Protein AF-0000000072276210 (afdb_homodimer)

Foldseek 3Di:
DFPWAEEEEAQALLRLLLLLLLLVLPTGYEYEEQDPFGHPCCLAQRVQLLVLLLVVLVVLLCLVPPQVVVVHDDDDRDDDPVVSLVVSVVRSVVVRVVSVVSCVVSVYHYHHAHWADQEQQWIWGQDPVGIDIGGHQAYEYEHAWADDDDAQEDAPLAFERESRSLSPHPDQWQEEEEEAQAQSRLSSQQSSVSVHHQYEYEYLAQWHHVQAAPVLRVLVVVVVVVSRYHYHHQKDWNHWDDDVQWIWTWIAGSVDDDIDIDITNHYYYDHDIAADDPPHCCVVHPFDADPRQATDADQLQHTPDRRYGYFAPSNPDPRDSVRSSQSSSQNSQVSSPHHGHDDSQLDKDWRVHVQIKIKGADYPVRCVVVVFDWFKFKFWQCLAPVCVVVVKGRWIKMWIAGPPPQFTRMIITGTHPVVVLCVVVSVCNVVRHGLVNLLPDDDDPRDSNVRSNQSSCRSVPRRDRD/DFQWAEEEEAQALLGLLLLLLLLVLPTGYEYEEQDPFGHPCCLAQRVQLLVLLLVVLVVLLCLVPPQVVVVDDDDDRDDDPVVSLVVSVVRSVVVRVVSVVSCVVSVYHYHHAHWADQEQQWIWGQDPVGIDIGGHQAYEYEHAWADDDDAQEDAPLAFERESRSLSPHPDQWQEEEEEAQAQSRLSSQQSSVSVHHQYEYEYLAQWHHVQAAPVLRVLVVVVVVVSRYHYDHQKDWNHWDDDVQWIWTWIAGSVDDDIDIDITNHYYYDHDIAADDPPHCCVVHPFDADPRQATDADQLQHTPDRRYGYFAPSNPDPRDSVRSSQSSSQNSQVSSPHHGHDDSQLDKDWRVHVQIKIKGADHPVRCVVVVFDWFKFKFWQCLAPVCVVVVKGRWIKMWIAGPPPQFTRMIITGTHPVVVLCVVVSVCNVVRHGLVNLLPDDDDPRDPNVRSNQSSCRSVPRRDRD

Structure (mmCIF, N/CA/C/O backbone):
data_AF-0000000072276210-model_v1
#
loop_
_entity.id
_entity.type
_entity.pdbx_description
1 polymer 'Dihydrolipoyl dehydrogenase'
#
loop_
_atom_site.group_PDB
_atom_site.id
_atom_site.type_symbol
_atom_site.label_atom_id
_atom_site.label_alt_id
_atom_site.label_comp_id
_atom_site.label_asym_id
_atom_site.label_entity_id
_atom_site.label_seq_id
_atom_site.pdbx_PDB_ins_code
_atom_site.Cartn_x
_atom_site.Cartn_y
_atom_site.Cartn_z
_atom_site.occupancy
_atom_site.B_iso_or_equiv
_atom_site.auth_seq_id
_atom_site.auth_comp_id
_atom_site.auth_asym_id
_atom_site.auth_atom_id
_atom_site.pdbx_PDB_model_num
ATOM 1 N N . MET A 1 1 ? -23.672 44.406 -4.535 1 73.31 1 MET A N 1
ATOM 2 C CA . MET A 1 1 ? -23.266 43.031 -4.867 1 73.31 1 MET A CA 1
ATOM 3 C C . MET A 1 1 ? -21.906 42.688 -4.266 1 73.31 1 MET A C 1
ATOM 5 O O . MET A 1 1 ? -21.031 43.562 -4.195 1 73.31 1 MET A O 1
ATOM 9 N N . SER A 1 2 ? -21.703 41.5 -3.578 1 87.44 2 SER A N 1
ATOM 10 C CA . SER A 1 2 ? -20.453 41.188 -2.916 1 87.44 2 SER A CA 1
ATOM 11 C C . SER A 1 2 ? -19.359 40.875 -3.934 1 87.44 2 SER A C 1
ATOM 13 O O . SER A 1 2 ? -19.641 40.438 -5.051 1 87.44 2 SER A O 1
ATOM 15 N N . ASP A 1 3 ? -18.188 41.188 -3.678 1 93.75 3 ASP A N 1
ATOM 16 C CA . ASP A 1 3 ? -17.031 40.906 -4.523 1 93.75 3 ASP A CA 1
ATOM 17 C C . ASP A 1 3 ? -16.875 39.406 -4.77 1 93.75 3 ASP A C 1
ATOM 19 O O . ASP A 1 3 ? -16.562 39 -5.883 1 93.75 3 ASP A O 1
ATOM 23 N N . PHE A 1 4 ? -17.141 38.656 -3.748 1 98.31 4 PHE A N 1
ATOM 24 C CA . PHE A 1 4 ? -16.969 37.219 -3.789 1 98.31 4 PHE A CA 1
ATOM 25 C C . PHE A 1 4 ? -18.172 36.5 -3.197 1 98.31 4 PHE A C 1
ATOM 27 O O . PHE A 1 4 ? -18.922 37.094 -2.414 1 98.31 4 PHE A O 1
ATOM 34 N N . ASP A 1 5 ? -18.453 35.312 -3.715 1 98.5 5 ASP A N 1
ATOM 35 C CA . ASP A 1 5 ? -19.422 34.438 -3.061 1 98.5 5 ASP A CA 1
ATOM 36 C C . ASP A 1 5 ? -18.859 33.844 -1.782 1 98.5 5 ASP A C 1
ATOM 38 O O . ASP A 1 5 ? -19.578 33.656 -0.8 1 98.5 5 ASP A O 1
ATOM 42 N N . VAL A 1 6 ? -17.562 33.531 -1.809 1 98.69 6 VAL A N 1
ATOM 43 C CA . VAL A 1 6 ? -16.891 32.906 -0.685 1 98.69 6 VAL A CA 1
ATOM 44 C C . VAL A 1 6 ? -15.5 33.5 -0.509 1 98.69 6 VAL A C 1
ATOM 46 O O . VAL A 1 6 ? -14.758 33.656 -1.481 1 98.69 6 VAL A O 1
ATOM 49 N N . VAL A 1 7 ? -15.109 33.875 0.682 1 98.88 7 VAL A N 1
ATOM 50 C CA . VAL A 1 7 ? -13.742 34.219 1.049 1 98.88 7 VAL A CA 1
ATOM 51 C C . VAL A 1 7 ? -13.211 33.219 2.068 1 98.88 7 VAL A C 1
ATOM 53 O O . VAL A 1 7 ? -13.773 33.062 3.154 1 98.88 7 VAL A O 1
ATOM 56 N N . VAL A 1 8 ? -12.18 32.5 1.699 1 98.94 8 VAL A N 1
ATOM 57 C CA . VAL A 1 8 ? -11.516 31.531 2.574 1 98.94 8 VAL A CA 1
ATOM 58 C C . VAL A 1 8 ? -10.305 32.188 3.238 1 98.94 8 VAL A C 1
ATOM 60 O O . VAL A 1 8 ? -9.453 32.75 2.559 1 98.94 8 VAL A O 1
ATOM 63 N N . ILE A 1 9 ? -10.258 32.156 4.551 1 98.81 9 ILE A N 1
ATOM 64 C CA . ILE A 1 9 ? -9.109 32.688 5.289 1 98.81 9 ILE A CA 1
ATOM 65 C C . ILE A 1 9 ? -8.188 31.531 5.688 1 98.81 9 ILE A C 1
ATOM 67 O O . ILE A 1 9 ? -8.508 30.75 6.59 1 98.81 9 ILE A O 1
ATOM 71 N N . GLY A 1 10 ? -7.016 31.484 5.074 1 98.69 10 GLY A N 1
ATOM 72 C CA . GLY A 1 10 ? -6.078 30.375 5.242 1 98.69 10 GLY A CA 1
ATOM 73 C C . GLY A 1 10 ? -5.957 29.516 4.004 1 98.69 10 GLY A C 1
ATOM 74 O O . GLY A 1 10 ? -6.949 28.969 3.514 1 98.69 10 GLY A O 1
ATOM 75 N N . GLY A 1 11 ? -4.777 29.359 3.547 1 98.62 11 GLY A N 1
ATOM 76 C CA . GLY A 1 11 ? -4.523 28.594 2.34 1 98.62 11 GLY A CA 1
ATOM 77 C C . GLY A 1 11 ? -3.906 27.234 2.615 1 98.62 11 GLY A C 1
ATOM 78 O O . GLY A 1 11 ? -3.105 26.734 1.821 1 98.62 11 GLY A O 1
ATOM 79 N N . GLY A 1 12 ? -4.172 26.656 3.846 1 98.44 12 GLY A N 1
ATOM 80 C CA . GLY A 1 12 ? -3.75 25.312 4.168 1 98.44 12 GLY A CA 1
ATOM 81 C C . GLY A 1 12 ? -4.609 24.234 3.512 1 98.44 12 GLY A C 1
ATOM 82 O O . GLY A 1 12 ? -5.461 24.547 2.68 1 98.44 12 GLY A O 1
ATOM 83 N N . PRO A 1 13 ? -4.461 23 3.885 1 98.31 13 PRO A N 1
ATOM 84 C CA . PRO A 1 13 ? -5.133 21.891 3.203 1 98.31 13 PRO A CA 1
ATOM 85 C C . PRO A 1 13 ? -6.648 22.062 3.154 1 98.31 13 PRO A C 1
ATOM 87 O O . PRO A 1 13 ? -7.262 21.859 2.104 1 98.31 13 PRO A O 1
ATOM 90 N N . GLY A 1 14 ? -7.23 22.375 4.25 1 98.69 14 GLY A N 1
ATOM 91 C CA . GLY A 1 14 ? -8.672 22.594 4.238 1 98.69 14 GLY A CA 1
ATOM 92 C C . GLY A 1 14 ? -9.078 23.781 3.393 1 98.69 14 GLY A C 1
ATOM 93 O O . GLY A 1 14 ? -10.039 23.703 2.617 1 98.69 14 GLY A O 1
ATOM 94 N N . GLY A 1 15 ? -8.305 24.859 3.494 1 98.81 15 GLY A N 1
ATOM 95 C CA . GLY A 1 15 ? -8.648 26.125 2.844 1 98.81 15 GLY A CA 1
ATOM 96 C C . GLY A 1 15 ? -8.531 26.062 1.333 1 98.81 15 GLY A C 1
ATOM 97 O O . GLY A 1 15 ? -9.477 26.391 0.615 1 98.81 15 GLY A O 1
ATOM 98 N N . TYR A 1 16 ? -7.367 25.656 0.831 1 98.75 16 TYR A N 1
ATOM 99 C CA . TYR A 1 16 ? -7.215 25.719 -0.619 1 98.75 16 TYR A CA 1
ATOM 100 C C . TYR A 1 16 ? -8.109 24.703 -1.307 1 98.75 16 TYR A C 1
ATOM 102 O O . TYR A 1 16 ? -8.602 24.938 -2.412 1 98.75 16 TYR A O 1
ATOM 110 N N . VAL A 1 17 ? -8.391 23.531 -0.672 1 98.81 17 VAL A N 1
ATOM 111 C CA . VAL A 1 17 ? -9.297 22.547 -1.242 1 98.81 17 VAL A CA 1
ATOM 112 C C . VAL A 1 17 ? -10.711 23.109 -1.289 1 98.81 17 VAL A C 1
ATOM 114 O O . VAL A 1 17 ? -11.414 22.969 -2.291 1 98.81 17 VAL A O 1
ATOM 117 N N . CYS A 1 18 ? -11.102 23.781 -0.185 1 98.94 18 CYS A N 1
ATOM 118 C CA . CYS A 1 18 ? -12.406 24.438 -0.154 1 98.94 18 CYS A CA 1
ATOM 119 C C . CYS A 1 18 ? -12.523 25.469 -1.275 1 98.94 18 CYS A C 1
ATOM 121 O O . CYS A 1 18 ? -13.516 25.484 -1.999 1 98.94 18 CYS A O 1
ATOM 123 N N . ALA A 1 19 ? -11.5 26.266 -1.417 1 98.94 19 ALA A N 1
ATOM 124 C CA . ALA A 1 19 ? -11.492 27.328 -2.428 1 98.94 19 ALA A CA 1
ATOM 125 C C . ALA A 1 19 ? -11.617 26.734 -3.832 1 98.94 19 ALA A C 1
ATOM 127 O O . ALA A 1 19 ? -12.445 27.188 -4.625 1 98.94 19 ALA A O 1
ATOM 128 N N . ILE A 1 20 ? -10.836 25.719 -4.109 1 98.88 20 ILE A N 1
ATOM 129 C CA . ILE A 1 20 ? -10.812 25.125 -5.438 1 98.88 20 ILE A CA 1
ATOM 130 C C . ILE A 1 20 ? -12.156 24.469 -5.73 1 98.88 20 ILE A C 1
ATOM 132 O O . ILE A 1 20 ? -12.734 24.672 -6.801 1 98.88 20 ILE A O 1
ATOM 136 N N . ARG A 1 21 ? -12.664 23.672 -4.805 1 98.81 21 ARG A N 1
ATOM 137 C CA . ARG A 1 21 ? -13.93 22.984 -5.023 1 98.81 21 ARG A CA 1
ATOM 138 C C . ARG A 1 21 ? -15.062 23.984 -5.223 1 98.81 21 ARG A C 1
ATOM 140 O O . ARG A 1 21 ? -15.906 23.812 -6.105 1 98.81 21 ARG A O 1
ATOM 147 N N . ALA A 1 22 ? -15.109 25.047 -4.395 1 98.81 22 ALA A N 1
ATOM 148 C CA . ALA A 1 22 ? -16.125 26.078 -4.539 1 98.81 22 ALA A CA 1
ATOM 149 C C . ALA A 1 22 ? -16.047 26.719 -5.922 1 98.81 22 ALA A C 1
ATOM 151 O O . ALA A 1 22 ? -17.078 26.922 -6.57 1 98.81 22 ALA A O 1
ATOM 152 N N . ALA A 1 23 ? -14.859 27 -6.336 1 98.81 23 ALA A N 1
ATOM 153 C CA . ALA A 1 23 ? -14.672 27.594 -7.66 1 98.81 23 ALA A CA 1
ATOM 154 C C . ALA A 1 23 ? -15.156 26.641 -8.75 1 98.81 23 ALA A C 1
ATOM 156 O O . ALA A 1 23 ? -15.805 27.062 -9.711 1 98.81 23 ALA A O 1
ATOM 157 N N . GLN A 1 24 ? -14.836 25.375 -8.609 1 98.56 24 GLN A N 1
ATOM 158 C CA . GLN A 1 24 ? -15.281 24.375 -9.562 1 98.56 24 GLN A CA 1
ATOM 159 C C . GLN A 1 24 ? -16.812 24.344 -9.672 1 98.56 24 GLN A C 1
ATOM 161 O O . GLN A 1 24 ? -17.359 23.984 -10.711 1 98.56 24 GLN A O 1
ATOM 166 N N . LEU A 1 25 ? -17.453 24.766 -8.602 1 98.38 25 LEU A N 1
ATOM 167 C CA . LEU A 1 25 ? -18.922 24.719 -8.547 1 98.38 25 LEU A CA 1
ATOM 168 C C . LEU A 1 25 ? -19.516 26.047 -9 1 98.38 25 LEU A C 1
ATOM 170 O O . LEU A 1 25 ? -20.719 26.266 -8.883 1 98.38 25 LEU A O 1
ATOM 174 N N . GLY A 1 26 ? -18.688 26.953 -9.453 1 98.25 26 GLY A N 1
ATOM 175 C CA . GLY A 1 26 ? -19.156 28.172 -10.117 1 98.25 26 GLY A CA 1
ATOM 176 C C . GLY A 1 26 ? -19.188 29.375 -9.203 1 98.25 26 GLY A C 1
ATOM 177 O O . GLY A 1 26 ? -19.672 30.438 -9.602 1 98.25 26 GLY A O 1
ATOM 178 N N . LEU A 1 27 ? -18.641 29.281 -8.039 1 98.69 27 LEU A N 1
ATOM 179 C CA . LEU A 1 27 ? -18.656 30.406 -7.105 1 98.69 27 LEU A CA 1
ATOM 180 C C . LEU A 1 27 ? -17.438 31.312 -7.336 1 98.69 27 LEU A C 1
ATOM 182 O O . LEU A 1 27 ? -16.375 30.844 -7.75 1 98.69 27 LEU A O 1
ATOM 186 N N . ARG A 1 28 ? -17.688 32.656 -7.16 1 98.5 28 ARG A N 1
ATOM 187 C CA . ARG A 1 28 ? -16.578 33.594 -7.137 1 98.5 28 ARG A CA 1
ATOM 188 C C . ARG A 1 28 ? -15.844 33.531 -5.805 1 98.5 28 ARG A C 1
ATOM 190 O O . ARG A 1 28 ? -16.406 33.875 -4.758 1 98.5 28 ARG A O 1
ATOM 197 N N . VAL A 1 29 ? -14.484 33.031 -5.773 1 98.88 29 VAL A N 1
ATOM 198 C CA . VAL A 1 29 ? -13.812 32.656 -4.535 1 98.88 29 VAL A CA 1
ATOM 199 C C . VAL A 1 29 ? -12.516 33.469 -4.383 1 98.88 29 VAL A C 1
ATOM 201 O O . VAL A 1 29 ? -11.773 33.625 -5.348 1 98.88 29 VAL A O 1
ATOM 204 N N . ALA A 1 30 ? -12.242 33.969 -3.189 1 98.81 30 ALA A N 1
ATOM 205 C CA . ALA A 1 30 ? -10.922 34.438 -2.787 1 98.81 30 ALA A CA 1
ATOM 206 C C . ALA A 1 30 ? -10.359 33.625 -1.632 1 98.81 30 ALA A C 1
ATOM 208 O O . ALA A 1 30 ? -11.102 33.188 -0.756 1 98.81 30 ALA A O 1
ATOM 209 N N . CYS A 1 31 ? -9.109 33.375 -1.659 1 98.88 31 CYS A N 1
ATOM 210 C CA . CYS A 1 31 ? -8.383 32.75 -0.559 1 98.88 31 CYS A CA 1
ATOM 211 C C . CYS A 1 31 ? -7.297 33.688 -0.019 1 98.88 31 CYS A C 1
ATOM 213 O O . CYS A 1 31 ? -6.414 34.094 -0.762 1 98.88 31 CYS A O 1
ATOM 215 N N . VAL A 1 32 ? -7.387 34 1.219 1 98.62 32 VAL A N 1
ATOM 216 C CA . VAL A 1 32 ? -6.434 34.906 1.873 1 98.62 32 VAL A CA 1
ATOM 217 C C . VAL A 1 32 ? -5.398 34.062 2.633 1 98.62 32 VAL A C 1
ATOM 219 O O . VAL A 1 32 ? -5.75 33.188 3.41 1 98.62 32 VAL A O 1
ATOM 222 N N . GLU A 1 33 ? -4.168 34.281 2.424 1 98.44 33 GLU A N 1
ATOM 223 C CA . GLU A 1 33 ? -3.066 33.625 3.109 1 98.44 33 GLU A CA 1
ATOM 224 C C . GLU A 1 33 ? -1.967 34.594 3.477 1 98.44 33 GLU A C 1
ATOM 226 O O . GLU A 1 33 ? -1.484 35.344 2.623 1 98.44 33 GLU A O 1
ATOM 231 N N . LYS A 1 34 ? -1.59 34.594 4.684 1 96.88 34 LYS A N 1
ATOM 232 C CA . LYS A 1 34 ? -0.592 35.562 5.129 1 96.88 34 LYS A CA 1
ATOM 233 C C . LYS A 1 34 ? 0.817 35.125 4.754 1 96.88 34 LYS A C 1
ATOM 235 O O . LYS A 1 34 ? 1.715 35.938 4.59 1 96.88 34 LYS A O 1
ATOM 240 N N . ARG A 1 35 ? 1.062 33.812 4.633 1 95.25 35 ARG A N 1
ATOM 241 C CA . ARG A 1 35 ? 2.357 33.312 4.18 1 95.25 35 ARG A CA 1
ATOM 242 C C . ARG A 1 35 ? 2.58 33.625 2.705 1 95.25 35 ARG A C 1
ATOM 244 O O . ARG A 1 35 ? 1.624 33.719 1.934 1 95.25 35 ARG A O 1
ATOM 251 N N . PRO A 1 36 ? 3.826 33.688 2.346 1 93.44 36 PRO A N 1
ATOM 252 C CA . PRO A 1 36 ? 4.102 33.906 0.923 1 93.44 36 PRO A CA 1
ATOM 253 C C . PRO A 1 36 ? 3.746 32.688 0.069 1 93.44 36 PRO A C 1
ATOM 255 O O . PRO A 1 36 ? 3.49 32.812 -1.13 1 93.44 36 PRO A O 1
ATOM 258 N N . THR A 1 37 ? 3.775 31.547 0.673 1 96.75 37 THR A N 1
ATOM 259 C CA . THR A 1 37 ? 3.455 30.312 -0.043 1 96.75 37 THR A CA 1
ATOM 260 C C . THR A 1 37 ? 2.174 29.688 0.5 1 96.75 37 THR A C 1
ATOM 262 O O . THR A 1 37 ? 1.843 29.859 1.676 1 96.75 37 THR A O 1
ATOM 265 N N . LEU A 1 38 ? 1.441 29.016 -0.379 1 98.06 38 LEU A N 1
ATOM 266 C CA . LEU A 1 38 ? 0.218 28.312 -0.011 1 98.06 38 LEU A CA 1
ATOM 267 C C . LEU A 1 38 ? 0.535 26.922 0.551 1 98.06 38 LEU A C 1
ATOM 269 O O . LEU A 1 38 ? 1.698 26.516 0.587 1 98.06 38 LEU A O 1
ATOM 273 N N . GLY A 1 39 ? -0.531 26.297 1.105 1 97.94 39 GLY A N 1
ATOM 274 C CA . GLY A 1 39 ? -0.395 24.906 1.549 1 97.94 39 GLY A CA 1
ATOM 275 C C . GLY A 1 39 ? -0.316 24.781 3.059 1 97.94 39 GLY A C 1
ATOM 276 O O . GLY A 1 39 ? -0.289 23.656 3.586 1 97.94 39 GLY A O 1
ATOM 277 N N . GLY A 1 40 ? -0.256 25.906 3.74 1 97.44 40 GLY A N 1
ATOM 278 C CA . GLY A 1 40 ? -0.285 25.891 5.195 1 97.44 40 GLY A CA 1
ATOM 279 C C . GLY A 1 40 ? 0.902 25.156 5.805 1 97.44 40 GLY A C 1
ATOM 280 O O . GLY A 1 40 ? 1.972 25.094 5.199 1 97.44 40 GLY A O 1
ATOM 281 N N . THR A 1 41 ? 0.773 24.75 7.07 1 95.62 41 THR A N 1
ATOM 282 C CA . THR A 1 41 ? 1.827 24.031 7.785 1 95.62 41 THR A CA 1
ATOM 283 C C . THR A 1 41 ? 2.201 22.75 7.062 1 95.62 41 THR A C 1
ATOM 285 O O . THR A 1 41 ? 3.385 22.453 6.867 1 95.62 41 THR A O 1
ATOM 288 N N . CYS A 1 42 ? 1.276 22.047 6.59 1 96.44 42 CYS A N 1
ATOM 289 C CA . CYS A 1 42 ? 1.468 20.734 6 1 96.44 42 CYS A CA 1
ATOM 290 C C . CYS A 1 42 ? 2.496 20.781 4.875 1 96.44 42 CYS A C 1
ATOM 292 O O . CYS A 1 42 ? 3.457 20.016 4.871 1 96.44 42 CYS A O 1
ATOM 294 N N . LEU A 1 43 ? 2.314 21.672 3.973 1 97.31 43 LEU A N 1
ATOM 295 C CA . LEU A 1 43 ? 3.178 21.719 2.797 1 97.31 43 LEU A CA 1
ATOM 296 C C . LEU A 1 43 ? 4.5 22.406 3.121 1 97.31 43 LEU A C 1
ATOM 298 O O . LEU A 1 43 ? 5.555 22 2.635 1 97.31 43 LEU A O 1
ATOM 302 N N . ASN A 1 44 ? 4.453 23.406 3.936 1 97.19 44 ASN A N 1
ATOM 303 C CA . ASN A 1 44 ? 5.598 24.297 4.086 1 97.19 44 ASN A CA 1
ATOM 304 C C . ASN A 1 44 ? 6.559 23.797 5.164 1 97.19 44 ASN A C 1
ATOM 306 O O . ASN A 1 44 ? 7.773 23.828 4.973 1 97.19 44 ASN A O 1
ATOM 310 N N . VAL A 1 45 ? 6.012 23.344 6.316 1 96.25 45 VAL A N 1
ATOM 311 C CA . VAL A 1 45 ? 6.887 23.031 7.441 1 96.25 45 VAL A CA 1
ATOM 312 C C . VAL A 1 45 ? 6.297 21.875 8.25 1 96.25 45 VAL A C 1
ATOM 314 O O . VAL A 1 45 ? 6.422 21.844 9.477 1 96.25 45 VAL A O 1
ATOM 317 N N . GLY A 1 46 ? 5.629 20.969 7.582 1 96.62 46 GLY A N 1
ATOM 318 C CA . GLY A 1 46 ? 4.965 19.891 8.297 1 96.62 46 GLY A CA 1
ATOM 319 C C . GLY A 1 46 ? 5.059 18.562 7.574 1 96.62 46 GLY A C 1
ATOM 320 O O . GLY A 1 46 ? 6.141 17.984 7.465 1 96.62 46 GLY A O 1
ATOM 321 N N . CYS A 1 47 ? 3.943 18.156 7.027 1 95.62 47 CYS A N 1
ATOM 322 C CA . CYS A 1 47 ? 3.75 16.812 6.516 1 95.62 47 CYS A CA 1
ATOM 323 C C . CYS A 1 47 ? 4.707 16.516 5.359 1 95.62 47 CYS A C 1
ATOM 325 O O . CYS A 1 47 ? 5.414 15.508 5.371 1 95.62 47 CYS A O 1
ATOM 327 N N . ILE A 1 48 ? 4.809 17.344 4.418 1 98 48 ILE A N 1
ATOM 328 C CA . ILE A 1 48 ? 5.488 17.031 3.162 1 98 48 ILE A CA 1
ATOM 329 C C . ILE A 1 48 ? 7 17.047 3.377 1 98 48 ILE A C 1
ATOM 331 O O . ILE A 1 48 ? 7.684 16.078 3.039 1 98 48 ILE A O 1
ATOM 335 N N . PRO A 1 49 ? 7.543 18.094 3.977 1 98.5 49 PRO A N 1
ATOM 336 C CA . PRO A 1 49 ? 8.984 18.031 4.207 1 98.5 49 PRO A CA 1
ATOM 337 C C . PRO A 1 49 ? 9.391 16.906 5.148 1 98.5 49 PRO A C 1
ATOM 339 O O . PRO A 1 49 ? 10.445 16.297 4.969 1 98.5 49 PRO A O 1
ATOM 342 N N . SER A 1 50 ? 8.617 16.656 6.188 1 98.44 50 SER A N 1
ATOM 343 C CA . SER A 1 50 ? 8.953 15.547 7.086 1 98.44 50 SER A CA 1
ATOM 344 C C . SER A 1 50 ? 8.977 14.219 6.344 1 98.44 50 SER A C 1
ATOM 346 O O . SER A 1 50 ? 9.844 13.383 6.598 1 98.44 50 SER A O 1
ATOM 348 N N . LYS A 1 51 ? 8.062 14.016 5.418 1 98.56 51 LYS A N 1
ATOM 349 C CA . LYS A 1 51 ? 8.016 12.766 4.668 1 98.56 51 LYS A CA 1
ATOM 350 C C . LYS A 1 51 ? 9.211 12.648 3.727 1 98.56 51 LYS A C 1
ATOM 352 O O . LYS A 1 51 ? 9.672 11.539 3.436 1 98.56 51 LYS A O 1
ATOM 357 N N . ALA A 1 52 ? 9.586 13.758 3.131 1 98.62 52 ALA A N 1
ATOM 358 C CA . ALA A 1 52 ? 10.789 13.75 2.305 1 98.62 52 ALA A CA 1
ATOM 359 C C . ALA A 1 52 ? 12.008 13.312 3.113 1 98.62 52 ALA A C 1
ATOM 361 O O . ALA A 1 52 ? 12.781 12.461 2.664 1 98.62 52 ALA A O 1
ATOM 362 N N . LEU A 1 53 ? 12.133 13.844 4.344 1 98.75 53 LEU A N 1
ATOM 363 C CA . LEU A 1 53 ? 13.266 13.484 5.191 1 98.75 53 LEU A CA 1
ATOM 364 C C . LEU A 1 53 ? 13.141 12.055 5.699 1 98.75 53 LEU A C 1
ATOM 366 O O . LEU A 1 53 ? 14.141 11.352 5.844 1 98.75 53 LEU A O 1
ATOM 370 N N . LEU A 1 54 ? 11.945 11.688 5.992 1 98.69 54 LEU A N 1
ATOM 371 C CA . LEU A 1 54 ? 11.719 10.312 6.426 1 98.69 54 LEU A CA 1
ATOM 372 C C . LEU A 1 54 ? 12.164 9.32 5.355 1 98.69 54 LEU A C 1
ATOM 374 O O . LEU A 1 54 ? 12.797 8.312 5.664 1 98.69 54 LEU A O 1
ATOM 378 N N . GLN A 1 55 ? 11.859 9.633 4.098 1 98.44 55 GLN A N 1
ATOM 379 C CA . GLN A 1 55 ? 12.234 8.75 2.996 1 98.44 55 GLN A CA 1
ATOM 380 C C . GLN A 1 55 ? 13.75 8.656 2.863 1 98.44 55 GLN A C 1
ATOM 382 O O . GLN A 1 55 ? 14.312 7.559 2.799 1 98.44 55 GLN A O 1
ATOM 387 N N . SER A 1 56 ? 14.422 9.766 2.869 1 98.62 56 SER A N 1
ATOM 388 C CA . SER A 1 56 ? 15.875 9.789 2.705 1 98.62 56 SER A CA 1
ATOM 389 C C . SER A 1 56 ? 16.578 9.109 3.875 1 98.62 56 SER A C 1
ATOM 391 O O . SER A 1 56 ? 17.516 8.336 3.676 1 98.62 56 SER A O 1
ATOM 393 N N . SER A 1 57 ? 16.062 9.398 5.082 1 98.62 57 SER A N 1
ATOM 394 C CA . SER A 1 57 ? 16.703 8.805 6.258 1 98.62 57 SER A CA 1
ATOM 395 C C . SER A 1 57 ? 16.469 7.293 6.297 1 98.62 57 SER A C 1
ATOM 397 O O . SER A 1 57 ? 17.344 6.547 6.762 1 98.62 57 SER A O 1
ATOM 399 N N . HIS A 1 58 ? 15.375 6.855 5.828 1 97.88 58 HIS A N 1
ATOM 400 C CA . HIS A 1 58 ? 15.102 5.422 5.773 1 97.88 58 HIS A CA 1
ATOM 401 C C . HIS A 1 58 ? 16.047 4.715 4.816 1 97.88 58 HIS A C 1
ATOM 403 O O . HIS A 1 58 ? 16.578 3.641 5.129 1 97.88 58 HIS A O 1
ATOM 409 N N . LEU A 1 59 ? 16.219 5.277 3.619 1 97.81 59 LEU A N 1
ATOM 410 C CA . LEU A 1 59 ? 17.141 4.711 2.646 1 97.81 59 LEU A CA 1
ATOM 411 C C . LEU A 1 59 ? 18.547 4.613 3.23 1 97.81 59 LEU A C 1
ATOM 413 O O . LEU A 1 59 ? 19.234 3.6 3.059 1 97.81 59 LEU A O 1
ATOM 417 N N . PHE A 1 60 ? 18.984 5.648 3.965 1 98.38 60 PHE A N 1
ATOM 418 C CA . PHE A 1 60 ? 20.297 5.684 4.59 1 98.38 60 PHE A CA 1
ATOM 419 C C . PHE A 1 60 ? 20.438 4.574 5.629 1 98.38 60 PHE A C 1
ATOM 421 O O . PHE A 1 60 ? 21.438 3.854 5.645 1 98.38 60 PHE A O 1
ATOM 428 N N . ASP A 1 61 ? 19.391 4.477 6.402 1 97.25 61 ASP A N 1
ATOM 429 C CA . ASP A 1 61 ? 19.391 3.475 7.465 1 97.25 61 ASP A CA 1
ATOM 430 C C . ASP A 1 61 ? 19.375 2.061 6.887 1 97.25 61 ASP A C 1
ATOM 432 O O . ASP A 1 61 ? 20.078 1.174 7.391 1 97.25 61 ASP A O 1
ATOM 436 N N . GLU A 1 62 ? 18.641 1.821 5.859 1 96.25 62 GLU A N 1
ATOM 437 C CA . GLU A 1 62 ? 18.547 0.521 5.203 1 96.25 62 GLU A CA 1
ATOM 438 C C . GLU A 1 62 ? 19.875 0.109 4.602 1 96.25 62 GLU A C 1
ATOM 440 O O . GLU A 1 62 ? 20.281 -1.057 4.684 1 96.25 62 GLU A O 1
ATOM 445 N N . ALA A 1 63 ? 20.484 1.016 3.953 1 96.88 63 ALA A N 1
ATOM 446 C CA . ALA A 1 63 ? 21.797 0.734 3.373 1 96.88 63 ALA A CA 1
ATOM 447 C C . ALA A 1 63 ? 22.797 0.341 4.453 1 96.88 63 ALA A C 1
ATOM 449 O O . ALA A 1 63 ? 23.656 -0.517 4.227 1 96.88 63 ALA A O 1
ATOM 450 N N . ASN A 1 64 ? 22.625 0.974 5.613 1 95.06 64 ASN A N 1
ATOM 451 C CA . ASN A 1 64 ? 23.562 0.754 6.715 1 95.06 64 ASN A CA 1
ATOM 452 C C . ASN A 1 64 ? 23.281 -0.571 7.422 1 95.06 64 ASN A C 1
ATOM 454 O O . ASN A 1 64 ? 24.219 -1.267 7.82 1 95.06 64 ASN A O 1
ATOM 458 N N . HIS A 1 65 ? 22.047 -0.985 7.477 1 94.69 65 HIS A N 1
ATOM 459 C CA . HIS A 1 65 ? 21.734 -2.061 8.414 1 94.69 65 HIS A CA 1
ATOM 460 C C . HIS A 1 65 ? 21.016 -3.213 7.711 1 94.69 65 HIS A C 1
ATOM 462 O O . HIS A 1 65 ? 20.953 -4.324 8.242 1 94.69 65 HIS A O 1
ATOM 468 N N . GLY A 1 66 ? 20.484 -2.982 6.531 1 94.69 66 GLY A N 1
ATOM 469 C CA . GLY A 1 66 ? 19.656 -3.994 5.895 1 94.69 66 GLY A CA 1
ATOM 470 C C . GLY A 1 66 ? 20.328 -4.637 4.691 1 94.69 66 GLY A C 1
ATOM 471 O O . GLY A 1 66 ? 20.016 -5.777 4.336 1 94.69 66 GLY A O 1
ATOM 472 N N . PHE A 1 67 ? 21.266 -4.051 4.02 1 97.25 67 PHE A N 1
ATOM 473 C CA . PHE A 1 67 ? 21.828 -4.426 2.725 1 97.25 67 PHE A CA 1
ATOM 474 C C . PHE A 1 67 ? 22.578 -5.75 2.816 1 97.25 67 PHE A C 1
ATOM 476 O O . PHE A 1 67 ? 22.5 -6.578 1.908 1 97.25 67 PHE A O 1
ATOM 483 N N . ALA A 1 68 ? 23.188 -5.992 3.928 1 96.81 68 ALA A N 1
ATOM 484 C CA . ALA A 1 68 ? 24.016 -7.188 4.059 1 96.81 68 ALA A CA 1
ATOM 485 C C . ALA A 1 68 ? 23.188 -8.453 3.904 1 96.81 68 ALA A C 1
ATOM 487 O O . ALA A 1 68 ? 23.609 -9.406 3.25 1 96.81 68 ALA A O 1
ATOM 488 N N . ALA A 1 69 ? 22.031 -8.445 4.434 1 97.06 69 ALA A N 1
ATOM 489 C CA . ALA A 1 69 ? 21.141 -9.609 4.355 1 97.06 69 ALA A CA 1
ATOM 490 C C . ALA A 1 69 ? 20.688 -9.852 2.92 1 97.06 69 ALA A C 1
ATOM 492 O O . ALA A 1 69 ? 20.344 -10.977 2.555 1 97.06 69 ALA A O 1
ATOM 493 N N . HIS A 1 70 ? 20.75 -8.844 2.057 1 98.19 70 HIS A N 1
ATOM 494 C CA . HIS A 1 70 ? 20.312 -8.938 0.671 1 98.19 70 HIS A CA 1
ATOM 495 C C . HIS A 1 70 ? 21.484 -9.211 -0.266 1 98.19 70 HIS A C 1
ATOM 497 O O . HIS A 1 70 ? 21.328 -9.164 -1.488 1 98.19 70 HIS A O 1
ATOM 503 N N . GLY A 1 71 ? 22.594 -9.461 0.265 1 98.19 71 GLY A N 1
ATOM 504 C CA . GLY A 1 71 ? 23.781 -9.719 -0.543 1 98.19 71 GLY A CA 1
ATOM 505 C C . GLY A 1 71 ? 24.328 -8.469 -1.203 1 98.19 71 GLY A C 1
ATOM 506 O O . GLY A 1 71 ? 24.891 -8.539 -2.297 1 98.19 71 GLY A O 1
ATOM 507 N N . ILE A 1 72 ? 24.141 -7.309 -0.606 1 98.25 72 ILE A N 1
ATOM 508 C CA . ILE A 1 72 ? 24.656 -6.039 -1.107 1 98.25 72 ILE A CA 1
ATOM 509 C C . ILE A 1 72 ? 25.719 -5.496 -0.155 1 98.25 72 ILE A C 1
ATOM 511 O O . ILE A 1 72 ? 25.453 -5.305 1.035 1 98.25 72 ILE A O 1
ATOM 515 N N . THR A 1 73 ? 26.812 -5.266 -0.62 1 96.94 73 THR A N 1
ATOM 516 C CA . THR A 1 73 ? 27.891 -4.719 0.198 1 96.94 73 THR A CA 1
ATOM 517 C C . THR A 1 73 ? 28.141 -3.254 -0.153 1 96.94 73 THR A C 1
ATOM 519 O O . THR A 1 73 ? 28.062 -2.867 -1.321 1 96.94 73 THR A O 1
ATOM 522 N N . VAL A 1 74 ? 28.391 -2.549 0.875 1 94.88 74 VAL A N 1
ATOM 523 C CA . VAL A 1 74 ? 28.641 -1.12 0.716 1 94.88 74 VAL A CA 1
ATOM 524 C C . VAL A 1 74 ? 29.984 -0.755 1.36 1 94.88 74 VAL A C 1
ATOM 526 O O . VAL A 1 74 ? 30.188 -1.016 2.547 1 94.88 74 VAL A O 1
ATOM 529 N N . GLY A 1 75 ? 30.922 -0.253 0.615 1 92.38 75 GLY A N 1
ATOM 530 C CA . GLY A 1 75 ? 32.188 0.193 1.171 1 92.38 75 GLY A CA 1
ATOM 531 C C . GLY A 1 75 ? 32.031 1.29 2.207 1 92.38 75 GLY A C 1
ATOM 532 O O . GLY A 1 75 ? 32.094 1.029 3.41 1 92.38 75 GLY A O 1
ATOM 533 N N . THR A 1 76 ? 31.953 2.576 1.795 1 93.62 76 THR A N 1
ATOM 534 C CA . THR A 1 76 ? 31.703 3.705 2.684 1 93.62 76 THR A CA 1
ATOM 535 C C . THR A 1 76 ? 30.359 4.344 2.385 1 93.62 76 THR A C 1
ATOM 537 O O . THR A 1 76 ? 30.016 4.594 1.225 1 93.62 76 THR A O 1
ATOM 540 N N . LEU A 1 77 ? 29.641 4.496 3.479 1 95.06 77 LEU A N 1
ATOM 541 C CA . LEU A 1 77 ? 28.359 5.199 3.373 1 95.06 77 LEU A CA 1
ATOM 542 C C . LEU A 1 77 ? 28.469 6.613 3.932 1 95.06 77 LEU A C 1
ATOM 544 O O . LEU A 1 77 ? 28.953 6.809 5.051 1 95.06 77 LEU A O 1
ATOM 548 N N . GLY A 1 78 ? 28.062 7.578 3.094 1 97 78 GLY A N 1
ATOM 549 C CA . GLY A 1 78 ? 28.172 8.969 3.52 1 97 78 GLY A CA 1
ATOM 550 C C . GLY A 1 78 ? 26.844 9.711 3.457 1 97 78 GLY A C 1
ATOM 551 O O . GLY A 1 78 ? 25.953 9.336 2.691 1 97 78 GLY A O 1
ATOM 552 N N . LEU A 1 79 ? 26.828 10.75 4.293 1 97.56 79 LEU A N 1
ATOM 553 C CA . LEU A 1 79 ? 25.656 11.625 4.352 1 97.56 79 LEU A CA 1
ATOM 554 C C . LEU A 1 79 ? 26.016 13.031 3.889 1 97.56 79 LEU A C 1
ATOM 556 O O . LEU A 1 79 ? 26.891 13.672 4.461 1 97.56 79 LEU A O 1
ATOM 560 N N . ASP A 1 80 ? 25.344 13.445 2.797 1 97.69 80 ASP A N 1
ATOM 561 C CA . ASP A 1 80 ? 25.406 14.828 2.346 1 97.69 80 ASP A CA 1
ATOM 562 C C . ASP A 1 80 ? 24.141 15.594 2.744 1 97.69 80 ASP A C 1
ATOM 564 O O . ASP A 1 80 ? 23.203 15.703 1.954 1 97.69 80 ASP A O 1
ATOM 568 N N . MET A 1 81 ? 24.281 16.234 3.852 1 97.31 81 MET A N 1
ATOM 569 C CA . MET A 1 81 ? 23.125 16.906 4.449 1 97.31 81 MET A CA 1
ATOM 570 C C . MET A 1 81 ? 22.625 18.031 3.553 1 97.31 81 MET A C 1
ATOM 572 O O . MET A 1 81 ? 21.422 18.281 3.467 1 97.31 81 MET A O 1
ATOM 576 N N . LYS A 1 82 ? 23.469 18.719 2.938 1 97.75 82 LYS A N 1
ATOM 577 C CA . LYS A 1 82 ? 23.094 19.828 2.064 1 97.75 82 LYS A CA 1
ATOM 578 C C . LYS A 1 82 ? 22.219 19.359 0.92 1 97.75 82 LYS A C 1
ATOM 580 O O . LYS A 1 82 ? 21.156 19.953 0.655 1 97.75 82 LYS A O 1
ATOM 585 N N . THR A 1 83 ? 22.672 18.312 0.282 1 98.12 83 THR A N 1
ATOM 586 C CA . THR A 1 83 ? 21.891 17.75 -0.819 1 98.12 83 THR A CA 1
ATOM 587 C C . THR A 1 83 ? 20.562 17.219 -0.323 1 98.12 83 THR A C 1
ATOM 589 O O . THR A 1 83 ? 19.531 17.422 -0.962 1 98.12 83 THR A O 1
ATOM 592 N N . MET A 1 84 ? 20.562 16.562 0.812 1 98.31 84 MET A N 1
ATOM 593 C CA . MET A 1 84 ? 19.344 16.016 1.385 1 98.31 84 MET A CA 1
ATOM 594 C C . MET A 1 84 ? 18.328 17.109 1.687 1 98.31 84 MET A C 1
ATOM 596 O O . MET A 1 84 ? 17.156 16.984 1.345 1 98.31 84 MET A O 1
ATOM 600 N N . MET A 1 85 ? 18.797 18.188 2.277 1 98.44 85 MET A N 1
ATOM 601 C CA . MET A 1 85 ? 17.922 19.312 2.627 1 98.44 85 MET A CA 1
ATOM 602 C C . MET A 1 85 ? 17.438 20.031 1.374 1 98.44 85 MET A C 1
ATOM 604 O O . MET A 1 85 ? 16.281 20.453 1.308 1 98.44 85 MET A O 1
ATOM 608 N N . ALA A 1 86 ? 18.266 20.156 0.423 1 98.38 86 ALA A N 1
ATOM 609 C CA . ALA A 1 86 ? 17.875 20.797 -0.834 1 98.38 86 ALA A CA 1
ATOM 610 C C . ALA A 1 86 ? 16.766 20 -1.525 1 98.38 86 ALA A C 1
ATOM 612 O O . ALA A 1 86 ? 15.844 20.594 -2.096 1 98.38 86 ALA A O 1
ATOM 613 N N . ARG A 1 87 ? 16.891 18.688 -1.525 1 98.31 87 ARG A N 1
ATOM 614 C CA . ARG A 1 87 ? 15.852 17.844 -2.1 1 98.31 87 ARG A CA 1
ATOM 615 C C . ARG A 1 87 ? 14.523 18.078 -1.394 1 98.31 87 ARG A C 1
ATOM 617 O O . ARG A 1 87 ? 13.484 18.219 -2.045 1 98.31 87 ARG A O 1
ATOM 624 N N . LYS A 1 88 ? 14.586 18.031 -0.073 1 98.56 88 LYS A N 1
ATOM 625 C CA . LYS A 1 88 ? 13.391 18.328 0.713 1 98.56 88 LYS A CA 1
ATOM 626 C C . LYS A 1 88 ? 12.766 19.656 0.297 1 98.56 88 LYS A C 1
ATOM 628 O O . LYS A 1 88 ? 11.555 19.734 0.088 1 98.56 88 LYS A O 1
ATOM 633 N N . ASP A 1 89 ? 13.539 20.672 0.129 1 98.44 89 ASP A N 1
ATOM 634 C CA . ASP A 1 89 ? 13.055 22 -0.234 1 98.44 89 ASP A CA 1
ATOM 635 C C . ASP A 1 89 ? 12.461 22.016 -1.639 1 98.44 89 ASP A C 1
ATOM 637 O O . ASP A 1 89 ? 11.477 22.703 -1.898 1 98.44 89 ASP A O 1
ATOM 641 N N . GLU A 1 90 ? 13.031 21.281 -2.514 1 98.38 90 GLU A N 1
ATOM 642 C CA . GLU A 1 90 ? 12.508 21.172 -3.873 1 98.38 90 GLU A CA 1
ATOM 643 C C . GLU A 1 90 ? 11.125 20.531 -3.879 1 98.38 90 GLU A C 1
ATOM 645 O O . GLU A 1 90 ? 10.25 20.953 -4.641 1 98.38 90 GLU A O 1
ATOM 650 N N . VAL A 1 91 ? 11 19.531 -3.068 1 98.38 91 VAL A N 1
ATOM 651 C CA . VAL A 1 91 ? 9.703 18.875 -2.961 1 98.38 91 VAL A CA 1
ATOM 652 C C . VAL A 1 91 ? 8.656 19.859 -2.443 1 98.38 91 VAL A C 1
ATOM 654 O O . VAL A 1 91 ? 7.547 19.938 -2.973 1 98.38 91 VAL A O 1
ATOM 657 N N . VAL A 1 92 ? 9 20.609 -1.419 1 98.44 92 VAL A N 1
ATOM 658 C CA . VAL A 1 92 ? 8.102 21.594 -0.852 1 98.44 92 VAL A CA 1
ATOM 659 C C . VAL A 1 92 ? 7.742 22.641 -1.913 1 98.44 92 VAL A C 1
ATOM 661 O O . VAL A 1 92 ? 6.566 22.938 -2.121 1 98.44 92 VAL A O 1
ATOM 664 N N . GLU A 1 93 ? 8.734 23.109 -2.596 1 98.25 93 GLU A N 1
ATOM 665 C CA . GLU A 1 93 ? 8.539 24.156 -3.605 1 98.25 93 GLU A CA 1
ATOM 666 C C . GLU A 1 93 ? 7.625 23.656 -4.73 1 98.25 93 GLU A C 1
ATOM 668 O O . GLU A 1 93 ? 6.738 24.391 -5.18 1 98.25 93 GLU A O 1
ATOM 673 N N . ALA A 1 94 ? 7.871 22.469 -5.168 1 97.94 94 ALA A N 1
ATOM 674 C CA . ALA A 1 94 ? 7.059 21.906 -6.246 1 97.94 94 ALA A CA 1
ATOM 675 C C . ALA A 1 94 ? 5.586 21.844 -5.852 1 97.94 94 ALA A C 1
ATOM 677 O O . ALA A 1 94 ? 4.707 22.125 -6.672 1 97.94 94 ALA A O 1
ATOM 678 N N . ASN A 1 95 ? 5.328 21.547 -4.66 1 97.88 95 ASN A N 1
ATOM 679 C CA . ASN A 1 95 ? 3.945 21.422 -4.207 1 97.88 95 ASN A CA 1
ATOM 680 C C . ASN A 1 95 ? 3.312 22.781 -3.971 1 97.88 95 ASN A C 1
ATOM 682 O O . ASN A 1 95 ? 2.143 23 -4.293 1 97.88 95 ASN A O 1
ATOM 686 N N . THR A 1 96 ? 4.055 23.703 -3.377 1 98 96 THR A N 1
ATOM 687 C CA . THR A 1 96 ? 3.516 25.047 -3.152 1 98 96 THR A CA 1
ATOM 688 C C . THR A 1 96 ? 3.221 25.734 -4.48 1 98 96 THR A C 1
ATOM 690 O O . THR A 1 96 ? 2.166 26.359 -4.641 1 98 96 THR A O 1
ATOM 693 N N . LYS A 1 97 ? 4.113 25.609 -5.453 1 97.69 97 LYS A N 1
ATOM 694 C CA . LYS A 1 97 ? 3.883 26.156 -6.789 1 97.69 97 LYS A CA 1
ATOM 695 C C . LYS A 1 97 ? 2.684 25.484 -7.453 1 97.69 97 LYS A C 1
ATOM 697 O O . LYS A 1 97 ? 1.959 26.125 -8.219 1 97.69 97 LYS A O 1
ATOM 702 N N . GLY A 1 98 ? 2.539 24.266 -7.113 1 97.62 98 GLY A N 1
ATOM 703 C CA . GLY A 1 98 ? 1.392 23.531 -7.633 1 97.62 98 GLY A CA 1
ATOM 704 C C . GLY A 1 98 ? 0.063 24.141 -7.223 1 97.62 98 GLY A C 1
ATOM 705 O O . GLY A 1 98 ? -0.86 24.234 -8.031 1 97.62 98 GLY A O 1
ATOM 706 N N . ILE A 1 99 ? -0.03 24.531 -6 1 98.31 99 ILE A N 1
ATOM 707 C CA . ILE A 1 99 ? -1.278 25.125 -5.523 1 98.31 99 ILE A CA 1
ATOM 708 C C . ILE A 1 99 ? -1.513 26.469 -6.211 1 98.31 99 ILE A C 1
ATOM 710 O O . ILE A 1 99 ? -2.648 26.797 -6.559 1 98.31 99 ILE A O 1
ATOM 714 N N . VAL A 1 100 ? -0.48 27.234 -6.41 1 98.25 100 VAL A N 1
ATOM 715 C CA . VAL A 1 100 ? -0.604 28.484 -7.133 1 98.25 100 VAL A CA 1
ATOM 716 C C . VAL A 1 100 ? -1.17 28.234 -8.531 1 98.25 100 VAL A C 1
ATOM 718 O O . VAL A 1 100 ? -2.074 28.938 -8.977 1 98.25 100 VAL A O 1
ATOM 721 N N . PHE A 1 101 ? -0.628 27.234 -9.172 1 98.19 101 PHE A N 1
ATOM 722 C CA . PHE A 1 101 ? -1.107 26.859 -10.492 1 98.19 101 PHE A CA 1
ATOM 723 C C . PHE A 1 101 ? -2.578 26.453 -10.438 1 98.19 101 PHE A C 1
ATOM 725 O O . PHE A 1 101 ? -3.359 26.844 -11.312 1 98.19 101 PHE A O 1
ATOM 732 N N . LEU A 1 102 ? -2.955 25.719 -9.438 1 98.44 102 LEU A N 1
ATOM 733 C CA . LEU A 1 102 ? -4.332 25.266 -9.297 1 98.44 102 LEU A CA 1
ATOM 734 C C . LEU A 1 102 ? -5.277 26.438 -9.07 1 98.44 102 LEU A C 1
ATOM 736 O O . LEU A 1 102 ? -6.402 26.438 -9.57 1 98.44 102 LEU A O 1
ATOM 740 N N . PHE A 1 103 ? -4.852 27.391 -8.242 1 98.69 103 PHE A N 1
ATOM 741 C CA . PHE A 1 103 ? -5.648 28.594 -8.039 1 98.69 103 PHE A CA 1
ATOM 742 C C . PHE A 1 103 ? -5.898 29.297 -9.367 1 98.69 103 PHE A C 1
ATOM 744 O O . PHE A 1 103 ? -7.031 29.672 -9.68 1 98.69 103 PHE A O 1
ATOM 751 N N . LYS A 1 104 ? -4.848 29.438 -10.117 1 98.56 104 LYS A N 1
ATOM 752 C CA . LYS A 1 104 ? -4.977 30.094 -11.414 1 98.56 104 LYS A CA 1
ATOM 753 C C . LYS A 1 104 ? -5.91 29.312 -12.336 1 98.56 104 LYS A C 1
ATOM 755 O O . LYS A 1 104 ? -6.812 29.875 -12.945 1 98.56 104 LYS A O 1
ATOM 760 N N . LYS A 1 105 ? -5.715 28.078 -12.367 1 98.12 105 LYS A N 1
ATOM 761 C CA . LYS A 1 105 ? -6.492 27.188 -13.234 1 98.12 105 LYS A CA 1
ATOM 762 C C . LYS A 1 105 ? -7.977 27.25 -12.891 1 98.12 105 LYS A C 1
ATOM 764 O O . LYS A 1 105 ? -8.828 27.188 -13.773 1 98.12 105 LYS A O 1
ATOM 769 N N . ASN A 1 106 ? -8.32 27.344 -11.617 1 98.44 106 ASN A N 1
ATOM 770 C CA . ASN A 1 106 ? -9.711 27.328 -11.172 1 98.44 106 ASN A CA 1
ATOM 771 C C . ASN A 1 106 ? -10.25 28.734 -10.93 1 98.44 106 ASN A C 1
ATOM 773 O O . ASN A 1 106 ? -11.359 28.891 -10.43 1 98.44 106 ASN A O 1
ATOM 777 N N . LYS A 1 107 ? -9.414 29.75 -11.148 1 98.44 107 LYS A N 1
ATOM 778 C CA . LYS A 1 107 ? -9.805 31.156 -11.062 1 98.44 107 LYS A CA 1
ATOM 779 C C . LYS A 1 107 ? -10.133 31.547 -9.625 1 98.44 107 LYS A C 1
ATOM 781 O O . LYS A 1 107 ? -11.117 32.25 -9.375 1 98.44 107 LYS A O 1
ATOM 786 N N . VAL A 1 108 ? -9.383 31 -8.727 1 98.88 108 VAL A N 1
ATOM 787 C CA . VAL A 1 108 ? -9.438 31.438 -7.34 1 98.88 108 VAL A CA 1
ATOM 788 C C . VAL A 1 108 ? -8.562 32.688 -7.156 1 98.88 108 VAL A C 1
ATOM 790 O O . VAL A 1 108 ? -7.395 32.688 -7.555 1 98.88 108 VAL A O 1
ATOM 793 N N . THR A 1 109 ? -9.086 33.719 -6.594 1 98.5 109 THR A N 1
ATOM 794 C CA . THR A 1 109 ? -8.297 34.906 -6.316 1 98.5 109 THR A CA 1
ATOM 795 C C . THR A 1 109 ? -7.445 34.719 -5.066 1 98.5 109 THR A C 1
ATOM 797 O O . THR A 1 109 ? -7.973 34.5 -3.973 1 98.5 109 THR A O 1
ATOM 800 N N . HIS A 1 110 ? -6.141 34.719 -5.242 1 98.12 110 HIS A N 1
ATOM 801 C CA . HIS A 1 110 ? -5.195 34.625 -4.137 1 98.12 110 HIS A CA 1
ATOM 802 C C . HIS A 1 110 ? -4.832 35.969 -3.572 1 98.12 110 HIS A C 1
ATOM 804 O O . HIS A 1 110 ? -4.293 36.812 -4.289 1 98.12 110 HIS A O 1
ATOM 810 N N . VAL A 1 111 ? -5.168 36.219 -2.359 1 97.62 111 VAL A N 1
ATOM 811 C CA . VAL A 1 111 ? -4.855 37.469 -1.699 1 97.62 111 VAL A CA 1
ATOM 812 C C . VAL A 1 111 ? -3.83 37.25 -0.592 1 97.62 111 VAL A C 1
ATOM 814 O O . VAL A 1 111 ? -4.105 36.531 0.378 1 97.62 111 VAL A O 1
ATOM 817 N N . VAL A 1 112 ? -2.686 37.875 -0.662 1 97.69 112 VAL A N 1
ATOM 818 C CA . VAL A 1 112 ? -1.622 37.688 0.318 1 97.69 112 VAL A CA 1
ATOM 819 C C . VAL A 1 112 ? -1.747 38.719 1.426 1 97.69 112 VAL A C 1
ATOM 821 O O . VAL A 1 112 ? -1.726 39.938 1.159 1 97.69 112 VAL A O 1
ATOM 824 N N . GLY A 1 113 ? -1.891 38.281 2.613 1 97.94 113 GLY A N 1
ATOM 825 C CA . GLY A 1 113 ? -2 39.156 3.76 1 97.94 113 GLY A CA 1
ATOM 826 C C . GLY A 1 113 ? -2.686 38.531 4.949 1 97.94 113 GLY A C 1
ATOM 827 O O . GLY A 1 113 ? -3.082 37.344 4.891 1 97.94 113 GLY A O 1
ATOM 828 N N . SER A 1 114 ? -2.723 39.25 6.051 1 98.06 114 SER A N 1
ATOM 829 C CA . SER A 1 114 ? -3.426 38.844 7.258 1 98.06 114 SER A CA 1
ATOM 830 C C . SER A 1 114 ? -4.879 39.312 7.242 1 98.06 114 SER A C 1
ATOM 832 O O . SER A 1 114 ? -5.164 40.469 6.977 1 98.06 114 SER A O 1
ATOM 834 N N . ALA A 1 115 ? -5.762 38.406 7.512 1 98.31 115 ALA A N 1
ATOM 835 C CA . ALA A 1 115 ? -7.188 38.719 7.422 1 98.31 115 ALA A CA 1
ATOM 836 C C . ALA A 1 115 ? -7.777 39 8.805 1 98.31 115 ALA A C 1
ATOM 838 O O . ALA A 1 115 ? -7.398 38.344 9.781 1 98.31 115 ALA A O 1
ATOM 839 N N . ARG A 1 116 ? -8.703 39.844 8.852 1 98.12 116 ARG A N 1
ATOM 840 C CA . ARG A 1 116 ? -9.555 40.125 10 1 98.12 116 ARG A CA 1
ATOM 841 C C . ARG A 1 116 ? -11.016 40.25 9.586 1 98.12 116 ARG A C 1
ATOM 843 O O . ARG A 1 116 ? -11.344 40.938 8.625 1 98.12 116 ARG A O 1
ATOM 850 N N . ILE A 1 117 ? -11.852 39.531 10.328 1 98.12 117 ILE A N 1
ATOM 851 C CA . ILE A 1 117 ? -13.281 39.625 10.055 1 98.12 117 ILE A CA 1
ATOM 852 C C . ILE A 1 117 ? -13.852 40.906 10.719 1 98.12 117 ILE A C 1
ATOM 854 O O . ILE A 1 117 ? -13.867 41 11.945 1 98.12 117 ILE A O 1
ATOM 858 N N . ALA A 1 118 ? -14.344 41.812 9.93 1 95.44 118 ALA A N 1
ATOM 859 C CA . ALA A 1 118 ? -14.805 43.094 10.438 1 95.44 118 ALA A CA 1
ATOM 860 C C . ALA A 1 118 ? -16.312 43.094 10.648 1 95.44 118 ALA A C 1
ATOM 862 O O . ALA A 1 118 ? -16.859 43.969 11.328 1 95.44 118 ALA A O 1
ATOM 863 N N . GLY A 1 119 ? -17 42.219 10.102 1 88.75 119 GLY A N 1
ATOM 864 C CA . GLY A 1 119 ? -18.438 42.031 10.203 1 88.75 119 GLY A CA 1
ATOM 865 C C . GLY A 1 119 ? -18.953 40.906 9.312 1 88.75 119 GLY A C 1
ATOM 866 O O . GLY A 1 119 ? -18.172 40.25 8.617 1 88.75 119 GLY A O 1
ATOM 867 N N . ALA A 1 120 ? -20.266 40.812 9.398 1 84.38 120 ALA A N 1
ATOM 868 C CA . ALA A 1 120 ? -20.859 39.844 8.492 1 84.38 120 ALA A CA 1
ATOM 869 C C . ALA A 1 120 ? -20.578 40.188 7.035 1 84.38 120 ALA A C 1
ATOM 871 O O . ALA A 1 120 ? -20.859 41.312 6.598 1 84.38 120 ALA A O 1
ATOM 872 N N . GLY A 1 121 ? -19.812 39.375 6.406 1 93.56 121 GLY A N 1
ATOM 873 C CA . GLY A 1 121 ? -19.578 39.531 4.977 1 93.56 121 GLY A CA 1
ATOM 874 C C . GLY A 1 121 ? -18.422 40.438 4.645 1 93.56 121 GLY A C 1
ATOM 875 O O . GLY A 1 121 ? -18.266 40.844 3.492 1 93.56 121 GLY A O 1
ATOM 876 N N . GLN A 1 122 ? -17.719 40.812 5.672 1 96.5 122 GLN A N 1
ATOM 877 C CA . GLN A 1 122 ? -16.625 41.75 5.43 1 96.5 122 GLN A CA 1
ATOM 878 C C . GLN A 1 122 ? -15.312 41.188 6.016 1 96.5 122 GLN A C 1
ATOM 880 O O . GLN A 1 122 ? -15.234 40.938 7.215 1 96.5 122 GLN A O 1
ATOM 885 N N . VAL A 1 123 ? -14.273 41.094 5.164 1 98.06 123 VAL A N 1
ATOM 886 C CA . VAL A 1 123 ? -12.938 40.688 5.57 1 98.06 123 VAL A CA 1
ATOM 887 C C . VAL A 1 123 ? -11.914 41.75 5.211 1 98.06 123 VAL A C 1
ATOM 889 O O . VAL A 1 123 ? -11.781 42.125 4.043 1 98.06 123 VAL A O 1
ATOM 892 N N . VAL A 1 124 ? -11.242 42.25 6.18 1 98.31 124 VAL A N 1
ATOM 893 C CA . VAL A 1 124 ? -10.164 43.219 5.953 1 98.31 124 VAL A CA 1
ATOM 894 C C . VAL A 1 124 ? -8.828 42.469 5.871 1 98.31 124 VAL A C 1
ATOM 896 O O . VAL A 1 124 ? -8.492 41.688 6.75 1 98.31 124 VAL A O 1
ATOM 899 N N . VAL A 1 125 ? -8.109 42.688 4.809 1 98.19 125 VAL A N 1
ATOM 900 C CA . VAL A 1 125 ? -6.824 42.031 4.594 1 98.19 125 VAL A CA 1
ATOM 901 C C . VAL A 1 125 ? -5.695 43.062 4.66 1 98.19 125 VAL A C 1
ATOM 903 O O . VAL A 1 125 ? -5.715 44.062 3.938 1 98.19 125 VAL A O 1
ATOM 906 N N . SER A 1 126 ? -4.766 42.844 5.523 1 97.75 126 SER A N 1
ATOM 907 C CA . SER A 1 126 ? -3.574 43.688 5.633 1 97.75 126 SER A CA 1
ATOM 908 C C . SER A 1 126 ? -2.361 43 5.016 1 97.75 126 SER A C 1
ATOM 910 O O . SER A 1 126 ? -1.95 41.906 5.473 1 97.75 126 SER A O 1
ATOM 912 N N . GLY A 1 127 ? -1.835 43.562 3.965 1 94.44 127 GLY A N 1
ATOM 913 C CA . GLY A 1 127 ? -0.656 43.031 3.303 1 94.44 127 GLY A CA 1
ATOM 914 C C . GLY A 1 127 ? 0.378 44.094 2.977 1 94.44 127 GLY A C 1
ATOM 915 O O . GLY A 1 127 ? 0.355 45.188 3.545 1 94.44 127 GLY A O 1
ATOM 916 N N . GLU A 1 128 ? 1.301 43.719 2.141 1 91.81 128 GLU A N 1
ATOM 917 C CA . GLU A 1 128 ? 2.379 44.625 1.758 1 91.81 128 GLU A CA 1
ATOM 918 C C . GLU A 1 128 ? 1.832 45.875 1.061 1 91.81 128 GLU A C 1
ATOM 920 O O . GLU A 1 128 ? 2.393 46.969 1.191 1 91.81 128 GLU A O 1
ATOM 925 N N . GLY A 1 129 ? 0.729 45.75 0.331 1 90.75 129 GLY A N 1
ATOM 926 C CA . GLY A 1 129 ? 0.139 46.844 -0.402 1 90.75 129 GLY A CA 1
ATOM 927 C C . GLY A 1 129 ? -0.864 47.656 0.417 1 90.75 129 GLY A C 1
ATOM 928 O O . GLY A 1 129 ? -1.553 48.531 -0.111 1 90.75 129 GLY A O 1
ATOM 929 N N . GLY A 1 130 ? -0.935 47.375 1.68 1 93.62 130 GLY A N 1
ATOM 930 C CA . GLY A 1 130 ? -1.889 48.031 2.541 1 93.62 130 GLY A CA 1
ATOM 931 C C . GLY A 1 130 ? -3.1 47.188 2.877 1 93.62 130 GLY A C 1
ATOM 932 O O . GLY A 1 130 ? -3.02 45.969 2.877 1 93.62 130 GLY A O 1
ATOM 933 N N . GLU A 1 131 ? -4.113 47.938 3.268 1 96.75 131 GLU A N 1
ATOM 934 C CA . GLU A 1 131 ? -5.34 47.25 3.658 1 96.75 131 GLU A CA 1
ATOM 935 C C . GLU A 1 131 ? -6.363 47.25 2.527 1 96.75 131 GLU A C 1
ATOM 937 O O . GLU A 1 131 ? -6.488 48.25 1.804 1 96.75 131 GLU A O 1
ATOM 942 N N . GLN A 1 132 ? -7.039 46.188 2.334 1 96.5 132 GLN A N 1
ATOM 943 C CA . GLN A 1 132 ? -8.18 46.094 1.43 1 96.5 132 GLN A CA 1
ATOM 944 C C . GLN A 1 132 ? -9.344 45.344 2.078 1 96.5 132 GLN A C 1
ATOM 946 O O . GLN A 1 132 ? -9.125 44.5 2.934 1 96.5 132 GLN A O 1
ATOM 951 N N . THR A 1 133 ? -10.516 45.719 1.719 1 97.31 133 THR A N 1
ATOM 952 C CA . THR A 1 133 ? -11.711 45.062 2.244 1 97.31 133 THR A CA 1
ATOM 953 C C . THR A 1 133 ? -12.367 44.219 1.174 1 97.31 133 THR A C 1
ATOM 955 O O . THR A 1 133 ? -12.633 44.688 0.064 1 97.31 133 THR A O 1
ATOM 958 N N . LEU A 1 134 ? -12.57 42.969 1.498 1 98.06 134 LEU A N 1
ATOM 959 C CA . LEU A 1 134 ? -13.305 42.062 0.642 1 98.06 134 LEU A CA 1
ATOM 960 C C . LEU A 1 134 ? -14.734 41.875 1.145 1 98.06 134 LEU A C 1
ATOM 962 O O . LEU A 1 134 ? -14.953 41.688 2.342 1 98.06 134 LEU A O 1
ATOM 966 N N . THR A 1 135 ? -15.719 41.969 0.246 1 98.19 135 THR A N 1
ATOM 967 C CA . THR A 1 135 ? -17.109 41.688 0.577 1 98.19 135 THR A CA 1
ATOM 968 C C . THR A 1 135 ? -17.516 40.312 0.04 1 98.19 135 THR A C 1
ATOM 970 O O . THR A 1 135 ? -17.062 39.906 -1.034 1 98.19 135 THR A O 1
ATOM 973 N N . THR A 1 136 ? -18.281 39.625 0.856 1 98.12 136 THR A N 1
ATOM 974 C CA . THR A 1 136 ? -18.578 38.219 0.5 1 98.12 136 THR A CA 1
ATOM 975 C C . THR A 1 136 ? -19.875 37.781 1.159 1 98.12 136 THR A C 1
ATOM 977 O O . THR A 1 136 ? -20.344 38.406 2.113 1 98.12 136 THR A O 1
ATOM 980 N N . ARG A 1 137 ? -20.438 36.688 0.614 1 97.06 137 ARG A N 1
ATOM 981 C CA . ARG A 1 137 ? -21.625 36.062 1.208 1 97.06 137 ARG A CA 1
ATOM 982 C C . ARG A 1 137 ? -21.234 35.094 2.316 1 97.06 137 ARG A C 1
ATOM 984 O O . ARG A 1 137 ? -21.953 34.969 3.309 1 97.06 137 ARG A O 1
ATOM 991 N N . ALA A 1 138 ? -20.141 34.438 2.139 1 98.19 138 ALA A N 1
ATOM 992 C CA . ALA A 1 138 ? -19.688 33.406 3.088 1 98.19 138 ALA A CA 1
ATOM 993 C C . ALA A 1 138 ? -18.219 33.562 3.418 1 98.19 138 ALA A C 1
ATOM 995 O O . ALA A 1 138 ? -17.391 33.75 2.521 1 98.19 138 ALA A O 1
ATOM 996 N N . ILE A 1 139 ? -17.891 33.656 4.664 1 98.69 139 ILE A N 1
ATOM 997 C CA . ILE A 1 139 ? -16.516 33.625 5.152 1 98.69 139 ILE A CA 1
ATOM 998 C C . ILE A 1 139 ? -16.172 32.25 5.723 1 98.69 139 ILE A C 1
ATOM 1000 O O . ILE A 1 139 ? -16.922 31.719 6.527 1 98.69 139 ILE A O 1
ATOM 1004 N N . VAL A 1 140 ? -15.07 31.641 5.301 1 98.88 140 VAL A N 1
ATOM 1005 C CA . VAL A 1 140 ? -14.625 30.344 5.809 1 98.88 140 VAL A CA 1
ATOM 1006 C C . VAL A 1 140 ? -13.297 30.5 6.555 1 98.88 140 VAL A C 1
ATOM 1008 O O . VAL A 1 140 ? -12.281 30.844 5.949 1 98.88 140 VAL A O 1
ATOM 1011 N N . ILE A 1 141 ? -13.336 30.266 7.84 1 98.88 141 ILE A N 1
ATOM 1012 C CA . ILE A 1 141 ? -12.125 30.297 8.664 1 98.88 141 ILE A CA 1
ATOM 1013 C C . ILE A 1 141 ? -11.398 28.953 8.555 1 98.88 141 ILE A C 1
ATOM 1015 O O . ILE A 1 141 ? -11.891 27.938 9.039 1 98.88 141 ILE A O 1
ATOM 1019 N N . ALA A 1 142 ? -10.273 28.906 7.926 1 98.88 142 ALA A N 1
ATOM 1020 C CA . ALA A 1 142 ? -9.43 27.734 7.754 1 98.88 142 ALA A CA 1
ATOM 1021 C C . ALA A 1 142 ? -7.98 28.031 8.133 1 98.88 142 ALA A C 1
ATOM 1023 O O . ALA A 1 142 ? -7.055 27.703 7.383 1 98.88 142 ALA A O 1
ATOM 1024 N N . THR A 1 143 ? -7.762 28.594 9.281 1 98.75 143 THR A N 1
ATOM 1025 C CA . THR A 1 143 ? -6.488 29.203 9.664 1 98.75 143 THR A CA 1
ATOM 1026 C C . THR A 1 143 ? -5.59 28.172 10.352 1 98.75 143 THR A C 1
ATOM 1028 O O . THR A 1 143 ? -4.438 28.469 10.664 1 98.75 143 THR A O 1
ATOM 1031 N N . GLY A 1 144 ? -6.129 26.984 10.547 1 98.25 144 GLY A N 1
ATOM 1032 C CA . GLY A 1 144 ? -5.32 25.875 11.008 1 98.25 144 GLY A CA 1
ATOM 1033 C C . GLY A 1 144 ? -4.875 26.016 12.453 1 98.25 144 GLY A C 1
ATOM 1034 O O . GLY A 1 144 ? -5.68 26.359 13.32 1 98.25 144 GLY A O 1
ATOM 1035 N N . SER A 1 145 ? -3.682 25.531 12.711 1 98.25 145 SER A N 1
ATOM 1036 C CA . SER A 1 145 ? -3.15 25.484 14.07 1 98.25 145 SER A CA 1
ATOM 1037 C C . SER A 1 145 ? -1.699 25.953 14.117 1 98.25 145 SER A C 1
ATOM 1039 O O . SER A 1 145 ? -1.08 26.172 13.07 1 98.25 145 SER A O 1
ATOM 1041 N N . GLU A 1 146 ? -1.193 26.188 15.266 1 97.06 146 GLU A N 1
ATOM 1042 C CA . GLU A 1 146 ? 0.202 26.531 15.516 1 97.06 146 GLU A CA 1
ATOM 1043 C C . GLU A 1 146 ? 0.753 25.766 16.719 1 97.06 146 GLU A C 1
ATOM 1045 O O . GLU A 1 146 ? 0.003 25.094 17.422 1 97.06 146 GLU A O 1
ATOM 1050 N N . VAL A 1 147 ? 2.043 25.812 16.953 1 96.88 147 VAL A N 1
ATOM 1051 C CA . VAL A 1 147 ? 2.736 25.094 18.016 1 96.88 147 VAL A CA 1
ATOM 1052 C C . VAL A 1 147 ? 2.209 25.547 19.375 1 96.88 147 VAL A C 1
ATOM 1054 O O . VAL A 1 147 ? 2.066 26.75 19.625 1 96.88 147 VAL A O 1
ATOM 1057 N N . THR A 1 148 ? 1.889 24.578 20.188 1 96.62 148 THR A N 1
ATOM 1058 C CA . THR A 1 148 ? 1.527 24.906 21.562 1 96.62 148 THR A CA 1
ATOM 1059 C C . THR A 1 148 ? 2.764 25.281 22.375 1 96.62 148 THR A C 1
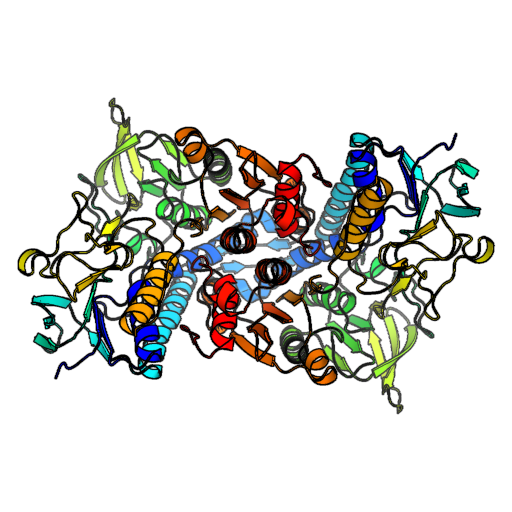ATOM 1061 O O . THR A 1 148 ? 3.742 24.531 22.406 1 96.62 148 THR A O 1
ATOM 1064 N N . PRO A 1 149 ? 2.725 26.438 23 1 95.62 149 PRO A N 1
ATOM 1065 C CA . PRO A 1 149 ? 3.852 26.781 23.875 1 95.62 149 PRO A CA 1
ATOM 1066 C C . PRO A 1 149 ? 3.955 25.875 25.094 1 95.62 149 PRO A C 1
ATOM 1068 O O . PRO A 1 149 ? 2.938 25.406 25.609 1 95.62 149 PRO A O 1
ATOM 1071 N N . LEU A 1 150 ? 5.168 25.656 25.516 1 96.88 150 LEU A N 1
ATOM 1072 C CA . LEU A 1 150 ? 5.457 24.922 26.734 1 96.88 150 LEU A CA 1
ATOM 1073 C C . LEU A 1 150 ? 6.039 25.844 27.797 1 96.88 150 LEU A C 1
ATOM 1075 O O . LEU A 1 150 ? 7.141 26.375 27.641 1 96.88 150 LEU A O 1
ATOM 1079 N N . PRO A 1 151 ? 5.27 26.062 28.859 1 94.88 151 PRO A N 1
ATOM 1080 C CA . PRO A 1 151 ? 5.797 26.938 29.906 1 94.88 151 PRO A CA 1
ATOM 1081 C C . PRO A 1 151 ? 7.195 26.531 30.375 1 94.88 151 PRO A C 1
ATOM 1083 O O . PRO A 1 151 ? 7.473 25.344 30.562 1 94.88 151 PRO A O 1
ATOM 1086 N N . GLY A 1 152 ? 8.102 27.453 30.5 1 95.5 152 GLY A N 1
ATOM 1087 C CA . GLY A 1 152 ? 9.461 27.188 30.953 1 95.5 152 GLY A CA 1
ATOM 1088 C C . GLY A 1 152 ? 10.422 26.891 29.828 1 95.5 152 GLY A C 1
ATOM 1089 O O . GLY A 1 152 ? 11.625 26.766 30.047 1 95.5 152 GLY A O 1
ATOM 1090 N N . VAL A 1 153 ? 9.891 26.766 28.688 1 97.25 153 VAL A N 1
ATOM 1091 C CA . VAL A 1 153 ? 10.703 26.438 27.516 1 97.25 153 VAL A CA 1
ATOM 1092 C C . VAL A 1 153 ? 10.492 27.484 26.422 1 97.25 153 VAL A C 1
ATOM 1094 O O . VAL A 1 153 ? 9.367 27.672 25.953 1 97.25 153 VAL A O 1
ATOM 1097 N N . THR A 1 154 ? 11.516 28.172 26.016 1 96.94 154 THR A N 1
ATOM 1098 C CA . THR A 1 154 ? 11.445 29.156 24.938 1 96.94 154 THR A CA 1
ATOM 1099 C C . THR A 1 154 ? 12.039 28.594 23.641 1 96.94 154 THR A C 1
ATOM 1101 O O . THR A 1 154 ? 13.234 28.266 23.594 1 96.94 154 THR A O 1
ATOM 1104 N N . ILE A 1 155 ? 11.234 28.469 22.672 1 97.38 155 ILE A N 1
ATOM 1105 C CA . ILE A 1 155 ? 11.672 27.984 21.375 1 97.38 155 ILE A CA 1
ATOM 1106 C C . ILE A 1 155 ? 12.438 29.094 20.641 1 97.38 155 ILE A C 1
ATOM 1108 O O . ILE A 1 155 ? 11.938 30.219 20.5 1 97.38 155 ILE A O 1
ATOM 1112 N N . ASP A 1 156 ? 13.625 28.875 20.203 1 96.06 156 ASP A N 1
ATOM 1113 C CA . ASP A 1 156 ? 14.438 29.844 19.469 1 96.06 156 ASP A CA 1
ATOM 1114 C C . ASP A 1 156 ? 14.664 29.406 18.031 1 96.06 156 ASP A C 1
ATOM 1116 O O . ASP A 1 156 ? 15.266 30.141 17.234 1 96.06 156 ASP A O 1
ATOM 1120 N N . GLU A 1 157 ? 14.195 28.203 17.625 1 96.38 157 GLU A N 1
ATOM 1121 C CA . GLU A 1 157 ? 14.266 27.594 16.312 1 96.38 157 GLU A CA 1
ATOM 1122 C C . GLU A 1 157 ? 15.719 27.391 15.875 1 96.38 157 GLU A C 1
ATOM 1124 O O . GLU A 1 157 ? 16.016 27.344 14.672 1 96.38 157 GLU A O 1
ATOM 1129 N N . GLU A 1 158 ? 16.656 27.266 16.859 1 94.44 158 GLU A N 1
ATOM 1130 C CA . GLU A 1 158 ? 18.062 26.969 16.641 1 94.44 158 GLU A CA 1
ATOM 1131 C C . GLU A 1 158 ? 18.516 25.75 17.438 1 94.44 158 GLU A C 1
ATOM 1133 O O . GLU A 1 158 ? 18.828 24.703 16.875 1 94.44 158 GLU A O 1
ATOM 1138 N N . ARG A 1 159 ? 18.422 25.906 18.766 1 96.62 159 ARG A N 1
ATOM 1139 C CA . ARG A 1 159 ? 18.797 24.797 19.641 1 96.62 159 ARG A CA 1
ATOM 1140 C C . ARG A 1 159 ? 17.562 24.172 20.281 1 96.62 159 ARG A C 1
ATOM 1142 O O . ARG A 1 159 ? 17.547 22.969 20.578 1 96.62 159 ARG A O 1
ATOM 1149 N N . ILE A 1 160 ? 16.672 25.016 20.656 1 98.25 160 ILE A N 1
ATOM 1150 C CA . ILE A 1 160 ? 15.344 24.578 21.062 1 98.25 160 ILE A CA 1
ATOM 1151 C C . ILE A 1 160 ? 14.336 24.859 19.953 1 98.25 160 ILE A C 1
ATOM 1153 O O . ILE A 1 160 ? 13.977 26.016 19.719 1 98.25 160 ILE A O 1
ATOM 1157 N N . VAL A 1 161 ? 13.938 23.812 19.328 1 98.25 161 VAL A N 1
ATOM 1158 C CA . VAL A 1 161 ? 13.234 24 18.062 1 98.25 161 VAL A CA 1
ATOM 1159 C C . VAL A 1 161 ? 11.836 23.391 18.156 1 98.25 161 VAL A C 1
ATOM 1161 O O . VAL A 1 161 ? 11.609 22.469 18.953 1 98.25 161 VAL A O 1
ATOM 1164 N N . SER A 1 162 ? 10.883 23.938 17.406 1 98.25 162 SER A N 1
ATOM 1165 C CA . SER A 1 162 ? 9.641 23.25 17.047 1 98.25 162 SER A CA 1
ATOM 1166 C C . SER A 1 162 ? 9.836 22.344 15.844 1 98.25 162 SER A C 1
ATOM 1168 O O . SER A 1 162 ? 10.969 22.125 15.406 1 98.25 162 SER A O 1
ATOM 1170 N N . SER A 1 163 ? 8.703 21.828 15.352 1 96.94 163 SER A N 1
ATOM 1171 C CA . SER A 1 163 ? 8.797 21.031 14.133 1 96.94 163 SER A CA 1
ATOM 1172 C C . SER A 1 163 ? 9.391 21.844 12.984 1 96.94 163 SER A C 1
ATOM 1174 O O . SER A 1 163 ? 10.094 21.297 12.133 1 96.94 163 SER A O 1
ATOM 1176 N N . THR A 1 164 ? 9.172 23.156 12.969 1 97.19 164 THR A N 1
ATOM 1177 C CA . THR A 1 164 ? 9.68 24.031 11.922 1 97.19 164 THR A CA 1
ATOM 1178 C C . THR A 1 164 ? 11.211 24 11.891 1 97.19 164 THR A C 1
ATOM 1180 O O . THR A 1 164 ? 11.805 23.719 10.852 1 97.19 164 THR A O 1
ATOM 1183 N N . GLY A 1 165 ? 11.789 24.219 13 1 97.88 165 GLY A N 1
ATOM 1184 C CA . GLY A 1 165 ? 13.242 24.234 13.07 1 97.88 165 GLY A CA 1
ATOM 1185 C C . GLY A 1 165 ? 13.867 22.859 12.906 1 97.88 165 GLY A C 1
ATOM 1186 O O . GLY A 1 165 ? 14.961 22.719 12.367 1 97.88 165 GLY A O 1
ATOM 1187 N N . ALA A 1 166 ? 13.18 21.844 13.43 1 98.38 166 ALA A N 1
ATOM 1188 C CA . ALA A 1 166 ? 13.688 20.484 13.367 1 98.38 166 ALA A CA 1
ATOM 1189 C C . ALA A 1 166 ? 13.82 20 11.922 1 98.38 166 ALA A C 1
ATOM 1191 O O . ALA A 1 166 ? 14.633 19.141 11.617 1 98.38 166 ALA A O 1
ATOM 1192 N N . LEU A 1 167 ? 13.047 20.609 10.992 1 98.25 167 LEU A N 1
ATOM 1193 C CA . LEU A 1 167 ? 13.039 20.234 9.586 1 98.25 167 LEU A CA 1
ATOM 1194 C C . LEU A 1 167 ? 14.125 20.984 8.82 1 98.25 167 LEU A C 1
ATOM 1196 O O . LEU A 1 167 ? 14.336 20.734 7.633 1 98.25 167 LEU A O 1
ATOM 1200 N N . ALA A 1 168 ? 14.836 21.859 9.531 1 97.19 168 ALA A N 1
ATOM 1201 C CA . ALA A 1 168 ? 15.773 22.719 8.82 1 97.19 168 ALA A CA 1
ATOM 1202 C C . ALA A 1 168 ? 17.125 22.766 9.547 1 97.19 168 ALA A C 1
ATOM 1204 O O . ALA A 1 168 ? 17.875 23.734 9.406 1 97.19 168 ALA A O 1
ATOM 1205 N N . LEU A 1 169 ? 17.406 21.75 10.367 1 97 169 LEU A N 1
ATOM 1206 C CA . LEU A 1 169 ? 18.703 21.734 11.047 1 97 169 LEU A CA 1
ATOM 1207 C C . LEU A 1 169 ? 19.844 21.688 10.039 1 97 169 LEU A C 1
ATOM 1209 O O . LEU A 1 169 ? 19.766 20.984 9.031 1 97 169 LEU A O 1
ATOM 1213 N N . ALA A 1 170 ? 20.891 22.344 10.344 1 93.19 170 ALA A N 1
ATOM 1214 C CA . ALA A 1 170 ? 22.016 22.469 9.422 1 93.19 170 ALA A CA 1
ATOM 1215 C C . ALA A 1 170 ? 22.891 21.219 9.453 1 93.19 170 ALA A C 1
ATOM 1217 O O . ALA A 1 170 ? 23.594 20.922 8.484 1 93.19 170 ALA A O 1
ATOM 1218 N N . LYS A 1 171 ? 22.906 20.609 10.57 1 96.12 171 LYS A N 1
ATOM 1219 C CA . LYS A 1 171 ? 23.672 19.375 10.75 1 96.12 171 LYS A CA 1
ATOM 1220 C C . LYS A 1 171 ? 22.938 18.391 11.656 1 96.12 171 LYS A C 1
ATOM 1222 O O . LYS A 1 171 ? 22 18.766 12.359 1 96.12 171 LYS A O 1
ATOM 1227 N N . VAL A 1 172 ? 23.469 17.172 11.633 1 98.25 172 VAL A N 1
ATOM 1228 C CA . VAL A 1 172 ? 22.938 16.172 12.555 1 98.25 172 VAL A CA 1
ATOM 1229 C C . VAL A 1 172 ? 23.391 16.484 13.977 1 98.25 172 VAL A C 1
ATOM 1231 O O . VAL A 1 172 ? 24.594 16.531 14.242 1 98.25 172 VAL A O 1
ATOM 1234 N N . PRO A 1 173 ? 22.422 16.719 14.812 1 98.25 173 PRO A N 1
ATOM 1235 C CA . PRO A 1 173 ? 22.875 16.953 16.188 1 98.25 173 PRO A CA 1
ATOM 1236 C C . PRO A 1 173 ? 23.484 15.695 16.812 1 98.25 173 PRO A C 1
ATOM 1238 O O . PRO A 1 173 ? 23.047 14.586 16.531 1 98.25 173 PRO A O 1
ATOM 1241 N N . LYS A 1 174 ? 24.469 15.891 17.703 1 98.19 174 LYS A N 1
ATOM 1242 C CA . LYS A 1 174 ? 25.031 14.75 18.422 1 98.19 174 LYS A CA 1
ATOM 1243 C C . LYS A 1 174 ? 23.969 14.078 19.297 1 98.19 174 LYS A C 1
ATOM 1245 O O . LYS A 1 174 ? 23.906 12.852 19.375 1 98.19 174 LYS A O 1
ATOM 1250 N N . SER A 1 175 ? 23.234 14.953 19.922 1 98.69 175 SER A N 1
ATOM 1251 C CA . SER A 1 175 ? 22.156 14.477 20.781 1 98.69 175 SER A CA 1
ATOM 1252 C C . SER A 1 175 ? 20.906 15.32 20.609 1 98.69 175 SER A C 1
ATOM 1254 O O . SER A 1 175 ? 20.984 16.531 20.406 1 98.69 175 SER A O 1
ATOM 1256 N N . LEU A 1 176 ? 19.75 14.664 20.609 1 98.81 176 LEU A N 1
ATOM 1257 C CA . LEU A 1 176 ? 18.438 15.289 20.453 1 98.81 176 LEU A CA 1
ATOM 1258 C C . LEU A 1 176 ? 17.469 14.805 21.531 1 98.81 176 LEU A C 1
ATOM 1260 O O . LEU A 1 176 ? 17.25 13.602 21.672 1 98.81 176 LEU A O 1
ATOM 1264 N N . VAL A 1 177 ? 16.969 15.688 22.328 1 98.88 177 VAL A N 1
ATOM 1265 C CA . VAL A 1 177 ? 15.852 15.367 23.203 1 98.88 177 VAL A CA 1
ATOM 1266 C C . VAL A 1 177 ? 14.547 15.812 22.547 1 98.88 177 VAL A C 1
ATOM 1268 O O . VAL A 1 177 ? 14.43 16.953 22.094 1 98.88 177 VAL A O 1
ATOM 1271 N N . VAL A 1 178 ? 13.625 14.938 22.438 1 98.88 178 VAL A N 1
ATOM 1272 C CA . VAL A 1 178 ? 12.289 15.203 21.922 1 98.88 178 VAL A CA 1
ATOM 1273 C C . VAL A 1 178 ? 11.297 15.297 23.078 1 98.88 178 VAL A C 1
ATOM 1275 O O . VAL A 1 178 ? 11.117 14.344 23.828 1 98.88 178 VAL A O 1
ATOM 1278 N N . ILE A 1 179 ? 10.703 16.453 23.234 1 98.75 179 ILE A N 1
ATOM 1279 C CA . ILE A 1 179 ? 9.656 16.609 24.234 1 98.75 179 ILE A CA 1
ATOM 1280 C C . ILE A 1 179 ? 8.297 16.312 23.609 1 98.75 179 ILE A C 1
ATOM 1282 O O . ILE A 1 179 ? 7.766 17.125 22.844 1 98.75 179 ILE A O 1
ATOM 1286 N N . GLY A 1 180 ? 7.699 15.133 23.938 1 98.31 180 GLY A N 1
ATOM 1287 C CA . GLY A 1 180 ? 6.441 14.68 23.375 1 98.31 180 GLY A CA 1
ATOM 1288 C C . GLY A 1 180 ? 6.59 13.445 22.5 1 98.31 180 GLY A C 1
ATOM 1289 O O . GLY A 1 180 ? 7.305 13.469 21.5 1 98.31 180 GLY A O 1
ATOM 1290 N N . ALA A 1 181 ? 5.906 12.383 22.891 1 98.5 181 ALA A N 1
ATOM 1291 C CA . ALA A 1 181 ? 5.957 11.117 22.172 1 98.5 181 ALA A CA 1
ATOM 1292 C C . ALA A 1 181 ? 4.715 10.93 21.297 1 98.5 181 ALA A C 1
ATOM 1294 O O . ALA A 1 181 ? 4.141 9.836 21.266 1 98.5 181 ALA A O 1
ATOM 1295 N N . GLY A 1 182 ? 4.234 12.062 20.672 1 98 182 GLY A N 1
ATOM 1296 C CA . GLY A 1 182 ? 3.201 12.016 19.656 1 98 182 GLY A CA 1
ATOM 1297 C C . GLY A 1 182 ? 3.75 11.805 18.25 1 98 182 GLY A C 1
ATOM 1298 O O . GLY A 1 182 ? 4.906 11.406 18.094 1 98 182 GLY A O 1
ATOM 1299 N N . VAL A 1 183 ? 2.977 12.055 17.266 1 97.81 183 VAL A N 1
ATOM 1300 C CA . VAL A 1 183 ? 3.273 11.766 15.867 1 97.81 183 VAL A CA 1
ATOM 1301 C C . VAL A 1 183 ? 4.508 12.555 15.43 1 97.81 183 VAL A C 1
ATOM 1303 O O . VAL A 1 183 ? 5.48 11.969 14.953 1 97.81 183 VAL A O 1
ATOM 1306 N N . ILE A 1 184 ? 4.516 13.852 15.664 1 98.06 184 ILE A N 1
ATOM 1307 C CA . ILE A 1 184 ? 5.59 14.727 15.211 1 98.06 184 ILE A CA 1
ATOM 1308 C C . ILE A 1 184 ? 6.902 14.32 15.867 1 98.06 184 ILE A C 1
ATOM 1310 O O . ILE A 1 184 ? 7.926 14.18 15.195 1 98.06 184 ILE A O 1
ATOM 1314 N N . GLY A 1 185 ? 6.855 14.094 17.188 1 98.62 185 GLY A N 1
ATOM 1315 C CA . GLY A 1 185 ? 8.055 13.727 17.922 1 98.62 185 GLY A CA 1
ATOM 1316 C C . GLY A 1 185 ? 8.672 12.422 17.453 1 98.62 185 GLY A C 1
ATOM 1317 O O . GLY A 1 185 ? 9.883 12.344 17.25 1 98.62 185 GLY A O 1
ATOM 1318 N N . LEU A 1 186 ? 7.887 11.445 17.219 1 98.81 186 LEU A N 1
ATOM 1319 C CA . LEU A 1 186 ? 8.398 10.133 16.859 1 98.81 186 LEU A CA 1
ATOM 1320 C C . LEU A 1 186 ? 8.891 10.117 15.414 1 98.81 186 LEU A C 1
ATOM 1322 O O . LEU A 1 186 ? 9.891 9.469 15.102 1 98.81 186 LEU A O 1
ATOM 1326 N N . GLU A 1 187 ? 8.172 10.781 14.539 1 98.75 187 GLU A N 1
ATOM 1327 C CA . GLU A 1 187 ? 8.609 10.836 13.148 1 98.75 187 GLU A CA 1
ATOM 1328 C C . GLU A 1 187 ? 9.953 11.562 13.023 1 98.75 187 GLU A C 1
ATOM 1330 O O . GLU A 1 187 ? 10.914 11.008 12.484 1 98.75 187 GLU A O 1
ATOM 1335 N N . LEU A 1 188 ? 10.016 12.742 13.594 1 98.81 188 LEU A N 1
ATOM 1336 C CA . LEU A 1 188 ? 11.242 13.516 13.453 1 98.81 188 LEU A CA 1
ATOM 1337 C C . LEU A 1 188 ? 12.359 12.93 14.312 1 98.81 188 LEU A C 1
ATOM 1339 O O . LEU A 1 188 ? 13.531 12.984 13.945 1 98.81 188 LEU A O 1
ATOM 1343 N N . GLY A 1 189 ? 11.953 12.383 15.5 1 98.88 189 GLY A N 1
ATOM 1344 C CA . GLY A 1 189 ? 12.938 11.641 16.266 1 98.88 189 GLY A CA 1
ATOM 1345 C C . GLY A 1 189 ? 13.562 10.5 15.484 1 98.88 189 GLY A C 1
ATOM 1346 O O . GLY A 1 189 ? 14.781 10.297 15.539 1 98.88 189 GLY A O 1
ATOM 1347 N N . SER A 1 190 ? 12.797 9.797 14.734 1 98.81 190 SER A N 1
ATOM 1348 C CA . SER A 1 190 ? 13.281 8.672 13.93 1 98.81 190 SER A CA 1
ATOM 1349 C C . SER A 1 190 ? 14.211 9.148 12.812 1 98.81 190 SER A C 1
ATOM 1351 O O . SER A 1 190 ? 15.219 8.508 12.516 1 98.81 190 SER A O 1
ATOM 1353 N N . VAL A 1 191 ? 13.836 10.297 12.172 1 98.81 191 VAL A N 1
ATOM 1354 C CA . VAL A 1 191 ? 14.672 10.852 11.102 1 98.81 191 VAL A CA 1
ATOM 1355 C C . VAL A 1 191 ? 16.094 11.078 11.617 1 98.81 191 VAL A C 1
ATOM 1357 O O . VAL A 1 191 ? 17.047 10.555 11.055 1 98.81 191 VAL A O 1
ATOM 1360 N N . TRP A 1 192 ? 16.172 11.773 12.68 1 98.88 192 TRP A N 1
ATOM 1361 C CA . TRP A 1 192 ? 17.484 12.211 13.148 1 98.88 192 TRP A CA 1
ATOM 1362 C C . TRP A 1 192 ? 18.25 11.055 13.781 1 98.88 192 TRP A C 1
ATOM 1364 O O . TRP A 1 192 ? 19.484 10.984 13.68 1 98.88 192 TRP A O 1
ATOM 1374 N N . ARG A 1 193 ? 17.547 10.125 14.422 1 98.81 193 ARG A N 1
ATOM 1375 C CA . ARG A 1 193 ? 18.203 8.922 14.914 1 98.81 193 ARG A CA 1
ATOM 1376 C C . ARG A 1 193 ? 18.859 8.148 13.781 1 98.81 193 ARG A C 1
ATOM 1378 O O . ARG A 1 193 ? 20.016 7.754 13.883 1 98.81 193 ARG A O 1
ATOM 1385 N N . ARG A 1 194 ? 18.141 7.969 12.688 1 98.62 194 ARG A N 1
ATOM 1386 C CA . ARG A 1 194 ? 18.641 7.219 11.539 1 98.62 194 ARG A CA 1
ATOM 1387 C C . ARG A 1 194 ? 19.859 7.891 10.93 1 98.62 194 ARG A C 1
ATOM 1389 O O . ARG A 1 194 ? 20.75 7.219 10.398 1 98.62 194 ARG A O 1
ATOM 1396 N N . LEU A 1 195 ? 19.906 9.211 11.062 1 98.56 195 LEU A N 1
ATOM 1397 C CA . LEU A 1 195 ? 21 9.969 10.453 1 98.56 195 LEU A CA 1
ATOM 1398 C C . LEU A 1 195 ? 22.203 10.031 11.391 1 98.56 195 LEU A C 1
ATOM 1400 O O . LEU A 1 195 ? 23.266 10.484 10.992 1 98.56 195 LEU A O 1
ATOM 1404 N N . GLY A 1 196 ? 21.984 9.617 12.766 1 98.25 196 GLY A N 1
ATOM 1405 C CA . GLY A 1 196 ? 23.172 9.453 13.594 1 98.25 196 GLY A CA 1
ATOM 1406 C C . GLY A 1 196 ? 23.031 10.07 14.977 1 98.25 196 GLY A C 1
ATOM 1407 O O . GLY A 1 196 ? 23.891 9.891 15.836 1 98.25 196 GLY A O 1
ATOM 1408 N N . ALA A 1 197 ? 21.938 10.781 15.25 1 98.81 197 ALA A N 1
ATOM 1409 C CA . ALA A 1 197 ? 21.75 11.445 16.531 1 98.81 197 ALA A CA 1
ATOM 1410 C C . ALA A 1 197 ? 21.422 10.438 17.625 1 98.81 197 ALA A C 1
ATOM 1412 O O . ALA A 1 197 ? 20.734 9.445 17.375 1 98.81 197 ALA A O 1
ATOM 1413 N N . GLU A 1 198 ? 21.906 10.711 18.844 1 98.81 198 GLU A N 1
ATOM 1414 C CA . GLU A 1 198 ? 21.375 10.047 20.016 1 98.81 198 GLU A CA 1
ATOM 1415 C C . GLU A 1 198 ? 20.062 10.68 20.469 1 98.81 198 GLU A C 1
ATOM 1417 O O . GLU A 1 198 ? 20.047 11.836 20.906 1 98.81 198 GLU A O 1
ATOM 1422 N N . VAL A 1 199 ? 18.938 9.961 20.422 1 98.88 199 VAL A N 1
ATOM 1423 C CA . VAL A 1 199 ? 17.625 10.57 20.609 1 98.88 199 VAL A CA 1
ATOM 1424 C C . VAL A 1 199 ? 17 10.039 21.891 1 98.88 199 VAL A C 1
ATOM 1426 O O . VAL A 1 199 ? 16.906 8.828 22.078 1 98.88 199 VAL A O 1
ATOM 1429 N N . THR A 1 200 ? 16.562 10.906 22.734 1 98.88 200 THR A N 1
ATOM 1430 C CA . THR A 1 200 ? 15.766 10.594 23.906 1 98.88 200 THR A CA 1
ATOM 1431 C C . THR A 1 200 ? 14.414 11.297 23.844 1 98.88 200 THR A C 1
ATOM 1433 O O . THR A 1 200 ? 14.344 12.516 23.688 1 98.88 200 THR A O 1
ATOM 1436 N N . VAL A 1 201 ? 13.375 10.523 23.984 1 98.88 201 VAL A N 1
ATOM 1437 C CA . VAL A 1 201 ? 12.023 11.062 23.953 1 98.88 201 VAL A CA 1
ATOM 1438 C C . VAL A 1 201 ? 11.469 11.156 25.375 1 98.88 201 VAL A C 1
ATOM 1440 O O . VAL A 1 201 ? 11.43 10.156 26.094 1 98.88 201 VAL A O 1
ATOM 1443 N N . VAL A 1 202 ? 11.07 12.328 25.75 1 98.75 202 VAL A N 1
ATOM 1444 C CA . VAL A 1 202 ? 10.453 12.562 27.047 1 98.75 202 VAL A CA 1
ATOM 1445 C C . VAL A 1 202 ? 8.953 12.773 26.875 1 98.75 202 VAL A C 1
ATOM 1447 O O . VAL A 1 202 ? 8.531 13.609 26.062 1 98.75 202 VAL A O 1
ATOM 1450 N N . GLU A 1 203 ? 8.133 12.047 27.578 1 98.44 203 GLU A N 1
ATOM 1451 C CA . GLU A 1 203 ? 6.684 12.102 27.438 1 98.44 203 GLU A CA 1
ATOM 1452 C C . GLU A 1 203 ? 6.004 12.211 28.812 1 98.44 203 GLU A C 1
ATOM 1454 O O . GLU A 1 203 ? 6.371 11.508 29.75 1 98.44 203 GLU A O 1
ATOM 1459 N N . TYR A 1 204 ? 5.094 13.172 28.891 1 97.69 204 TYR A N 1
ATOM 1460 C CA . TYR A 1 204 ? 4.332 13.422 30.109 1 97.69 204 TYR A CA 1
ATOM 1461 C C . TYR A 1 204 ? 3.537 12.188 30.516 1 97.69 204 TYR A C 1
ATOM 1463 O O . TYR A 1 204 ? 3.484 11.836 31.688 1 97.69 204 TYR A O 1
ATOM 1471 N N . LEU A 1 205 ? 2.924 11.516 29.562 1 97.69 205 LEU A N 1
ATOM 1472 C CA . LEU A 1 205 ? 2.111 10.328 29.812 1 97.69 205 LEU A CA 1
ATOM 1473 C C . LEU A 1 205 ? 2.988 9.094 29.984 1 97.69 205 LEU A C 1
ATOM 1475 O O . LEU A 1 205 ? 4.188 9.133 29.703 1 97.69 205 LEU A O 1
ATOM 1479 N N . ASP A 1 206 ? 2.375 7.988 30.328 1 97.56 206 ASP A N 1
ATOM 1480 C CA . ASP A 1 206 ? 3.127 6.758 30.578 1 97.56 206 ASP A CA 1
ATOM 1481 C C . ASP A 1 206 ? 3.172 5.883 29.328 1 97.56 206 ASP A C 1
ATOM 1483 O O . ASP A 1 206 ? 3.572 4.719 29.391 1 97.56 206 ASP A O 1
ATOM 1487 N N . HIS A 1 207 ? 2.67 6.391 28.234 1 98 207 HIS A N 1
ATOM 1488 C CA . HIS A 1 207 ? 2.682 5.672 26.969 1 98 207 HIS A CA 1
ATOM 1489 C C . HIS A 1 207 ? 2.84 6.633 25.797 1 98 207 HIS A C 1
ATOM 1491 O O . HIS A 1 207 ? 2.572 7.832 25.922 1 98 207 HIS A O 1
ATOM 1497 N N . ILE A 1 208 ? 3.357 6.145 24.703 1 98.44 208 ILE A N 1
ATOM 1498 C CA . ILE A 1 208 ? 3.496 6.945 23.5 1 98.44 208 ILE A CA 1
ATOM 1499 C C . ILE A 1 208 ? 2.199 6.898 22.703 1 98.44 208 ILE A C 1
ATOM 1501 O O . ILE A 1 208 ? 1.356 6.027 22.922 1 98.44 208 ILE A O 1
ATOM 1505 N N . LEU A 1 209 ? 1.969 7.793 21.781 1 98.06 209 LEU A N 1
ATOM 1506 C CA . LEU A 1 209 ? 0.874 7.836 20.812 1 98.06 209 LEU A CA 1
ATOM 1507 C C . LEU A 1 209 ? -0.468 7.617 21.516 1 98.06 209 LEU A C 1
ATOM 1509 O O . LEU A 1 209 ? -1.208 6.695 21.172 1 98.06 209 LEU A O 1
ATOM 1513 N N . PRO A 1 210 ? -0.836 8.469 22.297 1 94.5 210 PRO A N 1
ATOM 1514 C CA . PRO A 1 210 ? -2.004 8.273 23.156 1 94.5 210 PRO A CA 1
ATOM 1515 C C . PRO A 1 210 ? -3.273 7.961 22.375 1 94.5 210 PRO A C 1
ATOM 1517 O O . PRO A 1 210 ? -4.078 7.129 22.797 1 94.5 210 PRO A O 1
ATOM 1520 N N . PRO A 1 211 ? -3.465 8.539 21.188 1 93.75 211 PRO A N 1
ATOM 1521 C CA . PRO A 1 211 ? -4.742 8.289 20.516 1 93.75 211 PRO A CA 1
ATOM 1522 C C . PRO A 1 211 ? -4.801 6.914 19.844 1 93.75 211 PRO A C 1
ATOM 1524 O O . PRO A 1 211 ? -5.863 6.492 19.391 1 93.75 211 PRO A O 1
ATOM 1527 N N . MET A 1 212 ? -3.744 6.164 19.812 1 97.19 212 MET A N 1
ATOM 1528 C CA . MET A 1 212 ? -3.699 4.91 19.078 1 97.19 212 MET A CA 1
ATOM 1529 C C . MET A 1 212 ? -4.051 3.729 19.969 1 97.19 212 MET A C 1
ATOM 1531 O O . MET A 1 212 ? -4.051 3.852 21.188 1 97.19 212 MET A O 1
ATOM 1535 N N . ASP A 1 213 ? -4.348 2.596 19.375 1 98.25 213 ASP A N 1
ATOM 1536 C CA . ASP A 1 213 ? -4.672 1.356 20.062 1 98.25 213 ASP A CA 1
ATOM 1537 C C . ASP A 1 213 ? -3.537 0.93 21 1 98.25 213 ASP A C 1
ATOM 1539 O O . ASP A 1 213 ? -2.363 1.013 20.625 1 98.25 213 ASP A O 1
ATOM 1543 N N . GLY A 1 214 ? -3.904 0.477 22.156 1 98.12 214 GLY A N 1
ATOM 1544 C CA . GLY A 1 214 ? -2.938 0.185 23.203 1 98.12 214 GLY A CA 1
ATOM 1545 C C . GLY A 1 214 ? -1.915 -0.859 22.797 1 98.12 214 GLY A C 1
ATOM 1546 O O . GLY A 1 214 ? -0.724 -0.712 23.094 1 98.12 214 GLY A O 1
ATOM 1547 N N . GLU A 1 215 ? -2.316 -1.896 22.188 1 98.31 215 GLU A N 1
ATOM 1548 C CA . GLU A 1 215 ? -1.394 -2.943 21.766 1 98.31 215 GLU A CA 1
ATOM 1549 C C . GLU A 1 215 ? -0.432 -2.428 20.703 1 98.31 215 GLU A C 1
ATOM 1551 O O . GLU A 1 215 ? 0.756 -2.754 20.719 1 98.31 215 GLU A O 1
ATOM 1556 N N . VAL A 1 216 ? -0.945 -1.617 19.828 1 98.06 216 VAL A N 1
ATOM 1557 C CA . VAL A 1 216 ? -0.145 -1.031 18.75 1 98.06 216 VAL A CA 1
ATOM 1558 C C . VAL A 1 216 ? 0.896 -0.084 19.344 1 98.06 216 VAL A C 1
ATOM 1560 O O . VAL A 1 216 ? 2.055 -0.083 18.922 1 98.06 216 VAL A O 1
ATOM 1563 N N . ARG A 1 217 ? 0.503 0.668 20.328 1 97.31 217 ARG A N 1
ATOM 1564 C CA . ARG A 1 217 ? 1.427 1.6 20.969 1 97.31 217 ARG A CA 1
ATOM 1565 C C . ARG A 1 217 ? 2.58 0.857 21.641 1 97.31 217 ARG A C 1
ATOM 1567 O O . ARG A 1 217 ? 3.736 1.27 21.531 1 97.31 217 ARG A O 1
ATOM 1574 N N . LYS A 1 218 ? 2.221 -0.197 22.281 1 98.06 218 LYS A N 1
ATOM 1575 C CA . LYS A 1 218 ? 3.225 -0.979 23 1 98.06 218 LYS A CA 1
ATOM 1576 C C . LYS A 1 218 ? 4.23 -1.6 22.031 1 98.06 218 LYS A C 1
ATOM 1578 O O . LYS A 1 218 ? 5.438 -1.536 22.266 1 98.06 218 LYS A O 1
ATOM 1583 N N . GLN A 1 219 ? 3.707 -2.164 20.984 1 98.25 219 GLN A N 1
ATOM 1584 C CA . GLN A 1 219 ? 4.582 -2.768 19.984 1 98.25 219 GLN A CA 1
ATOM 1585 C C . GLN A 1 219 ? 5.43 -1.71 19.281 1 98.25 219 GLN A C 1
ATOM 1587 O O . GLN A 1 219 ? 6.605 -1.945 18.984 1 98.25 219 GLN A O 1
ATOM 1592 N N . SER A 1 220 ? 4.836 -0.572 19.047 1 98.31 220 SER A N 1
ATOM 1593 C CA . SER A 1 220 ? 5.566 0.527 18.422 1 98.31 220 SER A CA 1
ATOM 1594 C C . SER A 1 220 ? 6.746 0.962 19.281 1 98.31 220 SER A C 1
ATOM 1596 O O . SER A 1 220 ? 7.848 1.173 18.781 1 98.31 220 SER A O 1
ATOM 1598 N N . GLN A 1 221 ? 6.484 1.11 20.547 1 98.56 221 GLN A N 1
ATOM 1599 C CA . GLN A 1 221 ? 7.547 1.527 21.469 1 98.56 221 GLN A CA 1
ATOM 1600 C C . GLN A 1 221 ? 8.695 0.524 21.469 1 98.56 221 GLN A C 1
ATOM 1602 O O . GLN A 1 221 ? 9.867 0.911 21.406 1 98.56 221 GLN A O 1
ATOM 1607 N N . ARG A 1 222 ? 8.375 -0.745 21.484 1 98.5 222 ARG A N 1
ATOM 1608 C CA . ARG A 1 222 ? 9.391 -1.798 21.5 1 98.5 222 ARG A CA 1
ATOM 1609 C C . ARG A 1 222 ? 10.242 -1.748 20.234 1 98.5 222 ARG A C 1
ATOM 1611 O O . ARG A 1 222 ? 11.469 -1.853 20.312 1 98.5 222 ARG A O 1
ATOM 1618 N N . ILE A 1 223 ? 9.617 -1.59 19.141 1 98.44 223 ILE A N 1
ATOM 1619 C CA . ILE A 1 223 ? 10.32 -1.575 17.859 1 98.44 223 ILE A CA 1
ATOM 1620 C C . ILE A 1 223 ? 11.227 -0.349 17.781 1 98.44 223 ILE A C 1
ATOM 1622 O O . ILE A 1 223 ? 12.383 -0.452 17.375 1 98.44 223 ILE A O 1
ATOM 1626 N N . LEU A 1 224 ? 10.711 0.804 18.188 1 98.69 224 LEU A N 1
ATOM 1627 C CA . LEU A 1 224 ? 11.477 2.041 18.109 1 98.69 224 LEU A CA 1
ATOM 1628 C C . LEU A 1 224 ? 12.656 2.014 19.078 1 98.69 224 LEU A C 1
ATOM 1630 O O . LEU A 1 224 ? 13.727 2.543 18.781 1 98.69 224 LEU A O 1
ATOM 1634 N N . GLU A 1 225 ? 12.453 1.372 20.25 1 98.75 225 GLU A N 1
ATOM 1635 C CA . GLU A 1 225 ? 13.555 1.19 21.188 1 98.75 225 GLU A CA 1
ATOM 1636 C C . GLU A 1 225 ? 14.648 0.304 20.594 1 98.75 225 GLU A C 1
ATOM 1638 O O . GLU A 1 225 ? 15.836 0.607 20.719 1 98.75 225 GLU A O 1
ATOM 1643 N N . LYS A 1 226 ? 14.203 -0.706 19.953 1 98.19 226 LYS A N 1
ATOM 1644 C CA . LYS A 1 226 ? 15.156 -1.593 19.297 1 98.19 226 LYS A CA 1
ATOM 1645 C C . LYS A 1 226 ? 15.945 -0.85 18.219 1 98.19 226 LYS A C 1
ATOM 1647 O O . LYS A 1 226 ? 17.109 -1.16 17.969 1 98.19 226 LYS A O 1
ATOM 1652 N N . GLN A 1 227 ? 15.352 0.156 17.672 1 97.94 227 GLN A N 1
ATOM 1653 C CA . GLN A 1 227 ? 15.977 0.939 16.609 1 97.94 227 GLN A CA 1
ATOM 1654 C C . GLN A 1 227 ? 16.875 2.021 17.203 1 97.94 227 GLN A C 1
ATOM 1656 O O . GLN A 1 227 ? 17.578 2.721 16.453 1 97.94 227 GLN A O 1
ATOM 1661 N N . GLY A 1 228 ? 16.734 2.258 18.516 1 98.31 228 GLY A N 1
ATOM 1662 C CA . GLY A 1 228 ? 17.734 3.129 19.125 1 98.31 228 GLY A CA 1
ATOM 1663 C C . GLY A 1 228 ? 17.125 4.348 19.797 1 98.31 228 GLY A C 1
ATOM 1664 O O . GLY A 1 228 ? 17.844 5.16 20.375 1 98.31 228 GLY A O 1
ATOM 1665 N N . LEU A 1 229 ? 15.828 4.492 19.734 1 98.81 229 LEU A N 1
ATOM 1666 C CA . LEU A 1 229 ? 15.203 5.574 20.5 1 98.81 229 LEU A CA 1
ATOM 1667 C C . LEU A 1 229 ? 15.141 5.234 21.984 1 98.81 229 LEU A C 1
ATOM 1669 O O . LEU A 1 229 ? 14.844 4.094 22.344 1 98.81 229 LEU A O 1
ATOM 1673 N N . ARG A 1 230 ? 15.445 6.195 22.812 1 98.75 230 ARG A N 1
ATOM 1674 C CA . ARG A 1 230 ? 15.273 6.055 24.25 1 98.75 230 ARG A CA 1
ATOM 1675 C C . ARG A 1 230 ? 14.039 6.805 24.734 1 98.75 230 ARG A C 1
ATOM 1677 O O . ARG A 1 230 ? 13.734 7.895 24.25 1 98.75 230 ARG A O 1
ATOM 1684 N N . PHE A 1 231 ? 13.359 6.203 25.688 1 98.81 231 PHE A N 1
ATOM 1685 C CA . PHE A 1 231 ? 12.117 6.812 26.156 1 98.81 231 PHE A CA 1
ATOM 1686 C C . PHE A 1 231 ? 12.18 7.07 27.672 1 98.81 231 PHE A C 1
ATOM 1688 O O . PHE A 1 231 ? 12.648 6.223 28.422 1 98.81 231 PHE A O 1
ATOM 1695 N N . LYS A 1 232 ? 11.836 8.234 28.047 1 98.44 232 LYS A N 1
ATOM 1696 C CA . LYS A 1 232 ? 11.523 8.602 29.422 1 98.44 232 LYS A CA 1
ATOM 1697 C C . LYS A 1 232 ? 10.055 8.969 29.578 1 98.44 232 LYS A C 1
ATOM 1699 O O . LYS A 1 232 ? 9.695 10.148 29.5 1 98.44 232 LYS A O 1
ATOM 1704 N N . LEU A 1 233 ? 9.234 8.047 29.969 1 98.38 233 LEU A N 1
ATOM 1705 C CA . LEU A 1 233 ? 7.789 8.227 30.062 1 98.38 233 LEU A CA 1
ATOM 1706 C C . LEU A 1 233 ? 7.391 8.641 31.484 1 98.38 233 LEU A C 1
ATOM 1708 O O . LEU A 1 233 ? 8.164 8.469 32.438 1 98.38 233 LEU A O 1
ATOM 1712 N N . GLY A 1 234 ? 6.188 9.203 31.578 1 98 234 GLY A N 1
ATOM 1713 C CA . GLY A 1 234 ? 5.746 9.688 32.875 1 98 234 GLY A CA 1
ATOM 1714 C C . GLY A 1 234 ? 6.621 10.797 33.438 1 98 234 GLY A C 1
ATOM 1715 O O . GLY A 1 234 ? 6.863 10.859 34.625 1 98 234 GLY A O 1
ATOM 1716 N N . ARG A 1 235 ? 7.176 11.555 32.531 1 97.81 235 ARG A N 1
ATOM 1717 C CA . ARG A 1 235 ? 8.094 12.633 32.906 1 97.81 235 ARG A CA 1
ATOM 1718 C C . ARG A 1 235 ? 7.656 13.953 32.281 1 97.81 235 ARG A C 1
ATOM 1720 O O . ARG A 1 235 ? 7.133 13.969 31.156 1 97.81 235 ARG A O 1
ATOM 1727 N N . LYS A 1 236 ? 7.793 14.992 32.938 1 96.19 236 LYS A N 1
ATOM 1728 C CA . LYS A 1 236 ? 7.477 16.312 32.375 1 96.19 236 LYS A CA 1
ATOM 1729 C C . LYS A 1 236 ? 8.711 17.203 32.375 1 96.19 236 LYS A C 1
ATOM 1731 O O . LYS A 1 236 ? 9.516 17.172 33.312 1 96.19 236 LYS A O 1
ATOM 1736 N N . VAL A 1 237 ? 8.914 17.922 31.375 1 97.75 237 VAL A N 1
ATOM 1737 C CA . VAL A 1 237 ? 9.961 18.922 31.266 1 97.75 237 VAL A CA 1
ATOM 1738 C C . VAL A 1 237 ? 9.461 20.25 31.812 1 97.75 237 VAL A C 1
ATOM 1740 O O . VAL A 1 237 ? 8.414 20.75 31.391 1 97.75 237 VAL A O 1
ATOM 1743 N N . THR A 1 238 ? 10.234 20.844 32.688 1 96.75 238 THR A N 1
ATOM 1744 C CA . THR A 1 238 ? 9.766 22.062 33.344 1 96.75 238 THR A CA 1
ATOM 1745 C C . THR A 1 238 ? 10.609 23.25 32.906 1 96.75 238 THR A C 1
ATOM 1747 O O . THR A 1 238 ? 10.195 24.406 33.094 1 96.75 238 THR A O 1
ATOM 1750 N N . ALA A 1 239 ? 11.758 22.938 32.438 1 97.25 239 ALA A N 1
ATOM 1751 C CA . ALA A 1 239 ? 12.625 24.016 31.953 1 97.25 239 ALA A CA 1
ATOM 1752 C C . ALA A 1 239 ? 13.625 23.5 30.922 1 97.25 239 ALA A C 1
ATOM 1754 O O . ALA A 1 239 ? 14.062 22.359 31 1 97.25 239 ALA A O 1
ATOM 1755 N N . ALA A 1 240 ? 13.961 24.344 30.016 1 97.38 240 ALA A N 1
ATOM 1756 C CA . ALA A 1 240 ? 15.031 24.141 29.047 1 97.38 240 ALA A CA 1
ATOM 1757 C C . ALA A 1 240 ? 15.82 25.422 28.812 1 97.38 240 ALA A C 1
ATOM 1759 O O . ALA A 1 240 ? 15.25 26.438 28.422 1 97.38 240 ALA A O 1
ATOM 1760 N N . GLU A 1 241 ? 17.078 25.344 29.109 1 95.31 241 GLU A N 1
ATOM 1761 C CA . GLU A 1 241 ? 17.922 26.531 29 1 95.31 241 GLU A CA 1
ATOM 1762 C C . GLU A 1 241 ? 19.172 26.25 28.172 1 95.31 241 GLU A C 1
ATOM 1764 O O . GLU A 1 241 ? 19.781 25.188 28.312 1 95.31 241 GLU A O 1
ATOM 1769 N N . ARG A 1 242 ? 19.484 27.266 27.344 1 94.88 242 ARG A N 1
ATOM 1770 C CA . ARG A 1 242 ? 20.75 27.156 26.625 1 94.88 242 ARG A CA 1
ATOM 1771 C C . ARG A 1 242 ? 21.922 27.219 27.594 1 94.88 242 ARG A C 1
ATOM 1773 O O . ARG A 1 242 ? 21.938 28.047 28.5 1 94.88 242 ARG A O 1
ATOM 1780 N N . LYS A 1 243 ? 22.75 26.266 27.453 1 91.69 243 LYS A N 1
ATOM 1781 C CA . LYS A 1 243 ? 24 26.234 28.219 1 91.69 243 LYS A CA 1
ATOM 1782 C C . LYS A 1 243 ? 25.172 25.859 27.328 1 91.69 243 LYS A C 1
ATOM 1784 O O . LYS A 1 243 ? 25.344 24.703 26.953 1 91.69 243 LYS A O 1
ATOM 1789 N N . GLY A 1 244 ? 26.094 26.828 27.078 1 89.31 244 GLY A N 1
ATOM 1790 C CA . GLY A 1 244 ? 27.188 26.562 26.141 1 89.31 244 GLY A CA 1
ATOM 1791 C C . GLY A 1 244 ? 26.719 26.188 24.75 1 89.31 244 GLY A C 1
ATOM 1792 O O . GLY A 1 244 ? 25.953 26.922 24.141 1 89.31 244 GLY A O 1
ATOM 1793 N N . GLU A 1 245 ? 27.125 25 24.391 1 89.62 245 GLU A N 1
ATOM 1794 C CA . GLU A 1 245 ? 26.797 24.547 23.047 1 89.62 245 GLU A CA 1
ATOM 1795 C C . GLU A 1 245 ? 25.578 23.625 23.047 1 89.62 245 GLU A C 1
ATOM 1797 O O . GLU A 1 245 ? 25.203 23.094 22.016 1 89.62 245 GLU A O 1
ATOM 1802 N N . GLY A 1 246 ? 25.016 23.562 24.234 1 95.56 246 GLY A N 1
ATOM 1803 C CA . GLY A 1 246 ? 23.875 22.656 24.344 1 95.56 246 GLY A CA 1
ATOM 1804 C C . GLY A 1 246 ? 22.719 23.234 25.141 1 95.56 246 GLY A C 1
ATOM 1805 O O . GLY A 1 246 ? 22.609 24.453 25.266 1 95.56 246 GLY A O 1
ATOM 1806 N N . VAL A 1 247 ? 21.766 22.375 25.453 1 98.12 247 VAL A N 1
ATOM 1807 C CA . VAL A 1 247 ? 20.562 22.734 26.219 1 98.12 247 VAL A CA 1
ATOM 1808 C C . VAL A 1 247 ? 20.484 21.859 27.469 1 98.12 247 VAL A C 1
ATOM 1810 O O . VAL A 1 247 ? 20.703 20.641 27.422 1 98.12 247 VAL A O 1
ATOM 1813 N N . SER A 1 248 ? 20.312 22.516 28.578 1 98.12 248 SER A N 1
ATOM 1814 C CA . SER A 1 248 ? 20.047 21.812 29.828 1 98.12 248 SER A CA 1
ATOM 1815 C C . SER A 1 248 ? 18.547 21.766 30.141 1 98.12 248 SER A C 1
ATOM 1817 O O . SER A 1 248 ? 17.891 22.812 30.188 1 98.12 248 SER A O 1
ATOM 1819 N N . LEU A 1 249 ? 18.016 20.531 30.328 1 98.31 249 LEU A N 1
ATOM 1820 C CA . LEU A 1 249 ? 16.594 20.359 30.609 1 98.31 249 LEU A CA 1
ATOM 1821 C C . LEU A 1 249 ? 16.359 19.922 32.031 1 98.31 249 LEU A C 1
ATOM 1823 O O . LEU A 1 249 ? 17.094 19.078 32.562 1 98.31 249 LEU A O 1
ATOM 1827 N N . THR A 1 250 ? 15.43 20.516 32.656 1 98.12 250 THR A N 1
ATOM 1828 C CA . THR A 1 250 ? 14.938 20.016 33.938 1 98.12 250 THR A CA 1
ATOM 1829 C C . THR A 1 250 ? 13.719 19.125 33.719 1 98.12 250 THR A C 1
ATOM 1831 O O . THR A 1 250 ? 12.711 19.547 33.156 1 98.12 250 THR A O 1
ATOM 1834 N N . VAL A 1 251 ? 13.859 17.859 34.125 1 98.12 251 VAL A N 1
ATOM 1835 C CA . VAL A 1 251 ? 12.812 16.859 33.969 1 98.12 251 VAL A CA 1
ATOM 1836 C C . VAL A 1 251 ? 12.383 16.312 35.312 1 98.12 251 VAL A C 1
ATOM 1838 O O . VAL A 1 251 ? 13.227 16.016 36.156 1 98.12 251 VAL A O 1
ATOM 1841 N N . GLU A 1 252 ? 11.125 16.25 35.531 1 97.56 252 GLU A N 1
ATOM 1842 C CA . GLU A 1 252 ? 10.602 15.703 36.781 1 97.56 252 GLU A CA 1
ATOM 1843 C C . GLU A 1 252 ? 9.523 14.656 36.5 1 97.56 252 GLU A C 1
ATOM 1845 O O . GLU A 1 252 ? 8.93 14.633 35.406 1 97.56 252 GLU A O 1
ATOM 1850 N N . PRO A 1 253 ? 9.352 13.734 37.469 1 97.12 253 PRO A N 1
ATOM 1851 C CA . PRO A 1 253 ? 8.203 12.836 37.312 1 97.12 253 PRO A CA 1
ATOM 1852 C C . PRO A 1 253 ? 6.879 13.586 37.188 1 97.12 253 PRO A C 1
ATOM 1854 O O . PRO A 1 253 ? 6.672 14.602 37.875 1 97.12 253 PRO A O 1
ATOM 1857 N N . ALA A 1 254 ? 6.02 13.109 36.281 1 94.69 254 ALA A N 1
ATOM 1858 C CA . ALA A 1 254 ? 4.75 13.781 36.031 1 94.69 254 ALA A CA 1
ATOM 1859 C C . ALA A 1 254 ? 3.898 13.836 37.312 1 94.69 254 ALA A C 1
ATOM 1861 O O . ALA A 1 254 ? 3.131 14.781 37.5 1 94.69 254 ALA A O 1
ATOM 1862 N N . LYS A 1 255 ? 4.109 12.859 38.188 1 93.88 255 LYS A N 1
ATOM 1863 C CA . LYS A 1 255 ? 3.324 12.766 39.406 1 93.88 255 LYS A CA 1
ATOM 1864 C C . LYS A 1 255 ? 4.023 13.484 40.562 1 93.88 255 LYS A C 1
ATOM 1866 O O . LYS A 1 255 ? 3.592 13.383 41.719 1 93.88 255 LYS A O 1
ATOM 1871 N N . GLY A 1 256 ? 5.031 14.125 40.312 1 91.56 256 GLY A N 1
ATOM 1872 C CA . GLY A 1 256 ? 5.785 14.805 41.344 1 91.56 256 GLY A CA 1
ATOM 1873 C C . GLY A 1 256 ? 6.969 14 41.844 1 91.56 256 GLY A C 1
ATOM 1874 O O . GLY A 1 256 ? 6.914 12.773 41.906 1 91.56 256 GLY A O 1
ATOM 1875 N N . GLY A 1 257 ? 8.055 14.688 42.062 1 92.62 257 GLY A N 1
ATOM 1876 C CA . GLY A 1 257 ? 9.266 14.039 42.562 1 92.62 257 GLY A CA 1
ATOM 1877 C C . GLY A 1 257 ? 10.516 14.852 42.281 1 92.62 257 GLY A C 1
ATOM 1878 O O . GLY A 1 257 ? 10.438 16.047 41.969 1 92.62 257 GLY A O 1
ATOM 1879 N N . GLU A 1 258 ? 11.625 14.141 42.5 1 94.88 258 GLU A N 1
ATOM 1880 C CA . GLU A 1 258 ? 12.914 14.812 42.344 1 94.88 258 GLU A CA 1
ATOM 1881 C C . GLU A 1 258 ? 13.234 15.039 40.875 1 94.88 258 GLU A C 1
ATOM 1883 O O . GLU A 1 258 ? 13.039 14.148 40.031 1 94.88 258 GLU A O 1
ATOM 1888 N N . ALA A 1 259 ? 13.641 16.203 40.688 1 96.44 259 ALA A N 1
ATOM 1889 C CA . ALA A 1 259 ? 14 16.594 39.312 1 96.44 259 ALA A CA 1
ATOM 1890 C C . ALA A 1 259 ? 15.359 16.016 38.906 1 96.44 259 ALA A C 1
ATOM 1892 O O . ALA A 1 259 ? 16.203 15.75 39.781 1 96.44 259 ALA A O 1
ATOM 1893 N N . GLU A 1 260 ? 15.477 15.766 37.625 1 97.06 260 GLU A N 1
ATOM 1894 C CA . GLU A 1 260 ? 16.766 15.43 37.031 1 97.06 260 GLU A CA 1
ATOM 1895 C C . GLU A 1 260 ? 17.109 16.375 35.906 1 97.06 260 GLU A C 1
ATOM 1897 O O . GLU A 1 260 ? 16.25 17.062 35.375 1 97.06 260 GLU A O 1
ATOM 1902 N N . THR A 1 261 ? 18.406 16.359 35.594 1 97.31 261 THR A N 1
ATOM 1903 C CA . THR A 1 261 ? 18.875 17.188 34.5 1 97.31 261 THR A CA 1
ATOM 1904 C C . THR A 1 261 ? 19.281 16.328 33.312 1 97.31 261 THR A C 1
ATOM 1906 O O . THR A 1 261 ? 19.969 15.32 33.469 1 97.31 261 THR A O 1
ATOM 1909 N N . LEU A 1 262 ? 18.766 16.672 32.156 1 97.62 262 LEU A N 1
ATOM 1910 C CA . LEU A 1 262 ? 19.203 16.094 30.891 1 97.62 262 LEU A CA 1
ATOM 1911 C C . LEU A 1 262 ? 19.922 17.125 30.047 1 97.62 262 LEU A C 1
ATOM 1913 O O . LEU A 1 262 ? 19.594 18.312 30.062 1 97.62 262 LEU A O 1
ATOM 1917 N N . GLU A 1 263 ? 20.938 16.672 29.359 1 97.69 263 GLU A N 1
ATOM 1918 C CA . GLU A 1 263 ? 21.672 17.531 28.438 1 97.69 263 GLU A CA 1
ATOM 1919 C C . GLU A 1 263 ? 21.516 17.047 27 1 97.69 263 GLU A C 1
ATOM 1921 O O . GLU A 1 263 ? 21.469 15.844 26.734 1 97.69 263 GLU A O 1
ATOM 1926 N N . ALA A 1 264 ? 21.422 18 26.125 1 98.19 264 ALA A N 1
ATOM 1927 C CA . ALA A 1 264 ? 21.359 17.688 24.703 1 98.19 264 ALA A CA 1
ATOM 1928 C C . ALA A 1 264 ? 21.906 18.828 23.859 1 98.19 264 ALA A C 1
ATOM 1930 O O . ALA A 1 264 ? 21.938 19.984 24.312 1 98.19 264 ALA A O 1
ATOM 1931 N N . GLU A 1 265 ? 22.359 18.484 22.656 1 98.38 265 GLU A N 1
ATOM 1932 C CA . GLU A 1 265 ? 22.781 19.531 21.734 1 98.38 265 GLU A CA 1
ATOM 1933 C C . GLU A 1 265 ? 21.562 20.297 21.188 1 98.38 265 GLU A C 1
ATOM 1935 O O . GLU A 1 265 ? 21.609 21.516 21.047 1 98.38 265 GLU A O 1
ATOM 1940 N N . THR A 1 266 ? 20.516 19.625 20.859 1 98.5 266 THR A N 1
ATOM 1941 C CA . THR A 1 266 ? 19.281 20.203 20.328 1 98.5 266 THR A CA 1
ATOM 1942 C C . THR A 1 266 ? 18.062 19.625 21.031 1 98.5 266 THR A C 1
ATOM 1944 O O . THR A 1 266 ? 18.094 18.484 21.5 1 98.5 266 THR A O 1
ATOM 1947 N N . VAL A 1 267 ? 17.031 20.422 21.219 1 98.75 267 VAL A N 1
ATOM 1948 C CA . VAL A 1 267 ? 15.766 20 21.828 1 98.75 267 VAL A CA 1
ATOM 1949 C C . VAL A 1 267 ? 14.617 20.266 20.859 1 98.75 267 VAL A C 1
ATOM 1951 O O . VAL A 1 267 ? 14.492 21.375 20.328 1 98.75 267 VAL A O 1
ATOM 1954 N N . LEU A 1 268 ? 13.82 19.297 20.547 1 98.75 268 LEU A N 1
ATOM 1955 C CA . LEU A 1 268 ? 12.594 19.438 19.766 1 98.75 268 LEU A CA 1
ATOM 1956 C C . LEU A 1 268 ? 11.375 19.484 20.672 1 98.75 268 LEU A C 1
ATOM 1958 O O . LEU A 1 268 ? 11.117 18.531 21.422 1 98.75 268 LEU A O 1
ATOM 1962 N N . VAL A 1 269 ? 10.664 20.562 20.641 1 98.62 269 VAL A N 1
ATOM 1963 C CA . VAL A 1 269 ? 9.414 20.703 21.375 1 98.62 269 VAL A CA 1
ATOM 1964 C C . VAL A 1 269 ? 8.242 20.266 20.516 1 98.62 269 VAL A C 1
ATOM 1966 O O . VAL A 1 269 ? 7.84 20.984 19.594 1 98.62 269 VAL A O 1
ATOM 1969 N N . ALA A 1 270 ? 7.676 19.109 20.781 1 98.06 270 ALA A N 1
ATOM 1970 C CA . ALA A 1 270 ? 6.566 18.516 20.047 1 98.06 270 ALA A CA 1
ATOM 1971 C C . ALA A 1 270 ? 5.422 18.125 20.984 1 98.06 270 ALA A C 1
ATOM 1973 O O . ALA A 1 270 ? 4.98 16.984 20.984 1 98.06 270 ALA A O 1
ATOM 1974 N N . VAL A 1 271 ? 4.848 19.078 21.672 1 97.06 271 VAL A N 1
ATOM 1975 C CA . VAL A 1 271 ? 3.904 18.781 22.734 1 97.06 271 VAL A CA 1
ATOM 1976 C C . VAL A 1 271 ? 2.479 19.047 22.266 1 97.06 271 VAL A C 1
ATOM 1978 O O . VAL A 1 271 ? 1.549 19.109 23.078 1 97.06 271 VAL A O 1
ATOM 1981 N N . GLY A 1 272 ? 2.328 19.266 20.984 1 95.12 272 GLY A N 1
ATOM 1982 C CA . GLY A 1 272 ? 0.994 19.453 20.422 1 95.12 272 GLY A CA 1
ATOM 1983 C C . GLY A 1 272 ? 0.804 20.797 19.766 1 95.12 272 GLY A C 1
ATOM 1984 O O . GLY A 1 272 ? 1.756 21.562 19.625 1 95.12 272 GLY A O 1
ATOM 1985 N N . ARG A 1 273 ? -0.416 21.016 19.25 1 97.12 273 ARG A N 1
ATOM 1986 C CA . ARG A 1 273 ? -0.762 22.234 18.531 1 97.12 273 ARG A CA 1
ATOM 1987 C C . ARG A 1 273 ? -2.051 22.844 19.062 1 97.12 273 ARG A C 1
ATOM 1989 O O . ARG A 1 273 ? -2.875 22.141 19.656 1 97.12 273 ARG A O 1
ATOM 1996 N N . ARG A 1 274 ? -2.229 24.094 18.938 1 97.69 274 ARG A N 1
ATOM 1997 C CA . ARG A 1 274 ? -3.438 24.828 19.297 1 97.69 274 ARG A CA 1
ATOM 1998 C C . ARG A 1 274 ? -3.988 25.609 18.094 1 97.69 274 ARG A C 1
ATOM 2000 O O . ARG A 1 274 ? -3.254 25.891 17.156 1 97.69 274 ARG A O 1
ATOM 2007 N N . PRO A 1 275 ? -5.316 25.875 18.062 1 98.38 275 PRO A N 1
ATOM 2008 C CA . PRO A 1 275 ? -5.879 26.594 16.906 1 98.38 275 PRO A CA 1
ATOM 2009 C C . PRO A 1 275 ? -5.289 27.984 16.734 1 98.38 275 PRO A C 1
ATOM 2011 O O . PRO A 1 275 ? -4.996 28.672 17.719 1 98.38 275 PRO A O 1
ATOM 2014 N N . PHE A 1 276 ? -5.07 28.375 15.5 1 98.19 276 PHE A N 1
ATOM 2015 C CA . PHE A 1 276 ? -4.648 29.75 15.203 1 98.19 276 PHE A CA 1
ATOM 2016 C C . PHE A 1 276 ? -5.859 30.672 15.062 1 98.19 276 PHE A C 1
ATOM 2018 O O . PHE A 1 276 ? -6.539 30.641 14.031 1 98.19 276 PHE A O 1
ATOM 2025 N N . THR A 1 277 ? -6.113 31.547 16.047 1 97.62 277 THR A N 1
ATOM 2026 C CA . THR A 1 277 ? -7.293 32.406 16.016 1 97.62 277 THR A CA 1
ATOM 2027 C C . THR A 1 277 ? -6.906 33.844 16.266 1 97.62 277 THR A C 1
ATOM 2029 O O . THR A 1 277 ? -7.746 34.75 16.156 1 97.62 277 THR A O 1
ATOM 2032 N N . ASP A 1 278 ? -5.633 34.094 16.484 1 95.56 278 ASP A N 1
ATOM 2033 C CA . ASP A 1 278 ? -5.156 35.406 16.844 1 95.56 278 ASP A CA 1
ATOM 2034 C C . ASP A 1 278 ? -5.32 36.375 15.672 1 95.56 278 ASP A C 1
ATOM 2036 O O . ASP A 1 278 ? -4.973 36.062 14.539 1 95.56 278 ASP A O 1
ATOM 2040 N N . GLY A 1 279 ? -5.879 37.5 15.977 1 96.31 279 GLY A N 1
ATOM 2041 C CA . GLY A 1 279 ? -5.93 38.562 15 1 96.31 279 GLY A CA 1
ATOM 2042 C C . GLY A 1 279 ? -7.09 38.438 14.031 1 96.31 279 GLY A C 1
ATOM 2043 O O . GLY A 1 279 ? -7.285 39.312 13.172 1 96.31 279 GLY A O 1
ATOM 2044 N N . LEU A 1 280 ? -8.016 37.531 14.18 1 97.75 280 LEU A N 1
ATOM 2045 C CA . LEU A 1 280 ? -9.047 37.25 13.188 1 97.75 280 LEU A CA 1
ATOM 2046 C C . LEU A 1 280 ? -10.289 38.094 13.445 1 97.75 280 LEU A C 1
ATOM 2048 O O . LEU A 1 280 ? -11.188 38.156 12.609 1 97.75 280 LEU A O 1
ATOM 2052 N N . GLY A 1 281 ? -10.328 38.781 14.602 1 96.69 281 GLY A N 1
ATOM 2053 C CA . GLY A 1 281 ? -11.484 39.625 14.914 1 96.69 281 GLY A CA 1
ATOM 2054 C C . GLY A 1 281 ? -12.688 38.812 15.375 1 96.69 281 GLY A C 1
ATOM 2055 O O . GLY A 1 281 ? -13.828 39.25 15.203 1 96.69 281 GLY A O 1
ATOM 2056 N N . LEU A 1 282 ? -12.438 37.656 15.898 1 97.56 282 LEU A N 1
ATOM 2057 C CA . LEU A 1 282 ? -13.523 36.75 16.234 1 97.56 282 LEU A CA 1
ATOM 2058 C C . LEU A 1 282 ? -14.398 37.344 17.344 1 97.56 282 LEU A C 1
ATOM 2060 O O . LEU A 1 282 ? -15.625 37.281 17.266 1 97.56 282 LEU A O 1
ATOM 2064 N N . GLU A 1 283 ? -13.758 37.906 18.344 1 94.5 283 GLU A N 1
ATOM 2065 C CA . GLU A 1 283 ? -14.492 38.5 19.469 1 94.5 283 GLU A CA 1
ATOM 2066 C C . GLU A 1 283 ? -15.344 39.656 19.016 1 94.5 283 GLU A C 1
ATOM 2068 O O . GLU A 1 283 ? -16.484 39.812 19.453 1 94.5 283 GLU A O 1
ATOM 2073 N N . GLU A 1 284 ? -14.844 40.406 18.156 1 93.19 284 GLU A N 1
ATOM 2074 C CA . GLU A 1 284 ? -15.516 41.594 17.656 1 93.19 284 GLU A CA 1
ATOM 2075 C C . GLU A 1 284 ? -16.812 41.25 16.922 1 93.19 284 GLU A C 1
ATOM 2077 O O . GLU A 1 284 ? -17.781 42 16.953 1 93.19 284 GLU A O 1
ATOM 2082 N N . VAL A 1 285 ? -16.828 40.156 16.297 1 95.94 285 VAL A N 1
ATOM 2083 C CA . VAL A 1 285 ? -17.969 39.812 15.453 1 95.94 285 VAL A CA 1
ATOM 2084 C C . VAL A 1 285 ? -18.859 38.812 16.172 1 95.94 285 VAL A C 1
ATOM 2086 O O . VAL A 1 285 ? -19.891 38.375 15.641 1 95.94 285 VAL A O 1
ATOM 2089 N N . GLY A 1 286 ? -18.375 38.312 17.344 1 95.81 286 GLY A N 1
ATOM 2090 C CA . GLY A 1 286 ? -19.234 37.469 18.172 1 95.81 286 GLY A CA 1
ATOM 2091 C C . GLY A 1 286 ? -19.031 35.969 17.906 1 95.81 286 GLY A C 1
ATOM 2092 O O . GLY A 1 286 ? -19.875 35.156 18.281 1 95.81 286 GLY A O 1
ATOM 2093 N N . VAL A 1 287 ? -17.969 35.594 17.25 1 97.31 287 VAL A N 1
ATOM 2094 C CA . VAL A 1 287 ? -17.672 34.188 17.047 1 97.31 287 VAL A CA 1
ATOM 2095 C C . VAL A 1 287 ? -17.141 33.594 18.344 1 97.31 287 VAL A C 1
ATOM 2097 O O . VAL A 1 287 ? -16.219 34.125 18.953 1 97.31 287 VAL A O 1
ATOM 2100 N N . GLU A 1 288 ? -17.719 32.438 18.734 1 97.88 288 GLU A N 1
ATOM 2101 C CA . GLU A 1 288 ? -17.391 31.797 20 1 97.88 288 GLU A CA 1
ATOM 2102 C C . GLU A 1 288 ? -16.266 30.766 19.828 1 97.88 288 GLU A C 1
ATOM 2104 O O . GLU A 1 288 ? -16.172 30.125 18.781 1 97.88 288 GLU A O 1
ATOM 2109 N N . LYS A 1 289 ? -15.516 30.656 20.828 1 97.88 289 LYS A N 1
ATOM 2110 C CA . LYS A 1 289 ? -14.469 29.641 20.906 1 97.88 289 LYS A CA 1
ATOM 2111 C C . LYS A 1 289 ? -14.695 28.719 22.094 1 97.88 289 LYS A C 1
ATOM 2113 O O . LYS A 1 289 ? -15.398 29.078 23.047 1 97.88 289 LYS A O 1
ATOM 2118 N N . THR A 1 290 ? -14.234 27.531 22 1 97.56 290 THR A N 1
ATOM 2119 C CA . THR A 1 290 ? -14.234 26.625 23.141 1 97.56 290 THR A CA 1
ATOM 2120 C C . THR A 1 290 ? -13.211 27.078 24.188 1 97.56 290 THR A C 1
ATOM 2122 O O . THR A 1 290 ? -12.43 28 23.938 1 97.56 290 THR A O 1
ATOM 2125 N N . ASP A 1 291 ? -13.172 26.375 25.344 1 96.25 291 ASP A N 1
ATOM 2126 C CA . ASP A 1 291 ? -12.219 26.672 26.422 1 96.25 291 ASP A CA 1
ATOM 2127 C C . ASP A 1 291 ? -10.789 26.438 25.953 1 96.25 291 ASP A C 1
ATOM 2129 O O . ASP A 1 291 ? -9.852 27.047 26.469 1 96.25 291 ASP A O 1
ATOM 2133 N N . ARG A 1 292 ? -10.633 25.578 24.938 1 94.75 292 ARG A N 1
ATOM 2134 C CA . ARG A 1 292 ? -9.305 25.234 24.438 1 94.75 292 ARG A CA 1
ATOM 2135 C C . ARG A 1 292 ? -8.93 26.125 23.25 1 94.75 292 ARG A C 1
ATOM 2137 O O . ARG A 1 292 ? -7.879 25.938 22.641 1 94.75 292 ARG A O 1
ATOM 2144 N N . GLY A 1 293 ? -9.859 27.031 22.875 1 97.06 293 GLY A N 1
ATOM 2145 C CA . GLY A 1 293 ? -9.531 28.062 21.891 1 97.06 293 GLY A CA 1
ATOM 2146 C C . GLY A 1 293 ? -10.008 27.703 20.484 1 97.06 293 GLY A C 1
ATOM 2147 O O . GLY A 1 293 ? -9.797 28.484 19.547 1 97.06 293 GLY A O 1
ATOM 2148 N N . PHE A 1 294 ? -10.695 26.578 20.359 1 98.62 294 PHE A N 1
ATOM 2149 C CA . PHE A 1 294 ? -11.18 26.188 19.031 1 98.62 294 PHE A CA 1
ATOM 2150 C C . PHE A 1 294 ? -12.445 26.953 18.672 1 98.62 294 PHE A C 1
ATOM 2152 O O . PHE A 1 294 ? -13.281 27.234 19.531 1 98.62 294 PHE A O 1
ATOM 2159 N N . VAL A 1 295 ? -12.594 27.234 17.406 1 98.81 295 VAL A N 1
ATOM 2160 C CA . VAL A 1 295 ? -13.805 27.891 16.938 1 98.81 295 VAL A CA 1
ATOM 2161 C C . VAL A 1 295 ? -14.992 26.938 17.047 1 98.81 295 VAL A C 1
ATOM 2163 O O . VAL A 1 295 ? -14.938 25.812 16.547 1 98.81 295 VAL A O 1
ATOM 2166 N N . LYS A 1 296 ? -16.047 27.375 17.703 1 98.62 296 LYS A N 1
ATOM 2167 C CA . LYS A 1 296 ? -17.25 26.562 17.828 1 98.62 296 LYS A CA 1
ATOM 2168 C C . LYS A 1 296 ? -18.078 26.594 16.531 1 98.62 296 LYS A C 1
ATOM 2170 O O . LYS A 1 296 ? -18.359 27.656 16 1 98.62 296 LYS A O 1
ATOM 2175 N N . VAL A 1 297 ? -18.422 25.469 16.047 1 98.5 297 VAL A N 1
ATOM 2176 C CA . VAL A 1 297 ? -19.266 25.391 14.859 1 98.5 297 VAL A CA 1
ATOM 2177 C C . VAL A 1 297 ? -20.359 24.328 15.07 1 98.5 297 VAL A C 1
ATOM 2179 O O . VAL A 1 297 ? -20.234 23.5 15.969 1 98.5 297 VAL A O 1
ATOM 2182 N N . ASP A 1 298 ? -21.422 24.359 14.305 1 97.69 298 ASP A N 1
ATOM 2183 C CA . ASP A 1 298 ? -22.438 23.312 14.305 1 97.69 298 ASP A CA 1
ATOM 2184 C C . ASP A 1 298 ? -22.094 22.219 13.305 1 97.69 298 ASP A C 1
ATOM 2186 O O . ASP A 1 298 ? -20.953 22.125 12.844 1 97.69 298 ASP A O 1
ATOM 2190 N N . GLY A 1 299 ? -22.984 21.344 12.977 1 96.19 299 GLY A N 1
ATOM 2191 C CA . GLY A 1 299 ? -22.75 20.203 12.109 1 96.19 299 GLY A CA 1
ATOM 2192 C C . GLY A 1 299 ? -22.516 20.594 10.656 1 96.19 299 GLY A C 1
ATOM 2193 O O . GLY A 1 299 ? -22.031 19.781 9.867 1 96.19 299 GLY A O 1
ATOM 2194 N N . ASP A 1 300 ? -22.859 21.812 10.328 1 97.44 300 ASP A N 1
ATOM 2195 C CA . ASP A 1 300 ? -22.688 22.312 8.969 1 97.44 300 ASP A CA 1
ATOM 2196 C C . ASP A 1 300 ? -21.531 23.297 8.883 1 97.44 300 ASP A C 1
ATOM 2198 O O . ASP A 1 300 ? -21.469 24.109 7.961 1 97.44 300 ASP A O 1
ATOM 2202 N N . PHE A 1 301 ? -20.672 23.359 9.891 1 98.5 301 PHE A N 1
ATOM 2203 C CA . PHE A 1 301 ? -19.438 24.141 9.961 1 98.5 301 PHE A CA 1
ATOM 2204 C C . PHE A 1 301 ? -19.734 25.625 10.156 1 98.5 301 PHE A C 1
ATOM 2206 O O . PHE A 1 301 ? -18.859 26.469 9.945 1 98.5 301 PHE A O 1
ATOM 2213 N N . GLN A 1 302 ? -21.016 25.938 10.484 1 98.19 302 GLN A N 1
ATOM 2214 C CA . GLN A 1 302 ? -21.375 27.344 10.688 1 98.19 302 GLN A CA 1
ATOM 2215 C C . GLN A 1 302 ? -21.141 27.766 12.133 1 98.19 302 GLN A C 1
ATOM 2217 O O . GLN A 1 302 ? -21.453 27.016 13.062 1 98.19 302 GLN A O 1
ATOM 2222 N N . THR A 1 303 ? -20.562 28.969 12.352 1 97.81 303 THR A N 1
ATOM 2223 C CA . THR A 1 303 ? -20.438 29.562 13.68 1 97.81 303 THR A CA 1
ATOM 2224 C C . THR A 1 303 ? -21.781 30.078 14.164 1 97.81 303 THR A C 1
ATOM 2226 O O . THR A 1 303 ? -22.812 29.859 13.523 1 97.81 303 THR A O 1
ATOM 2229 N N . ALA A 1 304 ? -21.688 30.75 15.297 1 95.62 304 ALA A N 1
ATOM 2230 C CA . ALA A 1 304 ? -22.922 31.344 15.828 1 95.62 304 ALA A CA 1
ATOM 2231 C C . ALA A 1 304 ? -23.391 32.5 14.945 1 95.62 304 ALA A C 1
ATOM 2233 O O . ALA A 1 304 ? -24.531 32.969 15.07 1 95.62 304 ALA A O 1
ATOM 2234 N N . ILE A 1 305 ? -22.531 32.969 14.055 1 96.31 305 ILE A N 1
ATOM 2235 C CA . ILE A 1 305 ? -22.844 34.094 13.18 1 96.31 305 ILE A CA 1
ATOM 2236 C C . ILE A 1 305 ? -23.141 33.594 11.766 1 96.31 305 ILE A C 1
ATOM 2238 O O . ILE A 1 305 ? -22.312 32.906 11.164 1 96.31 305 ILE A O 1
ATOM 2242 N N . GLU A 1 306 ? -24.312 33.969 11.266 1 96.06 306 GLU A N 1
ATOM 2243 C CA . GLU A 1 306 ? -24.703 33.562 9.914 1 96.06 306 GLU A CA 1
ATOM 2244 C C . GLU A 1 306 ? -23.672 34.031 8.883 1 96.06 306 GLU A C 1
ATOM 2246 O O . GLU A 1 306 ? -23.203 35.156 8.938 1 96.06 306 GLU A O 1
ATOM 2251 N N . GLY A 1 307 ? -23.25 33.062 8.055 1 96.81 307 GLY A N 1
ATOM 2252 C CA . GLY A 1 307 ? -22.359 33.438 6.965 1 96.81 307 GLY A CA 1
ATOM 2253 C C . GLY A 1 307 ? -20.891 33.25 7.312 1 96.81 307 GLY A C 1
ATOM 2254 O O . GLY A 1 307 ? -20.016 33.438 6.457 1 96.81 307 GLY A O 1
ATOM 2255 N N . ILE A 1 308 ? -20.609 32.938 8.586 1 98.44 308 ILE A N 1
ATOM 2256 C CA . ILE A 1 308 ? -19.234 32.688 9.008 1 98.44 308 ILE A CA 1
ATOM 2257 C C . ILE A 1 308 ? -19.078 31.219 9.375 1 98.44 308 ILE A C 1
ATOM 2259 O O . ILE A 1 308 ? -19.766 30.719 10.273 1 98.44 308 ILE A O 1
ATOM 2263 N N . PHE A 1 309 ? -18.188 30.516 8.664 1 98.75 309 PHE A N 1
ATOM 2264 C CA . PHE A 1 309 ? -17.922 29.078 8.812 1 98.75 309 PHE A CA 1
ATOM 2265 C C . PHE A 1 309 ? -16.484 28.844 9.234 1 98.75 309 PHE A C 1
ATOM 2267 O O . PHE A 1 309 ? -15.641 29.734 9.141 1 98.75 309 PHE A O 1
ATOM 2274 N N . ALA A 1 310 ? -16.203 27.625 9.781 1 98.88 310 ALA A N 1
ATOM 2275 C CA . ALA A 1 310 ? -14.828 27.25 10.117 1 98.88 310 ALA A CA 1
ATOM 2276 C C . ALA A 1 310 ? -14.594 25.766 9.867 1 98.88 310 ALA A C 1
ATOM 2278 O O . ALA A 1 310 ? -15.5 24.938 10.055 1 98.88 310 ALA A O 1
ATOM 2279 N N . ILE A 1 311 ? -13.383 25.422 9.438 1 98.88 311 ILE A N 1
ATOM 2280 C CA . ILE A 1 311 ? -13.031 24.047 9.125 1 98.88 311 ILE A CA 1
ATOM 2281 C C . ILE A 1 311 ? -11.562 23.797 9.477 1 98.88 311 ILE A C 1
ATOM 2283 O O . ILE A 1 311 ? -10.789 24.734 9.648 1 98.88 311 ILE A O 1
ATOM 2287 N N . GLY A 1 312 ? -11.195 22.453 9.555 1 98.62 312 GLY A N 1
ATOM 2288 C CA . GLY A 1 312 ? -9.812 22.062 9.766 1 98.62 312 GLY A CA 1
ATOM 2289 C C . GLY A 1 312 ? -9.398 22.094 11.227 1 98.62 312 GLY A C 1
ATOM 2290 O O . GLY A 1 312 ? -10.219 21.859 12.109 1 98.62 312 GLY A O 1
ATOM 2291 N N . ASP A 1 313 ? -8.172 22.344 11.414 1 98.62 313 ASP A N 1
ATOM 2292 C CA . ASP A 1 313 ? -7.621 22.266 12.766 1 98.62 313 ASP A CA 1
ATOM 2293 C C . ASP A 1 313 ? -8.258 23.297 13.695 1 98.62 313 ASP A C 1
ATOM 2295 O O . ASP A 1 313 ? -8.367 23.062 14.898 1 98.62 313 ASP A O 1
ATOM 2299 N N . VAL A 1 314 ? -8.719 24.391 13.148 1 98.81 314 VAL A N 1
ATOM 2300 C CA . VAL A 1 314 ? -9.172 25.516 13.961 1 98.81 314 VAL A CA 1
ATOM 2301 C C . VAL A 1 314 ? -10.453 25.125 14.703 1 98.81 314 VAL A C 1
ATOM 2303 O O . VAL A 1 314 ? -10.812 25.766 15.703 1 98.81 314 VAL A O 1
ATOM 2306 N N . ILE A 1 315 ? -11.164 24.078 14.258 1 98.69 315 ILE A N 1
ATOM 2307 C CA . ILE A 1 315 ? -12.406 23.688 14.93 1 98.69 315 ILE A CA 1
ATOM 2308 C C . ILE A 1 315 ? -12.156 22.453 15.797 1 98.69 315 ILE A C 1
ATOM 2310 O O . ILE A 1 315 ? -13.094 21.922 16.406 1 98.69 315 ILE A O 1
ATOM 2314 N N . GLY A 1 316 ? -10.984 21.938 15.859 1 97.75 316 GLY A N 1
ATOM 2315 C CA . GLY A 1 316 ? -10.625 20.828 16.734 1 97.75 316 GLY A CA 1
ATOM 2316 C C . GLY A 1 316 ? -10.922 19.469 16.109 1 97.75 316 GLY A C 1
ATOM 2317 O O . GLY A 1 316 ? -10.859 19.312 14.891 1 97.75 316 GLY A O 1
ATOM 2318 N N . GLY A 1 317 ? -11.008 18.406 16.953 1 95.25 317 GLY A N 1
ATOM 2319 C CA . GLY A 1 317 ? -11.094 17.031 16.453 1 95.25 317 GLY A CA 1
ATOM 2320 C C . GLY A 1 317 ? -9.758 16.469 16.016 1 95.25 317 GLY A C 1
ATOM 2321 O O . GLY A 1 317 ? -8.711 16.828 16.578 1 95.25 317 GLY A O 1
ATOM 2322 N N . MET A 1 318 ? -9.859 15.531 15.062 1 95.81 318 MET A N 1
ATOM 2323 C CA . MET A 1 318 ? -8.609 15.016 14.5 1 95.81 318 MET A CA 1
ATOM 2324 C C . MET A 1 318 ? -7.918 16.094 13.656 1 95.81 318 MET A C 1
ATOM 2326 O O . MET A 1 318 ? -8.438 16.5 12.617 1 95.81 318 MET A O 1
ATOM 2330 N N . MET A 1 319 ? -6.902 16.578 14.125 1 96.94 319 MET A N 1
ATOM 2331 C CA . MET A 1 319 ? -6.184 17.641 13.414 1 96.94 319 MET A CA 1
ATOM 2332 C C . MET A 1 319 ? -5.285 17.047 12.336 1 96.94 319 MET A C 1
ATOM 2334 O O . MET A 1 319 ? -4.059 17.062 12.469 1 96.94 319 MET A O 1
ATOM 2338 N N . LEU A 1 320 ? -5.898 16.562 11.281 1 97.88 320 LEU A N 1
ATOM 2339 C CA . LEU A 1 320 ? -5.285 15.891 10.133 1 97.88 320 LEU A CA 1
ATOM 2340 C C . LEU A 1 320 ? -5.602 16.625 8.844 1 97.88 320 LEU A C 1
ATOM 2342 O O . LEU A 1 320 ? -6.727 17.109 8.656 1 97.88 320 LEU A O 1
ATOM 2346 N N . ALA A 1 321 ? -4.594 16.703 7.969 1 98.25 321 ALA A N 1
ATOM 2347 C CA . ALA A 1 321 ? -4.75 17.422 6.707 1 98.25 321 ALA A CA 1
ATOM 2348 C C . ALA A 1 321 ? -5.93 16.891 5.906 1 98.25 321 ALA A C 1
ATOM 2350 O O . ALA A 1 321 ? -6.723 17.656 5.355 1 98.25 321 ALA A O 1
ATOM 2351 N N . HIS A 1 322 ? -6.055 15.555 5.852 1 98.5 322 HIS A N 1
ATOM 2352 C CA . HIS A 1 322 ? -7.105 14.961 5.031 1 98.5 322 HIS A CA 1
ATOM 2353 C C . HIS A 1 322 ? -8.477 15.148 5.676 1 98.5 322 HIS A C 1
ATOM 2355 O O . HIS A 1 322 ? -9.484 15.258 4.977 1 98.5 322 HIS A O 1
ATOM 2361 N N . LYS A 1 323 ? -8.578 15.219 6.98 1 98.5 323 LYS A N 1
ATOM 2362 C CA . LYS A 1 323 ? -9.828 15.617 7.625 1 98.5 323 LYS A CA 1
ATOM 2363 C C . LYS A 1 323 ? -10.219 17.047 7.223 1 98.5 323 LYS A C 1
ATOM 2365 O O . LYS A 1 323 ? -11.375 17.297 6.883 1 98.5 323 LYS A O 1
ATOM 2370 N N . ALA A 1 324 ? -9.25 17.922 7.25 1 98.75 324 ALA A N 1
ATOM 2371 C CA . ALA A 1 324 ? -9.484 19.297 6.859 1 98.75 324 ALA A CA 1
ATOM 2372 C C . ALA A 1 324 ? -9.906 19.391 5.395 1 98.75 324 ALA A C 1
ATOM 2374 O O . ALA A 1 324 ? -10.812 20.156 5.051 1 98.75 324 ALA A O 1
ATOM 2375 N N . GLU A 1 325 ? -9.266 18.656 4.52 1 98.69 325 GLU A N 1
ATOM 2376 C CA . GLU A 1 325 ? -9.609 18.625 3.102 1 98.69 325 GLU A CA 1
ATOM 2377 C C . GLU A 1 325 ? -11.055 18.188 2.893 1 98.69 325 GLU A C 1
ATOM 2379 O O . GLU A 1 325 ? -11.789 18.797 2.119 1 98.69 325 GLU A O 1
ATOM 2384 N N . ASP A 1 326 ? -11.406 17.125 3.57 1 98.62 326 ASP A N 1
ATOM 2385 C CA . ASP A 1 326 ? -12.758 16.609 3.426 1 98.62 326 ASP A CA 1
ATOM 2386 C C . ASP A 1 326 ? -13.797 17.609 3.93 1 98.62 326 ASP A C 1
ATOM 2388 O O . ASP A 1 326 ? -14.867 17.75 3.338 1 98.62 326 ASP A O 1
ATOM 2392 N N . GLU A 1 327 ? -13.484 18.281 5.016 1 98.81 327 GLU A N 1
ATOM 2393 C CA . GLU A 1 327 ? -14.367 19.344 5.512 1 98.81 327 GLU A CA 1
ATOM 2394 C C . GLU A 1 327 ? -14.477 20.484 4.508 1 98.81 327 GLU A C 1
ATOM 2396 O O . GLU A 1 327 ? -15.562 21.016 4.281 1 98.81 327 GLU A O 1
ATOM 2401 N N . GLY A 1 328 ? -13.312 20.844 3.918 1 98.88 328 GLY A N 1
ATOM 2402 C CA . GLY A 1 328 ? -13.32 21.891 2.9 1 98.88 328 GLY A CA 1
ATOM 2403 C C . GLY A 1 328 ? -14.164 21.531 1.691 1 98.88 328 GLY A C 1
ATOM 2404 O O . GLY A 1 328 ? -14.93 22.359 1.198 1 98.88 328 GLY A O 1
ATOM 2405 N N . MET A 1 329 ? -14.039 20.344 1.229 1 98.56 329 MET A N 1
ATOM 2406 C CA . MET A 1 329 ? -14.836 19.859 0.105 1 98.56 329 MET A CA 1
ATOM 2407 C C . MET A 1 329 ? -16.328 19.891 0.442 1 98.56 329 MET A C 1
ATOM 2409 O O . MET A 1 329 ? -17.125 20.406 -0.34 1 98.56 329 MET A O 1
ATOM 2413 N N . ALA A 1 330 ? -16.672 19.375 1.586 1 98.56 330 ALA A N 1
ATOM 2414 C CA . ALA A 1 330 ? -18.062 19.297 2.016 1 98.56 330 ALA A CA 1
ATOM 2415 C C . ALA A 1 330 ? -18.672 20.688 2.131 1 98.56 330 ALA A C 1
ATOM 2417 O O . ALA A 1 330 ? -19.781 20.938 1.64 1 98.56 330 ALA A O 1
ATOM 2418 N N . LEU A 1 331 ? -17.953 21.594 2.758 1 98.81 331 LEU A N 1
ATOM 2419 C CA . LEU A 1 331 ? -18.484 22.938 2.953 1 98.81 331 LEU A CA 1
ATOM 2420 C C . LEU A 1 331 ? -18.688 23.641 1.615 1 98.81 331 LEU A C 1
ATOM 2422 O O . LEU A 1 331 ? -19.703 24.312 1.403 1 98.81 331 LEU A O 1
ATOM 2426 N N . ALA A 1 332 ? -17.688 23.531 0.736 1 98.81 332 ALA A N 1
ATOM 2427 C CA . ALA A 1 332 ? -17.828 24.125 -0.593 1 98.81 332 ALA A CA 1
ATOM 2428 C C . ALA A 1 332 ? -19.094 23.641 -1.28 1 98.81 332 ALA A C 1
ATOM 2430 O O . ALA A 1 332 ? -19.844 24.438 -1.863 1 98.81 332 ALA A O 1
ATOM 2431 N N . GLU A 1 333 ? -19.344 22.375 -1.217 1 98.56 333 GLU A N 1
ATOM 2432 C CA . GLU A 1 333 ? -20.531 21.797 -1.848 1 98.56 333 GLU A CA 1
ATOM 2433 C C . GLU A 1 333 ? -21.812 22.281 -1.179 1 98.56 333 GLU A C 1
ATOM 2435 O O . GLU A 1 333 ? -22.797 22.594 -1.857 1 98.56 333 GLU A O 1
ATOM 2440 N N . MET A 1 334 ? -21.797 22.391 0.101 1 98.5 334 MET A N 1
ATOM 2441 C CA . MET A 1 334 ? -22.953 22.906 0.83 1 98.5 334 MET A CA 1
ATOM 2442 C C . MET A 1 334 ? -23.234 24.344 0.427 1 98.5 334 MET A C 1
ATOM 2444 O O . MET A 1 334 ? -24.391 24.719 0.201 1 98.5 334 MET A O 1
ATOM 2448 N N . LEU A 1 335 ? -22.219 25.156 0.33 1 98.38 335 LEU A N 1
ATOM 2449 C CA . LEU A 1 335 ? -22.359 26.562 -0.033 1 98.38 335 LEU A CA 1
ATOM 2450 C C . LEU A 1 335 ? -22.906 26.703 -1.45 1 98.38 335 LEU A C 1
ATOM 2452 O O . LEU A 1 335 ? -23.531 27.703 -1.777 1 98.38 335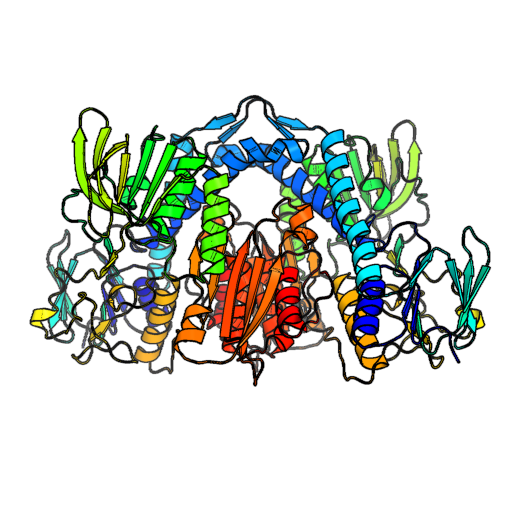 LEU A O 1
ATOM 2456 N N . ALA A 1 336 ? -22.641 25.688 -2.242 1 98.19 336 ALA A N 1
ATOM 2457 C CA . ALA A 1 336 ? -23.125 25.688 -3.619 1 98.19 336 ALA A CA 1
ATOM 2458 C C . ALA A 1 336 ? -24.531 25.094 -3.711 1 98.19 336 ALA A C 1
ATOM 2460 O O . ALA A 1 336 ? -25.078 24.953 -4.805 1 98.19 336 ALA A O 1
ATOM 2461 N N . GLY A 1 337 ? -25.062 24.641 -2.625 1 97.69 337 GLY A N 1
ATOM 2462 C CA . GLY A 1 337 ? -26.438 24.156 -2.6 1 97.69 337 GLY A CA 1
ATOM 2463 C C . GLY A 1 337 ? -26.547 22.656 -2.676 1 97.69 337 GLY A C 1
ATOM 2464 O O . GLY A 1 337 ? -27.641 22.109 -2.803 1 97.69 337 GLY A O 1
ATOM 2465 N N . GLU A 1 338 ? -25.422 21.984 -2.555 1 97.06 338 GLU A N 1
ATOM 2466 C CA . GLU A 1 338 ? -25.422 20.516 -2.57 1 97.06 338 GLU A CA 1
ATOM 2467 C C . GLU A 1 338 ? -25.469 19.953 -1.153 1 97.06 338 GLU A C 1
ATOM 2469 O O . GLU A 1 338 ? -25.359 20.703 -0.178 1 97.06 338 GLU A O 1
ATOM 2474 N N . SER A 1 339 ? -25.766 18.656 -1.099 1 94.81 339 SER A N 1
ATOM 2475 C CA . SER A 1 339 ? -25.703 17.938 0.17 1 94.81 339 SER A CA 1
ATOM 2476 C C . SER A 1 339 ? -24.344 17.25 0.336 1 94.81 339 SER A C 1
ATOM 2478 O O . SER A 1 339 ? -23.844 16.625 -0.602 1 94.81 339 SER A O 1
ATOM 2480 N N . ALA A 1 340 ? -23.734 17.5 1.466 1 94.5 340 ALA A N 1
ATOM 2481 C CA . ALA A 1 340 ? -22.438 16.891 1.732 1 94.5 340 ALA A CA 1
ATOM 2482 C C . ALA A 1 340 ? -22.297 16.531 3.209 1 94.5 340 ALA A C 1
ATOM 2484 O O . ALA A 1 340 ? -23.062 17.016 4.051 1 94.5 340 ALA A O 1
ATOM 2485 N N . HIS A 1 341 ? -21.406 15.578 3.434 1 93.56 341 HIS A N 1
ATOM 2486 C CA . HIS A 1 341 ? -21.109 15.188 4.809 1 93.56 341 HIS A CA 1
ATOM 2487 C C . HIS A 1 341 ? -19.703 14.641 4.945 1 93.56 341 HIS A C 1
ATOM 2489 O O . HIS A 1 341 ? -19.062 14.289 3.949 1 93.56 341 HIS A O 1
ATOM 2495 N N . VAL A 1 342 ? -19.172 14.695 6.125 1 97.06 342 VAL A N 1
ATOM 2496 C CA . VAL A 1 342 ? -17.906 14.078 6.477 1 97.06 342 VAL A CA 1
ATOM 2497 C C . VAL A 1 342 ? -18.141 12.945 7.473 1 97.06 342 VAL A C 1
ATOM 2499 O O . VAL A 1 342 ? -18.797 13.141 8.5 1 97.06 342 VAL A O 1
ATOM 2502 N N . ASN A 1 343 ? -17.625 11.727 7.156 1 97.56 343 ASN A N 1
ATOM 2503 C CA . ASN A 1 343 ? -17.734 10.594 8.07 1 97.56 343 ASN A CA 1
ATOM 2504 C C . ASN A 1 343 ? -16.547 10.531 9.023 1 97.56 343 ASN A C 1
ATOM 2506 O O . ASN A 1 343 ? -15.555 9.859 8.75 1 97.56 343 ASN A O 1
ATOM 2510 N N . TYR A 1 344 ? -16.75 11.133 10.211 1 97.69 344 TYR A N 1
ATOM 2511 C CA . TYR A 1 344 ? -15.656 11.234 11.172 1 97.69 344 TYR A CA 1
ATOM 2512 C C . TYR A 1 344 ? -15.312 9.859 11.742 1 97.69 344 TYR A C 1
ATOM 2514 O O . TYR A 1 344 ? -14.25 9.68 12.352 1 97.69 344 TYR A O 1
ATOM 2522 N N . GLY A 1 345 ? -16.172 8.867 11.555 1 97.38 345 GLY A N 1
ATOM 2523 C CA . GLY A 1 345 ? -15.93 7.52 12.055 1 97.38 345 GLY A CA 1
ATOM 2524 C C . GLY A 1 345 ? -14.984 6.715 11.18 1 97.38 345 GLY A C 1
ATOM 2525 O O . GLY A 1 345 ? -14.5 5.66 11.594 1 97.38 345 GLY A O 1
ATOM 2526 N N . ALA A 1 346 ? -14.656 7.223 9.992 1 98.25 346 ALA A N 1
ATOM 2527 C CA . ALA A 1 346 ? -13.82 6.484 9.055 1 98.25 346 ALA A CA 1
ATOM 2528 C C . ALA A 1 346 ? -12.672 7.352 8.539 1 98.25 346 ALA A C 1
ATOM 2530 O O . ALA A 1 346 ? -12.305 7.277 7.363 1 98.25 346 ALA A O 1
ATOM 2531 N N . ILE A 1 347 ? -12.125 8.227 9.367 1 98.56 347 ILE A N 1
ATOM 2532 C CA . ILE A 1 347 ? -10.938 9.008 9.031 1 98.56 347 ILE A CA 1
ATOM 2533 C C . ILE A 1 347 ? -9.688 8.273 9.484 1 98.56 347 ILE A C 1
ATOM 2535 O O . ILE A 1 347 ? -9.492 8.031 10.68 1 98.56 347 ILE A O 1
ATOM 2539 N N . PRO A 1 348 ? -8.828 7.887 8.523 1 98.62 348 PRO A N 1
ATOM 2540 C CA . PRO A 1 348 ? -7.617 7.164 8.922 1 98.62 348 PRO A CA 1
ATOM 2541 C C . PRO A 1 348 ? -6.555 8.078 9.523 1 98.62 348 PRO A C 1
ATOM 2543 O O . PRO A 1 348 ? -6.492 9.266 9.195 1 98.62 348 PRO A O 1
ATOM 2546 N N . SER A 1 349 ? -5.789 7.547 10.414 1 98.19 349 SER A N 1
ATOM 2547 C CA . SER A 1 349 ? -4.613 8.203 10.977 1 98.19 349 SER A CA 1
ATOM 2548 C C . SER A 1 349 ? -3.354 7.379 10.734 1 98.19 349 SER A C 1
ATOM 2550 O O . SER A 1 349 ? -3.365 6.156 10.891 1 98.19 349 SER A O 1
ATOM 2552 N N . VAL A 1 350 ? -2.303 8.078 10.367 1 98.38 350 VAL A N 1
ATOM 2553 C CA . VAL A 1 350 ? -1.076 7.348 10.062 1 98.38 350 VAL A CA 1
ATOM 2554 C C . VAL A 1 350 ? 0.111 8.016 10.75 1 98.38 350 VAL A C 1
ATOM 2556 O O . VAL A 1 350 ? 0.206 9.25 10.773 1 98.38 350 VAL A O 1
ATOM 2559 N N . VAL A 1 351 ? 0.962 7.262 11.398 1 98.44 351 VAL A N 1
ATOM 2560 C CA . VAL A 1 351 ? 2.287 7.656 11.867 1 98.44 351 VAL A CA 1
ATOM 2561 C C . VAL A 1 351 ? 3.355 7.078 10.945 1 98.44 351 VAL A C 1
ATOM 2563 O O . VAL A 1 351 ? 3.482 5.855 10.82 1 98.44 351 VAL A O 1
ATOM 2566 N N . TYR A 1 352 ? 4.152 7.891 10.344 1 98.12 352 TYR A N 1
ATOM 2567 C CA . TYR A 1 352 ? 4.996 7.477 9.234 1 98.12 352 TYR A CA 1
ATOM 2568 C C . TYR A 1 352 ? 6.395 7.113 9.711 1 98.12 352 TYR A C 1
ATOM 2570 O O . TYR A 1 352 ? 7.383 7.359 9.016 1 98.12 352 TYR A O 1
ATOM 2578 N N . THR A 1 353 ? 6.457 6.566 10.883 1 97.81 353 THR A N 1
ATOM 2579 C CA . THR A 1 353 ? 7.695 5.91 11.289 1 97.81 353 THR A CA 1
ATOM 2580 C C . THR A 1 353 ? 7.945 4.664 10.438 1 97.81 353 THR A C 1
ATOM 2582 O O . THR A 1 353 ? 7.289 4.457 9.414 1 97.81 353 THR A O 1
ATOM 2585 N N . TRP A 1 354 ? 9.031 3.889 10.836 1 96.62 354 TRP A N 1
ATOM 2586 C CA . TRP A 1 354 ? 9.227 2.57 10.242 1 96.62 354 TRP A CA 1
ATOM 2587 C C . TRP A 1 354 ? 9.32 1.494 11.312 1 96.62 354 TRP A C 1
ATOM 2589 O O . TRP A 1 354 ? 10.242 1.505 12.133 1 96.62 354 TRP A O 1
ATOM 2599 N N . PRO A 1 355 ? 8.344 0.561 11.281 1 97.69 355 PRO A N 1
ATOM 2600 C CA . PRO A 1 355 ? 7.223 0.496 10.352 1 97.69 355 PRO A CA 1
ATOM 2601 C C . PRO A 1 355 ? 6.184 1.589 10.594 1 97.69 355 PRO A C 1
ATOM 2603 O O . PRO A 1 355 ? 6.258 2.299 11.602 1 97.69 355 PRO A O 1
ATOM 2606 N N . GLU A 1 356 ? 5.348 1.789 9.578 1 98.38 356 GLU A N 1
ATOM 2607 C CA . GLU A 1 356 ? 4.227 2.715 9.727 1 98.38 356 GLU A CA 1
ATOM 2608 C C . GLU A 1 356 ? 3.199 2.184 10.719 1 98.38 356 GLU A C 1
ATOM 2610 O O . GLU A 1 356 ? 3.148 0.98 10.984 1 98.38 356 GLU A O 1
ATOM 2615 N N . ILE A 1 357 ? 2.484 3.102 11.289 1 98.69 357 ILE A N 1
ATOM 2616 C CA . ILE A 1 357 ? 1.337 2.805 12.141 1 98.69 357 ILE A CA 1
ATOM 2617 C C . ILE A 1 357 ? 0.086 3.469 11.57 1 98.69 357 ILE A C 1
ATOM 2619 O O . ILE A 1 357 ? 0.098 4.66 11.25 1 98.69 357 ILE A O 1
ATOM 2623 N N . ALA A 1 358 ? -0.946 2.688 11.398 1 98.75 358 ALA A N 1
ATOM 2624 C CA . ALA A 1 358 ? -2.188 3.244 10.867 1 98.75 358 ALA A CA 1
ATOM 2625 C C . ALA A 1 358 ? -3.393 2.768 11.672 1 98.75 358 ALA A C 1
ATOM 2627 O O . ALA A 1 358 ? -3.408 1.637 12.172 1 98.75 358 ALA A O 1
ATOM 2628 N N . GLY A 1 359 ? -4.328 3.631 11.828 1 98.69 359 GLY A N 1
ATOM 2629 C CA . GLY A 1 359 ? -5.566 3.281 12.516 1 98.69 359 GLY A CA 1
ATOM 2630 C C . GLY A 1 359 ? -6.789 3.941 11.906 1 98.69 359 GLY A C 1
ATOM 2631 O O . GLY A 1 359 ? -6.691 5.027 11.328 1 98.69 359 GLY A O 1
ATOM 2632 N N . VAL A 1 360 ? -7.887 3.305 12.016 1 98.88 360 VAL A N 1
ATOM 2633 C CA . VAL A 1 360 ? -9.188 3.865 11.664 1 98.88 360 VAL A CA 1
ATOM 2634 C C . VAL A 1 360 ? -10.266 3.297 12.586 1 98.88 360 VAL A C 1
ATOM 2636 O O . VAL A 1 360 ? -10.172 2.146 13.023 1 98.88 360 VAL A O 1
ATOM 2639 N N . GLY A 1 361 ? -11.266 4.129 12.906 1 98.62 361 GLY A N 1
ATOM 2640 C CA . GLY A 1 361 ? -12.352 3.682 13.766 1 98.62 361 GLY A CA 1
ATOM 2641 C C . GLY A 1 361 ? -11.984 3.658 15.234 1 98.62 361 GLY A C 1
ATOM 2642 O O . GLY A 1 361 ? -11.227 4.508 15.703 1 98.62 361 GLY A O 1
ATOM 2643 N N . LYS A 1 362 ? -12.578 2.775 15.984 1 98.62 362 LYS A N 1
ATOM 2644 C CA . LYS A 1 362 ? -12.453 2.748 17.438 1 98.62 362 LYS A CA 1
ATOM 2645 C C . LYS A 1 362 ? -11.289 1.858 17.875 1 98.62 362 LYS A C 1
ATOM 2647 O O . LYS A 1 362 ? -10.992 0.855 17.219 1 98.62 362 LYS A O 1
ATOM 2652 N N . THR A 1 363 ? -10.672 2.225 18.906 1 98.5 363 THR A N 1
ATOM 2653 C CA . THR A 1 363 ? -9.688 1.376 19.578 1 98.5 363 THR A CA 1
ATOM 2654 C C . THR A 1 363 ? -10.375 0.416 20.547 1 98.5 363 THR A C 1
ATOM 2656 O O . THR A 1 363 ? -11.562 0.564 20.844 1 98.5 363 THR A O 1
ATOM 2659 N N . GLU A 1 364 ? -9.586 -0.56 21 1 98.06 364 GLU A N 1
ATOM 2660 C CA . GLU A 1 364 ? -10.141 -1.461 22 1 98.06 364 GLU A CA 1
ATOM 2661 C C . GLU A 1 364 ? -10.555 -0.699 23.266 1 98.06 364 GLU A C 1
ATOM 2663 O O . GLU A 1 364 ? -11.594 -0.981 23.859 1 98.06 364 GLU A O 1
ATOM 2668 N N . GLU A 1 365 ? -9.703 0.254 23.672 1 98.06 365 GLU A N 1
ATOM 2669 C CA . GLU A 1 365 ? -9.969 1.052 24.859 1 98.06 365 GLU A CA 1
ATOM 2670 C C . GLU A 1 365 ? -11.289 1.815 24.734 1 98.06 365 GLU A C 1
ATOM 2672 O O . GLU A 1 365 ? -12.07 1.881 25.672 1 98.06 365 GLU A O 1
ATOM 2677 N N . MET A 1 366 ? -11.547 2.373 23.578 1 98.06 366 MET A N 1
ATOM 2678 C CA . MET A 1 366 ? -12.781 3.113 23.328 1 98.06 366 MET A CA 1
ATOM 2679 C C . MET A 1 366 ? -13.992 2.189 23.406 1 98.06 366 MET A C 1
ATOM 2681 O O . MET A 1 366 ? -15.016 2.543 24 1 98.06 366 MET A O 1
ATOM 2685 N N . LEU A 1 367 ? -13.883 1.005 22.812 1 98.62 367 LEU A N 1
ATOM 2686 C CA . LEU A 1 367 ? -14.992 0.058 22.781 1 98.62 367 LEU A CA 1
ATOM 2687 C C . LEU A 1 367 ? -15.312 -0.434 24.203 1 98.62 367 LEU A C 1
ATOM 2689 O O . LEU A 1 367 ? -16.484 -0.553 24.562 1 98.62 367 LEU A O 1
ATOM 2693 N N . LYS A 1 368 ? -14.281 -0.728 24.938 1 98.19 368 LYS A N 1
ATOM 2694 C CA . LYS A 1 368 ? -14.477 -1.147 26.312 1 98.19 368 LYS A CA 1
ATOM 2695 C C . LYS A 1 368 ? -15.141 -0.047 27.141 1 98.19 368 LYS A C 1
ATOM 2697 O O . LYS A 1 368 ? -16.078 -0.309 27.906 1 98.19 368 LYS A O 1
ATOM 2702 N N . LYS A 1 369 ? -14.648 1.148 26.984 1 97.94 369 LYS A N 1
ATOM 2703 C CA . LYS A 1 369 ? -15.219 2.295 27.688 1 97.94 369 LYS A CA 1
ATOM 2704 C C . LYS A 1 369 ? -16.703 2.473 27.344 1 97.94 369 LYS A C 1
ATOM 2706 O O . LYS A 1 369 ? -17.5 2.793 28.219 1 97.94 369 LYS A O 1
ATOM 2711 N N . ASP A 1 370 ? -17.047 2.242 26.078 1 97.81 370 ASP A N 1
ATOM 2712 C CA . ASP A 1 370 ? -18.406 2.443 25.594 1 97.81 370 ASP A CA 1
ATOM 2713 C C . ASP A 1 370 ? -19.281 1.229 25.891 1 97.81 370 ASP A C 1
ATOM 2715 O O . ASP A 1 370 ? -20.484 1.257 25.656 1 97.81 370 ASP A O 1
ATOM 2719 N N . GLY A 1 371 ? -18.719 0.209 26.359 1 98.12 371 GLY A N 1
ATOM 2720 C CA . GLY A 1 371 ? -19.453 -1.009 26.672 1 98.12 371 GLY A CA 1
ATOM 2721 C C . GLY A 1 371 ? -19.922 -1.758 25.438 1 98.12 371 GLY A C 1
ATOM 2722 O O . GLY A 1 371 ? -20.984 -2.381 25.453 1 98.12 371 GLY A O 1
ATOM 2723 N N . VAL A 1 372 ? -19.219 -1.639 24.344 1 98.38 372 VAL A N 1
ATOM 2724 C CA . VAL A 1 372 ? -19.578 -2.301 23.094 1 98.38 372 VAL A CA 1
ATOM 2725 C C . VAL A 1 372 ? -18.906 -3.668 23.031 1 98.38 372 VAL A C 1
ATOM 2727 O O . VAL A 1 372 ? -17.688 -3.775 23.172 1 98.38 372 VAL A O 1
ATOM 2730 N N . ALA A 1 373 ? -19.656 -4.684 22.797 1 98.69 373 ALA A N 1
ATOM 2731 C CA . ALA A 1 373 ? -19.109 -6.027 22.641 1 98.69 373 ALA A CA 1
ATOM 2732 C C . ALA A 1 373 ? -18.453 -6.195 21.281 1 98.69 373 ALA A C 1
ATOM 2734 O O . ALA A 1 373 ? -19.016 -5.812 20.25 1 98.69 373 ALA A O 1
ATOM 2735 N N . TYR A 1 374 ? -17.25 -6.777 21.281 1 98.75 374 TYR A N 1
ATOM 2736 C CA . TYR A 1 374 ? -16.5 -6.898 20.031 1 98.75 374 TYR A CA 1
ATOM 2737 C C . TYR A 1 374 ? -15.648 -8.164 20.016 1 98.75 374 TYR A C 1
ATOM 2739 O O . TYR A 1 374 ? -15.398 -8.758 21.078 1 98.75 374 TYR A O 1
ATOM 2747 N N . LYS A 1 375 ? -15.25 -8.609 18.797 1 98.81 375 LYS A N 1
ATOM 2748 C CA . LYS A 1 375 ? -14.258 -9.648 18.547 1 98.81 375 LYS A CA 1
ATOM 2749 C C . LYS A 1 375 ? -12.984 -9.07 17.938 1 98.81 375 LYS A C 1
ATOM 2751 O O . LYS A 1 375 ? -13.031 -8.039 17.266 1 98.81 375 LYS A O 1
ATOM 2756 N N . VAL A 1 376 ? -11.898 -9.695 18.25 1 98.81 376 VAL A N 1
ATOM 2757 C CA . VAL A 1 376 ? -10.602 -9.242 17.734 1 98.81 376 VAL A CA 1
ATOM 2758 C C . VAL A 1 376 ? -10.047 -10.273 16.766 1 98.81 376 VAL A C 1
ATOM 2760 O O . VAL A 1 376 ? -10.078 -11.477 17.031 1 98.81 376 VAL A O 1
ATOM 2763 N N . GLY A 1 377 ? -9.672 -9.867 15.594 1 98.88 377 GLY A N 1
ATOM 2764 C CA . GLY A 1 377 ? -8.844 -10.633 14.688 1 98.88 377 GLY A CA 1
ATOM 2765 C C . GLY A 1 377 ? -7.48 -10.008 14.445 1 98.88 377 GLY A C 1
ATOM 2766 O O . GLY A 1 377 ? -7.383 -8.82 14.156 1 98.88 377 GLY A O 1
ATOM 2767 N N . LYS A 1 378 ? -6.438 -10.805 14.609 1 98.62 378 LYS A N 1
ATOM 2768 C CA . LYS A 1 378 ? -5.078 -10.297 14.453 1 98.62 378 LYS A CA 1
ATOM 2769 C C . LYS A 1 378 ? -4.238 -11.227 13.586 1 98.62 378 LYS A C 1
ATOM 2771 O O . LYS A 1 378 ? -4.426 -12.445 13.609 1 98.62 378 LYS A O 1
ATOM 2776 N N . PHE A 1 379 ? -3.301 -10.711 12.773 1 98.88 379 PHE A N 1
ATOM 2777 C CA . PHE A 1 379 ? -2.387 -11.469 11.93 1 98.88 379 PHE A CA 1
ATOM 2778 C C . PHE A 1 379 ? -1.03 -10.781 11.844 1 98.88 379 PHE A C 1
ATOM 2780 O O . PHE A 1 379 ? -0.943 -9.617 11.445 1 98.88 379 PHE A O 1
ATOM 2787 N N . PRO A 1 380 ? 0.053 -11.438 12.203 1 98.75 380 PRO A N 1
ATOM 2788 C CA . PRO A 1 380 ? 1.387 -10.836 12.203 1 98.75 380 PRO A CA 1
ATOM 2789 C C . PRO A 1 380 ? 2.053 -10.891 10.828 1 98.75 380 PRO A C 1
ATOM 2791 O O . PRO A 1 380 ? 1.874 -11.859 10.086 1 98.75 380 PRO A O 1
ATOM 2794 N N . PHE A 1 381 ? 2.873 -9.969 10.539 1 98.69 381 PHE A N 1
ATOM 2795 C CA . PHE A 1 381 ? 3.568 -9.922 9.258 1 98.69 381 PHE A CA 1
ATOM 2796 C C . PHE A 1 381 ? 4.676 -10.969 9.203 1 98.69 381 PHE A C 1
ATOM 2798 O O . PHE A 1 381 ? 5.191 -11.273 8.125 1 98.69 381 PHE A O 1
ATOM 2805 N N . THR A 1 382 ? 5.035 -11.562 10.289 1 98.31 382 THR A N 1
ATOM 2806 C CA . THR A 1 382 ? 5.984 -12.672 10.297 1 98.31 382 THR A CA 1
ATOM 2807 C C . THR A 1 382 ? 5.398 -13.883 9.586 1 98.31 382 THR A C 1
ATOM 2809 O O . THR A 1 382 ? 6.133 -14.789 9.18 1 98.31 382 THR A O 1
ATOM 2812 N N . ALA A 1 383 ? 4.09 -13.898 9.422 1 98.19 383 ALA A N 1
ATOM 2813 C CA . ALA A 1 383 ? 3.424 -15.016 8.758 1 98.19 383 ALA A CA 1
ATOM 2814 C C . ALA A 1 383 ? 3.061 -14.664 7.32 1 98.19 383 ALA A C 1
ATOM 2816 O O . ALA A 1 383 ? 2.469 -15.477 6.605 1 98.19 383 ALA A O 1
ATOM 2817 N N . ASN A 1 384 ? 3.354 -13.516 6.891 1 98.19 384 ASN A N 1
ATOM 2818 C CA . ASN A 1 384 ? 3.061 -13.055 5.539 1 98.19 384 ASN A CA 1
ATOM 2819 C C . ASN A 1 384 ? 4.238 -13.289 4.598 1 98.19 384 ASN A C 1
ATOM 2821 O O . ASN A 1 384 ? 5.352 -12.828 4.863 1 98.19 384 ASN A O 1
ATOM 2825 N N . ALA A 1 385 ? 3.986 -13.945 3.518 1 97.94 385 ALA A N 1
ATOM 2826 C CA . ALA A 1 385 ? 5.051 -14.359 2.605 1 97.94 385 ALA A CA 1
ATOM 2827 C C . ALA A 1 385 ? 5.734 -13.156 1.974 1 97.94 385 ALA A C 1
ATOM 2829 O O . ALA A 1 385 ? 6.953 -13.156 1.774 1 97.94 385 ALA A O 1
ATOM 2830 N N . ARG A 1 386 ? 4.965 -12.141 1.607 1 98.12 386 ARG A N 1
ATOM 2831 C CA . ARG A 1 386 ? 5.555 -10.953 1.001 1 98.12 386 ARG A CA 1
ATOM 2832 C C . ARG A 1 386 ? 6.449 -10.219 1.995 1 98.12 386 ARG A C 1
ATOM 2834 O O . ARG A 1 386 ? 7.531 -9.75 1.637 1 98.12 386 ARG A O 1
ATOM 2841 N N . ALA A 1 387 ? 5.945 -10.078 3.238 1 98.5 387 ALA A N 1
ATOM 2842 C CA . ALA A 1 387 ? 6.758 -9.445 4.277 1 98.5 387 ALA A CA 1
ATOM 2843 C C . ALA A 1 387 ? 8.094 -10.172 4.445 1 98.5 387 ALA A C 1
ATOM 2845 O O . ALA A 1 387 ? 9.141 -9.531 4.582 1 98.5 387 ALA A O 1
ATOM 2846 N N . LYS A 1 388 ? 8.07 -11.484 4.367 1 98.12 388 LYS A N 1
ATOM 2847 C CA . LYS A 1 388 ? 9.289 -12.273 4.469 1 98.12 388 LYS A CA 1
ATOM 2848 C C . LYS A 1 388 ? 10.211 -12.023 3.275 1 98.12 388 LYS A C 1
ATOM 2850 O O . LYS A 1 388 ? 11.422 -11.859 3.439 1 98.12 388 LYS A O 1
ATOM 2855 N N . ALA A 1 389 ? 9.586 -12.008 2.125 1 98.25 389 ALA A N 1
ATOM 2856 C CA . ALA A 1 389 ? 10.367 -11.781 0.911 1 98.25 389 ALA A CA 1
ATOM 2857 C C . ALA A 1 389 ? 11.047 -10.414 0.944 1 98.25 389 ALA A C 1
ATOM 2859 O O . ALA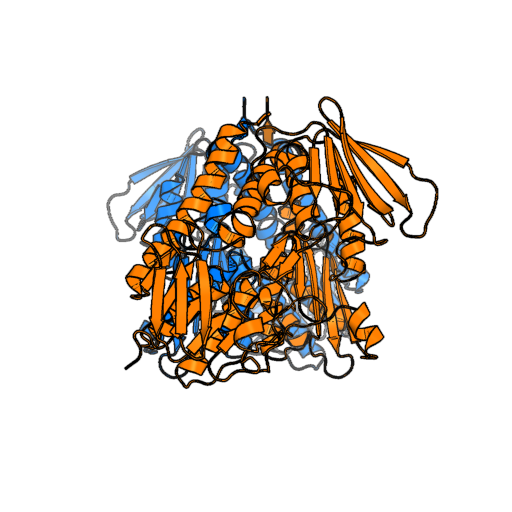 A 1 389 ? 12.172 -10.266 0.476 1 98.25 389 ALA A O 1
ATOM 2860 N N . ASN A 1 390 ? 10.359 -9.43 1.492 1 97.62 390 ASN A N 1
ATOM 2861 C CA . ASN A 1 390 ? 10.891 -8.07 1.57 1 97.62 390 ASN A CA 1
ATOM 2862 C C . ASN A 1 390 ? 11.914 -7.934 2.691 1 97.62 390 ASN A C 1
ATOM 2864 O O . ASN A 1 390 ? 12.773 -7.051 2.645 1 97.62 390 ASN A O 1
ATOM 2868 N N . GLY A 1 391 ? 11.734 -8.734 3.713 1 96.94 391 GLY A N 1
ATOM 2869 C CA . GLY A 1 391 ? 12.508 -8.57 4.934 1 96.94 391 GLY A CA 1
ATOM 2870 C C . GLY A 1 391 ? 11.883 -7.586 5.902 1 96.94 391 GLY A C 1
ATOM 2871 O O . GLY A 1 391 ? 12.586 -6.957 6.699 1 96.94 391 GLY A O 1
ATOM 2872 N N . ASP A 1 392 ? 10.602 -7.352 5.797 1 96.56 392 ASP A N 1
ATOM 2873 C CA . ASP A 1 392 ? 9.852 -6.422 6.637 1 96.56 392 ASP A CA 1
ATOM 2874 C C . ASP A 1 392 ? 8.742 -7.141 7.395 1 96.56 392 ASP A C 1
ATOM 2876 O O . ASP A 1 392 ? 7.559 -6.961 7.09 1 96.56 392 ASP A O 1
ATOM 2880 N N . THR A 1 393 ? 9.055 -7.801 8.469 1 97.88 393 THR A N 1
ATOM 2881 C CA . THR A 1 393 ? 8.086 -8.688 9.102 1 97.88 393 THR A CA 1
ATOM 2882 C C . THR A 1 393 ? 7.578 -8.086 10.414 1 97.88 393 THR A C 1
ATOM 2884 O O . THR A 1 393 ? 6.75 -8.695 11.094 1 97.88 393 THR A O 1
ATOM 2887 N N . ASP A 1 394 ? 8 -6.852 10.742 1 98.25 394 ASP A N 1
ATOM 2888 C CA . ASP A 1 394 ? 7.57 -6.246 12 1 98.25 394 ASP A CA 1
ATOM 2889 C C . ASP A 1 394 ? 6.082 -5.906 11.969 1 98.25 394 ASP A C 1
ATOM 2891 O O . ASP A 1 394 ? 5.574 -5.418 10.961 1 98.25 394 ASP A O 1
ATOM 2895 N N . GLY A 1 395 ? 5.457 -6.215 13.102 1 98.56 395 GLY A N 1
ATOM 2896 C CA . GLY A 1 395 ? 4.117 -5.699 13.328 1 98.56 395 GLY A CA 1
ATOM 2897 C C . GLY A 1 395 ? 3.027 -6.699 12.984 1 98.56 395 GLY A C 1
ATOM 2898 O O . GLY A 1 395 ? 3.283 -7.902 12.898 1 98.56 395 GLY A O 1
ATOM 2899 N N . PHE A 1 396 ? 1.787 -6.176 12.891 1 98.88 396 PHE A N 1
ATOM 2900 C CA . PHE A 1 396 ? 0.6 -6.988 12.672 1 98.88 396 PHE A CA 1
ATOM 2901 C C . PHE A 1 396 ? -0.564 -6.133 12.188 1 98.88 396 PHE A C 1
ATOM 2903 O O . PHE A 1 396 ? -0.475 -4.902 12.188 1 98.88 396 PHE A O 1
ATOM 2910 N N . VAL A 1 397 ? -1.547 -6.762 11.734 1 98.88 397 VAL A N 1
ATOM 2911 C CA . VAL A 1 397 ? -2.855 -6.168 11.484 1 98.88 397 VAL A CA 1
ATOM 2912 C C . VAL A 1 397 ? -3.844 -6.621 12.555 1 98.88 397 VAL A C 1
ATOM 2914 O O . VAL A 1 397 ? -3.875 -7.801 12.922 1 98.88 397 VAL A O 1
ATOM 2917 N N . LYS A 1 398 ? -4.617 -5.715 13.094 1 98.88 398 LYS A N 1
ATOM 2918 C CA . LYS A 1 398 ? -5.645 -5.996 14.094 1 98.88 398 LYS A CA 1
ATOM 2919 C C . LYS A 1 398 ? -6.988 -5.402 13.688 1 98.88 398 LYS A C 1
ATOM 2921 O O . LYS A 1 398 ? -7.098 -4.195 13.453 1 98.88 398 LYS A O 1
ATOM 2926 N N . ILE A 1 399 ? -8.031 -6.211 13.586 1 98.94 399 ILE A N 1
ATOM 2927 C CA . ILE A 1 399 ? -9.375 -5.766 13.227 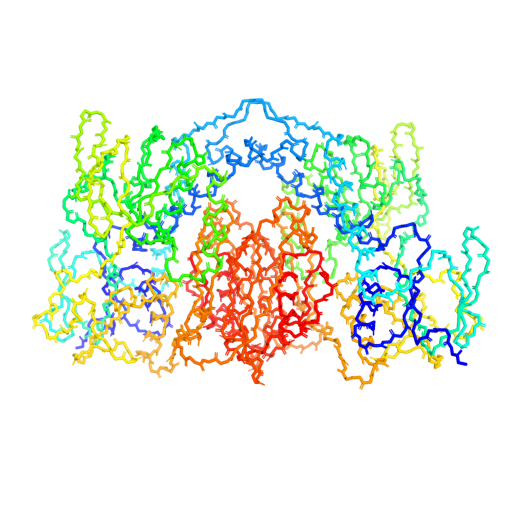1 98.94 399 ILE A CA 1
ATOM 2928 C C . ILE A 1 399 ? -10.328 -6.004 14.398 1 98.94 399 ILE A C 1
ATOM 2930 O O . ILE A 1 399 ? -10.289 -7.062 15.031 1 98.94 399 ILE A O 1
ATOM 2934 N N . LEU A 1 400 ? -11.055 -5.02 14.742 1 98.94 400 LEU A N 1
ATOM 2935 C CA . LEU A 1 400 ? -12.117 -5.086 15.742 1 98.94 400 LEU A CA 1
ATOM 2936 C C . LEU A 1 400 ? -13.492 -5.098 15.07 1 98.94 400 LEU A C 1
ATOM 2938 O O . LEU A 1 400 ? -13.82 -4.195 14.305 1 98.94 400 LEU A O 1
ATOM 2942 N N 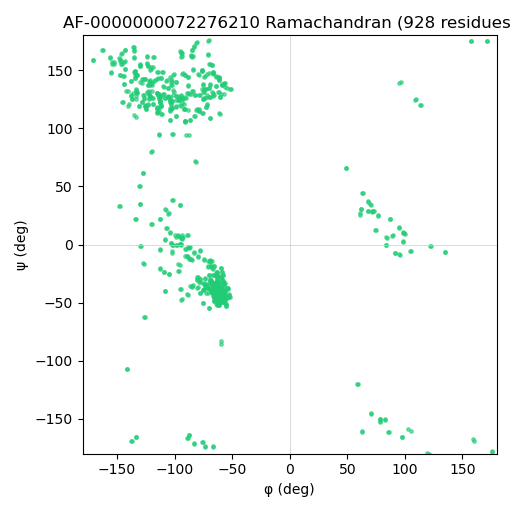. SER A 1 401 ? -14.258 -6.102 15.359 1 98.81 401 SER A N 1
ATOM 2943 C CA . SER A 1 401 ? -15.562 -6.258 14.734 1 98.81 401 SER A CA 1
ATOM 2944 C C . SER A 1 401 ? -16.656 -6.41 15.789 1 98.81 401 SER A C 1
ATOM 2946 O O . SER A 1 401 ? -16.453 -7.062 16.812 1 98.81 401 SER A O 1
ATOM 2948 N N . ASN A 1 402 ? -17.844 -5.816 15.516 1 98.81 402 ASN A N 1
ATOM 2949 C CA . ASN A 1 402 ? -19 -5.984 16.406 1 98.81 402 ASN A CA 1
ATOM 2950 C C . ASN A 1 402 ? -19.312 -7.461 16.625 1 98.81 402 ASN A C 1
ATOM 2952 O O . ASN A 1 402 ? -19.406 -8.234 15.672 1 98.81 402 ASN A O 1
ATOM 2956 N N . ALA A 1 403 ? -19.547 -7.844 17.844 1 98.38 403 ALA A N 1
ATOM 2957 C CA . ALA A 1 403 ? -19.703 -9.25 18.203 1 98.38 403 ALA A CA 1
ATOM 2958 C C . ALA A 1 403 ? -20.984 -9.828 17.609 1 98.38 403 ALA A C 1
ATOM 2960 O O . ALA A 1 403 ? -21.047 -11.016 17.281 1 98.38 403 ALA A O 1
ATOM 2961 N N . GLU A 1 404 ? -21.984 -9.07 17.438 1 97.94 404 GLU A N 1
ATOM 2962 C CA . GLU A 1 404 ? -23.281 -9.547 17 1 97.94 404 GLU A CA 1
ATOM 2963 C C . GLU A 1 404 ? -23.422 -9.445 15.477 1 97.94 404 GLU A C 1
ATOM 2965 O O . GLU A 1 404 ? -23.844 -10.406 14.828 1 97.94 404 GLU A O 1
ATOM 2970 N N . THR A 1 405 ? -23.047 -8.305 14.93 1 97.94 405 THR A N 1
ATOM 2971 C CA . THR A 1 405 ? -23.344 -8.039 13.531 1 97.94 405 THR A CA 1
ATOM 2972 C C . THR A 1 405 ? -22.156 -8.359 12.641 1 97.94 405 THR A C 1
ATOM 2974 O O . THR A 1 405 ? -22.297 -8.484 11.422 1 97.94 405 THR A O 1
ATOM 2977 N N . GLY A 1 406 ? -20.953 -8.375 13.172 1 98.5 406 GLY A N 1
ATOM 2978 C CA . GLY A 1 406 ? -19.734 -8.602 12.398 1 98.5 406 GLY A CA 1
ATOM 2979 C C . GLY A 1 406 ? -19.203 -7.344 11.742 1 98.5 406 GLY A C 1
ATOM 2980 O O . GLY A 1 406 ? -18.141 -7.363 11.125 1 98.5 406 GLY A O 1
ATOM 2981 N N . ARG A 1 407 ? -19.891 -6.238 11.938 1 98.69 407 ARG A N 1
ATOM 2982 C CA . ARG A 1 407 ? -19.469 -4.98 11.336 1 98.69 407 ARG A CA 1
ATOM 2983 C C . ARG A 1 407 ? -18.109 -4.539 11.883 1 98.69 407 ARG A C 1
ATOM 2985 O O . ARG A 1 407 ? -17.859 -4.629 13.086 1 98.69 407 ARG A O 1
ATOM 2992 N N . VAL A 1 408 ? -17.266 -4.086 10.984 1 98.94 408 VAL A N 1
ATOM 2993 C CA . VAL A 1 408 ? -15.953 -3.611 11.406 1 98.94 408 VAL A CA 1
ATOM 2994 C C . VAL A 1 408 ? -16.094 -2.287 12.148 1 98.94 408 VAL A C 1
ATOM 2996 O O . VAL A 1 408 ? -16.703 -1.341 11.641 1 98.94 408 VAL A O 1
ATOM 2999 N N . LEU A 1 409 ? -15.523 -2.236 13.344 1 98.88 409 LEU A N 1
ATOM 3000 C CA . LEU A 1 409 ? -15.617 -1.058 14.195 1 98.88 409 LEU A CA 1
ATOM 3001 C C . LEU A 1 409 ? -14.305 -0.279 14.195 1 98.88 409 LEU A C 1
ATOM 3003 O O . LEU A 1 409 ? -14.289 0.923 14.469 1 98.88 409 LEU A O 1
ATOM 3007 N N . GLY A 1 410 ? -13.227 -0.953 13.93 1 98.81 410 GLY A N 1
ATOM 3008 C CA . GLY A 1 410 ? -11.898 -0.35 13.883 1 98.81 410 GLY A CA 1
ATOM 3009 C C . GLY A 1 410 ? -10.836 -1.286 13.344 1 98.81 410 GLY A C 1
ATOM 3010 O O . GLY A 1 410 ? -11.031 -2.504 13.312 1 98.81 410 GLY A O 1
ATOM 3011 N N . CYS A 1 411 ? -9.789 -0.735 12.883 1 98.94 411 CYS A N 1
ATOM 3012 C CA . CYS A 1 411 ? -8.625 -1.454 12.383 1 98.94 411 CYS A CA 1
ATOM 3013 C C . CYS A 1 411 ? -7.34 -0.715 12.727 1 98.94 411 CYS A C 1
ATOM 3015 O O . CYS A 1 411 ? -7.285 0.515 12.656 1 98.94 411 CYS A O 1
ATOM 3017 N N . HIS A 1 412 ? -6.355 -1.459 13.133 1 98.94 412 HIS A N 1
ATOM 3018 C CA . HIS A 1 412 ? -5.062 -0.917 13.539 1 98.94 412 HIS A CA 1
ATOM 3019 C C . HIS A 1 412 ? -3.916 -1.753 12.984 1 98.94 412 HIS A C 1
ATOM 3021 O O . HIS A 1 412 ? -3.865 -2.967 13.195 1 98.94 412 HIS A O 1
ATOM 3027 N N . ILE A 1 413 ? -3.016 -1.101 12.289 1 98.88 413 ILE A N 1
ATOM 3028 C CA . ILE A 1 413 ? -1.938 -1.797 11.594 1 98.88 413 ILE A CA 1
ATOM 3029 C C . ILE A 1 413 ? -0.593 -1.196 12 1 98.88 413 ILE A C 1
ATOM 3031 O O . ILE A 1 413 ? -0.436 0.026 12.023 1 98.88 413 ILE A O 1
ATOM 3035 N N . ILE A 1 414 ? 0.356 -1.937 12.398 1 98.81 414 ILE A N 1
ATOM 3036 C CA . ILE A 1 414 ? 1.775 -1.603 12.461 1 98.81 414 ILE A CA 1
ATOM 3037 C C . ILE A 1 414 ? 2.559 -2.496 11.5 1 98.81 414 ILE A C 1
ATOM 3039 O O . ILE A 1 414 ? 2.537 -3.723 11.625 1 98.81 414 ILE A O 1
ATOM 3043 N N . GLY A 1 415 ? 3.113 -1.93 10.5 1 98.38 415 GLY A N 1
ATOM 3044 C CA . GLY A 1 415 ? 3.818 -2.686 9.477 1 98.38 415 GLY A CA 1
ATOM 3045 C C . GLY A 1 415 ? 4.215 -1.843 8.281 1 98.38 415 GLY A C 1
ATOM 3046 O O . GLY A 1 415 ? 3.883 -0.658 8.211 1 98.38 415 GLY A O 1
ATOM 3047 N N . ALA A 1 416 ? 4.949 -2.508 7.395 1 97.31 416 ALA A N 1
ATOM 3048 C CA . ALA A 1 416 ? 5.312 -1.828 6.152 1 97.31 416 ALA A CA 1
ATOM 3049 C C . ALA A 1 416 ? 4.07 -1.429 5.359 1 97.31 416 ALA A C 1
ATOM 3051 O O . ALA A 1 416 ? 3.143 -2.227 5.203 1 97.31 416 ALA A O 1
ATOM 3052 N N . GLN A 1 417 ? 3.951 -0.151 4.977 1 96.88 417 GLN A N 1
ATOM 3053 C CA . GLN A 1 417 ? 2.918 0.39 4.098 1 96.88 417 GLN A CA 1
ATOM 3054 C C . GLN A 1 417 ? 1.549 0.352 4.773 1 96.88 417 GLN A C 1
ATOM 3056 O O . GLN A 1 417 ? 0.531 0.149 4.109 1 96.88 417 GLN A O 1
ATOM 3061 N N . ALA A 1 418 ? 1.586 0.447 6.086 1 98.38 418 ALA A N 1
ATOM 3062 C CA . ALA A 1 418 ? 0.336 0.392 6.84 1 98.38 418 ALA A CA 1
ATOM 3063 C C . ALA A 1 418 ? -0.651 1.444 6.344 1 98.38 418 ALA A C 1
ATOM 3065 O O . ALA A 1 418 ? -1.857 1.194 6.281 1 98.38 418 ALA A O 1
ATOM 3066 N N . GLY A 1 419 ? -0.123 2.605 5.984 1 97.5 419 GLY A N 1
ATOM 3067 C CA . GLY A 1 419 ? -0.978 3.699 5.551 1 97.5 419 GLY A CA 1
ATOM 3068 C C . GLY A 1 419 ? -1.759 3.379 4.289 1 97.5 419 GLY A C 1
ATOM 3069 O O . GLY A 1 419 ? -2.889 3.84 4.121 1 97.5 419 GLY A O 1
ATOM 3070 N N . ASP A 1 420 ? -1.21 2.578 3.402 1 96.25 420 ASP A N 1
ATOM 3071 C CA . ASP A 1 420 ? -1.896 2.178 2.178 1 96.25 420 ASP A CA 1
ATOM 3072 C C . ASP A 1 420 ? -2.803 0.975 2.426 1 96.25 420 ASP A C 1
ATOM 3074 O O . ASP A 1 420 ? -3.91 0.903 1.885 1 96.25 420 ASP A O 1
ATOM 3078 N N . LEU A 1 421 ? -2.328 0.115 3.275 1 98.44 421 LEU A N 1
ATOM 3079 C CA . LEU A 1 421 ? -3.086 -1.098 3.57 1 98.44 421 LEU A CA 1
ATOM 3080 C C . LEU A 1 421 ? -4.414 -0.76 4.234 1 98.44 421 LEU A C 1
ATOM 3082 O O . LEU A 1 421 ? -5.426 -1.415 3.975 1 98.44 421 LEU A O 1
ATOM 3086 N N . ILE A 1 422 ? -4.441 0.291 5.039 1 98.69 422 ILE A N 1
ATOM 3087 C CA . ILE A 1 422 ? -5.59 0.589 5.883 1 98.69 422 ILE A CA 1
ATOM 3088 C C . ILE A 1 422 ? -6.754 1.065 5.02 1 98.69 422 ILE A C 1
ATOM 3090 O O . ILE A 1 422 ? -7.91 1.023 5.445 1 98.69 422 ILE A O 1
ATOM 3094 N N . MET A 1 423 ? -6.484 1.513 3.766 1 98.69 423 MET A N 1
ATOM 3095 C CA . MET A 1 423 ? -7.484 2.199 2.953 1 98.69 423 MET A CA 1
ATOM 3096 C C . MET A 1 423 ? -8.586 1.237 2.518 1 98.69 423 MET A C 1
ATOM 3098 O O . MET A 1 423 ? -9.742 1.637 2.375 1 98.69 423 MET A O 1
ATOM 3102 N N . GLU A 1 424 ? -8.211 -0.041 2.33 1 98.44 424 GLU A N 1
ATOM 3103 C CA . GLU A 1 424 ? -9.242 -1.03 2.037 1 98.44 424 GLU A CA 1
ATOM 3104 C C . GLU A 1 424 ? -10.266 -1.106 3.162 1 98.44 424 GLU A C 1
ATOM 3106 O O . GLU A 1 424 ? -11.469 -1.182 2.906 1 98.44 424 GLU A O 1
ATOM 3111 N N . VAL A 1 425 ? -9.812 -1.003 4.375 1 98.88 425 VAL A N 1
ATOM 3112 C CA . VAL A 1 425 ? -10.688 -1.097 5.535 1 98.88 425 VAL A CA 1
ATOM 3113 C C . VAL A 1 425 ? -11.5 0.193 5.676 1 98.88 425 VAL A C 1
ATOM 3115 O O . VAL A 1 425 ? -12.68 0.157 6.02 1 98.88 425 VAL A O 1
ATOM 3118 N N . VAL A 1 426 ? -10.844 1.355 5.395 1 98.88 426 VAL A N 1
ATOM 3119 C CA . VAL A 1 426 ? -11.539 2.637 5.453 1 98.88 426 VAL A CA 1
ATOM 3120 C C . VAL A 1 426 ? -12.742 2.619 4.512 1 98.88 426 VAL A C 1
ATOM 3122 O O . VAL A 1 426 ? -13.859 2.951 4.914 1 98.88 426 VAL A O 1
ATOM 3125 N N . LEU A 1 427 ? -12.516 2.17 3.271 1 98.81 427 LEU A N 1
ATOM 3126 C CA . LEU A 1 427 ? -13.625 2.078 2.324 1 98.81 427 LEU A CA 1
ATOM 3127 C C . LEU A 1 427 ? -14.672 1.084 2.809 1 98.81 427 LEU A C 1
ATOM 3129 O O . LEU A 1 427 ? -15.875 1.334 2.684 1 98.81 427 LEU A O 1
ATOM 3133 N N . GLY A 1 428 ? -14.219 -0.089 3.301 1 98.75 428 GLY A N 1
ATOM 3134 C CA . GLY A 1 428 ? -15.141 -1.061 3.861 1 98.75 428 GLY A CA 1
ATOM 3135 C C . GLY A 1 428 ? -16.047 -0.476 4.934 1 98.75 428 GLY A C 1
ATOM 3136 O O . GLY A 1 428 ? -17.25 -0.745 4.957 1 98.75 428 GLY A O 1
ATOM 3137 N N . MET A 1 429 ? -15.469 0.328 5.809 1 98.69 429 MET A N 1
ATOM 3138 C CA . MET A 1 429 ? -16.234 0.931 6.895 1 98.69 429 MET A CA 1
ATOM 3139 C C . MET A 1 429 ? -17.281 1.905 6.348 1 98.69 429 MET A C 1
ATOM 3141 O O . MET A 1 429 ? -18.375 2.027 6.902 1 98.69 429 MET A O 1
ATOM 3145 N N . GLU A 1 430 ? -16.953 2.629 5.258 1 97.94 430 GLU A N 1
ATOM 3146 C CA . GLU A 1 430 ? -17.922 3.502 4.609 1 97.94 430 GLU A CA 1
ATOM 3147 C C . GLU A 1 430 ? -19.156 2.719 4.16 1 97.94 430 GLU A C 1
ATOM 3149 O O . GLU A 1 430 ? -20.281 3.234 4.195 1 97.94 430 GLU A O 1
ATOM 3154 N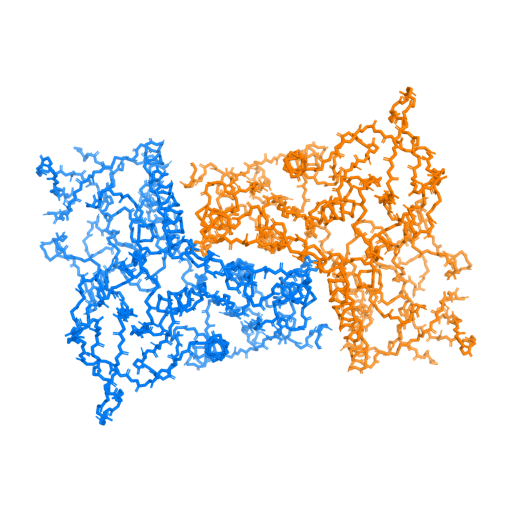 N . PHE A 1 431 ? -18.953 1.444 3.797 1 97.62 431 PHE A N 1
ATOM 3155 C CA . PHE A 1 431 ? -20.047 0.613 3.289 1 97.62 431 PHE A CA 1
ATOM 3156 C C . PHE A 1 431 ? -20.656 -0.22 4.41 1 97.62 431 PHE A C 1
ATOM 3158 O O . PHE A 1 431 ? -21.578 -1.005 4.172 1 97.62 431 PHE A O 1
ATOM 3165 N N . GLY A 1 432 ? -20.141 -0.087 5.66 1 98.12 432 GLY A N 1
ATOM 3166 C CA . GLY A 1 432 ? -20.609 -0.904 6.766 1 98.12 432 GLY A CA 1
ATOM 3167 C C . GLY A 1 432 ? -20.203 -2.361 6.645 1 98.12 432 GLY A C 1
ATOM 3168 O O . GLY A 1 432 ? -20.969 -3.252 7.047 1 98.12 432 GLY A O 1
ATOM 3169 N N . ALA A 1 433 ? -19.047 -2.625 6.117 1 98.56 433 ALA A N 1
ATOM 3170 C CA . ALA A 1 433 ? -18.562 -3.979 5.863 1 98.56 433 ALA A CA 1
ATOM 3171 C C . ALA A 1 433 ? -18.391 -4.754 7.164 1 98.56 433 ALA A C 1
ATOM 3173 O O . ALA A 1 433 ? -17.984 -4.188 8.18 1 98.56 433 ALA A O 1
ATOM 3174 N N . SER A 1 434 ? -18.672 -6.043 7.125 1 98.62 434 SER A N 1
ATOM 3175 C CA . SER A 1 434 ? -18.25 -6.977 8.164 1 98.62 434 SER A CA 1
ATOM 3176 C C . SER A 1 434 ? -16.828 -7.473 7.93 1 98.62 434 SER A C 1
ATOM 3178 O O . SER A 1 434 ? -16.281 -7.301 6.836 1 98.62 434 SER A O 1
ATOM 3180 N N . SER A 1 435 ? -16.219 -8.016 8.984 1 98.62 435 SER A N 1
ATOM 3181 C CA . SER A 1 435 ? -14.922 -8.648 8.797 1 98.62 435 SER A CA 1
ATOM 3182 C C . SER A 1 435 ? -15 -9.75 7.742 1 98.62 435 SER A C 1
ATOM 3184 O O . SER A 1 435 ? -14.047 -9.953 6.98 1 98.62 435 SER A O 1
ATOM 3186 N N . GLU A 1 436 ? -16.109 -10.438 7.641 1 97.81 436 GLU A N 1
ATOM 3187 C CA . GLU A 1 436 ? -16.312 -11.5 6.66 1 97.81 436 GLU A CA 1
ATOM 3188 C C . GLU A 1 436 ? -16.281 -10.953 5.234 1 97.81 436 GLU A C 1
ATOM 3190 O O . GLU A 1 436 ? -15.742 -11.586 4.332 1 97.81 436 GLU A O 1
ATOM 3195 N N . ASP A 1 437 ? -16.875 -9.781 5.031 1 98.12 437 ASP A N 1
ATOM 3196 C CA . ASP A 1 437 ? -16.859 -9.148 3.717 1 98.12 437 ASP A CA 1
ATOM 3197 C C . ASP A 1 437 ? -15.422 -8.898 3.252 1 98.12 437 ASP A C 1
ATOM 3199 O O . ASP A 1 437 ? -15.086 -9.18 2.1 1 98.12 437 ASP A O 1
ATOM 3203 N N . ILE A 1 438 ? -14.609 -8.398 4.172 1 98.69 438 ILE A N 1
ATOM 3204 C CA . ILE A 1 438 ? -13.211 -8.125 3.855 1 98.69 438 ILE A CA 1
ATOM 3205 C C . ILE A 1 438 ? -12.469 -9.438 3.611 1 98.69 438 ILE A C 1
ATOM 3207 O O . ILE A 1 438 ? -11.703 -9.555 2.65 1 98.69 438 ILE A O 1
ATOM 3211 N N . ALA A 1 439 ? -12.742 -10.422 4.414 1 98.12 439 ALA A N 1
ATOM 3212 C CA . ALA A 1 439 ? -12.086 -11.727 4.32 1 98.12 439 ALA A CA 1
ATOM 3213 C C . ALA A 1 439 ? -12.398 -12.406 2.988 1 98.12 439 ALA A C 1
ATOM 3215 O O . ALA A 1 439 ? -11.562 -13.117 2.434 1 98.12 439 ALA A O 1
ATOM 3216 N N . ARG A 1 440 ? -13.57 -12.164 2.451 1 97.44 440 ARG A N 1
ATOM 3217 C CA . ARG A 1 440 ? -14.023 -12.852 1.246 1 97.44 440 ARG A CA 1
ATOM 3218 C C . ARG A 1 440 ? -13.586 -12.102 -0.008 1 97.44 440 ARG A C 1
ATOM 3220 O O . ARG A 1 440 ? -13.703 -12.617 -1.12 1 97.44 440 ARG A O 1
ATOM 3227 N N . THR A 1 441 ? -13.086 -10.883 0.179 1 98.06 441 THR A N 1
ATOM 3228 C CA . THR A 1 441 ? -12.5 -10.148 -0.939 1 98.06 441 THR A CA 1
ATOM 3229 C C . THR A 1 441 ? -11.18 -10.781 -1.374 1 98.06 441 THR A C 1
ATOM 3231 O O . THR A 1 441 ? -10.367 -11.172 -0.535 1 98.06 441 THR A O 1
ATOM 3234 N N . CYS A 1 442 ? -10.961 -10.953 -2.697 1 98.5 442 CYS A N 1
ATOM 3235 C CA . CYS A 1 442 ? -9.734 -11.555 -3.199 1 98.5 442 CYS A CA 1
ATOM 3236 C C . CYS A 1 442 ? -8.555 -10.602 -3.039 1 98.5 442 CYS A C 1
ATOM 3238 O O . CYS A 1 442 ? -8.594 -9.469 -3.516 1 98.5 442 CYS A O 1
ATOM 3240 N N . HIS A 1 443 ? -7.574 -10.961 -2.344 1 98.56 443 HIS A N 1
ATOM 3241 C CA . HIS A 1 443 ? -6.352 -10.188 -2.178 1 98.56 443 HIS A CA 1
ATOM 3242 C C . HIS A 1 443 ? -5.223 -10.742 -3.037 1 98.56 443 HIS A C 1
ATOM 3244 O O . HIS A 1 443 ? -5.012 -11.961 -3.08 1 98.56 443 HIS A O 1
ATOM 3250 N N . ALA A 1 444 ? -4.52 -9.859 -3.65 1 97.88 444 ALA A N 1
ATOM 3251 C CA . ALA A 1 444 ? -3.424 -10.273 -4.52 1 97.88 444 ALA A CA 1
ATOM 3252 C C . ALA A 1 444 ? -2.355 -11.031 -3.734 1 97.88 444 ALA A C 1
ATOM 3254 O O . ALA A 1 444 ? -2.096 -10.719 -2.57 1 97.88 444 ALA A O 1
ATOM 3255 N N . HIS A 1 445 ? -1.759 -12.023 -4.32 1 97.31 445 HIS A N 1
ATOM 3256 C CA . HIS A 1 445 ? -0.679 -12.805 -3.732 1 97.31 445 HIS A CA 1
ATOM 3257 C C . HIS A 1 445 ? 0.574 -12.758 -4.602 1 97.31 445 HIS A C 1
ATOM 3259 O O . HIS A 1 445 ? 0.487 -12.844 -5.828 1 97.31 445 HIS A O 1
ATOM 3265 N N . PRO A 1 446 ? 1.727 -12.68 -4.066 1 97.44 446 PRO A N 1
ATOM 3266 C CA . PRO A 1 446 ? 1.941 -12.359 -2.652 1 97.44 446 PRO A CA 1
ATOM 3267 C C . PRO A 1 446 ? 1.956 -10.859 -2.381 1 97.44 446 PRO A C 1
ATOM 3269 O O . PRO A 1 446 ? 2.602 -10.102 -3.113 1 97.44 446 PRO A O 1
ATOM 3272 N N . GLN A 1 447 ? 1.242 -10.492 -1.412 1 97.38 447 GLN A N 1
ATOM 3273 C CA . GLN A 1 447 ? 1.17 -9.07 -1.079 1 97.38 447 GLN A CA 1
ATOM 3274 C C . GLN A 1 447 ? 1.001 -8.867 0.424 1 97.38 447 GLN A C 1
ATOM 3276 O O . GLN A 1 447 ? 0.495 -9.75 1.122 1 97.38 447 GLN A O 1
ATOM 3281 N N . LEU A 1 448 ? 1.361 -7.691 0.915 1 98.31 448 LEU A N 1
ATOM 3282 C CA . LEU A 1 448 ? 1.207 -7.355 2.326 1 98.31 448 LEU A CA 1
ATOM 3283 C C . LEU A 1 448 ? -0.265 -7.348 2.725 1 98.31 448 LEU A C 1
ATOM 3285 O O . LEU A 1 448 ? -0.611 -7.723 3.846 1 98.31 448 LEU A O 1
ATOM 3289 N N . GLY A 1 449 ? -1.1 -6.93 1.817 1 98.06 449 GLY A N 1
ATOM 3290 C CA . GLY A 1 449 ? -2.525 -6.801 2.076 1 98.06 449 GLY A CA 1
ATOM 3291 C C . GLY A 1 449 ? -3.182 -8.109 2.475 1 98.06 449 GLY A C 1
ATOM 3292 O O . GLY A 1 449 ? -4.277 -8.109 3.043 1 98.06 449 GLY A O 1
ATOM 3293 N N . GLU A 1 450 ? -2.549 -9.258 2.156 1 98.38 450 GLU A N 1
ATOM 3294 C CA . GLU A 1 450 ? -3.064 -10.547 2.602 1 98.38 450 GLU A CA 1
ATOM 3295 C C . GLU A 1 450 ? -3.154 -10.609 4.125 1 98.38 450 GLU A C 1
ATOM 3297 O O . GLU A 1 450 ? -3.975 -11.344 4.672 1 98.38 450 GLU A O 1
ATOM 3302 N N . ALA A 1 451 ? -2.35 -9.773 4.793 1 98.75 451 ALA A N 1
ATOM 3303 C CA . ALA A 1 451 ? -2.414 -9.711 6.25 1 98.75 451 ALA A CA 1
ATOM 3304 C C . ALA A 1 451 ? -3.742 -9.125 6.715 1 98.75 451 ALA A C 1
ATOM 3306 O O . ALA A 1 451 ? -4.266 -9.508 7.766 1 98.75 451 ALA A O 1
ATOM 3307 N N . VAL A 1 452 ? -4.277 -8.203 5.957 1 98.88 452 VAL A N 1
ATOM 3308 C CA . VAL A 1 452 ? -5.59 -7.648 6.266 1 98.88 452 VAL A CA 1
ATOM 3309 C C . VAL A 1 452 ? -6.656 -8.734 6.121 1 98.88 452 VAL A C 1
ATOM 3311 O O . VAL A 1 452 ? -7.508 -8.891 7 1 98.88 452 VAL A O 1
ATOM 3314 N N . LYS A 1 453 ? -6.562 -9.5 5.047 1 98.75 453 LYS A N 1
ATOM 3315 C CA . LYS A 1 453 ? -7.484 -10.609 4.82 1 98.75 453 LYS A CA 1
ATOM 3316 C C . LYS A 1 453 ? -7.441 -11.609 5.977 1 98.75 453 LYS A C 1
ATOM 3318 O O . LYS A 1 453 ? -8.484 -12 6.504 1 98.75 453 LYS A O 1
ATOM 3323 N N . GLU A 1 454 ? -6.246 -11.992 6.332 1 98.81 454 GLU A N 1
ATOM 3324 C CA . GLU A 1 454 ? -6.066 -13.008 7.367 1 98.81 454 GLU A CA 1
ATOM 3325 C C . GLU A 1 454 ? -6.52 -12.492 8.727 1 98.81 454 GLU A C 1
ATOM 3327 O O . GLU A 1 454 ? -7.059 -13.25 9.539 1 98.81 454 GLU A O 1
ATOM 3332 N N . ALA A 1 455 ? -6.289 -11.195 9.016 1 98.94 455 ALA A N 1
ATOM 3333 C CA . ALA A 1 455 ? -6.816 -10.609 10.242 1 98.94 455 ALA A CA 1
ATOM 3334 C C . ALA A 1 455 ? -8.344 -10.633 10.25 1 98.94 455 ALA A C 1
ATOM 3336 O O . ALA A 1 455 ? -8.961 -10.883 11.289 1 98.94 455 ALA A O 1
ATOM 3337 N N . ALA A 1 456 ? -8.922 -10.344 9.117 1 98.88 456 ALA A N 1
ATOM 3338 C CA . ALA A 1 456 ? -10.375 -10.391 9 1 98.88 456 ALA A CA 1
ATOM 3339 C C . ALA A 1 456 ? -10.898 -11.812 9.227 1 98.88 456 ALA A C 1
ATOM 3341 O O . ALA A 1 456 ? -11.906 -12.008 9.906 1 98.88 456 ALA A O 1
ATOM 3342 N N . LEU A 1 457 ? -10.211 -12.828 8.672 1 98.69 457 LEU A N 1
ATOM 3343 C CA . LEU A 1 457 ? -10.562 -14.227 8.891 1 98.69 457 LEU A CA 1
ATOM 3344 C C . LEU A 1 457 ? -10.422 -14.594 10.367 1 98.69 457 LEU A C 1
ATOM 3346 O O . LEU A 1 457 ? -11.242 -15.344 10.898 1 98.69 457 LEU A O 1
ATOM 3350 N N . ALA A 1 458 ? -9.438 -14.008 10.992 1 98.75 458 ALA A N 1
ATOM 3351 C CA . ALA A 1 458 ? -9.102 -14.352 12.375 1 98.75 458 ALA A CA 1
ATOM 3352 C C . ALA A 1 458 ? -10.219 -13.938 13.328 1 98.75 458 ALA A C 1
ATOM 3354 O O . ALA A 1 458 ? -10.367 -14.516 14.406 1 98.75 458 ALA A O 1
ATOM 3355 N N . VAL A 1 459 ? -10.984 -12.93 12.945 1 98.62 459 VAL A N 1
ATOM 3356 C CA . VAL A 1 459 ? -12.078 -12.445 13.789 1 98.62 459 VAL A CA 1
ATOM 3357 C C . VAL A 1 459 ? -13 -13.609 14.156 1 98.62 459 VAL A C 1
ATOM 3359 O O . VAL A 1 459 ? -13.5 -13.672 15.281 1 98.62 459 VAL A O 1
ATOM 3362 N N . ASN A 1 460 ? -13.219 -14.531 13.211 1 97.25 460 ASN A N 1
ATOM 3363 C CA . ASN A 1 460 ? -14.094 -15.68 13.453 1 97.25 460 ASN A CA 1
ATOM 3364 C C . ASN A 1 460 ? -13.305 -16.984 13.461 1 97.25 460 ASN A C 1
ATOM 3366 O O . ASN A 1 460 ? -13.844 -18.047 13.117 1 97.25 460 ASN A O 1
ATOM 3370 N N . LYS A 1 461 ? -11.977 -16.906 13.719 1 96.25 461 LYS A N 1
ATOM 3371 C CA . LYS A 1 461 ? -11.102 -18.062 13.93 1 96.25 461 LYS A CA 1
ATOM 3372 C C . LYS A 1 461 ? -11.031 -18.922 12.672 1 96.25 461 LYS A C 1
ATOM 3374 O O . LYS A 1 461 ? -11.109 -20.156 12.75 1 96.25 461 LYS A O 1
ATOM 3379 N N . ARG A 1 462 ? -10.875 -18.219 11.539 1 96.56 462 ARG A N 1
ATOM 3380 C CA . ARG A 1 462 ? -10.852 -18.922 10.258 1 96.56 462 ARG A CA 1
ATOM 3381 C C . ARG A 1 462 ? -9.539 -18.688 9.523 1 96.56 462 ARG A C 1
ATOM 3383 O O . ARG A 1 462 ? -9.453 -18.891 8.312 1 96.56 462 ARG A O 1
ATOM 3390 N N . THR A 1 463 ? -8.539 -18.25 10.219 1 98 463 THR A N 1
ATOM 3391 C CA . THR A 1 463 ? -7.254 -17.938 9.594 1 98 463 THR A CA 1
ATOM 3392 C C . THR A 1 463 ? -6.688 -19.172 8.891 1 98 463 THR A C 1
ATOM 3394 O O . THR A 1 463 ? -6.723 -20.281 9.438 1 98 463 THR A O 1
ATOM 3397 N N . ILE A 1 464 ? -6.156 -19 7.703 1 98.25 464 ILE A N 1
ATOM 3398 C CA . ILE A 1 464 ? -5.609 -20.109 6.93 1 98.25 464 ILE A CA 1
ATOM 3399 C C . ILE A 1 464 ? -4.105 -20.219 7.18 1 98.25 464 ILE A C 1
ATOM 3401 O O . ILE A 1 464 ? -3.576 -21.312 7.336 1 98.25 464 ILE A O 1
ATOM 3405 N N . HIS A 1 465 ? -3.436 -19.109 7.285 1 97.31 465 HIS A N 1
ATOM 3406 C CA . HIS A 1 465 ? -1.979 -19.109 7.23 1 97.31 465 HIS A CA 1
ATOM 3407 C C . HIS A 1 465 ? -1.374 -18.828 8.602 1 97.31 465 HIS A C 1
ATOM 3409 O O . HIS A 1 465 ? -0.376 -18.125 8.711 1 97.31 465 HIS A O 1
ATOM 3415 N N . MET A 1 466 ? -2.021 -19.203 9.594 1 91.75 466 MET A N 1
ATOM 3416 C CA . MET A 1 466 ? -1.518 -19.141 10.961 1 91.75 466 MET A CA 1
ATOM 3417 C C . MET A 1 466 ? -2.076 -20.297 11.797 1 91.75 466 MET A C 1
ATOM 3419 O O . MET A 1 466 ? -3.199 -20.75 11.57 1 91.75 466 MET A O 1
ATOM 3423 N N . MET B 1 1 ? -16.703 -47.5 4.918 1 73.38 1 MET B N 1
ATOM 3424 C CA . MET B 1 1 ? -16.516 -46.094 5.219 1 73.38 1 MET B CA 1
ATOM 3425 C C . MET B 1 1 ? -15.227 -45.594 4.578 1 73.38 1 MET B C 1
ATOM 3427 O O . MET B 1 1 ? -14.234 -46.312 4.496 1 73.38 1 MET B O 1
ATOM 3431 N N . SER B 1 2 ? -15.211 -44.406 3.863 1 87.5 2 SER B N 1
ATOM 3432 C CA . SER B 1 2 ? -14.031 -43.906 3.166 1 87.5 2 SER B CA 1
ATOM 3433 C C . SER B 1 2 ? -12.961 -43.438 4.152 1 87.5 2 SER B C 1
ATOM 3435 O O . SER B 1 2 ? -13.281 -43.031 5.281 1 87.5 2 SER B O 1
ATOM 3437 N N . ASP B 1 3 ? -11.758 -43.562 3.859 1 93.69 3 ASP B N 1
ATOM 3438 C CA . ASP B 1 3 ? -10.633 -43.125 4.672 1 93.69 3 ASP B CA 1
ATOM 3439 C C . ASP B 1 3 ? -10.695 -41.625 4.922 1 93.69 3 ASP B C 1
ATOM 3441 O O . ASP B 1 3 ? -10.422 -41.156 6.031 1 93.69 3 ASP B O 1
ATOM 3445 N N . PHE B 1 4 ? -11.102 -40.906 3.914 1 98.31 4 PHE B N 1
ATOM 3446 C CA . PHE B 1 4 ? -11.141 -39.469 3.957 1 98.31 4 PHE B CA 1
ATOM 3447 C C . PHE B 1 4 ? -12.461 -38.938 3.398 1 98.31 4 PHE B C 1
ATOM 3449 O O . PHE B 1 4 ? -13.133 -39.625 2.635 1 98.31 4 PHE B O 1
ATOM 3456 N N . ASP B 1 5 ? -12.898 -37.781 3.928 1 98.5 5 ASP B N 1
ATOM 3457 C CA . ASP B 1 5 ? -14.008 -37.062 3.305 1 98.5 5 ASP B CA 1
ATOM 3458 C C . ASP B 1 5 ? -13.57 -36.375 2.012 1 98.5 5 ASP B C 1
ATOM 3460 O O . ASP B 1 5 ? -14.336 -36.312 1.051 1 98.5 5 ASP B O 1
ATOM 3464 N N . VAL B 1 6 ? -12.336 -35.906 2 1 98.69 6 VAL B N 1
ATOM 3465 C CA . VAL B 1 6 ? -11.789 -35.188 0.858 1 98.69 6 VAL B CA 1
ATOM 3466 C C . VAL B 1 6 ? -10.328 -35.562 0.644 1 98.69 6 VAL B C 1
ATOM 3468 O O . VAL B 1 6 ? -9.547 -35.625 1.595 1 98.69 6 VAL B O 1
ATOM 3471 N N . VAL B 1 7 ? -9.93 -35.875 -0.553 1 98.88 7 VAL B N 1
ATOM 3472 C CA . VAL B 1 7 ? -8.531 -36.031 -0.958 1 98.88 7 VAL B CA 1
ATOM 3473 C C . VAL B 1 7 ? -8.18 -34.969 -1.988 1 98.88 7 VAL B C 1
ATOM 3475 O O . VAL B 1 7 ? -8.789 -34.906 -3.061 1 98.88 7 VAL B O 1
ATOM 3478 N N . VAL B 1 8 ? -7.258 -34.094 -1.648 1 98.94 8 VAL B N 1
ATOM 3479 C CA . VAL B 1 8 ? -6.77 -33.031 -2.537 1 98.94 8 VAL B CA 1
ATOM 3480 C C . VAL B 1 8 ? -5.492 -33.5 -3.234 1 98.94 8 VAL B C 1
ATOM 3482 O O . VAL B 1 8 ? -4.543 -33.938 -2.578 1 98.94 8 VAL B O 1
ATOM 3485 N N . ILE B 1 9 ? -5.477 -33.469 -4.535 1 98.81 9 ILE B N 1
ATOM 3486 C CA . ILE B 1 9 ? -4.289 -33.812 -5.305 1 98.81 9 ILE B CA 1
ATOM 3487 C C . ILE B 1 9 ? -3.557 -32.562 -5.727 1 98.81 9 ILE B C 1
ATOM 3489 O O . ILE B 1 9 ? -4.012 -31.828 -6.617 1 98.81 9 ILE B O 1
ATOM 3493 N N . GLY B 1 10 ? -2.389 -32.344 -5.145 1 98.69 10 GLY B N 1
ATOM 3494 C CA . GLY B 1 10 ? -1.628 -31.109 -5.336 1 98.69 10 GLY B CA 1
ATOM 3495 C C . GLY B 1 10 ? -1.602 -30.219 -4.105 1 98.69 10 GLY B C 1
ATOM 3496 O O . GLY B 1 10 ? -2.652 -29.844 -3.584 1 98.69 10 GLY B O 1
ATOM 3497 N N . GLY B 1 11 ? -0.448 -29.906 -3.684 1 98.62 11 GLY B N 1
ATOM 3498 C CA . GLY B 1 11 ? -0.278 -29.094 -2.482 1 98.62 11 GLY B CA 1
ATOM 3499 C C . GLY B 1 11 ? 0.125 -27.672 -2.773 1 98.62 11 GLY B C 1
ATOM 3500 O O . GLY B 1 11 ? 0.863 -27.047 -1.999 1 98.62 11 GLY B O 1
ATOM 3501 N N . GLY B 1 12 ? -0.256 -27.141 -3.998 1 98.44 12 GLY B N 1
ATOM 3502 C CA . GLY B 1 12 ? -0.049 -25.734 -4.328 1 98.44 12 GLY B CA 1
ATOM 3503 C C . GLY B 1 12 ? -1.037 -24.812 -3.648 1 98.44 12 GLY B C 1
ATOM 3504 O O . GLY B 1 12 ? -1.814 -25.234 -2.795 1 98.44 12 GLY B O 1
ATOM 3505 N N . PRO B 1 13 ? -1.085 -23.547 -4.016 1 98.31 13 PRO B N 1
ATOM 3506 C CA . PRO B 1 13 ? -1.896 -22.547 -3.318 1 98.31 13 PRO B CA 1
ATOM 3507 C C . PRO B 1 13 ? -3.369 -22.938 -3.23 1 98.31 13 PRO B C 1
ATOM 3509 O O . PRO B 1 13 ? -3.98 -22.828 -2.164 1 98.31 13 PRO B O 1
ATOM 3512 N N . GLY B 1 14 ? -3.928 -23.359 -4.312 1 98.69 14 GLY B N 1
ATOM 3513 C CA . GLY B 1 14 ? -5.316 -23.797 -4.266 1 98.69 14 GLY B CA 1
ATOM 3514 C C . GLY B 1 14 ? -5.523 -25.016 -3.406 1 98.69 14 GLY B C 1
ATOM 3515 O O . GLY B 1 14 ? -6.457 -25.078 -2.605 1 98.69 14 GLY B O 1
ATOM 3516 N N . GLY B 1 15 ? -4.602 -25.984 -3.525 1 98.81 15 GLY B N 1
ATOM 3517 C CA . GLY B 1 15 ? -4.738 -27.266 -2.865 1 98.81 15 GLY B CA 1
ATOM 3518 C C . GLY B 1 15 ? -4.586 -27.188 -1.359 1 98.81 15 GLY B C 1
ATOM 3519 O O . GLY B 1 15 ? -5.453 -27.656 -0.616 1 98.81 15 GLY B O 1
ATOM 3520 N N . TYR B 1 16 ? -3.479 -26.625 -0.895 1 98.75 16 TYR B N 1
ATOM 3521 C CA . TYR B 1 16 ? -3.279 -26.656 0.55 1 98.75 16 TYR B CA 1
ATOM 3522 C C . TYR B 1 16 ? -4.297 -25.781 1.263 1 98.75 16 TYR B C 1
ATOM 3524 O O . TYR B 1 16 ? -4.723 -26.078 2.379 1 98.75 16 TYR B O 1
ATOM 3532 N N . VAL B 1 17 ? -4.762 -24.656 0.642 1 98.81 17 VAL B N 1
ATOM 3533 C CA . VAL B 1 17 ? -5.793 -23.812 1.239 1 98.81 17 VAL B CA 1
ATOM 3534 C C . VAL B 1 17 ? -7.105 -24.594 1.321 1 98.81 17 VAL B C 1
ATOM 3536 O O . VAL B 1 17 ? -7.801 -24.547 2.34 1 98.81 17 VAL B O 1
ATOM 3539 N N . CYS B 1 18 ? -7.422 -25.312 0.224 1 98.94 18 CYS B N 1
ATOM 3540 C CA . CYS B 1 18 ? -8.609 -26.156 0.225 1 98.94 18 CYS B CA 1
ATOM 3541 C C . CYS B 1 18 ? -8.547 -27.188 1.348 1 98.94 18 CYS B C 1
ATOM 3543 O O . CYS B 1 18 ? -9.508 -27.344 2.098 1 98.94 18 CYS B O 1
ATOM 3545 N N . ALA B 1 19 ? -7.422 -27.828 1.456 1 98.94 19 ALA B N 1
ATOM 3546 C CA . ALA B 1 19 ? -7.23 -28.859 2.465 1 98.94 19 ALA B CA 1
ATOM 3547 C C . ALA B 1 19 ? -7.402 -28.297 3.873 1 98.94 19 ALA B C 1
ATOM 3549 O O . ALA B 1 19 ? -8.133 -28.859 4.688 1 98.94 19 ALA B O 1
ATOM 3550 N N . ILE B 1 20 ? -6.77 -27.172 4.141 1 98.88 20 ILE B N 1
ATOM 3551 C CA . ILE B 1 20 ? -6.801 -26.578 5.473 1 98.88 20 ILE B CA 1
ATOM 3552 C C . ILE B 1 20 ? -8.219 -26.125 5.801 1 98.88 20 ILE B C 1
ATOM 3554 O O . ILE B 1 20 ? -8.734 -26.406 6.887 1 98.88 20 ILE B O 1
ATOM 3558 N N . ARG B 1 21 ? -8.859 -25.406 4.883 1 98.81 21 ARG B N 1
ATOM 3559 C CA . ARG B 1 21 ? -10.211 -24.922 5.137 1 98.81 21 ARG B CA 1
ATOM 3560 C C . ARG B 1 21 ? -11.18 -26.078 5.363 1 98.81 21 ARG B C 1
ATOM 3562 O O . ARG B 1 21 ? -12.016 -26.031 6.27 1 98.81 21 ARG B O 1
ATOM 3569 N N . ALA B 1 22 ? -11.094 -27.125 4.539 1 98.81 22 ALA B N 1
ATOM 3570 C CA . ALA B 1 22 ? -11.938 -28.312 4.711 1 98.81 22 ALA B CA 1
ATOM 3571 C C . ALA B 1 22 ? -11.734 -28.922 6.094 1 98.81 22 ALA B C 1
ATOM 3573 O O . ALA B 1 22 ? -12.703 -29.281 6.766 1 98.81 22 ALA B O 1
ATOM 3574 N N . ALA B 1 23 ? -10.5 -29.031 6.469 1 98.81 23 ALA B N 1
ATOM 3575 C CA . ALA B 1 23 ? -10.195 -29.578 7.785 1 98.81 23 ALA B CA 1
ATOM 3576 C C . ALA B 1 23 ? -10.789 -28.703 8.891 1 98.81 23 ALA B C 1
ATOM 3578 O O . ALA B 1 23 ? -11.336 -29.234 9.867 1 98.81 23 ALA B O 1
ATOM 3579 N N . GLN B 1 24 ? -10.664 -27.406 8.742 1 98.56 24 GLN B N 1
ATOM 3580 C CA . GLN B 1 24 ? -11.227 -26.484 9.711 1 98.56 24 GLN B CA 1
ATOM 3581 C C . GLN B 1 24 ? -12.727 -26.688 9.859 1 98.56 24 GLN B C 1
ATOM 3583 O O . GLN B 1 24 ? -13.297 -26.406 10.922 1 98.56 24 GLN B O 1
ATOM 3588 N N . LEU B 1 25 ? -13.336 -27.203 8.812 1 98.38 25 LEU B N 1
ATOM 3589 C CA . LEU B 1 25 ? -14.789 -27.375 8.797 1 98.38 25 LEU B CA 1
ATOM 3590 C C . LEU B 1 25 ? -15.172 -28.766 9.266 1 98.38 25 LEU B C 1
ATOM 3592 O O . LEU B 1 25 ? -16.328 -29.172 9.18 1 98.38 25 LEU B O 1
ATOM 3596 N N . GLY B 1 26 ? -14.203 -29.547 9.695 1 98.25 26 GLY B N 1
ATOM 3597 C CA . GLY B 1 26 ? -14.469 -30.812 10.375 1 98.25 26 GLY B CA 1
ATOM 3598 C C . GLY B 1 26 ? -14.359 -32 9.461 1 98.25 26 GLY B C 1
ATOM 3599 O O . GLY B 1 26 ? -14.664 -33.125 9.867 1 98.25 26 GLY B O 1
ATOM 3600 N N . LEU B 1 27 ? -13.859 -31.844 8.273 1 98.69 27 LEU B N 1
ATOM 3601 C CA . LEU B 1 27 ? -13.727 -32.969 7.344 1 98.69 27 LEU B CA 1
ATOM 3602 C C . LEU B 1 27 ? -12.398 -33.688 7.543 1 98.69 27 LEU B C 1
ATOM 3604 O O . LEU B 1 27 ? -11.398 -33.062 7.926 1 98.69 27 LEU B O 1
ATOM 3608 N N . ARG B 1 28 ? -12.453 -35.062 7.371 1 98.5 28 ARG B N 1
ATOM 3609 C CA . ARG B 1 28 ? -11.211 -35.844 7.312 1 98.5 28 ARG B CA 1
ATOM 3610 C C . ARG B 1 28 ? -10.523 -35.656 5.961 1 98.5 28 ARG B C 1
ATOM 3612 O O . ARG B 1 28 ? -11.062 -36.062 4.93 1 98.5 28 ARG B O 1
ATOM 3619 N N . VAL B 1 29 ? -9.258 -34.969 5.891 1 98.88 29 VAL B N 1
ATOM 3620 C CA . VAL B 1 29 ? -8.68 -34.5 4.633 1 98.88 29 VAL B CA 1
ATOM 3621 C C . VAL B 1 29 ? -7.289 -35.094 4.445 1 98.88 29 VAL B C 1
ATOM 3623 O O . VAL B 1 29 ? -6.5 -35.156 5.391 1 98.88 29 VAL B O 1
ATOM 3626 N N . ALA B 1 30 ? -6.973 -35.531 3.244 1 98.81 30 ALA B N 1
ATOM 3627 C CA . ALA B 1 30 ? -5.609 -35.844 2.807 1 98.81 30 ALA B CA 1
ATOM 3628 C C . ALA B 1 30 ? -5.203 -34.938 1.637 1 98.81 30 ALA B C 1
ATOM 3630 O O . ALA B 1 30 ? -6.027 -34.625 0.779 1 98.81 30 ALA B O 1
ATOM 3631 N N . CYS B 1 31 ? -4.004 -34.5 1.631 1 98.88 31 CYS B N 1
ATOM 3632 C CA . CYS B 1 31 ? -3.414 -33.781 0.512 1 98.88 31 CYS B CA 1
ATOM 3633 C C . CYS B 1 31 ? -2.219 -34.531 -0.058 1 98.88 31 CYS B C 1
ATOM 3635 O O . CYS B 1 31 ? -1.261 -34.812 0.662 1 98.88 31 CYS B O 1
ATOM 3637 N N . VAL B 1 32 ? -2.287 -34.875 -1.293 1 98.62 32 VAL B N 1
ATOM 3638 C CA . VAL B 1 32 ? -1.23 -35.625 -1.973 1 98.62 32 VAL B CA 1
ATOM 3639 C C . VAL B 1 32 ? -0.346 -34.656 -2.76 1 98.62 32 VAL B C 1
ATOM 3641 O O . VAL B 1 32 ? -0.846 -33.844 -3.527 1 98.62 32 VAL B O 1
ATOM 3644 N N . GLU B 1 33 ? 0.897 -34.688 -2.582 1 98.44 33 GLU B N 1
ATOM 3645 C CA . GLU B 1 33 ? 1.872 -33.875 -3.295 1 98.44 33 GLU B CA 1
ATOM 3646 C C . GLU B 1 33 ? 3.096 -34.688 -3.693 1 98.44 33 GLU B C 1
ATOM 3648 O O . GLU B 1 33 ? 3.705 -35.344 -2.852 1 98.44 33 GLU B O 1
ATOM 3653 N N . LYS B 1 34 ? 3.439 -34.625 -4.91 1 96.88 34 LYS B N 1
ATOM 3654 C CA . LYS B 1 34 ? 4.559 -35.438 -5.383 1 96.88 34 LYS B CA 1
ATOM 3655 C C . LYS B 1 34 ? 5.895 -34.781 -5.047 1 96.88 34 LYS B C 1
ATOM 3657 O O . LYS B 1 34 ? 6.91 -35.469 -4.906 1 96.88 34 LYS B O 1
ATOM 3662 N N . ARG B 1 35 ? 5.957 -33.469 -4.938 1 95.25 35 ARG B N 1
ATOM 3663 C CA . ARG B 1 35 ? 7.176 -32.781 -4.527 1 95.25 35 ARG B CA 1
ATOM 3664 C C . ARG B 1 35 ? 7.484 -33.031 -3.057 1 95.25 35 ARG B C 1
ATOM 3666 O O . ARG B 1 35 ? 6.574 -33.25 -2.258 1 95.25 35 ARG B O 1
ATOM 3673 N N . PRO B 1 36 ? 8.727 -32.906 -2.734 1 93.5 36 PRO B N 1
ATOM 3674 C CA . PRO B 1 36 ? 9.078 -33.062 -1.32 1 93.5 36 PRO B CA 1
ATOM 3675 C C . PRO B 1 36 ? 8.57 -31.906 -0.455 1 93.5 36 PRO B C 1
ATOM 3677 O O . PRO B 1 36 ? 8.375 -32.062 0.752 1 93.5 36 PRO B O 1
ATOM 3680 N N . THR B 1 37 ? 8.406 -30.781 -1.058 1 96.75 37 THR B N 1
ATOM 3681 C CA . THR B 1 37 ? 7.926 -29.609 -0.33 1 96.75 37 THR B CA 1
ATOM 3682 C C . THR B 1 37 ? 6.555 -29.172 -0.839 1 96.75 37 THR B C 1
ATOM 3684 O O . THR B 1 37 ? 6.219 -29.406 -2.002 1 96.75 37 THR B O 1
ATOM 3687 N N . LEU B 1 38 ? 5.754 -28.609 0.06 1 98.06 38 LEU B N 1
ATOM 3688 C CA . LEU B 1 38 ? 4.43 -28.094 -0.273 1 98.06 38 LEU B CA 1
ATOM 3689 C C . LEU B 1 38 ? 4.523 -26.688 -0.838 1 98.06 38 LEU B C 1
ATOM 3691 O O . LEU B 1 38 ? 5.613 -26.109 -0.904 1 98.06 38 LEU B O 1
ATOM 3695 N N . GLY B 1 39 ? 3.355 -26.203 -1.357 1 97.88 39 GLY B N 1
ATOM 3696 C CA . GLY B 1 39 ? 3.271 -24.828 -1.802 1 97.88 39 GLY B CA 1
ATOM 3697 C C . GLY B 1 39 ? 3.293 -24.672 -3.312 1 97.88 39 GLY B C 1
ATOM 3698 O O . GLY B 1 39 ? 3.143 -23.578 -3.838 1 97.88 39 GLY B O 1
ATOM 3699 N N . GLY B 1 40 ? 3.51 -25.797 -4.004 1 97.38 40 GLY B N 1
ATOM 3700 C CA . GLY B 1 40 ? 3.441 -25.781 -5.453 1 97.38 40 GLY B CA 1
ATOM 3701 C C . GLY B 1 40 ? 4.492 -24.891 -6.098 1 97.38 40 GLY B C 1
ATOM 3702 O O . GLY B 1 40 ? 5.555 -24.672 -5.516 1 97.38 40 GLY B O 1
ATOM 3703 N N . THR B 1 41 ? 4.266 -24.5 -7.352 1 95.44 41 THR B N 1
ATOM 3704 C CA . THR B 1 41 ? 5.184 -23.641 -8.094 1 95.44 41 THR B CA 1
ATOM 3705 C C . THR B 1 41 ? 5.379 -22.312 -7.375 1 95.44 41 THR B C 1
ATOM 3707 O O . THR B 1 41 ? 6.512 -21.844 -7.215 1 95.44 41 THR B O 1
ATOM 3710 N N . CYS B 1 42 ? 4.371 -21.766 -6.883 1 96.31 42 CYS B N 1
ATOM 3711 C CA . CYS B 1 42 ? 4.383 -20.438 -6.293 1 96.31 42 CYS B CA 1
ATOM 3712 C C . CYS B 1 42 ? 5.438 -20.328 -5.199 1 96.31 42 CYS B C 1
ATOM 3714 O O . CYS B 1 42 ? 6.273 -19.422 -5.223 1 96.31 42 CYS B O 1
ATOM 3716 N N . LEU B 1 43 ? 5.422 -21.234 -4.297 1 97.25 43 LEU B N 1
ATOM 3717 C CA . LEU B 1 43 ? 6.312 -21.156 -3.145 1 97.25 43 LEU B CA 1
ATOM 3718 C C . LEU B 1 43 ? 7.711 -21.641 -3.504 1 97.25 43 LEU B C 1
ATOM 3720 O O . LEU B 1 43 ? 8.711 -21.078 -3.045 1 97.25 43 LEU B O 1
ATOM 3724 N N . ASN B 1 44 ? 7.789 -22.625 -4.309 1 97.12 44 ASN B N 1
ATOM 3725 C CA . ASN B 1 44 ? 9.047 -23.344 -4.492 1 97.12 44 ASN B CA 1
ATOM 3726 C C . ASN B 1 44 ? 9.891 -22.719 -5.598 1 97.12 44 ASN B C 1
ATOM 3728 O O . ASN B 1 44 ? 11.109 -22.562 -5.441 1 97.12 44 ASN B O 1
ATOM 3732 N N . VAL B 1 45 ? 9.258 -22.344 -6.73 1 96.06 45 VAL B N 1
ATOM 3733 C CA . VAL B 1 45 ? 10.047 -21.906 -7.879 1 96.06 45 VAL B CA 1
ATOM 3734 C C . VAL B 1 45 ? 9.281 -20.859 -8.672 1 96.06 45 VAL B C 1
ATOM 3736 O O . VAL B 1 45 ? 9.359 -20.812 -9.898 1 96.06 45 VAL B O 1
ATOM 3739 N N . GLY B 1 46 ? 8.5 -20.047 -7.98 1 96.56 46 GLY B N 1
ATOM 3740 C CA . GLY B 1 46 ? 7.676 -19.078 -8.672 1 96.56 46 GLY B CA 1
ATOM 3741 C C . GLY B 1 46 ? 7.59 -17.75 -7.953 1 96.56 46 GLY B C 1
ATOM 3742 O O . GLY B 1 46 ? 8.578 -17.016 -7.875 1 96.56 46 GLY B O 1
ATOM 3743 N N . CYS B 1 47 ? 6.434 -17.531 -7.375 1 95.69 47 CYS B N 1
ATOM 3744 C CA . CYS B 1 47 ? 6.055 -16.219 -6.855 1 95.69 47 CYS B CA 1
ATOM 3745 C C . CYS B 1 47 ? 6.988 -15.789 -5.727 1 95.69 47 CYS B C 1
ATOM 3747 O O . CYS B 1 47 ? 7.535 -14.68 -5.754 1 95.69 47 CYS B O 1
ATOM 3749 N N . ILE B 1 48 ? 7.234 -16.578 -4.797 1 97.94 48 ILE B N 1
ATOM 3750 C CA . ILE B 1 48 ? 7.891 -16.172 -3.559 1 97.94 48 ILE B CA 1
ATOM 3751 C C . ILE B 1 48 ? 9.383 -15.961 -3.812 1 97.94 48 ILE B C 1
ATOM 3753 O O . ILE B 1 48 ? 9.922 -14.898 -3.488 1 97.94 48 ILE B O 1
ATOM 3757 N N . PRO B 1 49 ? 10.055 -16.922 -4.426 1 98.5 49 PRO B N 1
ATOM 3758 C CA . PRO B 1 49 ? 11.469 -16.641 -4.695 1 98.5 49 PRO B CA 1
ATOM 3759 C C . PRO B 1 49 ? 11.672 -15.461 -5.645 1 98.5 49 PRO B C 1
ATOM 3761 O O . PRO B 1 49 ? 12.633 -14.695 -5.492 1 98.5 49 PRO B O 1
ATOM 3764 N N . SER B 1 50 ? 10.844 -15.328 -6.664 1 98.44 50 SER B N 1
ATOM 3765 C CA . SER B 1 50 ? 10.977 -14.188 -7.566 1 98.44 50 SER B CA 1
ATOM 3766 C C . SER B 1 50 ? 10.828 -12.867 -6.816 1 98.44 50 SER B C 1
ATOM 3768 O O . SER B 1 50 ? 11.555 -11.906 -7.094 1 98.44 50 SER B O 1
ATOM 3770 N N . LYS B 1 51 ? 9.914 -12.812 -5.859 1 98.5 51 LYS B N 1
ATOM 3771 C CA . LYS B 1 51 ? 9.703 -11.578 -5.105 1 98.5 51 LYS B CA 1
ATOM 3772 C C . LYS B 1 51 ? 10.891 -11.289 -4.195 1 98.5 51 LYS B C 1
ATOM 3774 O O . LYS B 1 51 ? 11.195 -10.125 -3.912 1 98.5 51 LYS B O 1
ATOM 3779 N N . ALA B 1 52 ? 11.453 -12.32 -3.621 1 98.62 52 ALA B N 1
ATOM 3780 C CA . ALA B 1 52 ? 12.664 -12.133 -2.828 1 98.62 52 ALA B CA 1
ATOM 3781 C C . ALA B 1 52 ? 13.773 -11.516 -3.668 1 98.62 52 ALA B C 1
ATOM 3783 O O . ALA B 1 52 ? 14.43 -10.562 -3.236 1 98.62 52 ALA B O 1
ATOM 3784 N N . LEU B 1 53 ? 13.953 -12.016 -4.902 1 98.75 53 LEU B N 1
ATOM 3785 C CA . LEU B 1 53 ? 14.992 -11.5 -5.781 1 98.75 53 LEU B CA 1
ATOM 3786 C C . LEU B 1 53 ? 14.641 -10.109 -6.285 1 98.75 53 LEU B C 1
ATOM 3788 O O . LEU B 1 53 ? 15.516 -9.258 -6.457 1 98.75 53 LEU B O 1
ATOM 3792 N N . LEU B 1 54 ? 13.391 -9.922 -6.547 1 98.69 54 LEU B N 1
ATOM 3793 C CA . LEU B 1 54 ? 12.945 -8.602 -6.973 1 98.69 54 LEU B CA 1
ATOM 3794 C C . LEU B 1 54 ? 13.266 -7.551 -5.914 1 98.69 54 LEU B C 1
ATOM 3796 O O . LEU B 1 54 ? 13.742 -6.461 -6.238 1 98.69 54 LEU B O 1
ATOM 3800 N N . GLN B 1 55 ? 13.055 -7.902 -4.637 1 98.44 55 GLN B N 1
ATOM 3801 C CA . GLN B 1 55 ? 13.328 -6.973 -3.545 1 98.44 55 GLN B CA 1
ATOM 3802 C C . GLN B 1 55 ? 14.82 -6.656 -3.453 1 98.44 55 GLN B C 1
ATOM 3804 O O . GLN B 1 55 ? 15.211 -5.488 -3.406 1 98.44 55 GLN B O 1
ATOM 3809 N N . SER B 1 56 ? 15.648 -7.648 -3.48 1 98.62 56 SER B N 1
ATOM 3810 C CA . SER B 1 56 ? 17.094 -7.457 -3.354 1 98.62 56 SER B CA 1
ATOM 3811 C C . SER B 1 56 ? 17.656 -6.68 -4.539 1 98.62 56 SER B C 1
ATOM 3813 O O . SER B 1 56 ? 18.469 -5.777 -4.367 1 98.62 56 SER B O 1
ATOM 3815 N N . SER B 1 57 ? 17.156 -7.047 -5.734 1 98.62 57 SER B N 1
ATOM 3816 C CA . SER B 1 57 ? 17.656 -6.367 -6.926 1 98.62 57 SER B CA 1
ATOM 3817 C C . SER B 1 57 ? 17.219 -4.906 -6.953 1 98.62 57 SER B C 1
ATOM 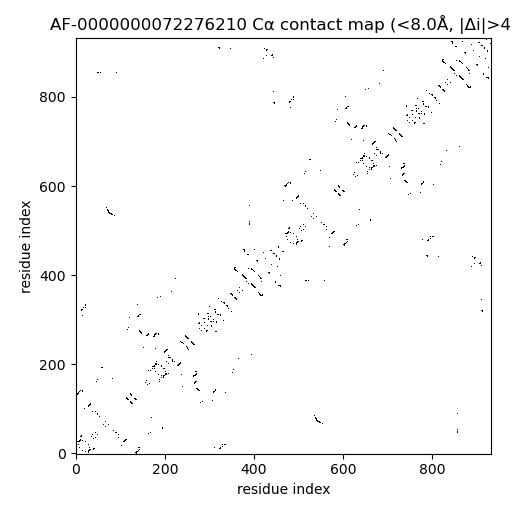3819 O O . SER B 1 57 ? 17.953 -4.039 -7.438 1 98.62 57 SER B O 1
ATOM 3821 N N . HIS B 1 58 ? 16.078 -4.637 -6.453 1 97.94 58 HIS B N 1
ATOM 3822 C CA . HIS B 1 58 ? 15.594 -3.264 -6.387 1 97.94 58 HIS B CA 1
ATOM 3823 C C . HIS B 1 58 ? 16.453 -2.42 -5.453 1 97.94 58 HIS B C 1
ATOM 3825 O O . HIS B 1 58 ? 16.812 -1.282 -5.777 1 97.94 58 HIS B O 1
ATOM 3831 N N . LEU B 1 59 ? 16.734 -2.951 -4.27 1 97.88 59 LEU B N 1
ATOM 3832 C CA . LEU B 1 59 ? 17.594 -2.254 -3.32 1 97.88 59 LEU B CA 1
ATOM 3833 C C . LEU B 1 59 ? 18.953 -1.953 -3.939 1 97.88 59 LEU B C 1
ATOM 3835 O O . LEU B 1 59 ? 19.484 -0.85 -3.783 1 97.88 59 LEU B O 1
ATOM 3839 N N . PHE B 1 60 ? 19.516 -2.914 -4.684 1 98.38 60 PHE B N 1
ATOM 3840 C CA . PHE B 1 60 ? 20.812 -2.756 -5.344 1 98.38 60 PHE B CA 1
ATOM 3841 C C . PHE B 1 60 ? 20.75 -1.643 -6.383 1 98.38 60 PHE B C 1
ATOM 3843 O O . PHE B 1 60 ? 21.641 -0.782 -6.426 1 98.38 60 PHE B O 1
ATOM 3850 N N . ASP B 1 61 ? 19.688 -1.692 -7.129 1 97.25 61 ASP B N 1
ATOM 3851 C CA . ASP B 1 61 ? 19.5 -0.704 -8.188 1 97.25 61 ASP B CA 1
ATOM 3852 C C . ASP B 1 61 ? 19.297 0.693 -7.605 1 97.25 61 ASP B C 1
ATOM 3854 O O . ASP B 1 61 ? 19.828 1.674 -8.125 1 97.25 61 ASP B O 1
ATOM 3858 N N . GLU B 1 62 ? 18.562 0.813 -6.551 1 96.25 62 GLU B N 1
ATOM 3859 C CA . GLU B 1 62 ? 18.281 2.086 -5.887 1 96.25 62 GLU B CA 1
ATOM 3860 C C . GLU B 1 62 ? 19.562 2.693 -5.324 1 96.25 62 GLU B C 1
ATOM 3862 O O . GLU B 1 62 ? 19.781 3.904 -5.414 1 96.25 62 GLU B O 1
ATOM 3867 N N . ALA B 1 63 ? 20.312 1.896 -4.703 1 96.88 63 ALA B N 1
ATOM 3868 C CA . ALA B 1 63 ? 21.594 2.369 -4.16 1 96.88 63 ALA B CA 1
ATOM 3869 C C . ALA B 1 63 ? 22.5 2.904 -5.266 1 96.88 63 ALA B C 1
ATOM 3871 O O . ALA B 1 63 ? 23.219 3.879 -5.066 1 96.88 63 ALA B O 1
ATOM 3872 N N . ASN B 1 64 ? 22.375 2.254 -6.414 1 95.06 64 ASN B N 1
ATOM 3873 C CA . ASN B 1 64 ? 23.234 2.604 -7.543 1 95.06 64 ASN B CA 1
ATOM 3874 C C . ASN B 1 64 ? 22.75 3.871 -8.242 1 95.06 64 ASN B C 1
ATOM 3876 O O . ASN B 1 64 ? 23.562 4.695 -8.664 1 95.06 64 ASN B O 1
ATOM 3880 N N . HIS B 1 65 ? 21.453 4.102 -8.266 1 94.69 65 HIS B N 1
ATOM 3881 C CA . HIS B 1 65 ? 20.969 5.117 -9.188 1 94.69 65 HIS B CA 1
ATOM 3882 C C . HIS B 1 65 ? 20.109 6.148 -8.469 1 94.69 65 HIS B C 1
ATOM 3884 O O . HIS B 1 65 ? 19.859 7.234 -9 1 94.69 65 HIS B O 1
ATOM 3890 N N . GLY B 1 66 ? 19.656 5.844 -7.273 1 94.62 66 GLY B N 1
ATOM 3891 C CA . GLY B 1 66 ? 18.703 6.719 -6.613 1 94.62 66 GLY B CA 1
ATOM 3892 C C . GLY B 1 66 ? 19.297 7.457 -5.426 1 94.62 66 GLY B C 1
ATOM 3893 O O . GLY B 1 66 ? 18.828 8.539 -5.066 1 94.62 66 GLY B O 1
ATOM 3894 N N . PHE B 1 67 ? 20.344 7.02 -4.773 1 97.31 67 PHE B N 1
ATOM 3895 C CA . PHE B 1 67 ? 20.859 7.477 -3.492 1 97.31 67 PHE B CA 1
ATOM 3896 C C . PHE B 1 67 ? 21.406 8.898 -3.602 1 97.31 67 PHE B C 1
ATOM 3898 O O . PHE B 1 67 ? 21.219 9.703 -2.688 1 97.31 67 PHE B O 1
ATOM 3905 N N . ALA B 1 68 ? 21.938 9.227 -4.73 1 96.88 68 ALA B N 1
ATOM 3906 C CA . ALA B 1 68 ? 22.578 10.531 -4.879 1 96.88 68 ALA B CA 1
ATOM 3907 C C . ALA B 1 68 ? 21.562 11.656 -4.699 1 96.88 68 ALA B C 1
ATOM 3909 O O . ALA B 1 68 ? 21.859 12.664 -4.051 1 96.88 68 ALA B O 1
ATOM 3910 N N . ALA B 1 69 ? 20.406 11.484 -5.207 1 97.06 69 ALA B N 1
ATOM 3911 C CA . ALA B 1 69 ? 19.375 12.508 -5.102 1 97.06 69 ALA B CA 1
ATOM 3912 C C . ALA B 1 69 ? 18.922 12.68 -3.652 1 97.06 69 ALA B C 1
ATOM 3914 O O . ALA B 1 69 ? 18.422 13.75 -3.275 1 97.06 69 ALA B O 1
ATOM 3915 N N . HIS B 1 70 ? 19.156 11.695 -2.793 1 98.19 70 HIS B N 1
ATOM 3916 C CA . HIS B 1 70 ? 18.75 11.727 -1.396 1 98.19 70 HIS B CA 1
ATOM 3917 C C . HIS B 1 70 ? 19.891 12.164 -0.49 1 98.19 70 HIS B C 1
ATOM 3919 O O . HIS B 1 70 ? 19.781 12.102 0.736 1 98.19 70 HIS B O 1
ATOM 3925 N N . GLY B 1 71 ? 20.938 12.586 -1.048 1 98.19 71 GLY B N 1
ATOM 3926 C CA . GLY B 1 71 ? 22.094 13.016 -0.273 1 98.19 71 GLY B CA 1
ATOM 3927 C C . GLY B 1 71 ? 22.844 11.867 0.37 1 98.19 71 GLY B C 1
ATOM 3928 O O . GLY B 1 71 ? 23.438 12.023 1.445 1 98.19 71 GLY B O 1
ATOM 3929 N N . ILE B 1 72 ? 22.812 10.68 -0.224 1 98.25 72 ILE B N 1
ATOM 3930 C CA . ILE B 1 72 ? 23.516 9.5 0.263 1 98.25 72 ILE B CA 1
ATOM 3931 C C . ILE B 1 72 ? 24.625 9.125 -0.718 1 98.25 72 ILE B C 1
ATOM 3933 O O . ILE B 1 72 ? 24.359 8.898 -1.902 1 98.25 72 ILE B O 1
ATOM 3937 N N . THR B 1 73 ? 25.766 9.062 -0.282 1 96.94 73 THR B N 1
ATOM 3938 C CA . THR B 1 73 ? 26.891 8.672 -1.128 1 96.94 73 THR B CA 1
ATOM 3939 C C . THR B 1 73 ? 27.359 7.266 -0.784 1 96.94 73 THR B C 1
ATOM 3941 O O . THR B 1 73 ? 27.359 6.875 0.385 1 96.94 73 THR B O 1
ATOM 3944 N N . VAL B 1 74 ? 27.688 6.598 -1.827 1 95 74 VAL B N 1
ATOM 3945 C CA . VAL B 1 74 ? 28.156 5.223 -1.674 1 95 74 VAL B CA 1
ATOM 3946 C C . VAL B 1 74 ? 29.516 5.059 -2.348 1 95 74 VAL B C 1
ATOM 3948 O O . VAL B 1 74 ? 29.672 5.34 -3.539 1 95 74 VAL B O 1
ATOM 3951 N N . GLY B 1 75 ? 30.547 4.711 -1.619 1 92.31 75 GLY B N 1
ATOM 3952 C CA . GLY B 1 75 ? 31.859 4.465 -2.197 1 92.31 75 GLY B CA 1
ATOM 3953 C C . GLY B 1 75 ? 31.859 3.354 -3.232 1 92.31 75 GLY B C 1
ATOM 3954 O O . GLY B 1 75 ? 31.969 3.613 -4.43 1 92.31 75 GLY B O 1
ATOM 3955 N N . THR B 1 76 ? 31.938 2.07 -2.82 1 93.69 76 THR B N 1
ATOM 3956 C CA . THR B 1 76 ? 31.844 0.914 -3.703 1 93.69 76 THR B CA 1
ATOM 3957 C C . THR B 1 76 ? 30.594 0.086 -3.379 1 93.69 76 THR B C 1
ATOM 3959 O O . THR B 1 76 ? 30.328 -0.2 -2.211 1 93.69 76 THR B O 1
ATOM 3962 N N . LEU B 1 77 ? 29.891 -0.193 -4.449 1 95.06 77 LEU B N 1
ATOM 3963 C CA . LEU B 1 77 ? 28.734 -1.073 -4.316 1 95.06 77 LEU B CA 1
ATOM 3964 C C . LEU B 1 77 ? 29.047 -2.457 -4.883 1 95.06 77 LEU B C 1
ATOM 3966 O O . LEU B 1 77 ? 29.531 -2.578 -6.012 1 95.06 77 LEU B O 1
ATOM 3970 N N . GLY B 1 78 ? 28.812 -3.469 -4.043 1 97 78 GLY B N 1
ATOM 3971 C CA . GLY B 1 78 ? 29.109 -4.824 -4.477 1 97 78 GLY B CA 1
ATOM 3972 C C . GLY B 1 78 ? 27.906 -5.754 -4.383 1 97 78 GLY B C 1
ATOM 3973 O O . GLY B 1 78 ? 27 -5.52 -3.586 1 97 78 GLY B O 1
ATOM 3974 N N . LEU B 1 79 ? 28 -6.785 -5.234 1 97.56 79 LEU B N 1
ATOM 3975 C CA . LEU B 1 79 ? 26.984 -7.824 -5.262 1 97.56 79 LEU B CA 1
ATOM 3976 C C . LEU B 1 79 ? 27.547 -9.164 -4.816 1 97.56 79 LEU B C 1
ATOM 3978 O O . LEU B 1 79 ? 28.516 -9.672 -5.41 1 97.56 79 LEU B O 1
ATOM 3982 N N . ASP B 1 80 ? 26.969 -9.656 -3.705 1 97.62 80 ASP B N 1
ATOM 3983 C CA . ASP B 1 80 ? 27.25 -11.016 -3.256 1 97.62 80 ASP B CA 1
ATOM 3984 C C . ASP B 1 80 ? 26.109 -11.961 -3.625 1 97.62 80 ASP B C 1
ATOM 3986 O O . ASP B 1 80 ? 25.219 -12.211 -2.812 1 97.62 80 ASP B O 1
ATOM 3990 N N . MET B 1 81 ? 26.312 -12.594 -4.738 1 97.31 81 MET B N 1
ATOM 3991 C CA . MET B 1 81 ? 25.25 -13.422 -5.309 1 97.31 81 MET B CA 1
ATOM 3992 C C . MET B 1 81 ? 24.953 -14.617 -4.402 1 97.31 81 MET B C 1
ATOM 3994 O O . MET B 1 81 ? 23.797 -15.031 -4.289 1 97.31 81 MET B O 1
ATOM 3998 N N . LYS B 1 82 ? 25.922 -15.172 -3.812 1 97.75 82 LYS B N 1
ATOM 3999 C CA . LYS B 1 82 ? 25.734 -16.312 -2.934 1 97.75 82 LYS B CA 1
ATOM 4000 C C . LYS B 1 82 ? 24.812 -15.977 -1.765 1 97.75 82 LYS B C 1
ATOM 4002 O O . LYS B 1 82 ? 23.875 -16.719 -1.473 1 97.75 82 LYS B O 1
ATOM 4007 N N . THR B 1 83 ? 25.125 -14.875 -1.135 1 98.12 83 THR B N 1
ATOM 4008 C CA . THR B 1 83 ? 24.312 -14.43 -0.013 1 98.12 83 THR B CA 1
ATOM 4009 C C . THR B 1 83 ? 22.891 -14.102 -0.474 1 98.12 83 THR B C 1
ATOM 4011 O O . THR B 1 83 ? 21.922 -14.461 0.19 1 98.12 83 THR B O 1
ATOM 4014 N N . MET B 1 84 ? 22.781 -13.469 -1.605 1 98.31 84 MET B N 1
ATOM 4015 C CA . MET B 1 84 ? 21.469 -13.102 -2.146 1 98.31 84 MET B CA 1
ATOM 4016 C C . MET B 1 84 ? 20.625 -14.336 -2.426 1 98.31 84 MET B C 1
ATOM 4018 O O . MET B 1 84 ? 19.453 -14.391 -2.055 1 98.31 84 MET B O 1
ATOM 4022 N N . MET B 1 85 ? 21.219 -15.328 -3.033 1 98.38 85 MET B N 1
ATOM 4023 C CA . MET B 1 85 ? 20.531 -16.562 -3.363 1 98.38 85 MET B CA 1
ATOM 4024 C C . MET B 1 85 ? 20.188 -17.359 -2.1 1 98.38 85 MET B C 1
ATOM 4026 O O . MET B 1 85 ? 19.109 -17.953 -2.006 1 98.38 85 MET B O 1
ATOM 4030 N N . ALA B 1 86 ? 21.047 -17.359 -1.168 1 98.38 86 ALA B N 1
ATOM 4031 C CA . ALA B 1 86 ? 20.797 -18.031 0.097 1 98.38 86 ALA B CA 1
ATOM 4032 C C . ALA B 1 86 ? 19.594 -17.422 0.818 1 98.38 86 ALA B C 1
ATOM 4034 O O . ALA B 1 86 ? 18.797 -18.141 1.412 1 98.38 86 ALA B O 1
ATOM 4035 N N . ARG B 1 87 ? 19.531 -16.109 0.818 1 98.31 87 ARG B N 1
ATOM 4036 C CA . ARG B 1 87 ? 18.391 -15.43 1.422 1 98.31 87 ARG B CA 1
ATOM 4037 C C . ARG B 1 87 ? 17.078 -15.852 0.751 1 98.31 87 ARG B C 1
ATOM 4039 O O . ARG B 1 87 ? 16.094 -16.141 1.43 1 98.31 87 ARG B O 1
ATOM 4046 N N . LYS B 1 88 ? 17.109 -15.805 -0.567 1 98.56 88 LYS B N 1
ATOM 4047 C CA . LYS B 1 88 ? 15.945 -16.266 -1.321 1 98.56 88 LYS B CA 1
ATOM 4048 C C . LYS B 1 88 ? 15.539 -17.672 -0.892 1 98.56 88 LYS B C 1
ATOM 4050 O O . LYS B 1 88 ? 14.359 -17.938 -0.65 1 98.56 88 LYS B O 1
ATOM 4055 N N . ASP B 1 89 ? 16.469 -18.578 -0.753 1 98.44 89 ASP B N 1
ATOM 4056 C CA . ASP B 1 89 ? 16.188 -19.953 -0.382 1 98.44 89 ASP B CA 1
ATOM 4057 C C . ASP B 1 89 ? 15.641 -20.047 1.039 1 98.44 89 ASP B C 1
ATOM 4059 O O . ASP B 1 89 ? 14.781 -20.891 1.324 1 98.44 89 ASP B O 1
ATOM 4063 N N . GLU B 1 90 ? 16.125 -19.234 1.902 1 98.38 90 GLU B N 1
ATOM 4064 C CA . GLU B 1 90 ? 15.625 -19.203 3.275 1 98.38 90 GLU B CA 1
ATOM 4065 C C . GLU B 1 90 ? 14.164 -18.781 3.32 1 98.38 90 GLU B C 1
ATOM 4067 O O . GLU B 1 90 ? 13.383 -19.328 4.105 1 98.38 90 GLU B O 1
ATOM 4072 N N . VAL B 1 91 ? 13.867 -17.828 2.521 1 98.38 91 VAL B N 1
ATOM 4073 C CA . VAL B 1 91 ? 12.484 -17.359 2.453 1 98.38 91 VAL B CA 1
ATOM 4074 C C . VAL B 1 91 ? 11.586 -18.484 1.96 1 98.38 91 VAL B C 1
ATOM 4076 O O . VAL B 1 91 ? 10.508 -18.734 2.518 1 98.38 91 VAL B O 1
ATOM 4079 N N . VAL B 1 92 ? 12.008 -19.172 0.926 1 98.44 92 VAL B N 1
ATOM 4080 C CA . VAL B 1 92 ? 11.242 -20.297 0.381 1 98.44 92 VAL B CA 1
ATOM 4081 C C . VAL B 1 92 ? 11.078 -21.375 1.448 1 98.44 92 VAL B C 1
ATOM 4083 O O . VAL B 1 92 ? 9.969 -21.859 1.687 1 98.44 92 VAL B O 1
ATOM 4086 N N . GLU B 1 93 ? 12.148 -21.688 2.098 1 98.25 93 GLU B N 1
ATOM 4087 C CA . GLU B 1 93 ? 12.133 -22.75 3.109 1 98.25 93 GLU B CA 1
ATOM 4088 C C . GLU B 1 93 ? 11.195 -22.406 4.258 1 98.25 93 GLU B C 1
ATOM 4090 O O . GLU B 1 93 ? 10.438 -23.25 4.73 1 98.25 93 GLU B O 1
ATOM 4095 N N . ALA B 1 94 ? 11.266 -21.188 4.699 1 97.88 94 ALA B N 1
ATOM 4096 C CA . ALA B 1 94 ? 10.414 -20.75 5.801 1 97.88 94 ALA B CA 1
ATOM 4097 C C . ALA B 1 94 ? 8.938 -20.906 5.445 1 97.88 94 ALA B C 1
ATOM 4099 O O . ALA B 1 94 ? 8.133 -21.312 6.285 1 97.88 94 ALA B O 1
ATOM 4100 N N . ASN B 1 95 ? 8.602 -20.641 4.266 1 97.88 95 ASN B N 1
ATOM 4101 C CA . ASN B 1 95 ? 7.203 -20.719 3.852 1 97.88 95 ASN B CA 1
ATOM 4102 C C . ASN B 1 95 ? 6.773 -22.172 3.625 1 97.88 95 ASN B C 1
ATOM 4104 O O . ASN B 1 95 ? 5.656 -22.547 3.977 1 97.88 95 ASN B O 1
ATOM 4108 N N . THR B 1 96 ? 7.629 -22.969 3 1 98 96 THR B N 1
ATOM 4109 C CA . THR B 1 96 ? 7.285 -24.375 2.787 1 98 96 THR B CA 1
ATOM 4110 C C . THR B 1 96 ? 7.133 -25.109 4.117 1 98 96 THR B C 1
ATOM 4112 O O . THR B 1 96 ? 6.188 -25.859 4.309 1 98 96 THR B O 1
ATOM 4115 N N . LYS B 1 97 ? 8.023 -24.859 5.07 1 97.69 97 LYS B N 1
ATOM 4116 C CA . LYS B 1 97 ? 7.91 -25.422 6.41 1 97.69 97 LYS B CA 1
ATOM 4117 C C . LYS B 1 97 ? 6.648 -24.938 7.113 1 97.69 97 LYS B C 1
ATOM 4119 O O . LYS B 1 97 ? 6.043 -25.672 7.895 1 97.69 97 LYS B O 1
ATOM 4124 N N . GLY B 1 98 ? 6.316 -23.75 6.785 1 97.62 98 GLY B N 1
ATOM 4125 C CA . GLY B 1 98 ? 5.09 -23.203 7.336 1 97.62 98 GLY B CA 1
ATOM 4126 C C . GLY B 1 98 ? 3.854 -24 6.957 1 97.62 98 GLY B C 1
ATOM 4127 O O . GLY B 1 98 ? 2.977 -24.219 7.793 1 97.62 98 GLY B O 1
ATOM 4128 N N . ILE B 1 99 ? 3.779 -24.391 5.738 1 98.31 99 ILE B N 1
ATOM 4129 C CA . ILE B 1 99 ? 2.619 -25.156 5.297 1 98.31 99 ILE B CA 1
ATOM 4130 C C . ILE B 1 99 ? 2.605 -26.516 5.988 1 98.31 99 ILE B C 1
ATOM 4132 O O . ILE B 1 99 ? 1.541 -27.016 6.359 1 98.31 99 ILE B O 1
ATOM 4136 N N . VAL B 1 100 ? 3.75 -27.125 6.156 1 98.25 100 VAL B N 1
ATOM 4137 C CA . VAL B 1 100 ? 3.83 -28.391 6.879 1 98.25 100 VAL B CA 1
ATOM 4138 C C . VAL B 1 100 ? 3.27 -28.219 8.289 1 98.25 100 VAL B C 1
ATOM 4140 O O . VAL B 1 100 ? 2.492 -29.047 8.758 1 98.25 100 VAL B O 1
ATOM 4143 N N . PHE B 1 101 ? 3.678 -27.156 8.922 1 98.19 101 PHE B N 1
ATOM 4144 C CA . PHE B 1 101 ? 3.18 -26.844 10.258 1 98.19 101 PHE B CA 1
ATOM 4145 C C . PHE B 1 101 ? 1.667 -26.672 10.242 1 98.19 101 PHE B C 1
ATOM 4147 O O . PHE B 1 101 ? 0.972 -27.156 11.133 1 98.19 101 PHE B O 1
ATOM 4154 N N . LEU B 1 102 ? 1.158 -26 9.25 1 98.44 102 LEU B N 1
ATOM 4155 C CA . LEU B 1 102 ? -0.275 -25.75 9.148 1 98.44 102 LEU B CA 1
ATOM 4156 C C . LEU B 1 102 ? -1.041 -27.047 8.945 1 98.44 102 LEU B C 1
ATOM 4158 O O . LEU B 1 102 ? -2.141 -27.219 9.477 1 98.44 102 LEU B O 1
ATOM 4162 N N . PHE B 1 103 ? -0.502 -27.922 8.102 1 98.69 103 PHE B N 1
ATOM 4163 C CA . PHE B 1 103 ? -1.117 -29.234 7.926 1 98.69 103 PHE B CA 1
ATOM 4164 C C . PHE B 1 103 ? -1.226 -29.969 9.258 1 98.69 103 PHE B C 1
ATOM 4166 O O . PHE B 1 103 ? -2.285 -30.5 9.594 1 98.69 103 PHE B O 1
ATOM 4173 N N . LYS B 1 104 ? -0.146 -29.953 9.969 1 98.56 104 LYS B N 1
ATOM 4174 C CA . LYS B 1 104 ? -0.142 -30.609 11.273 1 98.56 104 LYS B CA 1
ATOM 4175 C C . LYS B 1 104 ? -1.157 -29.969 12.219 1 98.56 104 LYS B C 1
ATOM 4177 O O . LYS B 1 104 ? -1.948 -30.672 12.852 1 98.56 104 LYS B O 1
ATOM 4182 N N . LYS B 1 105 ? -1.148 -28.719 12.25 1 98.12 105 LYS B N 1
ATOM 4183 C CA . LYS B 1 105 ? -2.021 -27.969 13.141 1 98.12 105 LYS B CA 1
ATOM 4184 C C . LYS B 1 105 ? -3.49 -28.234 12.836 1 98.12 105 LYS B C 1
ATOM 4186 O O . LYS B 1 105 ? -4.32 -28.297 13.742 1 98.12 105 LYS B O 1
ATOM 4191 N N . ASN B 1 106 ? -3.846 -28.391 11.578 1 98.44 106 ASN B N 1
ATOM 4192 C CA . ASN B 1 106 ? -5.234 -28.578 11.164 1 98.44 106 ASN B CA 1
ATOM 4193 C C . ASN B 1 106 ? -5.562 -30.047 10.93 1 98.44 106 ASN B C 1
ATOM 4195 O O . ASN B 1 106 ? -6.648 -30.391 10.461 1 98.44 106 ASN B O 1
ATOM 4199 N N . LYS B 1 107 ? -4.582 -30.922 11.125 1 98.44 107 LYS B N 1
ATOM 4200 C CA . LYS B 1 107 ? -4.762 -32.375 11.055 1 98.44 107 LYS B CA 1
ATOM 4201 C C . LYS B 1 107 ? -5.062 -32.812 9.625 1 98.44 107 LYS B C 1
ATOM 4203 O O . LYS B 1 107 ? -5.945 -33.656 9.398 1 98.44 107 LYS B O 1
ATOM 4208 N N . VAL B 1 108 ? -4.434 -32.156 8.711 1 98.88 108 VAL B N 1
ATOM 4209 C CA . VAL B 1 108 ? -4.457 -32.625 7.32 1 98.88 108 VAL B CA 1
ATOM 4210 C C . VAL B 1 108 ? -3.414 -33.719 7.109 1 98.88 108 VAL B C 1
ATOM 4212 O O . VAL B 1 108 ? -2.248 -33.531 7.477 1 98.88 108 VAL B O 1
ATOM 4215 N N . THR B 1 109 ? -3.797 -34.812 6.562 1 98.5 109 THR B N 1
ATOM 4216 C CA . THR B 1 109 ? -2.85 -35.875 6.262 1 98.5 109 THR B CA 1
ATOM 4217 C C . THR B 1 109 ? -2.066 -35.562 4.992 1 98.5 109 THR B C 1
ATOM 4219 O O . THR B 1 109 ? -2.646 -35.438 3.91 1 98.5 109 THR B O 1
ATOM 4222 N N . HIS B 1 110 ? -0.779 -35.406 5.133 1 98.12 110 HIS B N 1
ATOM 4223 C CA . HIS B 1 110 ? 0.109 -35.156 4.004 1 98.12 110 HIS B CA 1
ATOM 4224 C C . HIS B 1 110 ? 0.656 -36.438 3.428 1 98.12 110 HIS B C 1
ATOM 4226 O O . HIS B 1 110 ? 1.333 -37.188 4.129 1 98.12 110 HIS B O 1
ATOM 4232 N N . VAL B 1 111 ? 0.337 -36.719 2.221 1 97.62 111 VAL B N 1
ATOM 4233 C CA . VAL B 1 111 ? 0.812 -37.938 1.551 1 97.62 111 VAL B CA 1
ATOM 4234 C C . VAL B 1 111 ? 1.764 -37.531 0.418 1 97.62 111 VAL B C 1
ATOM 4236 O O . VAL B 1 111 ? 1.364 -36.875 -0.54 1 97.62 111 VAL B O 1
ATOM 4239 N N . VAL B 1 112 ? 2.979 -38 0.454 1 97.69 112 VAL B N 1
ATOM 4240 C CA . VAL B 1 112 ? 3.979 -37.656 -0.551 1 97.69 112 VAL B CA 1
ATOM 4241 C C . VAL B 1 112 ? 3.98 -38.719 -1.658 1 97.69 112 VAL B C 1
ATOM 4243 O O . VAL B 1 112 ? 4.188 -39.906 -1.395 1 97.69 112 VAL B O 1
ATOM 4246 N N . GLY B 1 113 ? 3.744 -38.281 -2.842 1 97.94 113 GLY B N 1
ATOM 4247 C CA . GLY B 1 113 ? 3.738 -39.188 -3.986 1 97.94 113 GLY B CA 1
ATOM 4248 C C . GLY B 1 113 ? 2.932 -38.656 -5.156 1 97.94 113 GLY B C 1
ATOM 4249 O O . GLY B 1 113 ? 2.367 -37.562 -5.082 1 97.94 113 GLY B O 1
ATOM 4250 N N . SER B 1 114 ? 2.973 -39.406 -6.262 1 98.12 114 SER B N 1
ATOM 4251 C CA . SER B 1 114 ? 2.186 -39.094 -7.445 1 98.12 114 SER B CA 1
ATOM 4252 C C . SER B 1 114 ? 0.815 -39.75 -7.395 1 98.12 114 SER B C 1
ATOM 4254 O O . SER B 1 114 ? 0.713 -40.969 -7.121 1 98.12 114 SER B O 1
ATOM 4256 N N . ALA B 1 115 ? -0.199 -39 -7.637 1 98.31 115 ALA B N 1
ATOM 4257 C CA . ALA B 1 115 ? -1.562 -39.531 -7.516 1 98.31 115 ALA B CA 1
ATOM 4258 C C . ALA B 1 115 ? -2.141 -39.875 -8.883 1 98.31 115 ALA B C 1
ATOM 4260 O O . ALA B 1 115 ? -1.886 -39.188 -9.867 1 98.31 115 ALA B O 1
ATOM 4261 N N . ARG B 1 116 ? -2.922 -40.875 -8.914 1 98.19 116 ARG B N 1
ATOM 4262 C CA . ARG B 1 116 ? -3.754 -41.281 -10.039 1 98.19 116 ARG B CA 1
ATOM 4263 C C . ARG B 1 116 ? -5.172 -41.594 -9.586 1 98.19 116 ARG B C 1
ATOM 4265 O O . ARG B 1 116 ? -5.367 -42.344 -8.625 1 98.19 116 ARG B O 1
ATOM 4272 N N . ILE B 1 117 ? -6.129 -41.031 -10.289 1 98.12 117 ILE B N 1
ATOM 4273 C CA . ILE B 1 117 ? -7.52 -41.344 -9.977 1 98.12 117 ILE B CA 1
ATOM 4274 C C . ILE B 1 117 ? -7.918 -42.656 -10.625 1 98.12 117 ILE B C 1
ATOM 4276 O O . ILE B 1 117 ? -7.953 -42.75 -11.852 1 98.12 117 ILE B O 1
ATOM 4280 N N . ALA B 1 118 ? -8.234 -43.656 -9.836 1 95.5 118 ALA B N 1
ATOM 4281 C CA . ALA B 1 118 ? -8.523 -45 -10.336 1 95.5 118 ALA B CA 1
ATOM 4282 C C . ALA B 1 118 ? -10.023 -45.188 -10.508 1 95.5 118 ALA B C 1
ATOM 4284 O O . ALA B 1 118 ? -10.453 -46.125 -11.18 1 95.5 118 ALA B O 1
ATOM 4285 N N . GLY B 1 119 ? -10.812 -44.406 -9.938 1 88.75 119 GLY B N 1
ATOM 4286 C CA . GLY B 1 119 ? -12.266 -44.438 -10 1 88.75 119 GLY B CA 1
ATOM 4287 C C . GLY B 1 119 ? -12.914 -43.406 -9.094 1 88.75 119 GLY B C 1
ATOM 4288 O O . GLY B 1 119 ? -12.219 -42.656 -8.422 1 88.75 119 GLY B O 1
ATOM 4289 N N . ALA B 1 120 ? -14.227 -43.5 -9.156 1 84.62 120 ALA B N 1
ATOM 4290 C CA . ALA B 1 120 ? -14.93 -42.594 -8.234 1 84.62 120 ALA B CA 1
ATOM 4291 C C . ALA B 1 120 ? -14.57 -42.906 -6.789 1 84.62 120 ALA B C 1
ATOM 4293 O O . ALA B 1 120 ? -14.672 -44.062 -6.352 1 84.62 120 ALA B O 1
ATOM 4294 N N . GLY B 1 121 ? -13.906 -42.031 -6.16 1 93.62 121 GLY B N 1
ATOM 4295 C CA . GLY B 1 121 ? -13.625 -42.125 -4.738 1 93.62 121 GLY B CA 1
ATOM 4296 C C . GLY B 1 121 ? -12.336 -42.875 -4.438 1 93.62 121 GLY B C 1
ATOM 4297 O O . GLY B 1 121 ? -12.078 -43.25 -3.291 1 93.62 121 GLY B O 1
ATOM 4298 N N . GLN B 1 122 ? -11.625 -43.156 -5.488 1 96.56 122 GLN B N 1
ATOM 4299 C CA . GLN B 1 122 ? -10.391 -43.906 -5.273 1 96.56 122 GLN B CA 1
ATOM 4300 C C . GLN B 1 122 ? -9.195 -43.188 -5.895 1 96.56 122 GLN B C 1
ATOM 4302 O O . GLN B 1 122 ? -9.188 -42.906 -7.094 1 96.56 122 GLN B O 1
ATOM 4307 N N . VAL B 1 123 ? -8.148 -42.938 -5.07 1 98.06 123 VAL B N 1
ATOM 4308 C CA . VAL B 1 123 ? -6.902 -42.312 -5.512 1 98.06 123 VAL B CA 1
ATOM 4309 C C . VAL B 1 123 ? -5.727 -43.219 -5.18 1 98.06 123 VAL B C 1
ATOM 4311 O O . VAL B 1 123 ? -5.504 -43.562 -4.016 1 98.06 123 VAL B O 1
ATOM 4314 N N . VAL B 1 124 ? -5.02 -43.625 -6.176 1 98.31 124 VAL B N 1
ATOM 4315 C CA . VAL B 1 124 ? -3.805 -44.406 -5.98 1 98.31 124 VAL B CA 1
ATOM 4316 C C . VAL B 1 124 ? -2.592 -43.5 -5.93 1 98.31 124 VAL B C 1
ATOM 4318 O O . VAL B 1 124 ? -2.402 -42.656 -6.816 1 98.31 124 VAL B O 1
ATOM 4321 N N . VAL B 1 125 ? -1.815 -43.594 -4.887 1 98.19 125 VAL B N 1
ATOM 4322 C CA . VAL B 1 125 ? -0.641 -42.75 -4.707 1 98.19 125 VAL B CA 1
ATOM 4323 C C . VAL B 1 125 ? 0.626 -43.594 -4.801 1 98.19 125 VAL B C 1
ATOM 4325 O O . VAL B 1 125 ? 0.777 -44.594 -4.078 1 98.19 125 VAL B O 1
ATOM 4328 N N . SER B 1 126 ? 1.493 -43.25 -5.691 1 97.75 126 SER B N 1
ATOM 4329 C CA . SER B 1 126 ? 2.793 -43.906 -5.836 1 97.75 126 SER B CA 1
ATOM 4330 C C . SER B 1 126 ? 3.908 -43.031 -5.254 1 97.75 126 SER B C 1
ATOM 4332 O O . SER B 1 126 ? 4.141 -41.906 -5.719 1 97.75 126 SER B O 1
ATOM 4334 N N . GLY B 1 127 ? 4.539 -43.531 -4.219 1 94.44 127 GLY B N 1
ATOM 4335 C CA . GLY B 1 127 ? 5.645 -42.844 -3.59 1 94.44 127 GLY B CA 1
ATOM 4336 C C . GLY B 1 127 ? 6.836 -43.719 -3.301 1 94.44 127 GLY B C 1
ATOM 4337 O O . GLY B 1 127 ? 6.957 -44.812 -3.871 1 94.44 127 GLY B O 1
ATOM 4338 N N . GLU B 1 128 ? 7.727 -43.219 -2.484 1 91.81 128 GLU B N 1
ATOM 4339 C CA . GLU B 1 128 ? 8.938 -43.938 -2.139 1 91.81 128 GLU B CA 1
ATOM 4340 C C . GLU B 1 128 ? 8.602 -45.25 -1.429 1 91.81 128 GLU B C 1
ATOM 4342 O O . GLU B 1 128 ? 9.312 -46.25 -1.577 1 91.81 128 GLU B O 1
ATOM 4347 N N . GLY B 1 129 ? 7.508 -45.281 -0.669 1 90.75 129 GLY B N 1
ATOM 4348 C CA . GLY B 1 129 ? 7.113 -46.469 0.079 1 90.75 129 GLY B CA 1
ATOM 4349 C C . GLY B 1 129 ? 6.215 -47.406 -0.711 1 90.75 129 GLY B C 1
ATOM 4350 O O . GLY B 1 129 ? 5.676 -48.375 -0.164 1 90.75 129 GLY B O 1
ATOM 4351 N N . GLY B 1 130 ? 6.062 -47.125 -1.97 1 93.62 130 GLY B N 1
ATOM 4352 C CA . GLY B 1 130 ? 5.191 -47.969 -2.803 1 93.62 130 GLY B CA 1
ATOM 4353 C C . GLY B 1 130 ? 3.861 -47.281 -3.104 1 93.62 130 GLY B C 1
ATOM 4354 O O . GLY B 1 130 ? 3.76 -46.062 -3.104 1 93.62 130 GLY B O 1
ATOM 4355 N N . GLU B 1 131 ? 2.955 -48.188 -3.475 1 96.75 131 GLU B N 1
ATOM 4356 C CA . GLU B 1 131 ? 1.633 -47.688 -3.832 1 96.75 131 GLU B CA 1
ATOM 4357 C C . GLU B 1 131 ? 0.651 -47.844 -2.674 1 96.75 131 GLU B C 1
ATOM 4359 O O . GLU B 1 131 ? 0.69 -48.844 -1.954 1 96.75 131 GLU B O 1
ATOM 4364 N N . GLN B 1 132 ? -0.175 -46.875 -2.457 1 96.5 132 GLN B N 1
ATOM 4365 C CA . GLN B 1 132 ? -1.293 -46.969 -1.523 1 96.5 132 GLN B CA 1
ATOM 4366 C C . GLN B 1 132 ? -2.568 -46.406 -2.137 1 96.5 132 GLN B C 1
ATOM 4368 O O . GLN B 1 132 ? -2.51 -45.5 -2.994 1 96.5 132 GLN B O 1
ATOM 4373 N N . THR B 1 133 ? -3.66 -46.938 -1.742 1 97.31 133 THR B N 1
ATOM 4374 C CA . THR B 1 133 ? -4.949 -46.469 -2.232 1 97.31 133 THR B CA 1
ATOM 4375 C C . THR B 1 133 ? -5.699 -45.719 -1.143 1 97.31 133 THR B C 1
ATOM 4377 O O . THR B 1 133 ? -5.859 -46.219 -0.028 1 97.31 133 THR B O 1
ATOM 4380 N N . LEU B 1 134 ? -6.086 -44.531 -1.456 1 98.06 134 LEU B N 1
ATOM 4381 C CA . LEU B 1 134 ? -6.934 -43.719 -0.578 1 98.06 134 LEU B CA 1
ATOM 4382 C C . LEU B 1 134 ? -8.383 -43.75 -1.043 1 98.06 134 LEU B C 1
ATOM 4384 O O . LEU B 1 134 ? -8.664 -43.594 -2.234 1 98.06 134 LEU B O 1
ATOM 4388 N N . THR B 1 135 ? -9.32 -44 -0.127 1 98.19 135 THR B N 1
ATOM 4389 C CA . THR B 1 135 ? -10.75 -43.906 -0.422 1 98.19 135 THR B CA 1
ATOM 4390 C C . THR B 1 135 ? -11.336 -42.594 0.128 1 98.19 135 THR B C 1
ATOM 4392 O O . THR B 1 135 ? -10.93 -42.125 1.194 1 98.19 135 THR B O 1
ATOM 4395 N N . THR B 1 136 ? -12.211 -42.031 -0.663 1 98.12 136 THR B N 1
ATOM 4396 C CA . THR B 1 136 ? -12.695 -40.719 -0.293 1 98.12 136 THR B CA 1
ATOM 4397 C C . THR B 1 136 ? -14.062 -40.438 -0.917 1 98.12 136 THR B C 1
ATOM 4399 O O . THR B 1 136 ? -14.461 -41.125 -1.865 1 98.12 136 THR B O 1
ATOM 4402 N N . ARG B 1 137 ? -14.781 -39.469 -0.353 1 97.06 137 ARG B N 1
ATOM 4403 C CA . ARG B 1 137 ? -16.062 -39.031 -0.912 1 97.06 137 ARG B CA 1
ATOM 4404 C C . ARG B 1 137 ? -15.852 -38 -2.027 1 97.06 137 ARG B C 1
ATOM 4406 O O . ARG B 1 137 ? -16.609 -37.969 -2.992 1 97.06 137 ARG B O 1
ATOM 4413 N N . ALA B 1 138 ? -14.852 -37.188 -1.878 1 98.19 138 ALA B N 1
ATOM 4414 C CA . ALA B 1 138 ? -14.594 -36.094 -2.834 1 98.19 138 ALA B CA 1
ATOM 4415 C C . ALA B 1 138 ? -13.109 -36.062 -3.203 1 98.19 138 ALA B C 1
ATOM 4417 O O . ALA B 1 138 ? -12.242 -36.094 -2.328 1 98.19 138 ALA B O 1
ATOM 4418 N N . ILE B 1 139 ? -12.812 -36.062 -4.461 1 98.69 139 ILE B N 1
ATOM 4419 C CA . ILE B 1 139 ? -11.469 -35.875 -4.988 1 98.69 139 ILE B CA 1
ATOM 4420 C C . ILE B 1 139 ? -11.344 -34.469 -5.562 1 98.69 139 ILE B C 1
ATOM 4422 O O . ILE B 1 139 ? -12.195 -34.031 -6.344 1 98.69 139 ILE B O 1
ATOM 4426 N N . VAL B 1 140 ? -10.344 -33.688 -5.164 1 98.88 140 VAL B N 1
ATOM 4427 C CA . VAL B 1 140 ? -10.102 -32.312 -5.68 1 98.88 140 VAL B CA 1
ATOM 4428 C C . VAL B 1 140 ? -8.789 -32.312 -6.457 1 98.88 140 VAL B C 1
ATOM 4430 O O . VAL B 1 140 ? -7.715 -32.5 -5.883 1 98.88 140 VAL B O 1
ATOM 4433 N N . ILE B 1 141 ? -8.883 -32.062 -7.742 1 98.88 141 ILE B N 1
ATOM 4434 C CA . ILE B 1 141 ? -7.711 -31.906 -8.594 1 98.88 141 ILE B CA 1
ATOM 4435 C C . ILE B 1 141 ? -7.191 -30.484 -8.5 1 98.88 141 ILE B C 1
ATOM 4437 O O . ILE B 1 141 ? -7.844 -29.547 -8.969 1 98.88 141 ILE B O 1
ATOM 4441 N N . ALA B 1 142 ? -6.07 -30.266 -7.91 1 98.88 142 ALA B N 1
ATOM 4442 C CA . ALA B 1 142 ? -5.406 -28.969 -7.754 1 98.88 142 ALA B CA 1
ATOM 4443 C C . ALA B 1 142 ? -3.941 -29.062 -8.172 1 98.88 142 ALA B C 1
ATOM 4445 O O . ALA B 1 142 ? -3.057 -28.594 -7.449 1 98.88 142 ALA B O 1
ATOM 4446 N N . THR B 1 143 ? -3.662 -29.594 -9.336 1 98.75 143 THR B N 1
ATOM 4447 C CA . THR B 1 143 ? -2.32 -29.984 -9.742 1 98.75 143 THR B CA 1
ATOM 4448 C C . THR B 1 143 ? -1.604 -28.844 -10.445 1 98.75 143 THR B C 1
ATOM 4450 O O . THR B 1 143 ? -0.422 -28.953 -10.781 1 98.75 143 THR B O 1
ATOM 4453 N N . GLY B 1 144 ? -2.332 -27.75 -10.633 1 98.25 144 GLY B N 1
ATOM 4454 C CA . GLY B 1 144 ? -1.711 -26.516 -11.117 1 98.25 144 GLY B CA 1
ATOM 4455 C C . GLY B 1 144 ? -1.29 -26.609 -12.57 1 98.25 144 GLY B C 1
ATOM 4456 O O . GLY B 1 144 ? -2.053 -27.062 -13.422 1 98.25 144 GLY B O 1
ATOM 4457 N N . SER B 1 145 ? -0.189 -25.953 -12.867 1 98.25 145 SER B N 1
ATOM 4458 C CA . SER B 1 145 ? 0.289 -25.812 -14.242 1 98.25 145 SER B CA 1
ATOM 4459 C C . SER B 1 145 ? 1.792 -26.062 -14.328 1 98.25 145 SER B C 1
ATOM 4461 O O . SER B 1 145 ? 2.467 -26.188 -13.305 1 98.25 145 SER B O 1
ATOM 4463 N N . GLU B 1 146 ? 2.305 -26.234 -15.484 1 97.06 146 GLU B N 1
ATOM 4464 C CA . GLU B 1 146 ? 3.729 -26.375 -15.781 1 97.06 146 GLU B CA 1
ATOM 4465 C C . GLU B 1 146 ? 4.129 -25.531 -16.984 1 97.06 146 GLU B C 1
ATOM 4467 O O . GLU B 1 146 ? 3.27 -24.969 -17.672 1 97.06 146 GLU B O 1
ATOM 4472 N N . VAL B 1 147 ? 5.398 -25.391 -17.266 1 96.94 147 VAL B N 1
ATOM 4473 C CA . VAL B 1 147 ? 5.949 -24.578 -18.344 1 96.94 147 VAL B CA 1
ATOM 4474 C C . VAL B 1 147 ? 5.457 -25.109 -19.688 1 96.94 147 VAL B C 1
ATOM 4476 O O . VAL B 1 147 ? 5.488 -26.312 -19.938 1 96.94 147 VAL B O 1
ATOM 4479 N N . THR B 1 148 ? 4.973 -24.203 -20.5 1 96.62 148 THR B N 1
ATOM 4480 C CA . THR B 1 148 ? 4.625 -24.578 -21.859 1 96.62 148 THR B CA 1
ATOM 4481 C C . THR B 1 148 ? 5.883 -24.781 -22.703 1 96.62 148 THR B C 1
ATOM 4483 O O . THR B 1 148 ? 6.734 -23.891 -22.766 1 96.62 148 THR B O 1
ATOM 4486 N N . PRO B 1 149 ? 6 -25.922 -23.328 1 95.62 149 PRO B N 1
ATOM 4487 C CA . PRO B 1 149 ? 7.145 -26.094 -24.234 1 95.62 149 PRO B CA 1
ATOM 4488 C C . PRO B 1 149 ? 7.082 -25.188 -25.453 1 95.62 149 PRO B C 1
ATOM 4490 O O . PRO B 1 149 ? 5.992 -24.875 -25.938 1 95.62 149 PRO B O 1
ATOM 4493 N N . LEU B 1 150 ? 8.234 -24.781 -25.906 1 96.88 150 LEU B N 1
ATOM 4494 C CA . LEU B 1 150 ? 8.383 -24.016 -27.141 1 96.88 150 LEU B CA 1
ATOM 4495 C C . LEU B 1 150 ? 9.062 -24.844 -28.219 1 96.88 150 LEU B C 1
ATOM 4497 O O . LEU B 1 150 ? 10.242 -25.203 -28.078 1 96.88 150 LEU B O 1
ATOM 4501 N N . PRO B 1 151 ? 8.32 -25.172 -29.266 1 94.88 151 PRO B N 1
ATOM 4502 C CA . PRO B 1 151 ? 8.945 -25.953 -30.328 1 94.88 151 PRO B CA 1
ATOM 4503 C C . PRO B 1 151 ? 10.25 -25.359 -30.812 1 94.88 151 PRO B C 1
ATOM 4505 O O . PRO B 1 151 ? 10.344 -24.141 -31.016 1 94.88 151 PRO B O 1
ATOM 4508 N N . GLY B 1 152 ? 11.281 -26.125 -30.969 1 95.5 152 GLY B N 1
ATOM 4509 C CA . GLY B 1 152 ? 12.57 -25.656 -31.469 1 95.5 152 GLY B CA 1
ATOM 4510 C C . GLY B 1 152 ? 13.508 -25.219 -30.359 1 95.5 152 GLY B C 1
ATOM 4511 O O . GLY B 1 152 ? 14.672 -24.922 -30.609 1 95.5 152 GLY B O 1
ATOM 4512 N N . VAL B 1 153 ? 13 -25.188 -29.203 1 97.19 153 VAL B N 1
ATOM 4513 C CA . VAL B 1 153 ? 13.789 -24.734 -28.062 1 97.19 153 VAL B CA 1
ATOM 4514 C C . VAL B 1 153 ? 13.766 -25.797 -26.969 1 97.19 153 VAL B C 1
ATOM 4516 O O . VAL B 1 153 ? 12.695 -26.156 -26.469 1 97.19 153 VAL B O 1
ATOM 4519 N N . THR B 1 154 ? 14.891 -26.328 -26.578 1 97 154 THR B N 1
ATOM 4520 C CA . THR B 1 154 ? 14.984 -27.312 -25.5 1 97 154 THR B CA 1
ATOM 4521 C C . THR B 1 154 ? 15.523 -26.656 -24.219 1 97 154 THR B C 1
ATOM 4523 O O . THR B 1 154 ? 16.656 -26.172 -24.203 1 97 154 THR B O 1
ATOM 4526 N N . ILE B 1 155 ? 14.734 -26.656 -23.234 1 97.38 155 ILE B N 1
ATOM 4527 C CA . ILE B 1 155 ? 15.133 -26.109 -21.938 1 97.38 155 ILE B CA 1
ATOM 4528 C C . ILE B 1 155 ? 16.078 -27.094 -21.234 1 97.38 155 ILE B C 1
ATOM 4530 O O . ILE B 1 155 ? 15.75 -28.266 -21.078 1 97.38 155 ILE B O 1
ATOM 4534 N N . ASP B 1 156 ? 17.234 -26.703 -20.828 1 96.06 156 ASP B N 1
ATOM 4535 C CA . ASP B 1 156 ? 18.203 -27.547 -20.125 1 96.06 156 ASP B CA 1
ATOM 4536 C C . ASP B 1 156 ? 18.391 -27.078 -18.688 1 96.06 156 ASP B C 1
ATOM 4538 O O . ASP B 1 156 ? 19.109 -27.703 -17.906 1 96.06 156 ASP B O 1
ATOM 4542 N N . GLU B 1 157 ? 17.766 -25.953 -18.266 1 96.38 157 GLU B N 1
ATOM 4543 C CA . GLU B 1 157 ? 17.781 -25.328 -16.938 1 96.38 157 GLU B CA 1
ATOM 4544 C C . GLU B 1 157 ? 19.203 -24.922 -16.547 1 96.38 157 GLU B C 1
ATOM 4546 O O . GLU B 1 157 ? 19.516 -24.828 -15.359 1 96.38 157 GLU B O 1
ATOM 4551 N N . GLU B 1 158 ? 20.062 -24.656 -17.562 1 94.38 158 GLU B N 1
ATOM 4552 C CA . GLU B 1 158 ? 21.422 -24.156 -17.375 1 94.38 158 GLU B CA 1
ATOM 4553 C C . GLU B 1 158 ? 21.672 -22.891 -18.188 1 94.38 158 GLU B C 1
ATOM 4555 O O . GLU B 1 158 ? 21.844 -21.812 -17.641 1 94.38 158 GLU B O 1
ATOM 4560 N N . ARG B 1 159 ? 21.562 -23.047 -19.516 1 96.62 159 ARG B N 1
ATOM 4561 C CA . ARG B 1 159 ? 21.75 -21.891 -20.391 1 96.62 159 ARG B CA 1
ATOM 4562 C C . ARG B 1 159 ? 20.406 -21.453 -21 1 96.62 159 ARG B C 1
ATOM 4564 O O . ARG B 1 159 ? 20.219 -20.281 -21.297 1 96.62 159 ARG B O 1
ATOM 4571 N N . ILE B 1 160 ? 19.656 -22.422 -21.344 1 98.25 160 ILE B N 1
ATOM 4572 C CA . ILE B 1 160 ? 18.266 -22.188 -21.719 1 98.25 160 ILE B CA 1
ATOM 4573 C C . ILE B 1 160 ? 17.344 -22.625 -20.578 1 98.25 160 ILE B C 1
ATOM 4575 O O . ILE B 1 160 ? 17.172 -23.812 -20.328 1 98.25 160 ILE B O 1
ATOM 4579 N N . VAL B 1 161 ? 16.812 -21.641 -19.953 1 98.25 161 VAL B N 1
ATOM 4580 C CA . VAL B 1 161 ? 16.172 -21.938 -18.672 1 98.25 161 VAL B CA 1
ATOM 4581 C C . VAL B 1 161 ? 14.703 -21.531 -18.719 1 98.25 161 VAL B C 1
ATOM 4583 O O . VAL B 1 161 ? 14.32 -20.672 -19.516 1 98.25 161 VAL B O 1
ATOM 4586 N N . SER B 1 162 ? 13.867 -22.234 -17.953 1 98.25 162 SER B N 1
ATOM 4587 C CA . SER B 1 162 ? 12.547 -21.734 -17.562 1 98.25 162 SER B CA 1
ATOM 4588 C C . SER B 1 162 ? 12.641 -20.812 -16.359 1 98.25 162 SER B C 1
ATOM 4590 O O . SER B 1 162 ? 13.734 -20.422 -15.945 1 98.25 162 SER B O 1
ATOM 4592 N N . SER B 1 163 ? 11.453 -20.469 -15.836 1 96.94 163 SER B N 1
ATOM 4593 C CA . SER B 1 163 ? 11.453 -19.656 -14.625 1 96.94 163 SER B CA 1
ATOM 4594 C C . SER B 1 163 ? 12.188 -20.359 -13.484 1 96.94 163 SER B C 1
ATOM 4596 O O . SER B 1 163 ? 12.812 -19.719 -12.648 1 96.94 163 SER B O 1
ATOM 4598 N N . THR B 1 164 ? 12.172 -21.703 -13.469 1 97.12 164 THR B N 1
ATOM 4599 C CA . THR B 1 164 ? 12.836 -22.484 -12.438 1 97.12 164 THR B CA 1
ATOM 4600 C C . THR B 1 164 ? 14.336 -22.219 -12.445 1 97.12 164 THR B C 1
ATOM 4602 O O . THR B 1 164 ? 14.914 -21.844 -11.422 1 97.12 164 THR B O 1
ATOM 4605 N N . GLY B 1 165 ? 14.922 -22.344 -13.578 1 97.81 165 GLY B N 1
ATOM 4606 C CA . GLY B 1 165 ? 16.359 -22.141 -13.68 1 97.81 165 GLY B CA 1
ATOM 4607 C C . GLY B 1 165 ? 16.766 -20.688 -13.539 1 97.81 165 GLY B C 1
ATOM 4608 O O . GLY B 1 165 ? 17.859 -20.406 -13.023 1 97.81 165 GLY B O 1
ATOM 4609 N N . ALA B 1 166 ? 15.93 -19.797 -14.031 1 98.31 166 ALA B N 1
ATOM 4610 C CA . ALA B 1 166 ? 16.234 -18.375 -13.984 1 98.31 166 ALA B CA 1
ATOM 4611 C C . ALA B 1 166 ? 16.328 -17.891 -12.539 1 98.31 166 ALA B C 1
ATOM 4613 O O . ALA B 1 166 ? 17.016 -16.906 -12.258 1 98.31 166 ALA B O 1
ATOM 4614 N N . LEU B 1 167 ? 15.672 -18.594 -11.594 1 98.25 167 LEU B N 1
ATOM 4615 C CA . LEU B 1 167 ? 15.656 -18.219 -10.188 1 98.25 167 LEU B CA 1
ATOM 4616 C C . LEU B 1 167 ? 16.859 -18.797 -9.445 1 98.25 167 LEU B C 1
ATOM 4618 O O . LEU B 1 167 ? 17.062 -18.516 -8.266 1 98.25 167 LEU B O 1
ATOM 4622 N N . ALA B 1 168 ? 17.672 -19.562 -10.18 1 97.19 168 ALA B N 1
ATOM 4623 C CA . ALA B 1 168 ? 18.734 -20.281 -9.5 1 97.19 168 ALA B CA 1
ATOM 4624 C C . ALA B 1 168 ? 20.062 -20.125 -10.258 1 97.19 168 ALA B C 1
ATOM 4626 O O . ALA B 1 168 ? 20.953 -20.984 -10.141 1 97.19 168 ALA B O 1
ATOM 4627 N N . LEU B 1 169 ? 20.188 -19.078 -11.078 1 97 169 LEU B N 1
ATOM 4628 C CA . LEU B 1 169 ? 21.438 -18.875 -11.797 1 97 169 LEU B CA 1
ATOM 4629 C C . LEU B 1 169 ? 22.594 -18.656 -10.812 1 97 169 LEU B C 1
ATOM 4631 O O . LEU B 1 169 ? 22.422 -17.969 -9.805 1 97 169 LEU B O 1
ATOM 4635 N N . ALA B 1 170 ? 23.703 -19.141 -11.141 1 93.19 170 ALA B N 1
ATOM 4636 C CA . ALA B 1 170 ? 24.859 -19.109 -10.25 1 93.19 170 ALA B CA 1
ATOM 4637 C C . ALA B 1 170 ? 25.531 -17.734 -10.305 1 93.19 170 ALA B C 1
ATOM 4639 O O . ALA B 1 170 ? 26.203 -17.328 -9.352 1 93.19 170 ALA B O 1
ATOM 4640 N N . LYS B 1 171 ? 25.422 -17.125 -11.43 1 96.12 171 LYS B N 1
ATOM 4641 C CA . LYS B 1 171 ? 26 -15.797 -11.625 1 96.12 171 LYS B CA 1
ATOM 4642 C C . LYS B 1 171 ? 25.109 -14.93 -12.508 1 96.12 171 LYS B C 1
ATOM 4644 O O . LYS B 1 171 ? 24.203 -15.445 -13.18 1 96.12 171 LYS B O 1
ATOM 4649 N N . VAL B 1 172 ? 25.438 -13.648 -12.5 1 98.19 172 VAL B N 1
ATOM 4650 C CA . VAL B 1 172 ? 24.75 -12.742 -13.398 1 98.19 172 VAL B CA 1
ATOM 4651 C C . VAL B 1 172 ? 25.203 -12.977 -14.836 1 98.19 172 VAL B C 1
ATOM 4653 O O . VAL B 1 172 ? 26.391 -12.852 -15.141 1 98.19 172 VAL B O 1
ATOM 4656 N N . PRO B 1 173 ? 24.25 -13.359 -15.641 1 98.25 173 PRO B N 1
ATOM 4657 C CA . PRO B 1 173 ? 24.703 -13.516 -17.031 1 98.25 173 PRO B CA 1
ATOM 4658 C C . PRO B 1 173 ? 25.094 -12.195 -17.672 1 98.25 173 PRO B C 1
ATOM 4660 O O . PRO B 1 173 ? 24.5 -11.156 -17.375 1 98.25 173 PRO B O 1
ATOM 4663 N N . LYS B 1 174 ? 26.062 -12.242 -18.594 1 98.19 174 LYS B N 1
ATOM 4664 C CA . LYS B 1 174 ? 26.438 -11.023 -19.312 1 98.19 174 LYS B CA 1
ATOM 4665 C C . LYS B 1 174 ? 25.266 -10.523 -20.172 1 98.19 174 LYS B C 1
ATOM 4667 O O . LYS B 1 174 ? 25.016 -9.312 -20.234 1 98.19 174 LYS B O 1
ATOM 4672 N N . SER B 1 175 ? 24.656 -11.492 -20.781 1 98.69 175 SER B N 1
ATOM 4673 C CA . SER B 1 175 ? 23.5 -11.18 -21.609 1 98.69 175 SER B CA 1
ATOM 4674 C C . SER B 1 175 ? 22.391 -12.203 -21.391 1 98.69 175 SER B C 1
ATOM 4676 O O . SER B 1 175 ? 22.656 -13.391 -21.203 1 98.69 175 SER B O 1
ATOM 4678 N N . LEU B 1 176 ? 21.156 -11.734 -21.359 1 98.81 176 LEU B N 1
ATOM 4679 C CA . LEU B 1 176 ? 19.953 -12.539 -21.172 1 98.81 176 LEU B CA 1
ATOM 4680 C C . LEU B 1 176 ? 18.906 -12.211 -22.219 1 98.81 176 LEU B C 1
ATOM 4682 O O . LEU B 1 176 ? 18.5 -11.055 -22.359 1 98.81 176 LEU B O 1
ATOM 4686 N N . VAL B 1 177 ? 18.516 -13.164 -23.016 1 98.88 177 VAL B N 1
ATOM 4687 C CA . VAL B 1 177 ? 17.344 -13.016 -23.859 1 98.88 177 VAL B CA 1
ATOM 4688 C C . VAL B 1 177 ? 16.125 -13.648 -23.172 1 98.88 177 VAL B C 1
ATOM 4690 O O . VAL B 1 177 ? 16.203 -14.789 -22.719 1 98.88 177 VAL B O 1
ATOM 4693 N N . VAL B 1 178 ? 15.094 -12.906 -23.031 1 98.88 178 VAL B N 1
ATOM 4694 C CA . VAL B 1 178 ? 13.828 -13.375 -22.484 1 98.88 178 VAL B CA 1
ATOM 4695 C C . VAL B 1 178 ? 12.828 -13.625 -23.609 1 98.88 178 VAL B C 1
ATOM 4697 O O . VAL B 1 178 ? 12.484 -12.703 -24.359 1 98.88 178 VAL B O 1
ATOM 4700 N N . ILE B 1 179 ? 12.414 -14.844 -23.75 1 98.75 179 ILE B N 1
ATOM 4701 C CA . ILE B 1 179 ? 11.375 -15.156 -24.719 1 98.75 179 ILE B CA 1
ATOM 4702 C C . ILE B 1 179 ? 10 -15.07 -24.062 1 98.75 179 ILE B C 1
ATOM 4704 O O . ILE B 1 179 ? 9.617 -15.961 -23.297 1 98.75 179 ILE B O 1
ATOM 4708 N N . GLY B 1 180 ? 9.227 -13.992 -24.375 1 98.38 180 GLY B N 1
ATOM 4709 C CA . GLY B 1 180 ? 7.934 -13.734 -23.766 1 98.38 180 GLY B CA 1
ATOM 4710 C C . GLY B 1 180 ? 7.922 -12.484 -22.906 1 98.38 180 GLY B C 1
ATOM 4711 O O . GLY B 1 180 ? 8.664 -12.391 -21.922 1 98.38 180 GLY B O 1
ATOM 4712 N N . ALA B 1 181 ? 7.078 -11.547 -23.266 1 98.5 181 ALA B N 1
ATOM 4713 C CA . ALA B 1 181 ? 6.961 -10.281 -22.547 1 98.5 181 ALA B CA 1
ATOM 4714 C C . ALA B 1 181 ? 5.727 -10.273 -21.641 1 98.5 181 ALA B C 1
ATOM 4716 O O . ALA B 1 181 ? 4.996 -9.281 -21.594 1 98.5 181 ALA B O 1
ATOM 4717 N N . GLY B 1 182 ? 5.438 -11.469 -21 1 98 182 GLY B N 1
ATOM 4718 C CA . GLY B 1 182 ? 4.434 -11.578 -19.953 1 98 182 GLY B CA 1
ATOM 4719 C C . GLY B 1 182 ? 4.98 -11.281 -18.578 1 98 182 GLY B C 1
ATOM 4720 O O . GLY B 1 182 ? 6.066 -10.711 -18.438 1 98 182 GLY B O 1
ATOM 4721 N N . VAL B 1 183 ? 4.281 -11.648 -17.578 1 97.81 183 VAL B N 1
ATOM 4722 C CA . VAL B 1 183 ? 4.57 -11.312 -16.188 1 97.81 183 VAL B CA 1
ATOM 4723 C C . VAL B 1 183 ? 5.918 -11.906 -15.773 1 97.81 183 VAL B C 1
ATOM 4725 O O . VAL B 1 183 ? 6.809 -11.18 -15.328 1 97.81 183 VAL B O 1
ATOM 4728 N N . ILE B 1 184 ? 6.105 -13.195 -16 1 98.06 184 ILE B N 1
ATOM 4729 C CA . ILE B 1 184 ? 7.312 -13.898 -15.578 1 98.06 184 ILE B CA 1
ATOM 4730 C C . ILE B 1 184 ? 8.531 -13.297 -16.281 1 98.06 184 ILE B C 1
ATOM 4732 O O . ILE B 1 184 ? 9.539 -13.008 -15.633 1 98.06 184 ILE B O 1
ATOM 4736 N N . GLY B 1 185 ? 8.414 -13.086 -17.594 1 98.62 185 GLY B N 1
ATOM 4737 C CA . GLY B 1 185 ? 9.523 -12.547 -18.359 1 98.62 185 GLY B CA 1
ATOM 4738 C C . GLY B 1 185 ? 9.953 -11.164 -17.906 1 98.62 185 GLY B C 1
ATOM 4739 O O . GLY B 1 185 ? 11.148 -10.906 -17.734 1 98.62 185 GLY B O 1
ATOM 4740 N N . LEU B 1 186 ? 9.039 -10.312 -17.656 1 98.81 186 LEU B N 1
ATOM 4741 C CA . LEU B 1 186 ? 9.367 -8.93 -17.312 1 98.81 186 LEU B CA 1
ATOM 4742 C C . LEU B 1 186 ? 9.883 -8.844 -15.883 1 98.81 186 LEU B C 1
ATOM 4744 O O . LEU B 1 186 ? 10.789 -8.055 -15.594 1 98.81 186 LEU B O 1
ATOM 4748 N N . GLU B 1 187 ? 9.297 -9.609 -14.984 1 98.75 187 GLU B N 1
ATOM 4749 C CA . GLU B 1 187 ? 9.781 -9.594 -13.602 1 98.75 187 GLU B CA 1
ATOM 4750 C C . GLU B 1 187 ? 11.211 -10.109 -13.516 1 98.75 187 GLU B C 1
ATOM 4752 O O . GLU B 1 187 ? 12.094 -9.422 -13 1 98.75 187 GLU B O 1
ATOM 4757 N N . LEU B 1 188 ? 11.438 -11.266 -14.094 1 98.81 188 LEU B N 1
ATOM 4758 C CA . LEU B 1 188 ? 12.773 -11.852 -13.992 1 98.81 188 LEU B CA 1
ATOM 4759 C C . LEU B 1 188 ? 13.758 -11.109 -14.883 1 98.81 188 LEU B C 1
ATOM 4761 O O . LEU B 1 188 ? 14.938 -10.984 -14.539 1 98.81 188 LEU B O 1
ATOM 4765 N N . GLY B 1 189 ? 13.242 -10.625 -16.047 1 98.88 189 GLY B N 1
ATOM 4766 C CA . GLY B 1 189 ? 14.086 -9.742 -16.844 1 98.88 189 GLY B CA 1
ATOM 4767 C C . GLY B 1 189 ? 14.555 -8.523 -16.078 1 98.88 189 GLY B C 1
ATOM 4768 O O . GLY B 1 189 ? 15.727 -8.141 -16.156 1 98.88 189 GLY B O 1
ATOM 4769 N N . SER B 1 190 ? 13.719 -7.934 -15.297 1 98.81 190 SER B N 1
ATOM 4770 C CA . SER B 1 190 ? 14.047 -6.758 -14.508 1 98.81 190 SER B CA 1
ATOM 4771 C C . SER B 1 190 ? 15.062 -7.09 -13.414 1 98.81 190 SER B C 1
ATOM 4773 O O . SER B 1 190 ? 15.969 -6.297 -13.141 1 98.81 190 SER B O 1
ATOM 4775 N N . VAL B 1 191 ? 14.883 -8.281 -12.766 1 98.81 191 VAL B N 1
ATOM 4776 C CA . VAL B 1 191 ? 15.812 -8.703 -11.727 1 98.81 191 VAL B CA 1
ATOM 4777 C C . VAL B 1 191 ? 17.234 -8.719 -12.273 1 98.81 191 VAL B C 1
ATOM 4779 O O . VAL B 1 191 ? 18.125 -8.055 -11.734 1 98.81 191 VAL B O 1
ATOM 4782 N N . TRP B 1 192 ? 17.406 -9.391 -13.344 1 98.88 192 TRP B N 1
ATOM 4783 C CA . TRP B 1 192 ? 18.75 -9.633 -13.852 1 98.88 192 TRP B CA 1
ATOM 4784 C C . TRP B 1 192 ? 19.312 -8.367 -14.492 1 98.88 192 TRP B C 1
ATOM 4786 O O . TRP B 1 192 ? 20.531 -8.117 -14.422 1 98.88 192 TRP B O 1
ATOM 4796 N N . ARG B 1 193 ? 18.469 -7.559 -15.117 1 98.81 193 ARG B N 1
ATOM 4797 C CA . ARG B 1 193 ? 18.906 -6.27 -15.625 1 98.81 193 ARG B CA 1
ATOM 4798 C C . ARG B 1 193 ? 19.484 -5.406 -14.5 1 98.81 193 ARG B C 1
ATOM 4800 O O . ARG B 1 193 ? 20.562 -4.84 -14.633 1 98.81 193 ARG B O 1
ATOM 4807 N N . ARG B 1 194 ? 18.781 -5.336 -13.391 1 98.62 194 ARG B N 1
ATOM 4808 C CA . ARG B 1 194 ? 19.172 -4.52 -12.25 1 98.62 194 ARG B CA 1
ATOM 4809 C C . ARG B 1 194 ? 20.5 -5 -11.672 1 98.62 194 ARG B C 1
ATOM 4811 O O . ARG B 1 194 ? 21.297 -4.203 -11.164 1 98.62 194 ARG B O 1
ATOM 4818 N N . LEU B 1 195 ? 20.75 -6.297 -11.82 1 98.56 195 LEU B N 1
ATOM 4819 C CA . LEU B 1 195 ? 21.953 -6.879 -11.242 1 98.56 195 LEU B CA 1
ATOM 4820 C C . LEU B 1 195 ? 23.125 -6.766 -12.211 1 98.56 195 LEU B C 1
ATOM 4822 O O . LEU B 1 195 ? 24.266 -7.051 -11.844 1 98.56 195 LEU B O 1
ATOM 4826 N N . GLY B 1 196 ? 22.828 -6.387 -13.586 1 98.25 196 GLY B N 1
ATOM 4827 C CA . GLY B 1 196 ? 23.953 -6.051 -14.445 1 98.25 196 GLY B CA 1
ATOM 4828 C C . GLY B 1 196 ? 23.859 -6.688 -15.82 1 98.25 196 GLY B C 1
ATOM 4829 O O . GLY B 1 196 ? 24.656 -6.379 -16.703 1 98.25 196 GLY B O 1
ATOM 4830 N N . ALA B 1 197 ? 22.891 -7.547 -16.062 1 98.81 197 ALA B N 1
ATOM 4831 C CA . ALA B 1 197 ? 22.766 -8.242 -17.344 1 98.81 197 ALA B CA 1
ATOM 4832 C C . ALA B 1 197 ? 22.25 -7.297 -18.422 1 98.81 197 ALA B C 1
ATOM 4834 O O . ALA B 1 197 ? 21.438 -6.41 -18.156 1 98.81 197 ALA B O 1
ATOM 4835 N N . GLU B 1 198 ? 22.75 -7.488 -19.641 1 98.81 198 GLU B N 1
ATOM 4836 C CA . GLU B 1 198 ? 22.094 -6.91 -20.812 1 98.81 198 GLU B CA 1
ATOM 4837 C C . GLU B 1 198 ? 20.875 -7.734 -21.234 1 98.81 198 GLU B C 1
ATOM 4839 O O . GLU B 1 198 ? 21.016 -8.883 -21.672 1 98.81 198 GLU B O 1
ATOM 4844 N N . VAL B 1 199 ? 19.672 -7.188 -21.141 1 98.88 199 VAL B N 1
ATOM 4845 C CA . VAL B 1 199 ? 18.453 -7.988 -21.297 1 98.88 199 VAL B CA 1
ATOM 4846 C C . VAL B 1 199 ? 17.719 -7.562 -22.562 1 98.88 199 VAL B C 1
ATOM 4848 O O . VAL B 1 199 ? 17.438 -6.375 -22.766 1 98.88 199 VAL B O 1
ATOM 4851 N N . THR B 1 200 ? 17.406 -8.484 -23.406 1 98.88 200 THR B N 1
ATOM 4852 C CA . THR B 1 200 ? 16.531 -8.297 -24.562 1 98.88 200 THR B CA 1
ATOM 4853 C C . THR B 1 200 ? 15.305 -9.195 -24.453 1 98.88 200 THR B C 1
ATOM 4855 O O . THR B 1 200 ? 15.422 -10.414 -24.312 1 98.88 200 THR B O 1
ATOM 4858 N N . VAL B 1 201 ? 14.164 -8.578 -24.547 1 98.88 201 VAL B N 1
ATOM 4859 C CA . VAL B 1 201 ? 12.906 -9.32 -24.484 1 98.88 201 VAL B CA 1
ATOM 4860 C C . VAL B 1 201 ? 12.336 -9.492 -25.891 1 98.88 201 VAL B C 1
ATOM 4862 O O . VAL B 1 201 ? 12.133 -8.516 -26.609 1 98.88 201 VAL B O 1
ATOM 4865 N N . VAL B 1 202 ? 12.109 -10.719 -26.266 1 98.75 202 VAL B N 1
ATOM 4866 C CA . VAL B 1 202 ? 11.492 -11.039 -27.547 1 98.75 202 VAL B CA 1
ATOM 4867 C C . VAL B 1 202 ? 10.047 -11.477 -27.328 1 98.75 202 VAL B C 1
ATOM 4869 O O . VAL B 1 202 ? 9.773 -12.359 -26.516 1 98.75 202 VAL B O 1
ATOM 4872 N N . GLU B 1 203 ? 9.109 -10.883 -28.016 1 98.44 203 GLU B N 1
ATOM 4873 C CA . GLU B 1 203 ? 7.688 -11.148 -27.828 1 98.44 203 GLU B CA 1
ATOM 4874 C C . GLU B 1 203 ? 6.992 -11.359 -29.172 1 98.44 203 GLU B C 1
ATOM 4876 O O . GLU B 1 203 ? 7.223 -10.609 -30.125 1 98.44 203 GLU B O 1
ATOM 4881 N N . TYR B 1 204 ? 6.238 -12.445 -29.234 1 97.69 204 TYR B N 1
ATOM 4882 C CA . TYR B 1 204 ? 5.488 -12.812 -30.438 1 97.69 204 TYR B CA 1
ATOM 4883 C C . TYR B 1 204 ? 4.504 -11.711 -30.812 1 97.69 204 TYR B C 1
ATOM 4885 O O . TYR B 1 204 ? 4.367 -11.375 -32 1 97.69 204 TYR B O 1
ATOM 4893 N N . LEU B 1 205 ? 3.822 -11.141 -29.859 1 97.75 205 LEU B N 1
ATOM 4894 C CA . LEU B 1 205 ? 2.836 -10.094 -30.094 1 97.75 205 LEU B CA 1
ATOM 4895 C C . LEU B 1 205 ? 3.512 -8.734 -30.266 1 97.75 205 LEU B C 1
ATOM 4897 O O . LEU B 1 205 ? 4.711 -8.602 -30.016 1 97.75 205 LEU B O 1
ATOM 4901 N N . ASP B 1 206 ? 2.738 -7.742 -30.609 1 97.62 206 ASP B N 1
ATOM 4902 C CA . ASP B 1 206 ? 3.289 -6.418 -30.875 1 97.62 206 ASP B CA 1
ATOM 4903 C C . ASP B 1 206 ? 3.236 -5.543 -29.625 1 97.62 206 ASP B C 1
ATOM 4905 O O . ASP B 1 206 ? 3.461 -4.332 -29.688 1 97.62 206 ASP B O 1
ATOM 4909 N N . HIS B 1 207 ? 2.83 -6.105 -28.516 1 98 207 HIS B N 1
ATOM 4910 C CA . HIS B 1 207 ? 2.768 -5.395 -27.25 1 98 207 HIS B CA 1
ATOM 4911 C C . HIS B 1 207 ? 3.1 -6.32 -26.078 1 98 207 HIS B C 1
ATOM 4913 O O . HIS B 1 207 ? 3.014 -7.543 -26.203 1 98 207 HIS B O 1
ATOM 4919 N N . ILE B 1 208 ? 3.562 -5.762 -25 1 98.5 208 ILE B N 1
ATOM 4920 C CA . ILE B 1 208 ? 3.852 -6.535 -23.797 1 98.5 208 ILE B CA 1
ATOM 4921 C C . ILE B 1 208 ? 2.586 -6.68 -22.969 1 98.5 208 ILE B C 1
ATOM 4923 O O . ILE B 1 208 ? 1.616 -5.941 -23.156 1 98.5 208 ILE B O 1
ATOM 4927 N N . LEU B 1 209 ? 2.516 -7.598 -22.031 1 98.06 209 LEU B N 1
ATOM 4928 C CA . LEU B 1 209 ? 1.466 -7.797 -21.047 1 98.06 209 LEU B CA 1
ATOM 4929 C C . LEU B 1 209 ? 0.088 -7.785 -21.703 1 98.06 209 LEU B C 1
ATOM 4931 O O . LEU B 1 209 ? -0.769 -6.977 -21.328 1 98.06 209 LEU B O 1
ATOM 4935 N N . PRO B 1 210 ? -0.175 -8.688 -22.469 1 94.69 210 PRO B N 1
ATOM 4936 C CA . PRO B 1 210 ? -1.382 -8.664 -23.297 1 94.69 210 PRO B CA 1
ATOM 4937 C C . PRO B 1 210 ? -2.662 -8.539 -22.484 1 94.69 210 PRO B C 1
ATOM 4939 O O . PRO B 1 210 ? -3.592 -7.836 -22.875 1 94.69 210 PRO B O 1
ATOM 4942 N N . PRO B 1 211 ? -2.738 -9.141 -21.281 1 93.94 211 PRO B N 1
ATOM 4943 C CA . PRO B 1 211 ? -4.023 -9.078 -20.594 1 93.94 211 PRO B CA 1
ATOM 4944 C C . PRO B 1 211 ? -4.266 -7.727 -19.922 1 93.94 211 PRO B C 1
ATOM 4946 O O . PRO B 1 211 ? -5.363 -7.465 -19.422 1 93.94 211 PRO B O 1
ATOM 4949 N N . MET B 1 212 ? -3.33 -6.828 -19.922 1 97.25 212 MET B N 1
ATOM 4950 C CA . MET B 1 212 ? -3.451 -5.582 -19.172 1 97.25 212 MET B CA 1
ATOM 4951 C C . MET B 1 212 ? -4 -4.465 -20.047 1 97.25 212 MET B C 1
ATOM 4953 O O . MET B 1 212 ? -4.016 -4.59 -21.281 1 97.25 212 MET B O 1
ATOM 4957 N N . ASP B 1 213 ? -4.441 -3.377 -19.438 1 98.31 213 ASP B N 1
ATOM 4958 C CA . ASP B 1 213 ? -4.969 -2.201 -20.125 1 98.31 213 ASP B CA 1
ATOM 4959 C C . ASP B 1 213 ? -3.93 -1.612 -21.078 1 98.31 213 ASP B C 1
ATOM 4961 O O . ASP B 1 213 ? -2.748 -1.521 -20.734 1 98.31 213 ASP B O 1
ATOM 4965 N N . GLY B 1 214 ? -4.387 -1.23 -22.25 1 98.19 214 GLY B N 1
ATOM 4966 C CA . GLY B 1 214 ? -3.504 -0.801 -23.312 1 98.19 214 GLY B CA 1
ATOM 4967 C C . GLY B 1 214 ? -2.637 0.384 -22.938 1 98.19 214 GLY B C 1
ATOM 4968 O O . GLY B 1 214 ? -1.447 0.418 -23.25 1 98.19 214 GLY B O 1
ATOM 4969 N N . GLU B 1 215 ? -3.17 1.355 -22.312 1 98.38 215 GLU B N 1
ATOM 4970 C CA . GLU B 1 215 ? -2.4 2.529 -21.906 1 98.38 215 GLU B CA 1
ATOM 4971 C C . GLU B 1 215 ? -1.345 2.164 -20.875 1 98.38 215 GLU B C 1
ATOM 4973 O O . GLU B 1 215 ? -0.22 2.666 -20.922 1 98.38 215 GLU B O 1
ATOM 4978 N N . VAL B 1 216 ? -1.705 1.294 -19.984 1 98.06 216 VAL B N 1
ATOM 4979 C CA . VAL B 1 216 ? -0.797 0.834 -18.938 1 98.06 216 VAL B CA 1
ATOM 4980 C C . VAL B 1 216 ? 0.357 0.053 -19.562 1 98.06 216 VAL B C 1
ATOM 4982 O O . VAL B 1 216 ? 1.515 0.225 -19.172 1 98.06 216 VAL B O 1
ATOM 4985 N N . ARG B 1 217 ? 0.05 -0.761 -20.531 1 97.38 217 ARG B N 1
ATOM 4986 C CA . ARG B 1 217 ? 1.082 -1.544 -21.219 1 97.38 217 ARG B CA 1
ATOM 4987 C C . ARG B 1 217 ? 2.096 -0.637 -21.906 1 97.38 217 ARG B C 1
ATOM 4989 O O . ARG B 1 217 ? 3.303 -0.873 -21.828 1 97.38 217 ARG B O 1
ATOM 4996 N N . LYS B 1 218 ? 1.571 0.349 -22.547 1 98.12 218 LYS B N 1
ATOM 4997 C CA . LYS B 1 218 ? 2.43 1.271 -23.281 1 98.12 218 LYS B CA 1
ATOM 4998 C C . LYS B 1 218 ? 3.355 2.033 -22.328 1 98.12 218 LYS B C 1
ATOM 5000 O O . LYS B 1 218 ? 4.555 2.15 -22.594 1 98.12 218 LYS B O 1
ATOM 5005 N N . GLN B 1 219 ? 2.779 2.52 -21.266 1 98.25 219 GLN B N 1
ATOM 5006 C CA . GLN B 1 219 ? 3.58 3.246 -20.281 1 98.25 219 GLN B CA 1
ATOM 5007 C C . GLN B 1 219 ? 4.598 2.328 -19.609 1 98.25 219 GLN B C 1
ATOM 5009 O O . GLN B 1 219 ? 5.73 2.734 -19.344 1 98.25 219 GLN B O 1
ATOM 5014 N N . SER B 1 220 ? 4.188 1.111 -19.375 1 98.31 220 SER B N 1
ATOM 5015 C CA . SER B 1 220 ? 5.09 0.133 -18.781 1 98.31 220 SER B CA 1
ATOM 5016 C C . SER B 1 220 ? 6.301 -0.121 -19.672 1 98.31 220 SER B C 1
ATOM 5018 O O . SER B 1 220 ? 7.434 -0.165 -19.188 1 98.31 220 SER B O 1
ATOM 5020 N N . GLN B 1 221 ? 6.027 -0.314 -20.938 1 98.56 221 GLN B N 1
ATOM 5021 C CA . GLN B 1 221 ? 7.113 -0.567 -21.875 1 98.56 221 GLN B CA 1
ATOM 5022 C C . GLN B 1 221 ? 8.102 0.597 -21.891 1 98.56 221 GLN B C 1
ATOM 5024 O O . GLN B 1 221 ? 9.312 0.389 -21.859 1 98.56 221 GLN B O 1
ATOM 5029 N N . ARG B 1 222 ? 7.598 1.807 -21.906 1 98.5 222 ARG B N 1
ATOM 5030 C CA . ARG B 1 222 ? 8.438 2.998 -21.938 1 98.5 222 ARG B CA 1
ATOM 5031 C C . ARG B 1 222 ? 9.328 3.078 -20.703 1 98.5 222 ARG B C 1
ATOM 5033 O O . ARG B 1 222 ? 10.523 3.359 -20.812 1 98.5 222 ARG B O 1
ATOM 5040 N N . ILE B 1 223 ? 8.758 2.834 -19.594 1 98.5 223 ILE B N 1
ATOM 5041 C CA . ILE B 1 223 ? 9.492 2.924 -18.328 1 98.5 223 ILE B CA 1
ATOM 5042 C C . ILE B 1 223 ? 10.57 1.846 -18.281 1 98.5 223 ILE B C 1
ATOM 5044 O O . ILE B 1 223 ? 11.711 2.121 -17.906 1 98.5 223 ILE B O 1
ATOM 5048 N N . LEU B 1 224 ? 10.211 0.63 -18.672 1 98.69 224 LEU B N 1
ATOM 5049 C CA . LEU B 1 224 ? 11.156 -0.479 -18.625 1 98.69 224 LEU B CA 1
ATOM 5050 C C . LEU B 1 224 ? 12.289 -0.281 -19.625 1 98.69 224 LEU B C 1
ATOM 5052 O O . LEU B 1 224 ? 13.438 -0.645 -19.359 1 98.69 224 LEU B O 1
ATOM 5056 N N . GLU B 1 225 ? 11.969 0.322 -20.781 1 98.75 225 GLU B N 1
ATOM 5057 C CA . GLU B 1 225 ? 13 0.663 -21.75 1 98.75 225 GLU B CA 1
ATOM 5058 C C . GLU B 1 225 ? 13.969 1.703 -21.188 1 98.75 225 GLU B C 1
ATOM 5060 O O . GLU B 1 225 ? 15.188 1.577 -21.344 1 98.75 225 GLU B O 1
ATOM 5065 N N . LYS B 1 226 ? 13.398 2.645 -20.531 1 98.19 226 LYS B N 1
ATOM 5066 C CA . LYS B 1 226 ? 14.234 3.662 -19.891 1 98.19 226 LYS B CA 1
ATOM 5067 C C . LYS B 1 226 ? 15.148 3.047 -18.844 1 98.19 226 LYS B C 1
ATOM 5069 O O . LYS B 1 226 ? 16.266 3.527 -18.625 1 98.19 226 LYS B O 1
ATOM 5074 N N . GLN B 1 227 ? 14.727 1.96 -18.297 1 97.94 227 GLN B N 1
ATOM 5075 C CA . GLN B 1 227 ? 15.492 1.282 -17.25 1 97.94 227 GLN B CA 1
ATOM 5076 C C . GLN B 1 227 ? 16.531 0.343 -17.844 1 97.94 227 GLN B C 1
ATOM 5078 O O . GLN B 1 227 ? 17.328 -0.248 -17.125 1 97.94 227 GLN B O 1
ATOM 5083 N N . GLY B 1 228 ? 16.391 0.098 -19.156 1 98.31 228 GLY B N 1
ATOM 5084 C CA . GLY B 1 228 ? 17.484 -0.618 -19.797 1 98.31 228 GLY B CA 1
ATOM 5085 C C . GLY B 1 228 ? 17.062 -1.909 -20.453 1 98.31 228 GLY B C 1
ATOM 5086 O O . GLY B 1 228 ? 17.875 -2.607 -21.062 1 98.31 228 GLY B O 1
ATOM 5087 N N . LEU B 1 229 ? 15.789 -2.273 -20.359 1 98.81 229 LEU B N 1
ATOM 5088 C CA . LEU B 1 229 ? 15.312 -3.434 -21.109 1 98.81 229 LEU B CA 1
ATOM 5089 C C . LEU B 1 229 ? 15.156 -3.104 -22.594 1 98.81 229 LEU B C 1
ATOM 5091 O O . LEU B 1 229 ? 14.68 -2.023 -22.938 1 98.81 229 LEU B O 1
ATOM 5095 N N . ARG B 1 230 ? 15.562 -4.008 -23.406 1 98.75 230 ARG B N 1
ATOM 5096 C CA . ARG B 1 230 ? 15.336 -3.895 -24.844 1 98.75 230 ARG B CA 1
ATOM 5097 C C . ARG B 1 230 ? 14.203 -4.82 -25.297 1 98.75 230 ARG B C 1
ATOM 5099 O O . ARG B 1 230 ? 14.086 -5.945 -24.812 1 98.75 230 ARG B O 1
ATOM 5106 N N . PHE B 1 231 ? 13.445 -4.309 -26.266 1 98.81 231 PHE B N 1
ATOM 5107 C CA . PHE B 1 231 ? 12.297 -5.102 -26.703 1 98.81 231 PHE B CA 1
ATOM 5108 C C . PHE B 1 231 ? 12.359 -5.352 -28.203 1 98.81 231 PHE B C 1
ATOM 5110 O O . PHE B 1 231 ? 12.68 -4.445 -28.969 1 98.81 231 PHE B O 1
ATOM 5117 N N . LYS B 1 232 ? 12.188 -6.555 -28.578 1 98.44 232 LYS B N 1
ATOM 5118 C CA . LYS B 1 232 ? 11.898 -6.969 -29.938 1 98.44 232 LYS B CA 1
ATOM 5119 C C . LYS B 1 232 ? 10.492 -7.559 -30.047 1 98.44 232 LYS B C 1
ATOM 5121 O O . LYS B 1 232 ? 10.32 -8.773 -29.953 1 98.44 232 LYS B O 1
ATOM 5126 N N . LEU B 1 233 ? 9.539 -6.77 -30.406 1 98.38 233 LEU B N 1
ATOM 5127 C CA . LEU B 1 233 ? 8.133 -7.164 -30.469 1 98.38 233 LEU B CA 1
ATOM 5128 C C . LEU B 1 233 ? 7.766 -7.637 -31.875 1 98.38 233 LEU B C 1
ATOM 5130 O O . LEU B 1 233 ? 8.477 -7.352 -32.844 1 98.38 233 LEU B O 1
ATOM 5134 N N . GLY B 1 234 ? 6.641 -8.359 -31.953 1 98 234 GLY B N 1
ATOM 5135 C CA . GLY B 1 234 ? 6.242 -8.898 -33.25 1 98 234 GLY B CA 1
ATOM 5136 C C . GLY B 1 234 ? 7.254 -9.867 -33.812 1 98 234 GLY B C 1
ATOM 5137 O O . GLY B 1 234 ? 7.477 -9.891 -35.031 1 98 234 GLY B O 1
ATOM 5138 N N . ARG B 1 235 ? 7.941 -10.547 -32.938 1 97.88 235 ARG B N 1
ATOM 5139 C CA . ARG B 1 235 ? 8.992 -11.484 -33.344 1 97.88 235 ARG B CA 1
ATOM 5140 C C . ARG B 1 235 ? 8.781 -12.852 -32.688 1 97.88 235 ARG B C 1
ATOM 5142 O O . ARG B 1 235 ? 8.289 -12.938 -31.562 1 97.88 235 ARG B O 1
ATOM 5149 N N . LYS B 1 236 ? 9.055 -13.867 -33.375 1 96.06 236 LYS B N 1
ATOM 5150 C CA . LYS B 1 236 ? 8.953 -15.211 -32.812 1 96.06 236 LYS B CA 1
ATOM 5151 C C . LYS B 1 236 ? 10.312 -15.914 -32.844 1 96.06 236 LYS B C 1
ATOM 5153 O O . LYS B 1 236 ? 11.078 -15.766 -33.781 1 96.06 236 LYS B O 1
ATOM 5158 N N . VAL B 1 237 ? 10.641 -16.562 -31.844 1 97.69 237 VAL B N 1
ATOM 5159 C CA . VAL B 1 237 ? 11.836 -17.406 -31.766 1 97.69 237 VAL B CA 1
ATOM 5160 C C . VAL B 1 237 ? 11.516 -18.797 -32.312 1 97.69 237 VAL B C 1
ATOM 5162 O O . VAL B 1 237 ? 10.57 -19.453 -31.859 1 97.69 237 VAL B O 1
ATOM 5165 N N . THR B 1 238 ? 12.359 -19.25 -33.219 1 96.75 238 THR B N 1
ATOM 5166 C CA . THR B 1 238 ? 12.055 -20.531 -33.844 1 96.75 238 THR B CA 1
ATOM 5167 C C . THR B 1 238 ? 13.07 -21.594 -33.438 1 96.75 238 THR B C 1
ATOM 5169 O O . THR B 1 238 ? 12.828 -22.781 -33.625 1 96.75 238 THR B O 1
ATOM 5172 N N . ALA B 1 239 ? 14.172 -21.125 -33 1 97.25 239 ALA B N 1
ATOM 5173 C CA . ALA B 1 239 ? 15.203 -22.062 -32.531 1 97.25 239 ALA B CA 1
ATOM 5174 C C . ALA B 1 239 ? 16.141 -21.406 -31.531 1 97.25 239 ALA B C 1
ATOM 5176 O O . ALA B 1 239 ? 16.406 -20.203 -31.609 1 97.25 239 ALA B O 1
ATOM 5177 N N . ALA B 1 240 ? 16.609 -22.188 -30.625 1 97.31 240 ALA B N 1
ATOM 5178 C CA . ALA B 1 240 ? 17.672 -21.812 -29.688 1 97.31 240 ALA B CA 1
ATOM 5179 C C . ALA B 1 240 ? 18.641 -22.969 -29.484 1 97.31 240 ALA B C 1
ATOM 5181 O O . ALA B 1 240 ? 18.25 -24.062 -29.062 1 97.31 240 ALA B O 1
ATOM 5182 N N . GLU B 1 241 ? 19.875 -22.703 -29.797 1 95.31 241 GLU B N 1
ATOM 5183 C CA . GLU B 1 241 ? 20.875 -23.766 -29.719 1 95.31 241 GLU B CA 1
ATOM 5184 C C . GLU B 1 241 ? 22.094 -23.297 -28.922 1 95.31 241 GLU B C 1
ATOM 5186 O O . GLU B 1 241 ? 22.531 -22.156 -29.078 1 95.31 241 GLU B O 1
ATOM 5191 N N . ARG B 1 242 ? 22.578 -24.25 -28.109 1 94.75 242 ARG B N 1
ATOM 5192 C CA . ARG B 1 242 ? 23.828 -23.953 -27.422 1 94.75 242 ARG B CA 1
ATOM 5193 C C . ARG B 1 242 ? 24.984 -23.844 -28.422 1 94.75 242 ARG B C 1
ATOM 5195 O O . ARG B 1 242 ? 25.094 -24.656 -29.344 1 94.75 242 ARG B O 1
ATOM 5202 N N . LYS B 1 243 ? 25.656 -22.781 -28.312 1 91.69 243 LYS B N 1
ATOM 5203 C CA . LYS B 1 243 ? 26.859 -22.547 -29.094 1 91.69 243 LYS B CA 1
ATOM 5204 C C . LYS B 1 243 ? 28 -22.016 -28.234 1 91.69 243 LYS B C 1
ATOM 5206 O O . LYS B 1 243 ? 28.016 -20.844 -27.859 1 91.69 243 LYS B O 1
ATOM 5211 N N . GLY B 1 244 ? 29.047 -22.828 -28 1 89.31 244 GLY B N 1
ATOM 5212 C CA . GLY B 1 244 ? 30.125 -22.422 -27.094 1 89.31 244 GLY B CA 1
ATOM 5213 C C . GLY B 1 244 ? 29.625 -22.125 -25.688 1 89.31 244 GLY B C 1
ATOM 5214 O O . GLY B 1 244 ? 29 -22.969 -25.062 1 89.31 244 GLY B O 1
ATOM 5215 N N . GLU B 1 245 ? 29.875 -20.891 -25.344 1 89.62 245 GLU B N 1
ATOM 5216 C CA . GLU B 1 245 ? 29.516 -20.484 -23.984 1 89.62 245 GLU B CA 1
ATOM 5217 C C . GLU B 1 245 ? 28.188 -19.734 -23.969 1 89.62 245 GLU B C 1
ATOM 5219 O O . GLU B 1 245 ? 27.75 -19.25 -22.922 1 89.62 245 GLU B O 1
ATOM 5224 N N . GLY B 1 246 ? 27.578 -19.766 -25.141 1 95.56 246 GLY B N 1
ATOM 5225 C CA . GLY B 1 246 ? 26.328 -19.047 -25.219 1 95.56 246 GLY B CA 1
ATOM 5226 C C . GLY B 1 246 ? 25.25 -19.781 -25.984 1 95.56 246 GLY B C 1
ATOM 5227 O O . GLY B 1 246 ? 25.312 -21.016 -26.109 1 95.56 246 GLY B O 1
ATOM 5228 N N . VAL B 1 247 ? 24.156 -19.062 -26.281 1 98.12 247 VAL B N 1
ATOM 5229 C CA . VAL B 1 247 ? 23.016 -19.594 -27.016 1 98.12 247 VAL B CA 1
ATOM 5230 C C . VAL B 1 247 ? 22.766 -18.75 -28.266 1 98.12 247 VAL B C 1
ATOM 5232 O O . VAL B 1 247 ? 22.812 -17.516 -28.203 1 98.12 247 VAL B O 1
ATOM 5235 N N . SER B 1 248 ? 22.656 -19.438 -29.359 1 98.12 248 SER B N 1
ATOM 5236 C CA . SER B 1 248 ? 22.25 -18.781 -30.594 1 98.12 248 SER B CA 1
ATOM 5237 C C . SER B 1 248 ? 20.766 -18.969 -30.875 1 98.12 248 SER B C 1
ATOM 5239 O O . SER B 1 248 ? 20.266 -20.094 -30.891 1 98.12 248 SER B O 1
ATOM 5241 N N . LEU B 1 249 ? 20.062 -17.812 -31.047 1 98.31 249 LEU B N 1
ATOM 5242 C CA . LEU B 1 249 ? 18.609 -17.859 -31.281 1 98.31 249 LEU B CA 1
ATOM 5243 C C . LEU B 1 249 ? 18.281 -17.453 -32.719 1 98.31 249 LEU B C 1
ATOM 5245 O O . LEU B 1 249 ? 18.875 -16.5 -33.25 1 98.31 249 LEU B O 1
ATOM 5249 N N . THR B 1 250 ? 17.438 -18.172 -33.281 1 98.12 250 THR B N 1
ATOM 5250 C CA . THR B 1 250 ? 16.844 -17.766 -34.562 1 98.12 250 THR B CA 1
ATOM 5251 C C . THR B 1 250 ? 15.516 -17.062 -34.312 1 98.12 250 THR B C 1
ATOM 5253 O O . THR B 1 250 ? 14.594 -17.641 -33.75 1 98.12 250 THR B O 1
ATOM 5256 N N . VAL B 1 251 ? 15.453 -15.797 -34.75 1 98.12 251 VAL B N 1
ATOM 5257 C CA . VAL B 1 251 ? 14.273 -14.961 -34.531 1 98.12 251 VAL B CA 1
ATOM 5258 C C . VAL B 1 251 ? 13.734 -14.484 -35.875 1 98.12 251 VAL B C 1
ATOM 5260 O O . VAL B 1 251 ? 14.5 -14.086 -36.75 1 98.12 251 VAL B O 1
ATOM 5263 N N . GLU B 1 252 ? 12.477 -14.609 -36.062 1 97.56 252 GLU B N 1
ATOM 5264 C CA . GLU B 1 252 ? 11.844 -14.141 -37.281 1 97.56 252 GLU B CA 1
ATOM 5265 C C . GLU B 1 252 ? 10.625 -13.273 -36.969 1 97.56 252 GLU B C 1
ATOM 5267 O O . GLU B 1 252 ? 10.062 -13.344 -35.875 1 97.56 252 GLU B O 1
ATOM 5272 N N . PRO B 1 253 ? 10.281 -12.391 -37.938 1 97.06 253 PRO B N 1
ATOM 5273 C CA . PRO B 1 253 ? 9.016 -11.68 -37.75 1 97.06 253 PRO B CA 1
ATOM 5274 C C . PRO B 1 253 ? 7.824 -12.625 -37.594 1 97.06 253 PRO B C 1
ATOM 5276 O O . PRO B 1 253 ? 7.754 -13.656 -38.25 1 97.06 253 PRO B O 1
ATOM 5279 N N . ALA B 1 254 ? 6.938 -12.273 -36.656 1 94.69 254 ALA B N 1
ATOM 5280 C CA . ALA B 1 254 ? 5.789 -13.125 -36.375 1 94.69 254 ALA B CA 1
ATOM 5281 C C . ALA B 1 254 ? 4.922 -13.312 -37.625 1 94.69 254 ALA B C 1
ATOM 5283 O O . ALA B 1 254 ? 4.297 -14.359 -37.781 1 94.69 254 ALA B O 1
ATOM 5284 N N . LYS B 1 255 ? 4.965 -12.305 -38.5 1 93.81 255 LYS B N 1
ATOM 5285 C CA . LYS B 1 255 ? 4.137 -12.336 -39.688 1 93.81 255 LYS B CA 1
ATOM 5286 C C . LYS B 1 255 ? 4.902 -12.938 -40.875 1 93.81 255 LYS B C 1
ATOM 5288 O O . LYS B 1 255 ? 4.43 -12.906 -42 1 93.81 255 LYS B O 1
ATOM 5293 N N . GLY B 1 256 ? 6.008 -13.438 -40.625 1 91.56 256 GLY B N 1
ATOM 5294 C CA . GLY B 1 256 ? 6.824 -14 -41.688 1 91.56 256 GLY B CA 1
ATOM 5295 C C . GLY B 1 256 ? 7.859 -13.023 -42.25 1 91.56 256 GLY B C 1
ATOM 5296 O O . GLY B 1 256 ? 7.617 -11.82 -42.281 1 91.56 256 GLY B O 1
ATOM 5297 N N . GLY B 1 257 ? 9.023 -13.531 -42.5 1 92.5 257 GLY B N 1
ATOM 5298 C CA . GLY B 1 257 ? 10.109 -12.711 -43 1 92.5 257 GLY B CA 1
ATOM 5299 C C . GLY B 1 257 ? 11.477 -13.32 -42.781 1 92.5 257 GLY B C 1
ATOM 5300 O O . GLY B 1 257 ? 11.586 -14.508 -42.469 1 92.5 257 GLY B O 1
ATOM 5301 N N . GLU B 1 258 ? 12.461 -12.453 -43.031 1 94.81 258 GLU B N 1
ATOM 5302 C CA . GLU B 1 258 ? 13.844 -12.922 -42.906 1 94.81 258 GLU B CA 1
ATOM 5303 C C . GLU B 1 258 ? 14.227 -13.102 -41.438 1 94.81 258 GLU B C 1
ATOM 5305 O O . GLU B 1 258 ? 13.922 -12.242 -40.594 1 94.81 258 GLU B O 1
ATOM 5310 N N . ALA B 1 259 ? 14.805 -14.195 -41.25 1 96.5 259 ALA B N 1
ATOM 5311 C CA . ALA B 1 259 ? 15.25 -14.523 -39.906 1 96.5 259 ALA B CA 1
ATOM 5312 C C . ALA B 1 259 ? 16.516 -13.75 -39.562 1 96.5 259 ALA B C 1
ATOM 5314 O O . ALA B 1 259 ? 17.281 -13.352 -40.438 1 96.5 259 ALA B O 1
ATOM 5315 N N . GLU B 1 260 ? 16.641 -13.477 -38.281 1 97.06 260 GLU B N 1
ATOM 5316 C CA . GLU B 1 260 ? 17.875 -12.953 -37.719 1 97.06 260 GLU B CA 1
ATOM 5317 C C . GLU B 1 260 ? 18.391 -13.82 -36.594 1 97.06 260 GLU B C 1
ATOM 5319 O O . GLU B 1 260 ? 17.656 -14.648 -36.031 1 97.06 260 GLU B O 1
ATOM 5324 N N . THR B 1 261 ? 19.672 -13.625 -36.312 1 97.31 261 THR B N 1
ATOM 5325 C CA . THR B 1 261 ? 20.297 -14.367 -35.219 1 97.31 261 THR B CA 1
ATOM 5326 C C . THR B 1 261 ? 20.594 -13.445 -34.062 1 97.31 261 THR B C 1
ATOM 5328 O O . THR B 1 261 ? 21.125 -12.352 -34.25 1 97.31 261 THR B O 1
ATOM 5331 N N . LEU B 1 262 ? 20.156 -13.875 -32.906 1 97.62 262 LEU B N 1
ATOM 5332 C CA . LEU B 1 262 ? 20.547 -13.227 -31.641 1 97.62 262 LEU B CA 1
ATOM 5333 C C . LEU B 1 262 ? 21.438 -14.141 -30.812 1 97.62 262 LEU B C 1
ATOM 5335 O O . LEU B 1 262 ? 21.281 -15.359 -30.844 1 97.62 262 LEU B O 1
ATOM 5339 N N . GLU B 1 263 ? 22.391 -13.547 -30.156 1 97.69 263 GLU B N 1
ATOM 5340 C CA . GLU B 1 263 ? 23.266 -14.289 -29.25 1 97.69 263 GLU B CA 1
ATOM 5341 C C . GLU B 1 263 ? 23.078 -13.836 -27.797 1 97.69 263 GLU B C 1
ATOM 5343 O O . GLU B 1 263 ? 22.859 -12.648 -27.547 1 97.69 263 GLU B O 1
ATOM 5348 N N . ALA B 1 264 ? 23.172 -14.789 -26.938 1 98.19 264 ALA B N 1
ATOM 5349 C CA . ALA B 1 264 ? 23.094 -14.469 -25.516 1 98.19 264 ALA B CA 1
ATOM 5350 C C . ALA B 1 264 ? 23.812 -15.523 -24.672 1 98.19 264 ALA B C 1
ATOM 5352 O O . ALA B 1 264 ? 24.016 -16.656 -25.125 1 98.19 264 ALA B O 1
ATOM 5353 N N . GLU B 1 265 ? 24.25 -15.117 -23.5 1 98.38 265 GLU B N 1
ATOM 5354 C CA . GLU B 1 265 ? 24.844 -16.094 -22.562 1 98.38 265 GLU B CA 1
ATOM 5355 C C . GLU B 1 265 ? 23.766 -17.016 -22 1 98.38 265 GLU B C 1
ATOM 5357 O O . GLU B 1 265 ? 24 -18.219 -21.859 1 98.38 265 GLU B O 1
ATOM 5362 N N . THR B 1 266 ? 22.641 -16.531 -21.656 1 98.5 266 THR B N 1
ATOM 5363 C CA . THR B 1 266 ? 21.531 -17.281 -21.078 1 98.5 266 THR B CA 1
ATOM 5364 C C . THR B 1 266 ? 20.219 -16.891 -21.766 1 98.5 266 THR B C 1
ATOM 5366 O O . THR B 1 266 ? 20.062 -15.758 -22.219 1 98.5 266 THR B O 1
ATOM 5369 N N . VAL B 1 267 ? 19.312 -17.828 -21.922 1 98.75 267 VAL B N 1
ATOM 5370 C CA . VAL B 1 267 ? 17.984 -17.609 -22.484 1 98.75 267 VAL B CA 1
ATOM 5371 C C . VAL B 1 267 ? 16.906 -18.047 -21.484 1 98.75 267 VAL B C 1
ATOM 5373 O O . VAL B 1 267 ? 16.969 -19.172 -20.969 1 98.75 267 VAL B O 1
ATOM 5376 N N . LEU B 1 268 ? 15.984 -17.188 -21.141 1 98.75 268 LEU B N 1
ATOM 5377 C CA . LEU B 1 268 ? 14.82 -17.516 -20.344 1 98.75 268 LEU B CA 1
ATOM 5378 C C . LEU B 1 268 ? 13.594 -17.734 -21.219 1 98.75 268 LEU B C 1
ATOM 5380 O O . LEU B 1 268 ? 13.18 -16.844 -21.953 1 98.75 268 LEU B O 1
ATOM 5384 N N . VAL B 1 269 ? 13.055 -18.922 -21.156 1 98.62 269 VAL B N 1
ATOM 5385 C CA . VAL B 1 269 ? 11.82 -19.25 -21.875 1 98.62 269 VAL B CA 1
ATOM 5386 C C . VAL B 1 269 ? 10.617 -18.984 -20.969 1 98.62 269 VAL B C 1
ATOM 5388 O O . VAL B 1 269 ? 10.359 -19.75 -20.031 1 98.62 269 VAL B O 1
ATOM 5391 N N . ALA B 1 270 ? 9.875 -17.922 -21.234 1 98.06 270 ALA B N 1
ATOM 5392 C CA . ALA B 1 270 ? 8.703 -17.5 -20.453 1 98.06 270 ALA B CA 1
ATOM 5393 C C . ALA B 1 270 ? 7.496 -17.297 -21.359 1 98.06 270 ALA B C 1
ATOM 5395 O O . ALA B 1 270 ? 6.887 -16.219 -21.344 1 98.06 270 ALA B O 1
ATOM 5396 N N . VAL B 1 271 ? 7.055 -18.328 -22.031 1 97.06 271 VAL B N 1
ATOM 5397 C CA . VAL B 1 271 ? 6.051 -18.172 -23.078 1 97.06 271 VAL B CA 1
ATOM 5398 C C . VAL B 1 271 ? 4.691 -18.641 -22.578 1 97.06 271 VAL B C 1
ATOM 5400 O O . VAL B 1 271 ? 3.756 -18.828 -23.359 1 97.06 271 VAL B O 1
ATOM 5403 N N . GLY B 1 272 ? 4.613 -18.891 -21.281 1 95.12 272 GLY B N 1
ATOM 5404 C CA . GLY B 1 272 ? 3.336 -19.266 -20.703 1 95.12 272 GLY B CA 1
ATOM 5405 C C . GLY B 1 272 ? 3.365 -20.625 -20.031 1 95.12 272 GLY B C 1
ATOM 5406 O O . GLY B 1 272 ? 4.422 -21.25 -19.922 1 95.12 272 GLY B O 1
ATOM 5407 N N . ARG B 1 273 ? 2.207 -21.016 -19.484 1 97.12 273 ARG B N 1
ATOM 5408 C CA . ARG B 1 273 ? 2.064 -22.281 -18.766 1 97.12 273 ARG B CA 1
ATOM 5409 C C . ARG B 1 273 ? 0.863 -23.062 -19.266 1 97.12 273 ARG B C 1
ATOM 5411 O O . ARG B 1 273 ? -0.073 -22.5 -19.828 1 97.12 273 ARG B O 1
ATOM 5418 N N . ARG B 1 274 ? 0.878 -24.344 -19.141 1 97.75 274 ARG B N 1
ATOM 5419 C CA . ARG B 1 274 ? -0.22 -25.234 -19.469 1 97.75 274 ARG B CA 1
ATOM 5420 C C . ARG B 1 274 ? -0.619 -26.078 -18.25 1 97.75 274 ARG B C 1
ATOM 5422 O O . ARG B 1 274 ? 0.177 -26.266 -17.328 1 97.75 274 ARG B O 1
ATOM 5429 N N . PRO B 1 275 ? -1.899 -26.547 -18.172 1 98.38 275 PRO B N 1
ATOM 5430 C CA . PRO B 1 275 ? -2.316 -27.328 -17 1 98.38 275 PRO B CA 1
ATOM 5431 C C . PRO B 1 275 ? -1.52 -28.625 -16.844 1 98.38 275 PRO B C 1
ATOM 5433 O O . PRO B 1 275 ? -1.16 -29.25 -17.844 1 98.38 275 PRO B O 1
ATOM 5436 N N . PHE B 1 276 ? -1.205 -28.984 -15.617 1 98.19 276 PHE B N 1
ATOM 5437 C CA . PHE B 1 276 ? -0.58 -30.266 -15.344 1 98.19 276 PHE B CA 1
ATOM 5438 C C . PHE B 1 276 ? -1.635 -31.359 -15.164 1 98.19 276 PHE B C 1
ATOM 5440 O O . PHE B 1 276 ? -2.283 -31.422 -14.117 1 98.19 276 PHE B O 1
ATOM 5447 N N . THR B 1 277 ? -1.784 -32.25 -16.141 1 97.62 277 THR B N 1
ATOM 5448 C CA . THR B 1 277 ? -2.822 -33.281 -16.078 1 97.62 277 THR B CA 1
ATOM 5449 C C . THR B 1 277 ? -2.232 -34.656 -16.344 1 97.62 277 THR B C 1
ATOM 5451 O O . THR B 1 277 ? -2.928 -35.688 -16.203 1 97.62 277 THR B O 1
ATOM 5454 N N . ASP B 1 278 ? -0.94 -34.688 -16.609 1 95.62 278 ASP B N 1
ATOM 5455 C CA . ASP B 1 278 ? -0.285 -35.938 -16.969 1 95.62 278 ASP B CA 1
ATOM 5456 C C . ASP B 1 278 ? -0.27 -36.938 -15.805 1 95.62 278 ASP B C 1
ATOM 5458 O O . ASP B 1 278 ? 0.054 -36.562 -14.68 1 95.62 278 ASP B O 1
ATOM 5462 N N . GLY B 1 279 ? -0.672 -38.125 -16.094 1 96.31 279 GLY B N 1
ATOM 5463 C CA . GLY B 1 279 ? -0.536 -39.188 -15.125 1 96.31 279 GLY B CA 1
ATOM 5464 C C . GLY B 1 279 ? -1.675 -39.25 -14.125 1 96.31 279 GLY B C 1
ATOM 5465 O O . GLY B 1 279 ? -1.718 -40.125 -13.266 1 96.31 279 GLY B O 1
ATOM 5466 N N . LEU B 1 280 ? -2.727 -38.469 -14.234 1 97.75 280 LEU B N 1
ATOM 5467 C CA . LEU B 1 280 ? -3.766 -38.344 -13.219 1 97.75 280 LEU B CA 1
ATOM 5468 C C . LEU B 1 280 ? -4.867 -39.375 -13.445 1 97.75 280 LEU B C 1
ATOM 5470 O O . LEU B 1 280 ? -5.73 -39.562 -12.578 1 97.75 280 LEU B O 1
ATOM 5474 N N . GLY B 1 281 ? -4.84 -40.062 -14.602 1 96.75 281 GLY B N 1
ATOM 5475 C CA . GLY B 1 281 ? -5.863 -41.062 -14.891 1 96.75 281 GLY B CA 1
ATOM 5476 C C . GLY B 1 281 ? -7.184 -40.438 -15.312 1 96.75 281 GLY B C 1
ATOM 5477 O O . GLY B 1 281 ? -8.242 -41.031 -15.117 1 96.75 281 GLY B O 1
ATOM 5478 N N . LEU B 1 282 ? -7.133 -39.25 -15.844 1 97.56 282 LEU B N 1
ATOM 5479 C CA . LEU B 1 282 ? -8.359 -38.5 -16.156 1 97.56 282 LEU B CA 1
ATOM 5480 C C . LEU B 1 282 ? -9.156 -39.219 -17.234 1 97.56 282 LEU B C 1
ATOM 5482 O O . LEU B 1 282 ? -10.383 -39.344 -17.125 1 97.56 282 LEU B O 1
ATOM 5486 N N . GLU B 1 283 ? -8.469 -39.688 -18.25 1 94.5 283 GLU B N 1
ATOM 5487 C CA . GLU B 1 283 ? -9.133 -40.375 -19.359 1 94.5 283 GLU B CA 1
ATOM 5488 C C . GLU B 1 283 ? -9.789 -41.656 -18.891 1 94.5 283 GLU B C 1
ATOM 5490 O O . GLU B 1 283 ? -10.906 -41.969 -19.297 1 94.5 283 GLU B O 1
ATOM 5495 N N . GLU B 1 284 ? -9.164 -42.312 -18.047 1 93.38 284 GLU B N 1
ATOM 5496 C CA . GLU B 1 284 ? -9.633 -43.594 -17.547 1 93.38 284 GLU B CA 1
ATOM 5497 C C . GLU B 1 284 ? -10.945 -43.438 -16.766 1 93.38 284 GLU B C 1
ATOM 5499 O O . GLU B 1 284 ? -11.789 -44.344 -16.781 1 93.38 284 GLU B O 1
ATOM 5504 N N . VAL B 1 285 ? -11.109 -42.375 -16.125 1 95.94 285 VAL B N 1
ATOM 5505 C CA . VAL B 1 285 ? -12.273 -42.219 -15.258 1 95.94 285 VAL B CA 1
ATOM 5506 C C . VAL B 1 285 ? -13.312 -41.344 -15.945 1 95.94 285 VAL B C 1
ATOM 5508 O O . VAL B 1 285 ? -14.383 -41.094 -15.391 1 95.94 285 VAL B O 1
ATOM 5511 N N . GLY B 1 286 ? -12.953 -40.781 -17.125 1 95.81 286 GLY B N 1
ATOM 5512 C CA . GLY B 1 286 ? -13.945 -40.062 -17.922 1 95.81 286 GLY B CA 1
ATOM 5513 C C . GLY B 1 286 ? -13.961 -38.562 -17.672 1 95.81 286 GLY B C 1
ATOM 5514 O O . GLY B 1 286 ? -14.922 -37.875 -18.016 1 95.81 286 GLY B O 1
ATOM 5515 N N . VAL B 1 287 ? -12.945 -38.031 -17.031 1 97.31 287 VAL B N 1
ATOM 5516 C CA . VAL B 1 287 ? -12.844 -36.594 -16.844 1 97.31 287 VAL B CA 1
ATOM 5517 C C . VAL B 1 287 ? -12.453 -35.938 -18.156 1 97.31 287 VAL B C 1
ATOM 5519 O O . VAL B 1 287 ? -11.477 -36.312 -18.781 1 97.31 287 VAL B O 1
ATOM 5522 N N . GLU B 1 288 ? -13.195 -34.875 -18.531 1 97.88 288 GLU B N 1
ATOM 5523 C CA . GLU B 1 288 ? -12.992 -34.188 -19.812 1 97.88 288 GLU B CA 1
ATOM 5524 C C . GLU B 1 288 ? -12.039 -33 -19.656 1 97.88 288 GLU B C 1
ATOM 5526 O O . GLU B 1 288 ? -12.008 -32.344 -18.625 1 97.88 288 GLU B O 1
ATOM 5531 N N . LYS B 1 289 ? -11.32 -32.781 -20.672 1 97.81 289 LYS B N 1
ATOM 5532 C CA . LYS B 1 289 ? -10.438 -31.625 -20.781 1 97.81 289 LYS B CA 1
ATOM 5533 C C . LYS B 1 289 ? -10.844 -30.75 -21.953 1 97.81 289 LYS B C 1
ATOM 5535 O O . LYS B 1 289 ? -11.5 -31.203 -22.891 1 97.81 289 LYS B O 1
ATOM 5540 N N . THR B 1 290 ? -10.562 -29.5 -21.875 1 97.62 290 THR B N 1
ATOM 5541 C CA . THR B 1 290 ? -10.727 -28.609 -23.016 1 97.62 290 THR B CA 1
ATOM 5542 C C . THR B 1 290 ? -9.672 -28.891 -24.078 1 97.62 290 THR B C 1
ATOM 5544 O O . THR B 1 290 ? -8.766 -29.703 -23.859 1 97.62 290 THR B O 1
ATOM 5547 N N . ASP B 1 291 ? -9.773 -28.203 -25.25 1 96.25 291 ASP B N 1
ATOM 5548 C CA . ASP B 1 291 ? -8.812 -28.359 -26.328 1 96.25 291 ASP B CA 1
ATOM 5549 C C . ASP B 1 291 ? -7.418 -27.906 -25.906 1 96.25 291 ASP B C 1
ATOM 5551 O O . ASP B 1 291 ? -6.418 -28.391 -26.453 1 96.25 291 ASP B O 1
ATOM 5555 N N . ARG B 1 292 ? -7.375 -27.031 -24.906 1 94.94 292 ARG B N 1
ATOM 5556 C CA . ARG B 1 292 ? -6.094 -26.516 -24.438 1 94.94 292 ARG B CA 1
ATOM 5557 C C . ARG B 1 292 ? -5.566 -27.328 -23.266 1 94.94 292 ARG B C 1
ATOM 5559 O O . ARG B 1 292 ? -4.543 -26.969 -22.672 1 94.94 292 ARG B O 1
ATOM 5566 N N . GLY B 1 293 ? -6.328 -28.375 -22.859 1 97.12 293 GLY B N 1
ATOM 5567 C CA . GLY B 1 293 ? -5.836 -29.328 -21.891 1 97.12 293 GLY B CA 1
ATOM 5568 C C . GLY B 1 293 ? -6.32 -29.062 -20.469 1 97.12 293 GLY B C 1
ATOM 5569 O O . GLY B 1 293 ? -5.973 -29.781 -19.547 1 97.12 293 GLY B O 1
ATOM 5570 N N . PHE B 1 294 ? -7.164 -28.031 -20.312 1 98.62 294 PHE B N 1
ATOM 5571 C CA . PHE B 1 294 ? -7.668 -27.703 -18.984 1 98.62 294 PHE B CA 1
ATOM 5572 C C . PHE B 1 294 ? -8.797 -28.656 -18.578 1 98.62 294 PHE B C 1
ATOM 5574 O O . PHE B 1 294 ? -9.602 -29.062 -19.422 1 98.62 294 PHE B O 1
ATOM 5581 N N . VAL B 1 295 ? -8.867 -28.953 -17.312 1 98.81 295 VAL B N 1
ATOM 5582 C CA . VAL B 1 295 ? -9.961 -29.797 -16.812 1 98.81 295 VAL B CA 1
ATOM 5583 C C . VAL B 1 295 ? -11.273 -29.031 -16.891 1 98.81 295 VAL B C 1
ATOM 5585 O O . VAL B 1 295 ? -11.375 -27.906 -16.391 1 98.81 295 VAL B O 1
ATOM 5588 N N . LYS B 1 296 ? -12.266 -29.625 -17.516 1 98.62 296 LYS B N 1
ATOM 5589 C CA . LYS B 1 296 ? -13.578 -28.984 -17.609 1 98.62 296 LYS B CA 1
ATOM 5590 C C . LYS B 1 296 ? -14.352 -29.141 -16.312 1 98.62 296 LYS B C 1
ATOM 5592 O O . LYS B 1 296 ? -14.453 -30.234 -15.758 1 98.62 296 LYS B O 1
ATOM 5597 N N . VAL B 1 297 ? -14.852 -28.094 -15.789 1 98.56 297 VAL B N 1
ATOM 5598 C CA . VAL B 1 297 ? -15.672 -28.125 -14.586 1 98.56 297 VAL B CA 1
ATOM 5599 C C . VAL B 1 297 ? -16.906 -27.234 -14.766 1 98.56 297 VAL B C 1
ATOM 5601 O O . VAL B 1 297 ? -16.938 -26.391 -15.664 1 98.56 297 VAL B O 1
ATOM 5604 N N . ASP B 1 298 ? -17.938 -27.438 -13.977 1 97.69 298 ASP B N 1
ATOM 5605 C CA . ASP B 1 298 ? -19.094 -26.547 -13.953 1 97.69 298 ASP B CA 1
ATOM 5606 C C . ASP B 1 298 ? -18.891 -25.406 -12.961 1 97.69 298 ASP B C 1
ATOM 5608 O O . ASP B 1 298 ? -17.766 -25.141 -12.523 1 97.69 298 ASP B O 1
ATOM 5612 N N . GLY B 1 299 ? -19.891 -24.672 -12.602 1 96.19 299 GLY B N 1
ATOM 5613 C CA . GLY B 1 299 ? -19.797 -23.5 -11.742 1 96.19 299 GLY B CA 1
ATOM 5614 C C . GLY B 1 299 ? -19.484 -23.844 -10.297 1 96.19 299 GLY B C 1
ATOM 5615 O O . GLY B 1 299 ? -19.094 -22.984 -9.516 1 96.19 299 GLY B O 1
ATOM 5616 N N . ASP B 1 300 ? -19.625 -25.094 -9.961 1 97.44 300 ASP B N 1
ATOM 5617 C CA . ASP B 1 300 ? -19.344 -25.562 -8.609 1 97.44 300 ASP B CA 1
ATOM 5618 C C . ASP B 1 300 ? -18.047 -26.375 -8.562 1 97.44 300 ASP B C 1
ATOM 5620 O O . ASP B 1 300 ? -17.844 -27.172 -7.637 1 97.44 300 ASP B O 1
ATOM 5624 N N . PHE B 1 301 ? -17.219 -26.328 -9.578 1 98.5 301 PHE B N 1
ATOM 5625 C CA . PHE B 1 301 ? -15.883 -26.906 -9.688 1 98.5 301 PHE B CA 1
ATOM 5626 C C . PHE B 1 301 ? -15.961 -28.422 -9.883 1 98.5 301 PHE B C 1
ATOM 5628 O O . PHE B 1 301 ? -14.969 -29.125 -9.703 1 98.5 301 PHE B O 1
ATOM 5635 N N . GLN B 1 302 ? -17.188 -28.922 -10.18 1 98.19 302 GLN B N 1
ATOM 5636 C CA . GLN B 1 302 ? -17.359 -30.359 -10.375 1 98.19 302 GLN B CA 1
ATOM 5637 C C . GLN B 1 302 ? -17.109 -30.75 -11.828 1 98.19 302 GLN B C 1
ATOM 5639 O O . GLN B 1 302 ? -17.547 -30.047 -12.75 1 98.19 302 GLN B O 1
ATOM 5644 N N . THR B 1 303 ? -16.359 -31.859 -12.055 1 97.88 303 THR B N 1
ATOM 5645 C CA . THR B 1 303 ? -16.188 -32.438 -13.391 1 97.88 303 THR B CA 1
ATOM 5646 C C . THR B 1 303 ? -17.453 -33.156 -13.844 1 97.88 303 THR B C 1
ATOM 5648 O O . THR B 1 303 ? -18.484 -33.062 -13.172 1 97.88 303 THR B O 1
ATOM 5651 N N . ALA B 1 304 ? -17.281 -33.781 -14.984 1 95.62 304 ALA B N 1
ATOM 5652 C CA . ALA B 1 304 ? -18.422 -34.562 -15.477 1 95.62 304 ALA B CA 1
ATOM 5653 C C . ALA B 1 304 ? -18.703 -35.781 -14.586 1 95.62 304 ALA B C 1
ATOM 5655 O O . ALA B 1 304 ? -19.75 -36.406 -14.688 1 95.62 304 ALA B O 1
ATOM 5656 N N . ILE B 1 305 ? -17.766 -36.125 -13.719 1 96.38 305 ILE B N 1
ATOM 5657 C CA . ILE B 1 305 ? -17.875 -37.281 -12.844 1 96.38 305 ILE B CA 1
ATOM 5658 C C . ILE B 1 305 ? -18.219 -36.812 -11.422 1 96.38 305 ILE B C 1
ATOM 5660 O O . ILE B 1 305 ? -17.484 -36 -10.836 1 96.38 305 ILE B O 1
ATOM 5664 N N . GLU B 1 306 ? -19.297 -37.344 -10.891 1 96.12 306 GLU B N 1
ATOM 5665 C CA . GLU B 1 306 ? -19.703 -36.969 -9.531 1 96.12 306 GLU B CA 1
ATOM 5666 C C . GLU B 1 306 ? -18.609 -37.312 -8.531 1 96.12 306 GLU B C 1
ATOM 5668 O O . GLU B 1 306 ? -17.984 -38.344 -8.602 1 96.12 306 GLU B O 1
ATOM 5673 N N . GLY B 1 307 ? -18.297 -36.281 -7.715 1 96.88 307 GLY B N 1
ATOM 5674 C CA . GLY B 1 307 ? -17.328 -36.531 -6.648 1 96.88 307 GLY B CA 1
ATOM 5675 C C . GLY B 1 307 ? -15.914 -36.125 -7.031 1 96.88 307 GLY B C 1
ATOM 5676 O O . GLY B 1 307 ? -15.008 -36.188 -6.199 1 96.88 307 GLY B O 1
ATOM 5677 N N . ILE B 1 308 ? -15.719 -35.781 -8.305 1 98.44 308 ILE B N 1
ATOM 5678 C CA . ILE B 1 308 ? -14.406 -35.344 -8.758 1 98.44 308 ILE B CA 1
ATOM 5679 C C . ILE B 1 308 ? -14.469 -33.844 -9.125 1 98.44 308 ILE B C 1
ATOM 5681 O O . ILE B 1 308 ? -15.242 -33.469 -10.008 1 98.44 308 ILE B O 1
ATOM 5685 N N . PHE B 1 309 ? -13.68 -33.031 -8.438 1 98.75 309 PHE B N 1
ATOM 5686 C CA . PHE B 1 309 ? -13.641 -31.578 -8.586 1 98.75 309 PHE B CA 1
ATOM 5687 C C . PHE B 1 309 ? -12.258 -31.109 -9.047 1 98.75 309 PHE B C 1
ATOM 5689 O O . PHE B 1 309 ? -11.289 -31.875 -8.977 1 98.75 309 PHE B O 1
ATOM 5696 N N . ALA B 1 310 ? -12.164 -29.875 -9.602 1 98.94 310 ALA B N 1
ATOM 5697 C CA . ALA B 1 310 ? -10.875 -29.297 -9.969 1 98.94 310 ALA B CA 1
ATOM 5698 C C . ALA B 1 310 ? -10.859 -27.797 -9.727 1 98.94 310 ALA B C 1
ATOM 5700 O O . ALA B 1 310 ? -11.875 -27.125 -9.891 1 98.94 310 ALA B O 1
ATOM 5701 N N . ILE B 1 311 ? -9.695 -27.281 -9.32 1 98.88 311 ILE B N 1
ATOM 5702 C CA . ILE B 1 311 ? -9.547 -25.859 -9.016 1 98.88 311 ILE B CA 1
ATOM 5703 C C . ILE B 1 311 ? -8.148 -25.406 -9.406 1 98.88 311 ILE B C 1
ATOM 5705 O O . ILE B 1 311 ? -7.242 -26.219 -9.594 1 98.88 311 ILE B O 1
ATOM 5709 N N . GLY B 1 312 ? -7.973 -24.016 -9.492 1 98.69 312 GLY B N 1
ATOM 5710 C CA . GLY B 1 312 ? -6.668 -23.438 -9.742 1 98.69 312 GLY B CA 1
ATOM 5711 C C . GLY B 1 312 ? -6.297 -23.406 -11.211 1 98.69 312 GLY B C 1
ATOM 5712 O O . GLY B 1 312 ? -7.172 -23.312 -12.078 1 98.69 312 GLY B O 1
ATOM 5713 N N . ASP B 1 313 ? -5.055 -23.469 -11.445 1 98.62 313 ASP B N 1
ATOM 5714 C CA . ASP B 1 313 ? -4.559 -23.297 -12.805 1 98.62 313 ASP B CA 1
ATOM 5715 C C . ASP B 1 313 ? -5.059 -24.406 -13.719 1 98.62 313 ASP B C 1
ATOM 5717 O O . ASP B 1 313 ? -5.227 -24.219 -14.922 1 98.62 313 ASP B O 1
ATOM 5721 N N . VAL B 1 314 ? -5.336 -25.562 -13.164 1 98.81 314 VAL B N 1
ATOM 5722 C CA . VAL B 1 314 ? -5.641 -26.75 -13.969 1 98.81 314 VAL B CA 1
ATOM 5723 C C . VAL B 1 314 ? -6.98 -26.562 -14.672 1 98.81 314 VAL B C 1
ATOM 5725 O O . VAL B 1 314 ? -7.27 -27.25 -15.656 1 98.81 314 VAL B O 1
ATOM 5728 N N . ILE B 1 315 ? -7.836 -25.625 -14.203 1 98.69 315 ILE B N 1
ATOM 5729 C CA . ILE B 1 315 ? -9.133 -25.438 -14.836 1 98.69 315 ILE B CA 1
ATOM 5730 C C . ILE B 1 315 ? -9.102 -24.188 -15.711 1 98.69 315 ILE B C 1
ATOM 5732 O O . ILE B 1 315 ? -10.117 -23.781 -16.281 1 98.69 315 ILE B O 1
ATOM 5736 N N . GLY B 1 316 ? -8.016 -23.5 -15.812 1 97.69 316 GLY B N 1
ATOM 5737 C CA . GLY B 1 316 ? -7.852 -22.344 -16.688 1 97.69 316 GLY B CA 1
ATOM 5738 C C . GLY B 1 316 ? -8.336 -21.047 -16.062 1 97.69 316 GLY B C 1
ATOM 5739 O O . GLY B 1 316 ? -8.281 -20.891 -14.836 1 97.69 316 GLY B O 1
ATOM 5740 N N . GLY B 1 317 ? -8.602 -20 -16.891 1 95.25 317 GLY B N 1
ATOM 5741 C CA . GLY B 1 317 ? -8.875 -18.656 -16.391 1 95.25 317 GLY B CA 1
ATOM 5742 C C . GLY B 1 317 ? -7.625 -17.906 -15.992 1 95.25 317 GLY B C 1
ATOM 5743 O O . GLY B 1 317 ? -6.559 -18.094 -16.578 1 95.25 317 GLY B O 1
ATOM 5744 N N . MET B 1 318 ? -7.84 -16.984 -15.031 1 95.81 318 MET B N 1
ATOM 5745 C CA . MET B 1 318 ? -6.664 -16.297 -14.5 1 95.81 318 MET B CA 1
ATOM 5746 C C . MET B 1 318 ? -5.797 -17.25 -13.68 1 95.81 318 MET B C 1
ATOM 5748 O O . MET B 1 318 ? -6.227 -17.75 -12.641 1 95.81 318 MET B O 1
ATOM 5752 N N . MET B 1 319 ? -4.734 -17.578 -14.172 1 96.88 319 MET B N 1
ATOM 5753 C CA . MET B 1 319 ? -3.846 -18.516 -13.492 1 96.88 319 MET B CA 1
ATOM 5754 C C . MET B 1 319 ? -3.014 -17.797 -12.43 1 96.88 319 MET B C 1
ATOM 5756 O O . MET B 1 319 ? -1.806 -17.609 -12.602 1 96.88 319 MET B O 1
ATOM 5760 N N . LEU B 1 320 ? -3.662 -17.406 -11.367 1 97.88 320 LEU B N 1
ATOM 5761 C CA . LEU B 1 320 ? -3.125 -16.656 -10.234 1 97.88 320 LEU B CA 1
ATOM 5762 C C . LEU B 1 320 ? -3.299 -17.422 -8.938 1 97.88 320 LEU B C 1
ATOM 5764 O O . LEU B 1 320 ? -4.336 -18.062 -8.719 1 97.88 320 LEU B O 1
ATOM 5768 N N . ALA B 1 321 ? -2.271 -17.359 -8.086 1 98.25 321 ALA B N 1
ATOM 5769 C CA . ALA B 1 321 ? -2.285 -18.094 -6.82 1 98.25 321 ALA B CA 1
ATOM 5770 C C . ALA B 1 321 ? -3.508 -17.719 -5.984 1 98.25 321 ALA B C 1
ATOM 5772 O O . ALA B 1 321 ? -4.164 -18.594 -5.414 1 98.25 321 ALA B O 1
ATOM 5773 N N . HIS B 1 322 ? -3.826 -16.438 -5.918 1 98.44 322 HIS B N 1
ATOM 5774 C CA . HIS B 1 322 ? -4.93 -16 -5.07 1 98.44 322 HIS B CA 1
ATOM 5775 C C . HIS B 1 322 ? -6.273 -16.375 -5.676 1 98.44 322 HIS B C 1
ATOM 5777 O O . HIS B 1 322 ? -7.238 -16.641 -4.949 1 98.44 322 HIS B O 1
ATOM 5783 N N . LYS B 1 323 ? -6.398 -16.469 -6.98 1 98.44 323 LYS B N 1
ATOM 5784 C CA . LYS B 1 323 ? -7.59 -17.062 -7.586 1 98.44 323 LYS B CA 1
ATOM 5785 C C . LYS B 1 323 ? -7.754 -18.516 -7.18 1 98.44 323 LYS B C 1
ATOM 5787 O O . LYS B 1 323 ? -8.852 -18.953 -6.809 1 98.44 323 LYS B O 1
ATOM 5792 N N . ALA B 1 324 ? -6.672 -19.25 -7.246 1 98.75 324 ALA B N 1
ATOM 5793 C CA . ALA B 1 324 ? -6.688 -20.656 -6.852 1 98.75 324 ALA B CA 1
ATOM 5794 C C . ALA B 1 324 ? -7.051 -20.812 -5.375 1 98.75 324 ALA B C 1
ATOM 5796 O O . ALA B 1 324 ? -7.82 -21.703 -5.008 1 98.75 324 ALA B O 1
ATOM 5797 N N . GLU B 1 325 ? -6.5 -19.969 -4.512 1 98.69 325 GLU B N 1
ATOM 5798 C CA . GLU B 1 325 ? -6.805 -20 -3.086 1 98.69 325 GLU B CA 1
ATOM 5799 C C . GLU B 1 325 ? -8.297 -19.766 -2.836 1 98.69 325 GLU B C 1
ATOM 5801 O O . GLU B 1 325 ? -8.914 -20.484 -2.047 1 98.69 325 GLU B O 1
ATOM 5806 N N . ASP B 1 326 ? -8.82 -18.781 -3.494 1 98.62 326 ASP B N 1
ATOM 5807 C CA . ASP B 1 326 ? -10.234 -18.453 -3.311 1 98.62 326 ASP B CA 1
ATOM 5808 C C . ASP B 1 326 ? -11.117 -19.609 -3.791 1 98.62 326 ASP B C 1
ATOM 5810 O O . ASP B 1 326 ? -12.141 -19.906 -3.172 1 98.62 326 ASP B O 1
ATOM 5814 N N . GLU B 1 327 ? -10.742 -20.234 -4.891 1 98.81 327 GLU B N 1
ATOM 5815 C CA . GLU B 1 327 ? -11.469 -21.406 -5.367 1 98.81 327 GLU B CA 1
ATOM 5816 C C . GLU B 1 327 ? -11.383 -22.547 -4.363 1 98.81 327 GLU B C 1
ATOM 5818 O O . GLU B 1 327 ? -12.375 -23.25 -4.109 1 98.81 327 GLU B O 1
ATOM 5823 N N . GLY B 1 328 ? -10.172 -22.75 -3.809 1 98.88 328 GLY B N 1
ATOM 5824 C CA . GLY B 1 328 ? -9.992 -23.766 -2.793 1 98.88 328 GLY B CA 1
ATOM 5825 C C . GLY B 1 328 ? -10.844 -23.547 -1.561 1 98.88 328 GLY B C 1
ATOM 5826 O O . GLY B 1 328 ? -11.469 -24.484 -1.049 1 98.88 328 GLY B O 1
ATOM 5827 N N . MET B 1 329 ? -10.883 -22.344 -1.097 1 98.56 329 MET B N 1
ATOM 5828 C CA . MET B 1 329 ? -11.719 -21.984 0.051 1 98.56 329 MET B CA 1
ATOM 5829 C C . MET B 1 329 ? -13.188 -22.234 -0.248 1 98.56 329 MET B C 1
ATOM 5831 O O . MET B 1 329 ? -13.898 -22.859 0.552 1 98.56 329 MET B O 1
ATOM 5835 N N . ALA B 1 330 ? -13.641 -21.781 -1.383 1 98.62 330 ALA B N 1
ATOM 5836 C CA . ALA B 1 330 ? -15.039 -21.906 -1.775 1 98.62 330 ALA B CA 1
ATOM 5837 C C . ALA B 1 330 ? -15.438 -23.375 -1.878 1 98.62 330 ALA B C 1
ATOM 5839 O O . ALA B 1 330 ? -16.484 -23.781 -1.355 1 98.62 330 ALA B O 1
ATOM 5840 N N . LEU B 1 331 ? -14.617 -24.172 -2.529 1 98.81 331 LEU B N 1
ATOM 5841 C CA . LEU B 1 331 ? -14.945 -25.578 -2.711 1 98.81 331 LEU B CA 1
ATOM 5842 C C . LEU B 1 331 ? -15 -26.297 -1.369 1 98.81 331 LEU B C 1
ATOM 5844 O O . LEU B 1 331 ? -15.898 -27.109 -1.131 1 98.81 331 LEU B O 1
ATOM 5848 N N . ALA B 1 332 ? -14.008 -26.047 -0.515 1 98.81 332 ALA B N 1
ATOM 5849 C CA . ALA B 1 332 ? -14.016 -26.656 0.816 1 98.81 332 ALA B CA 1
ATOM 5850 C C . ALA B 1 332 ? -15.328 -26.359 1.54 1 98.81 332 ALA B C 1
ATOM 5852 O O . ALA B 1 332 ? -15.922 -27.266 2.141 1 98.81 332 ALA B O 1
ATOM 5853 N N . GLU B 1 333 ? -15.766 -25.141 1.482 1 98.56 333 GLU B N 1
ATOM 5854 C CA . GLU B 1 333 ? -17 -24.734 2.146 1 98.56 333 GLU B CA 1
ATOM 5855 C C . GLU B 1 333 ? -18.219 -25.422 1.512 1 98.56 333 GLU B C 1
ATOM 5857 O O . GLU B 1 333 ? -19.125 -25.859 2.217 1 98.56 333 GLU B O 1
ATOM 5862 N N . MET B 1 334 ? -18.219 -25.516 0.229 1 98.5 334 MET B N 1
ATOM 5863 C CA . MET B 1 334 ? -19.297 -26.203 -0.47 1 98.5 334 MET B CA 1
ATOM 5864 C C . MET B 1 334 ? -19.359 -27.672 -0.064 1 98.5 334 MET B C 1
ATOM 5866 O O . MET B 1 334 ? -20.438 -28.203 0.192 1 98.5 334 MET B O 1
ATOM 5870 N N . LEU B 1 335 ? -18.234 -28.312 0.003 1 98.38 335 LEU B N 1
ATOM 5871 C CA . LEU B 1 335 ? -18.156 -29.719 0.365 1 98.38 335 LEU B CA 1
ATOM 5872 C C . LEU B 1 335 ? -18.641 -29.938 1.797 1 98.38 335 LEU B C 1
ATOM 5874 O O . LEU B 1 335 ? -19.109 -31.031 2.137 1 98.38 335 LEU B O 1
ATOM 5878 N N . ALA B 1 336 ? -18.516 -28.906 2.588 1 98.19 336 ALA B N 1
ATOM 5879 C CA . ALA B 1 336 ? -18.953 -28.984 3.979 1 98.19 336 ALA B CA 1
ATOM 5880 C C . ALA B 1 336 ? -20.422 -28.594 4.109 1 98.19 336 ALA B C 1
ATOM 5882 O O . ALA B 1 336 ? -20.953 -28.531 5.219 1 98.19 336 ALA B O 1
ATOM 5883 N N . GLY B 1 337 ? -21.047 -28.219 3.043 1 97.69 337 GLY B N 1
ATOM 5884 C CA . GLY B 1 337 ? -22.469 -27.953 3.055 1 97.69 337 GLY B CA 1
ATOM 5885 C C . GLY B 1 337 ? -22.812 -26.484 3.137 1 97.69 337 GLY B C 1
ATOM 5886 O O . GLY B 1 337 ? -23.969 -26.109 3.295 1 97.69 337 GLY B O 1
ATOM 5887 N N . GLU B 1 338 ? -21.781 -25.641 2.992 1 97.12 338 GLU B N 1
ATOM 5888 C CA . GLU B 1 338 ? -22.016 -24.203 3.012 1 97.12 338 GLU B CA 1
ATOM 5889 C C . GLU B 1 338 ? -22.172 -23.656 1.598 1 97.12 338 GLU B C 1
ATOM 5891 O O . GLU B 1 338 ? -21.984 -24.375 0.618 1 97.12 338 GLU B O 1
ATOM 5896 N N . SER B 1 339 ? -22.672 -22.422 1.549 1 94.88 339 SER B N 1
ATOM 5897 C CA . SER B 1 339 ? -22.75 -21.703 0.28 1 94.88 339 SER B CA 1
ATOM 5898 C C . SER B 1 339 ? -21.531 -20.812 0.078 1 94.88 339 SER B C 1
ATOM 5900 O O . SER B 1 339 ? -21.109 -20.109 0.999 1 94.88 339 SER B O 1
ATOM 5902 N N . ALA B 1 340 ? -20.906 -20.984 -1.064 1 94.5 340 ALA B N 1
ATOM 5903 C CA . ALA B 1 340 ? -19.719 -20.188 -1.363 1 94.5 340 ALA B CA 1
ATOM 5904 C C . ALA B 1 340 ? -19.672 -19.812 -2.844 1 94.5 340 ALA B C 1
ATOM 5906 O O . ALA B 1 340 ? -20.375 -20.406 -3.664 1 94.5 340 ALA B O 1
ATOM 5907 N N . HIS B 1 341 ? -18.922 -18.75 -3.1 1 93.5 341 HIS B N 1
ATOM 5908 C CA . HIS B 1 341 ? -18.734 -18.328 -4.484 1 93.5 341 HIS B CA 1
ATOM 5909 C C . HIS B 1 341 ? -17.422 -17.562 -4.652 1 93.5 341 HIS B C 1
ATOM 5911 O O . HIS B 1 341 ? -16.828 -17.125 -3.67 1 93.5 341 HIS B O 1
ATOM 5917 N N . VAL B 1 342 ? -16.922 -17.547 -5.852 1 97.06 342 VAL B N 1
ATOM 5918 C CA . VAL B 1 342 ? -15.766 -16.734 -6.234 1 97.06 342 VAL B CA 1
ATOM 5919 C C . VAL B 1 342 ? -16.188 -15.656 -7.223 1 97.06 342 VAL B C 1
ATOM 5921 O O . VAL B 1 342 ? -16.844 -15.945 -8.227 1 97.06 342 VAL B O 1
ATOM 5924 N N . ASN B 1 343 ? -15.883 -14.359 -6.914 1 97.56 343 ASN B N 1
ATOM 5925 C CA . ASN B 1 343 ? -16.172 -13.258 -7.82 1 97.56 343 ASN B CA 1
ATOM 5926 C C . ASN B 1 343 ? -15.031 -13.023 -8.805 1 97.56 343 ASN B C 1
ATOM 5928 O O . ASN B 1 343 ? -14.141 -12.219 -8.547 1 97.56 343 ASN B O 1
ATOM 5932 N N . TYR B 1 344 ? -15.164 -13.648 -9.992 1 97.69 344 TYR B N 1
ATOM 5933 C CA . TYR B 1 344 ? -14.102 -13.586 -10.984 1 97.69 344 TYR B CA 1
ATOM 5934 C C . TYR B 1 344 ? -13.977 -12.18 -11.562 1 97.69 344 TYR B C 1
ATOM 5936 O O . TYR B 1 344 ? -12.969 -11.844 -12.188 1 97.69 344 TYR B O 1
ATOM 5944 N N . GLY B 1 345 ? -14.969 -11.32 -11.344 1 97.38 345 GLY B N 1
ATOM 5945 C CA . GLY B 1 345 ? -14.945 -9.953 -11.844 1 97.38 345 GLY B CA 1
ATOM 5946 C C . GLY B 1 345 ? -14.109 -9.023 -10.992 1 97.38 345 GLY B C 1
ATOM 5947 O O . GLY B 1 345 ? -13.797 -7.902 -11.406 1 97.38 345 GLY B O 1
ATOM 5948 N N . ALA B 1 346 ? -13.68 -9.469 -9.812 1 98.25 346 ALA B N 1
ATOM 5949 C CA . ALA B 1 346 ? -12.938 -8.617 -8.883 1 98.25 346 ALA B CA 1
ATOM 5950 C C . ALA B 1 346 ? -11.664 -9.312 -8.406 1 98.25 346 ALA B C 1
ATOM 5952 O O . ALA B 1 346 ? -11.281 -9.188 -7.238 1 98.25 346 ALA B O 1
ATOM 5953 N N . ILE B 1 347 ? -11.008 -10.094 -9.242 1 98.56 347 ILE B N 1
ATOM 5954 C CA . ILE B 1 347 ? -9.711 -10.695 -8.945 1 98.56 347 ILE B CA 1
ATOM 5955 C C . ILE B 1 347 ? -8.594 -9.773 -9.43 1 98.56 347 ILE B C 1
ATOM 5957 O O . ILE B 1 347 ? -8.469 -9.516 -10.625 1 98.56 347 ILE B O 1
ATOM 5961 N N . PRO B 1 348 ? -7.773 -9.258 -8.5 1 98.62 348 PRO B N 1
ATOM 5962 C CA . PRO B 1 348 ? -6.699 -8.367 -8.93 1 98.62 348 PRO B CA 1
ATOM 5963 C C . PRO B 1 348 ? -5.527 -9.109 -9.562 1 98.62 348 PRO B C 1
ATOM 5965 O O . PRO B 1 348 ? -5.273 -10.266 -9.227 1 98.62 348 PRO B O 1
ATOM 5968 N N . SER B 1 349 ? -4.879 -8.477 -10.469 1 98.19 349 SER B N 1
ATOM 5969 C CA . SER B 1 349 ? -3.633 -8.953 -11.062 1 98.19 349 SER B CA 1
ATOM 5970 C C . SER B 1 349 ? -2.504 -7.953 -10.852 1 98.19 349 SER B C 1
ATOM 5972 O O . SER B 1 349 ? -2.705 -6.746 -10.992 1 98.19 349 SER B O 1
ATOM 5974 N N . VAL B 1 350 ? -1.35 -8.484 -10.523 1 98.38 350 VAL B N 1
ATOM 5975 C CA . VAL B 1 350 ? -0.235 -7.582 -10.25 1 98.38 350 VAL B CA 1
ATOM 5976 C C . VAL B 1 350 ? 1.016 -8.07 -10.977 1 98.38 350 VAL B C 1
ATOM 5978 O O . VAL B 1 350 ? 1.291 -9.273 -11.016 1 98.38 350 VAL B O 1
ATOM 5981 N N . VAL B 1 351 ? 1.725 -7.195 -11.656 1 98.44 351 VAL B N 1
ATOM 5982 C CA . VAL B 1 351 ? 3.08 -7.391 -12.156 1 98.44 351 VAL B CA 1
ATOM 5983 C C . VAL B 1 351 ? 4.074 -6.652 -11.266 1 98.44 351 VAL B C 1
ATOM 5985 O O . VAL B 1 351 ? 4.02 -5.43 -11.141 1 98.44 351 VAL B O 1
ATOM 5988 N N . TYR B 1 352 ? 5 -7.344 -10.688 1 98.12 352 TYR B N 1
ATOM 5989 C CA . TYR B 1 352 ? 5.801 -6.805 -9.594 1 98.12 352 TYR B CA 1
ATOM 5990 C C . TYR B 1 352 ? 7.113 -6.234 -10.109 1 98.12 352 TYR B C 1
ATOM 5992 O O . TYR B 1 352 ? 8.141 -6.316 -9.43 1 98.12 352 TYR B O 1
ATOM 6000 N N . THR B 1 353 ? 7.059 -5.688 -11.289 1 97.88 353 THR B N 1
ATOM 6001 C CA . THR B 1 353 ? 8.172 -4.852 -11.727 1 97.88 353 THR B CA 1
ATOM 6002 C C . THR B 1 353 ? 8.258 -3.584 -10.883 1 97.88 353 THR B C 1
ATOM 6004 O O . THR B 1 353 ? 7.602 -3.475 -9.844 1 97.88 353 THR B O 1
ATOM 6007 N N . TRP B 1 354 ? 9.219 -2.66 -11.305 1 96.69 354 TRP B N 1
ATOM 6008 C CA . TRP B 1 354 ? 9.234 -1.329 -10.703 1 96.69 354 TRP B CA 1
ATOM 6009 C C . TRP B 1 354 ? 9.133 -0.25 -11.773 1 96.69 354 TRP B C 1
ATOM 6011 O O . TRP B 1 354 ? 10.016 -0.125 -12.625 1 96.69 354 TRP B O 1
ATOM 6021 N N . PRO B 1 355 ? 8.039 0.532 -11.719 1 97.75 355 PRO B N 1
ATOM 6022 C CA . PRO B 1 355 ? 6.949 0.427 -10.742 1 97.75 355 PRO B CA 1
ATOM 6023 C C . PRO B 1 355 ? 6.078 -0.808 -10.961 1 97.75 355 PRO B C 1
ATOM 6025 O O . PRO B 1 355 ? 6.223 -1.497 -11.977 1 97.75 355 PRO B O 1
ATOM 6028 N N . GLU B 1 356 ? 5.305 -1.13 -9.922 1 98.31 356 GLU B N 1
ATOM 6029 C CA . GLU B 1 356 ? 4.328 -2.211 -10.039 1 98.31 356 GLU B CA 1
ATOM 6030 C C . GLU B 1 356 ? 3.205 -1.836 -11.008 1 98.31 356 GLU B C 1
ATOM 6032 O O . GLU B 1 356 ? 2.971 -0.653 -11.266 1 98.31 356 GLU B O 1
ATOM 6037 N N . ILE B 1 357 ? 2.627 -2.852 -11.562 1 98.69 357 ILE B N 1
ATOM 6038 C CA . ILE B 1 357 ? 1.425 -2.729 -12.383 1 98.69 357 ILE B CA 1
ATOM 6039 C C . ILE B 1 357 ? 0.303 -3.572 -11.781 1 98.69 357 ILE B C 1
ATOM 6041 O O . ILE B 1 357 ? 0.501 -4.75 -11.469 1 98.69 357 ILE B O 1
ATOM 6045 N N . ALA B 1 358 ? -0.834 -2.953 -11.578 1 98.75 358 ALA B N 1
ATOM 6046 C CA . ALA B 1 358 ? -1.964 -3.686 -11.016 1 98.75 358 ALA B CA 1
ATOM 6047 C C . ALA B 1 358 ? -3.248 -3.396 -11.781 1 98.75 358 ALA B C 1
ATOM 6049 O O . ALA B 1 358 ? -3.443 -2.285 -12.281 1 98.75 358 ALA B O 1
ATOM 6050 N N . GLY B 1 359 ? -4.047 -4.391 -11.922 1 98.69 359 GLY B N 1
ATOM 6051 C CA . GLY B 1 359 ? -5.34 -4.23 -12.57 1 98.69 359 GLY B CA 1
ATOM 6052 C C . GLY B 1 359 ? -6.434 -5.066 -11.93 1 98.69 359 GLY B C 1
ATOM 6053 O O . GLY B 1 359 ? -6.164 -6.121 -11.359 1 98.69 359 GLY B O 1
ATOM 6054 N N . VAL B 1 360 ? -7.621 -4.602 -12.008 1 98.88 360 VAL B N 1
ATOM 6055 C CA . VAL B 1 360 ? -8.812 -5.352 -11.625 1 98.88 360 VAL B CA 1
ATOM 6056 C C . VAL B 1 360 ? -9.984 -4.953 -12.516 1 98.88 360 VAL B C 1
ATOM 6058 O O . VAL B 1 360 ? -10.078 -3.801 -12.945 1 98.88 360 VAL B O 1
ATOM 6061 N N . GLY B 1 361 ? -10.859 -5.918 -12.805 1 98.62 361 GLY B N 1
ATOM 6062 C CA . GLY B 1 361 ? -12.0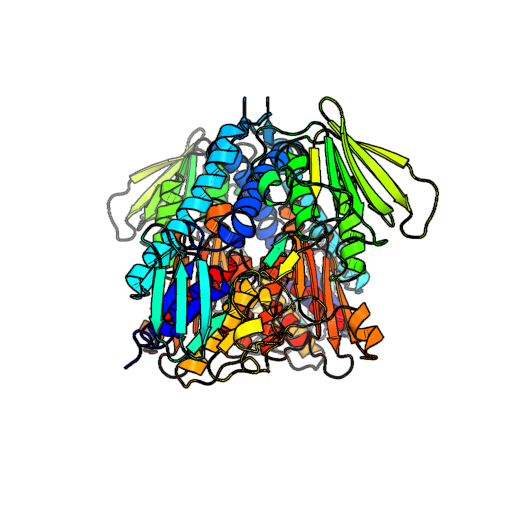31 -5.641 -13.625 1 98.62 361 GLY B CA 1
ATOM 6063 C C . GLY B 1 361 ? -11.711 -5.566 -15.109 1 98.62 361 GLY B C 1
ATOM 6064 O O . GLY B 1 361 ? -10.852 -6.293 -15.602 1 98.62 361 GLY B O 1
ATOM 6065 N N . LYS B 1 362 ? -12.445 -4.785 -15.836 1 98.62 362 LYS B N 1
ATOM 6066 C CA . LYS B 1 362 ? -12.367 -4.742 -17.297 1 98.62 362 LYS B CA 1
ATOM 6067 C C . LYS B 1 362 ? -11.359 -3.691 -17.75 1 98.62 362 LYS B C 1
ATOM 6069 O O . LYS B 1 362 ? -11.203 -2.648 -17.109 1 98.62 362 LYS B O 1
ATOM 6074 N N . THR B 1 363 ? -10.711 -3.967 -18.812 1 98.5 363 THR B N 1
ATOM 6075 C CA . THR B 1 363 ? -9.883 -2.982 -19.5 1 98.5 363 THR B CA 1
ATOM 6076 C C . THR B 1 363 ? -10.727 -2.135 -20.453 1 98.5 363 THR B C 1
ATOM 6078 O O . THR B 1 363 ? -11.891 -2.457 -20.719 1 98.5 363 THR B O 1
ATOM 6081 N N . GLU B 1 364 ? -10.117 -1.058 -20.922 1 98.06 364 GLU B N 1
ATOM 6082 C CA . GLU B 1 364 ? -10.828 -0.253 -21.906 1 98.06 364 GLU B CA 1
ATOM 6083 C C . GLU B 1 364 ? -11.148 -1.07 -23.156 1 98.06 364 GLU B C 1
ATOM 6085 O O . GLU B 1 364 ? -12.242 -0.947 -23.719 1 98.06 364 GLU B O 1
ATOM 6090 N N . GLU B 1 365 ? -10.18 -1.886 -23.594 1 98.06 365 GLU B N 1
ATOM 6091 C CA . GLU B 1 365 ? -10.359 -2.717 -24.781 1 98.06 365 GLU B CA 1
ATOM 6092 C C . GLU B 1 365 ? -11.547 -3.664 -24.609 1 98.06 365 GLU B C 1
ATOM 6094 O O . GLU B 1 365 ? -12.336 -3.848 -25.531 1 98.06 365 GLU B O 1
ATOM 6099 N N . MET B 1 366 ? -11.688 -4.25 -23.453 1 98.06 366 MET B N 1
ATOM 6100 C CA . MET B 1 366 ? -12.797 -5.164 -23.172 1 98.06 366 MET B CA 1
ATOM 6101 C C . MET B 1 366 ? -14.133 -4.43 -23.219 1 98.06 366 MET B C 1
ATOM 6103 O O . MET B 1 366 ? -15.102 -4.934 -23.781 1 98.06 366 MET B O 1
ATOM 6107 N N . LEU B 1 367 ? -14.18 -3.24 -22.609 1 98.62 367 LEU B N 1
ATOM 6108 C CA . LEU B 1 367 ? -15.414 -2.469 -22.562 1 98.62 367 LEU B CA 1
ATOM 6109 C C . LEU B 1 367 ? -15.844 -2.033 -23.953 1 98.62 367 LEU B C 1
ATOM 6111 O O . LEU B 1 367 ? -17.031 -2.09 -24.297 1 98.62 367 LEU B O 1
ATOM 6115 N N . LYS B 1 368 ? -14.891 -1.591 -24.719 1 98.19 368 LYS B N 1
ATOM 6116 C CA . LYS B 1 368 ? -15.18 -1.208 -26.109 1 98.19 368 LYS B CA 1
ATOM 6117 C C . LYS B 1 368 ? -15.688 -2.398 -26.906 1 98.19 368 LYS B C 1
ATOM 6119 O O . LYS B 1 368 ? -16.672 -2.279 -27.641 1 98.19 368 LYS B O 1
ATOM 6124 N N . LYS B 1 369 ? -15.023 -3.506 -26.781 1 97.94 369 LYS B N 1
ATOM 6125 C CA . LYS B 1 369 ? -15.438 -4.723 -27.469 1 97.94 369 LYS B CA 1
ATOM 6126 C C . LYS B 1 369 ? -16.859 -5.121 -27.094 1 97.94 369 LYS B C 1
ATOM 6128 O O . LYS B 1 369 ? -17.641 -5.559 -27.938 1 97.94 369 LYS B O 1
ATOM 6133 N N . ASP B 1 370 ? -17.203 -4.941 -25.797 1 97.81 370 ASP B N 1
ATOM 6134 C CA . ASP B 1 370 ? -18.5 -5.344 -25.281 1 97.81 370 ASP B CA 1
ATOM 6135 C C . ASP B 1 370 ? -19.562 -4.273 -25.547 1 97.81 370 ASP B C 1
ATOM 6137 O O . ASP B 1 370 ? -20.734 -4.48 -25.281 1 97.81 370 ASP B O 1
ATOM 6141 N N . GLY B 1 371 ? -19.156 -3.184 -26.031 1 98.12 371 GLY B N 1
ATOM 6142 C CA . GLY B 1 371 ? -20.078 -2.088 -26.312 1 98.12 371 GLY B CA 1
ATOM 6143 C C . GLY B 1 371 ? -20.609 -1.415 -25.078 1 98.12 371 GLY B C 1
ATOM 6144 O O . GLY B 1 371 ? -21.75 -0.95 -25.062 1 98.12 371 GLY B O 1
ATOM 6145 N N . VAL B 1 372 ? -19.875 -1.429 -24 1 98.38 372 VAL B N 1
ATOM 6146 C CA . VAL B 1 372 ? -20.297 -0.823 -22.75 1 98.38 372 VAL B CA 1
ATOM 6147 C C . VAL B 1 372 ? -19.844 0.632 -22.688 1 98.38 372 VAL B C 1
ATOM 6149 O O . VAL B 1 372 ? -18.656 0.922 -22.875 1 98.38 372 VAL B O 1
ATOM 6152 N N . ALA B 1 373 ? -20.734 1.522 -22.453 1 98.69 373 ALA B N 1
ATOM 6153 C CA . ALA B 1 373 ? -20.391 2.936 -22.312 1 98.69 373 ALA B CA 1
ATOM 6154 C C . ALA B 1 373 ? -19.719 3.201 -20.953 1 98.69 373 ALA B C 1
ATOM 6156 O O . ALA B 1 373 ? -20.203 2.74 -19.922 1 98.69 373 ALA B O 1
ATOM 6157 N N . TYR B 1 374 ? -18.625 3.953 -20.984 1 98.75 374 TYR B N 1
ATOM 6158 C CA . TYR B 1 374 ? -17.875 4.188 -19.75 1 98.75 374 TYR B CA 1
ATOM 6159 C C . TYR B 1 374 ? -17.219 5.562 -19.766 1 98.75 374 TYR B C 1
ATOM 6161 O O . TYR B 1 374 ? -17.078 6.184 -20.828 1 98.75 374 TYR B O 1
ATOM 6169 N N . LYS B 1 375 ? -16.859 6.066 -18.547 1 98.81 375 LYS B N 1
ATOM 6170 C CA . LYS B 1 375 ? -16.031 7.246 -18.328 1 98.81 375 LYS B CA 1
ATOM 6171 C C . LYS B 1 375 ? -14.672 6.859 -17.75 1 98.81 375 LYS B C 1
ATOM 6173 O O . LYS B 1 375 ? -14.539 5.832 -17.078 1 98.81 375 LYS B O 1
ATOM 6178 N N . VAL B 1 376 ? -13.688 7.637 -18.094 1 98.88 376 VAL B N 1
ATOM 6179 C CA . VAL B 1 376 ? -12.328 7.387 -17.625 1 98.88 376 VAL B CA 1
ATOM 6180 C C . VAL B 1 376 ? -11.898 8.492 -16.656 1 98.88 376 VAL B C 1
ATOM 6182 O O . VAL B 1 376 ? -12.117 9.672 -16.922 1 98.88 376 VAL B O 1
ATOM 6185 N N . GLY B 1 377 ? -11.445 8.141 -15.5 1 98.88 377 GLY B N 1
ATOM 6186 C CA . GLY B 1 377 ? -10.719 9.031 -14.609 1 98.88 377 GLY B CA 1
ATOM 6187 C C . GLY B 1 377 ? -9.273 8.617 -14.406 1 98.88 377 GLY B C 1
ATOM 6188 O O . GLY B 1 377 ? -8.984 7.457 -14.117 1 98.88 377 GLY B O 1
ATOM 6189 N N . LYS B 1 378 ? -8.359 9.555 -14.602 1 98.62 378 LYS B N 1
ATOM 6190 C CA . LYS B 1 378 ? -6.938 9.258 -14.492 1 98.62 378 LYS B CA 1
ATOM 6191 C C . LYS B 1 378 ? -6.223 10.305 -13.641 1 98.62 378 LYS B C 1
ATOM 6193 O O . LYS B 1 378 ? -6.598 11.484 -13.648 1 98.62 378 LYS B O 1
ATOM 6198 N N . PHE B 1 379 ? -5.191 9.938 -12.859 1 98.88 379 PHE B N 1
ATOM 6199 C CA . PHE B 1 379 ? -4.379 10.828 -12.039 1 98.88 379 PHE B CA 1
ATOM 6200 C C . PHE B 1 379 ? -2.934 10.352 -11.992 1 98.88 379 PHE B C 1
ATOM 6202 O O . PHE B 1 379 ? -2.664 9.211 -11.602 1 98.88 379 PHE B O 1
ATOM 6209 N N . PRO B 1 380 ? -1.976 11.164 -12.383 1 98.75 380 PRO B N 1
ATOM 6210 C CA . PRO B 1 380 ? -0.567 10.758 -12.414 1 98.75 380 PRO B CA 1
ATOM 6211 C C . PRO B 1 380 ? 0.122 10.914 -11.062 1 98.75 380 PRO B C 1
ATOM 6213 O O . PRO B 1 380 ? -0.177 11.852 -10.312 1 98.75 380 PRO B O 1
ATOM 6216 N N . PHE B 1 381 ? 1.081 10.125 -10.789 1 98.69 381 PHE B N 1
ATOM 6217 C CA . PHE B 1 381 ? 1.811 10.188 -9.531 1 98.69 381 PHE B CA 1
ATOM 6218 C C . PHE B 1 381 ? 2.75 11.391 -9.5 1 98.69 381 PHE B C 1
ATOM 6220 O O . PHE B 1 381 ? 3.242 11.773 -8.438 1 98.69 381 PHE B O 1
ATOM 6227 N N . THR B 1 382 ? 2.988 12.023 -10.602 1 98.31 382 THR B N 1
ATOM 6228 C CA . THR B 1 382 ? 3.762 13.258 -10.625 1 98.31 382 THR B CA 1
ATOM 6229 C C . THR B 1 382 ? 3.023 14.375 -9.898 1 98.31 382 THR B C 1
ATOM 6231 O O . THR B 1 382 ? 3.627 15.383 -9.516 1 98.31 382 THR B O 1
ATOM 6234 N N . ALA B 1 383 ? 1.728 14.211 -9.711 1 98.19 383 ALA B N 1
ATOM 6235 C CA . ALA B 1 383 ? 0.921 15.219 -9.031 1 98.19 383 ALA B CA 1
ATOM 6236 C C . ALA B 1 383 ? 0.652 14.82 -7.582 1 98.19 383 ALA B C 1
ATOM 6238 O O . ALA B 1 383 ? -0.034 15.531 -6.852 1 98.19 383 ALA B O 1
ATOM 6239 N N . ASN B 1 384 ? 1.129 13.727 -7.156 1 98.19 384 ASN B N 1
ATOM 6240 C CA . ASN B 1 384 ? 0.941 13.219 -5.797 1 98.19 384 ASN B CA 1
ATOM 6241 C C . ASN B 1 384 ? 2.096 13.625 -4.887 1 98.19 384 ASN B C 1
ATOM 6243 O O . ASN B 1 384 ? 3.256 13.344 -5.184 1 98.19 384 ASN B O 1
ATOM 6247 N N . ALA B 1 385 ? 1.775 14.25 -3.795 1 98 385 ALA B N 1
ATOM 6248 C CA . ALA B 1 385 ? 2.785 14.82 -2.908 1 98 385 ALA B CA 1
ATOM 6249 C C . ALA B 1 385 ? 3.66 13.727 -2.299 1 98 385 ALA B C 1
ATOM 6251 O O . ALA B 1 385 ? 4.867 13.914 -2.135 1 98 385 ALA B O 1
ATOM 6252 N N . ARG B 1 386 ? 3.055 12.602 -1.915 1 98.19 386 ARG B N 1
ATOM 6253 C CA . ARG B 1 386 ? 3.834 11.523 -1.326 1 98.19 386 ARG B CA 1
ATOM 6254 C C . ARG B 1 386 ? 4.801 10.922 -2.346 1 98.19 386 ARG B C 1
ATOM 6256 O O . ARG B 1 386 ? 5.949 10.625 -2.018 1 98.19 386 ARG B O 1
ATOM 6263 N N . ALA B 1 387 ? 4.293 10.711 -3.574 1 98.5 387 ALA B N 1
ATOM 6264 C CA . ALA B 1 387 ? 5.16 10.211 -4.637 1 98.5 387 ALA B CA 1
ATOM 6265 C C . ALA B 1 387 ? 6.367 11.125 -4.836 1 98.5 387 ALA B C 1
ATOM 6267 O O . ALA B 1 387 ? 7.492 10.648 -5 1 98.5 387 ALA B O 1
ATOM 6268 N N . LYS B 1 388 ? 6.152 12.414 -4.766 1 98.19 388 LYS B N 1
ATOM 6269 C CA . LYS B 1 388 ? 7.242 13.383 -4.898 1 98.19 388 LYS B CA 1
ATOM 6270 C C . LYS B 1 388 ? 8.219 13.273 -3.727 1 98.19 388 LYS B C 1
ATOM 6272 O O . LYS B 1 388 ? 9.43 13.289 -3.922 1 98.19 388 LYS B O 1
ATOM 6277 N N . ALA B 1 389 ? 7.633 13.164 -2.555 1 98.31 389 ALA B N 1
ATOM 6278 C CA . ALA B 1 389 ? 8.469 13.062 -1.362 1 98.31 389 ALA B CA 1
ATOM 6279 C C . ALA B 1 389 ? 9.344 11.812 -1.415 1 98.31 389 ALA B C 1
ATOM 6281 O O . ALA B 1 389 ? 10.492 11.828 -0.977 1 98.31 389 ALA B O 1
ATOM 6282 N N . ASN B 1 390 ? 8.805 10.734 -1.951 1 97.62 390 ASN B N 1
ATOM 6283 C CA . ASN B 1 390 ? 9.523 9.469 -2.047 1 97.62 390 ASN B CA 1
ATOM 6284 C C . ASN B 1 390 ? 10.531 9.484 -3.191 1 97.62 390 ASN B C 1
ATOM 6286 O O . ASN B 1 390 ? 11.516 8.742 -3.168 1 97.62 390 ASN B O 1
ATOM 6290 N N . GLY B 1 391 ? 10.203 10.25 -4.211 1 97 391 GLY B N 1
ATOM 6291 C CA . GLY B 1 391 ? 10.961 10.195 -5.449 1 97 391 GLY B CA 1
ATOM 6292 C C . GLY B 1 391 ? 10.469 9.125 -6.406 1 97 391 GLY B C 1
ATOM 6293 O O . GLY B 1 391 ? 11.242 8.617 -7.223 1 97 391 GLY B O 1
ATOM 6294 N N . ASP B 1 392 ? 9.242 8.695 -6.258 1 96.56 392 ASP B N 1
ATOM 6295 C CA . ASP B 1 392 ? 8.617 7.664 -7.082 1 96.56 392 ASP B CA 1
ATOM 6296 C C . ASP B 1 392 ? 7.391 8.203 -7.809 1 96.56 392 ASP B C 1
ATOM 6298 O O . ASP B 1 392 ? 6.258 7.852 -7.465 1 96.56 392 ASP B O 1
ATOM 6302 N N . THR B 1 393 ? 7.578 8.898 -8.891 1 97.94 393 THR B N 1
ATOM 6303 C CA . THR B 1 393 ? 6.465 9.633 -9.492 1 97.94 393 THR B CA 1
ATOM 6304 C C . THR B 1 393 ? 6.02 8.961 -10.789 1 97.94 393 THR B C 1
ATOM 6306 O O . THR B 1 393 ? 5.09 9.438 -11.445 1 97.94 393 THR B O 1
ATOM 6309 N N . ASP B 1 394 ? 6.609 7.805 -11.133 1 98.25 394 ASP B N 1
ATOM 6310 C CA . ASP B 1 394 ? 6.246 7.141 -12.383 1 98.25 394 ASP B CA 1
ATOM 6311 C C . ASP B 1 394 ? 4.828 6.582 -12.312 1 98.25 394 ASP B C 1
ATOM 6313 O O . ASP B 1 394 ? 4.426 6.02 -11.289 1 98.25 394 ASP B O 1
ATOM 6317 N N . GLY B 1 395 ? 4.125 6.789 -13.43 1 98.56 395 GLY B N 1
ATOM 6318 C CA . GLY B 1 395 ? 2.871 6.082 -13.625 1 98.56 395 GLY B CA 1
ATOM 6319 C C . GLY B 1 395 ? 1.655 6.906 -13.25 1 98.56 395 GLY B C 1
ATOM 6320 O O . GLY B 1 395 ? 1.729 8.133 -13.18 1 98.56 395 GLY B O 1
ATOM 6321 N N . PHE B 1 396 ? 0.515 6.207 -13.125 1 98.88 396 PHE B N 1
ATOM 6322 C CA . PHE B 1 396 ? -0.773 6.836 -12.867 1 98.88 396 PHE B CA 1
ATOM 6323 C C . PHE B 1 396 ? -1.785 5.816 -12.359 1 98.88 396 PHE B C 1
ATOM 6325 O O . PHE B 1 396 ? -1.515 4.613 -12.359 1 98.88 396 PHE B O 1
ATOM 6332 N N . VAL B 1 397 ? -2.842 6.301 -11.875 1 98.88 397 VAL B N 1
ATOM 6333 C CA . VAL B 1 397 ? -4.039 5.52 -11.594 1 98.88 397 VAL B CA 1
ATOM 6334 C C . VAL B 1 397 ? -5.113 5.816 -12.633 1 98.88 397 VAL B C 1
ATOM 6336 O O . VAL B 1 397 ? -5.328 6.977 -13 1 98.88 397 VAL B O 1
ATOM 6339 N N . LYS B 1 398 ? -5.762 4.805 -13.156 1 98.88 398 LYS B N 1
ATOM 6340 C CA . LYS B 1 398 ? -6.844 4.926 -14.125 1 98.88 398 LYS B CA 1
ATOM 6341 C C . LYS B 1 398 ? -8.07 4.141 -13.68 1 98.88 398 LYS B C 1
ATOM 6343 O O . LYS B 1 398 ? -7.996 2.932 -13.453 1 98.88 398 LYS B O 1
ATOM 6348 N N . ILE B 1 399 ? -9.227 4.781 -13.539 1 98.94 399 ILE B N 1
ATOM 6349 C CA . ILE B 1 399 ? -10.477 4.145 -13.148 1 98.94 399 ILE B CA 1
ATOM 6350 C C . ILE B 1 399 ? -11.484 4.238 -14.289 1 98.94 399 ILE B C 1
ATOM 6352 O O . ILE B 1 399 ? -11.625 5.285 -14.922 1 98.94 399 ILE B O 1
ATOM 6356 N N . LEU B 1 400 ? -12.07 3.154 -14.625 1 98.94 400 LEU B N 1
ATOM 6357 C CA . LEU B 1 400 ? -13.156 3.059 -15.594 1 98.94 400 LEU B CA 1
ATOM 6358 C C . LEU B 1 400 ? -14.492 2.867 -14.891 1 98.94 400 LEU B C 1
ATOM 6360 O O . LEU B 1 400 ? -14.664 1.927 -14.109 1 98.94 400 LEU B O 1
ATOM 6364 N N . SER B 1 401 ? -15.398 3.744 -15.148 1 98.81 401 SER B N 1
ATOM 6365 C CA . SER B 1 401 ? -16.703 3.703 -14.492 1 98.81 401 SER B CA 1
ATOM 6366 C C . SER B 1 401 ? -17.844 3.691 -15.516 1 98.81 401 SER B C 1
ATOM 6368 O O . SER B 1 401 ? -17.75 4.359 -16.547 1 98.81 401 SER B O 1
ATOM 6370 N N . ASN B 1 402 ? -18.922 2.926 -15.211 1 98.75 402 ASN B N 1
ATOM 6371 C CA . ASN B 1 402 ? -20.094 2.92 -16.078 1 98.75 402 ASN B CA 1
ATOM 6372 C C . ASN B 1 402 ? -20.641 4.328 -16.281 1 98.75 402 ASN B C 1
ATOM 6374 O O . ASN B 1 402 ? -20.828 5.082 -15.328 1 98.75 402 ASN B O 1
ATOM 6378 N N . ALA B 1 403 ? -20.969 4.668 -17.484 1 98.38 403 ALA B N 1
ATOM 6379 C CA . ALA B 1 403 ? -21.328 6.035 -17.844 1 98.38 403 ALA B CA 1
ATOM 6380 C C . ALA B 1 403 ? -22.672 6.418 -17.219 1 98.38 403 ALA B C 1
ATOM 6382 O O . ALA B 1 403 ? -22.891 7.586 -16.891 1 98.38 403 ALA B O 1
ATOM 6383 N N . GLU B 1 404 ? -23.531 5.523 -17.016 1 97.94 404 GLU B N 1
ATOM 6384 C CA . GLU B 1 404 ? -24.891 5.797 -16.547 1 97.94 404 GLU B CA 1
ATOM 6385 C C . GLU B 1 404 ? -24.969 5.68 -15.023 1 97.94 404 GLU B C 1
ATOM 6387 O O . GLU B 1 404 ? -25.5 6.57 -14.352 1 97.94 404 GLU B O 1
ATOM 6392 N N . THR B 1 405 ? -24.422 4.602 -14.5 1 97.88 405 THR B N 1
ATOM 6393 C CA . THR B 1 405 ? -24.641 4.285 -13.094 1 97.88 405 THR B CA 1
ATOM 6394 C C . THR B 1 405 ? -23.484 4.789 -12.234 1 97.88 405 THR B C 1
ATOM 6396 O O . THR B 1 405 ? -23.625 4.895 -11.008 1 97.88 405 THR B O 1
ATOM 6399 N N . GLY B 1 406 ? -22.312 4.992 -12.789 1 98.5 406 GLY B N 1
ATOM 6400 C CA . GLY B 1 406 ? -21.141 5.402 -12.047 1 98.5 406 GLY B CA 1
ATOM 6401 C C . GLY B 1 406 ? -20.406 4.238 -11.406 1 98.5 406 GLY B C 1
ATOM 6402 O O . GLY B 1 406 ? -19.344 4.422 -10.812 1 98.5 406 GLY B O 1
ATOM 6403 N N . ARG B 1 407 ? -20.906 3.047 -11.586 1 98.69 407 ARG B N 1
ATOM 6404 C CA . ARG B 1 407 ? -20.281 1.868 -11 1 98.69 407 ARG B CA 1
ATOM 6405 C C . ARG B 1 407 ? -18.891 1.633 -11.578 1 98.69 407 ARG B C 1
ATOM 6407 O O . ARG B 1 407 ? -18.703 1.752 -12.789 1 98.69 407 ARG B O 1
ATOM 6414 N N . VAL B 1 408 ? -17.969 1.314 -10.703 1 98.94 408 VAL B N 1
ATOM 6415 C CA . VAL B 1 408 ? -16.609 1.043 -11.172 1 98.94 408 VAL B CA 1
ATOM 6416 C C . VAL B 1 408 ? -16.578 -0.292 -11.906 1 98.94 408 VAL B C 1
ATOM 6418 O O . VAL B 1 408 ? -17.016 -1.314 -11.375 1 98.94 408 VAL B O 1
ATOM 6421 N N . LEU B 1 409 ? -16.031 -0.263 -13.109 1 98.88 409 LEU B N 1
ATOM 6422 C CA . LEU B 1 409 ? -15.969 -1.445 -13.961 1 98.88 409 LEU B CA 1
ATOM 6423 C C . LEU B 1 409 ? -14.555 -2.02 -14 1 98.88 409 LEU B C 1
ATOM 6425 O O . LEU B 1 409 ? -14.367 -3.205 -14.281 1 98.88 409 LEU B O 1
ATOM 6429 N N . GLY B 1 410 ? -13.586 -1.188 -13.766 1 98.81 410 GLY B N 1
ATOM 6430 C CA . GLY B 1 410 ? -12.188 -1.586 -13.758 1 98.81 410 GLY B CA 1
ATOM 6431 C C . GLY B 1 410 ? -11.258 -0.502 -13.242 1 98.81 410 GLY B C 1
ATOM 6432 O O . GLY B 1 410 ? -11.633 0.672 -13.195 1 98.81 410 GLY B O 1
ATOM 6433 N N . CYS B 1 411 ? -10.125 -0.885 -12.812 1 98.94 411 CYS B N 1
ATOM 6434 C CA . CYS B 1 411 ? -9.07 -0 -12.336 1 98.94 411 CYS B CA 1
ATOM 6435 C C . CYS B 1 411 ? -7.695 -0.539 -12.727 1 98.94 411 CYS B C 1
ATOM 6437 O O . CYS B 1 411 ? -7.457 -1.746 -12.664 1 98.94 411 CYS B O 1
ATOM 6439 N N . HIS B 1 412 ? -6.852 0.34 -13.156 1 98.94 412 HIS B N 1
ATOM 6440 C CA . HIS B 1 412 ? -5.504 -0.001 -13.594 1 98.94 412 HIS B CA 1
ATOM 6441 C C . HIS B 1 412 ? -4.48 0.996 -13.062 1 98.94 412 HIS B C 1
ATOM 6443 O O . HIS B 1 412 ? -4.617 2.203 -13.273 1 98.94 412 HIS B O 1
ATOM 6449 N N . ILE B 1 413 ? -3.471 0.486 -12.391 1 98.88 413 ILE B N 1
ATOM 6450 C CA . ILE B 1 413 ? -2.49 1.336 -11.727 1 98.88 413 ILE B CA 1
ATOM 6451 C C . ILE B 1 413 ? -1.082 0.941 -12.164 1 98.88 413 ILE B C 1
ATOM 6453 O O . ILE B 1 413 ? -0.745 -0.245 -12.203 1 98.88 413 ILE B O 1
ATOM 6457 N N . ILE B 1 414 ? -0.266 1.812 -12.594 1 98.81 414 ILE B N 1
ATOM 6458 C CA . ILE B 1 414 ? 1.185 1.691 -12.695 1 98.81 414 ILE B CA 1
ATOM 6459 C C . ILE B 1 414 ? 1.853 2.691 -11.758 1 98.81 414 ILE B C 1
ATOM 6461 O O . ILE B 1 414 ? 1.644 3.9 -11.875 1 98.81 414 ILE B O 1
ATOM 6465 N N . GLY B 1 415 ? 2.508 2.217 -10.773 1 98.38 415 GLY B N 1
ATOM 6466 C CA . GLY B 1 415 ? 3.123 3.068 -9.766 1 98.38 415 GLY B CA 1
ATOM 6467 C C . GLY B 1 415 ? 3.67 2.295 -8.578 1 98.38 415 GLY B C 1
ATOM 6468 O O . GLY B 1 415 ? 3.516 1.073 -8.508 1 98.38 415 GLY B O 1
ATOM 6469 N N . ALA B 1 416 ? 4.316 3.068 -7.707 1 97.25 416 ALA B N 1
ATOM 6470 C CA . ALA B 1 416 ? 4.812 2.451 -6.48 1 97.25 416 ALA B CA 1
ATOM 6471 C C . ALA B 1 416 ? 3.664 1.872 -5.656 1 97.25 416 ALA B C 1
ATOM 6473 O O . ALA B 1 416 ? 2.631 2.521 -5.48 1 97.25 416 ALA B O 1
ATOM 6474 N N . GLN B 1 417 ? 3.746 0.592 -5.27 1 96.81 417 GLN B N 1
ATOM 6475 C CA . GLN B 1 417 ? 2.828 -0.096 -4.367 1 96.81 417 GLN B CA 1
ATOM 6476 C C . GLN B 1 417 ? 1.453 -0.268 -5.004 1 96.81 417 GLN B C 1
ATOM 6478 O O . GLN B 1 417 ? 0.433 -0.226 -4.316 1 96.81 417 GLN B O 1
ATOM 6483 N N . ALA B 1 418 ? 1.473 -0.349 -6.324 1 98.38 418 ALA B N 1
ATOM 6484 C CA . ALA B 1 418 ? 0.21 -0.482 -7.047 1 98.38 418 ALA B CA 1
ATOM 6485 C C . ALA B 1 418 ? -0.596 -1.669 -6.531 1 98.38 418 ALA B C 1
ATOM 6487 O O . ALA B 1 418 ? -1.823 -1.601 -6.438 1 98.38 418 ALA B O 1
ATOM 6488 N N . GLY B 1 419 ? 0.105 -2.746 -6.191 1 97.44 419 GLY B N 1
ATOM 6489 C CA . GLY B 1 419 ? -0.564 -3.957 -5.746 1 97.44 419 GLY B CA 1
ATOM 6490 C C . GLY B 1 419 ? -1.354 -3.766 -4.465 1 97.44 419 GLY B C 1
ATOM 6491 O O . GLY B 1 419 ? -2.398 -4.395 -4.273 1 97.44 419 GLY B O 1
ATOM 6492 N N . ASP B 1 420 ? -0.915 -2.895 -3.586 1 96.25 420 ASP B N 1
ATOM 6493 C CA . ASP B 1 420 ? -1.626 -2.615 -2.342 1 96.25 420 ASP B CA 1
ATOM 6494 C C . ASP B 1 420 ? -2.693 -1.544 -2.549 1 96.25 420 ASP B C 1
ATOM 6496 O O . ASP B 1 420 ? -3.783 -1.627 -1.978 1 96.25 420 ASP B O 1
ATOM 6500 N N . LEU B 1 421 ? -2.363 -0.612 -3.398 1 98.44 421 LEU B N 1
ATOM 6501 C CA . LEU B 1 421 ? -3.293 0.481 -3.662 1 98.44 421 LEU B CA 1
ATOM 6502 C C . LEU B 1 421 ? -4.578 -0.041 -4.293 1 98.44 421 LEU B C 1
ATOM 6504 O O . LEU B 1 421 ? -5.668 0.459 -3.998 1 98.44 421 LEU B O 1
ATOM 6508 N N . ILE B 1 422 ? -4.477 -1.079 -5.105 1 98.69 422 ILE B N 1
ATOM 6509 C CA . ILE B 1 422 ? -5.598 -1.535 -5.922 1 98.69 422 ILE B CA 1
ATOM 6510 C C . ILE B 1 422 ? -6.652 -2.186 -5.027 1 98.69 422 ILE B C 1
ATOM 6512 O O . ILE B 1 422 ? -7.812 -2.314 -5.426 1 98.69 422 ILE B O 1
ATOM 6516 N N . MET B 1 423 ? -6.285 -2.598 -3.787 1 98.69 423 MET B N 1
ATOM 6517 C CA . MET B 1 423 ? -7.152 -3.424 -2.953 1 98.69 423 MET B CA 1
ATOM 6518 C C . MET B 1 423 ? -8.367 -2.633 -2.482 1 98.69 423 MET B C 1
ATOM 6520 O O . MET B 1 423 ? -9.445 -3.195 -2.305 1 98.69 423 MET B O 1
ATOM 6524 N N . GLU B 1 424 ? -8.172 -1.314 -2.309 1 98.44 424 GLU B N 1
ATOM 6525 C CA . GLU B 1 424 ? -9.328 -0.481 -1.989 1 98.44 424 GLU B CA 1
ATOM 6526 C C . GLU B 1 424 ? -10.383 -0.566 -3.084 1 98.44 424 GLU B C 1
ATOM 6528 O O . GLU B 1 424 ? -11.578 -0.673 -2.791 1 98.44 424 GLU B O 1
ATOM 6533 N N . VAL B 1 425 ? -9.961 -0.597 -4.309 1 98.88 425 VAL B N 1
ATOM 6534 C CA . VAL B 1 425 ? -10.875 -0.637 -5.441 1 98.88 425 VAL B CA 1
ATOM 6535 C C . VAL B 1 425 ? -11.484 -2.031 -5.566 1 98.88 425 VAL B C 1
ATOM 6537 O O . VAL B 1 425 ? -12.664 -2.174 -5.879 1 98.88 425 VAL B O 1
ATOM 6540 N N . VAL B 1 426 ? -10.664 -3.086 -5.301 1 98.88 426 VAL B N 1
ATOM 6541 C CA . VAL B 1 426 ? -11.156 -4.457 -5.344 1 98.88 426 VAL B CA 1
ATOM 6542 C C . VAL B 1 426 ? -12.32 -4.617 -4.371 1 98.88 426 VAL B C 1
ATOM 6544 O O . VAL B 1 426 ? -13.391 -5.117 -4.742 1 98.88 426 VAL B O 1
ATOM 6547 N N . LEU B 1 427 ? -12.133 -4.145 -3.131 1 98.81 427 LEU B N 1
ATOM 6548 C CA . LEU B 1 427 ? -13.219 -4.219 -2.154 1 98.81 427 LEU B CA 1
ATOM 6549 C C . LEU B 1 427 ? -14.414 -3.393 -2.607 1 98.81 427 LEU B C 1
ATOM 6551 O O . LEU B 1 427 ? -15.562 -3.816 -2.451 1 98.81 427 LEU B O 1
ATOM 6555 N N . GLY B 1 428 ? -14.148 -2.162 -3.109 1 98.75 428 GLY B N 1
ATOM 6556 C CA . GLY B 1 428 ? -15.227 -1.341 -3.643 1 98.75 428 GLY B CA 1
ATOM 6557 C C . GLY B 1 428 ? -16.062 -2.053 -4.691 1 98.75 428 GLY B C 1
ATOM 6558 O O . GLY B 1 428 ? -17.281 -1.97 -4.68 1 98.75 428 GLY B O 1
ATOM 6559 N N . MET B 1 429 ? -15.391 -2.766 -5.586 1 98.69 429 MET B N 1
ATOM 6560 C CA . MET B 1 429 ? -16.094 -3.477 -6.652 1 98.69 429 MET B CA 1
ATOM 6561 C C . MET B 1 429 ? -16.969 -4.594 -6.082 1 98.69 429 MET B C 1
ATOM 6563 O O . MET B 1 429 ? -18.047 -4.875 -6.605 1 98.69 429 MET B O 1
ATOM 6567 N N . GLU B 1 430 ? -16.5 -5.262 -5.012 1 97.94 430 GLU B N 1
ATOM 6568 C CA . GLU B 1 430 ? -17.328 -6.27 -4.34 1 97.94 430 GLU B CA 1
ATOM 6569 C C . GLU B 1 430 ? -18.641 -5.676 -3.85 1 97.94 430 GLU B C 1
ATOM 6571 O O . GLU B 1 430 ? -19.672 -6.348 -3.863 1 97.94 430 GLU B O 1
ATOM 6576 N N . PHE B 1 431 ? -18.609 -4.387 -3.486 1 97.69 431 PHE B N 1
ATOM 6577 C CA . PHE B 1 431 ? -19.797 -3.725 -2.943 1 97.69 431 PHE B CA 1
ATOM 6578 C C . PHE B 1 431 ? -20.562 -2.992 -4.043 1 97.69 431 PHE B C 1
ATOM 6580 O O . PHE B 1 431 ? -21.578 -2.35 -3.775 1 97.69 431 PHE B O 1
ATOM 6587 N N . GLY B 1 432 ? -20.062 -3.053 -5.309 1 98.12 432 GLY B N 1
ATOM 6588 C CA . GLY B 1 432 ? -20.688 -2.32 -6.395 1 98.12 432 GLY B CA 1
ATOM 6589 C C . GLY B 1 432 ? -20.5 -0.818 -6.289 1 98.12 432 GLY B C 1
ATOM 6590 O O . GLY B 1 432 ? -21.391 -0.049 -6.668 1 98.12 432 GLY B O 1
ATOM 6591 N N . ALA B 1 433 ? -19.391 -0.379 -5.797 1 98.56 433 ALA B N 1
ATOM 6592 C CA . ALA B 1 433 ? -19.109 1.032 -5.551 1 98.56 433 ALA B CA 1
ATOM 6593 C C . ALA B 1 433 ? -19.078 1.822 -6.855 1 98.56 433 ALA B C 1
ATOM 6595 O O . ALA B 1 433 ? -18.609 1.324 -7.883 1 98.56 433 ALA B O 1
ATOM 6596 N N . SER B 1 434 ? -19.547 3.057 -6.801 1 98.62 434 SER B N 1
ATOM 6597 C CA . SER B 1 434 ? -19.297 4.039 -7.852 1 98.62 434 SER B CA 1
ATOM 6598 C C . SER B 1 434 ? -17.969 4.738 -7.656 1 98.62 434 SER B C 1
ATOM 6600 O O . SER B 1 434 ? -17.359 4.652 -6.582 1 98.62 434 SER B O 1
ATOM 6602 N N . SER B 1 435 ? -17.469 5.359 -8.727 1 98.62 435 SER B N 1
ATOM 6603 C CA . SER B 1 435 ? -16.281 6.18 -8.57 1 98.62 435 SER B CA 1
ATOM 6604 C C . SER B 1 435 ? -16.484 7.262 -7.52 1 98.62 435 SER B C 1
ATOM 6606 O O . SER B 1 435 ? -15.555 7.602 -6.781 1 98.62 435 SER B O 1
ATOM 6608 N N . GLU B 1 436 ? -17.672 7.777 -7.379 1 97.81 436 GLU B N 1
ATOM 6609 C CA . GLU B 1 436 ? -18 8.797 -6.395 1 97.81 436 GLU B CA 1
ATOM 6610 C C . GLU B 1 436 ? -17.859 8.266 -4.973 1 97.81 436 GLU B C 1
ATOM 6612 O O . GLU B 1 436 ? -17.391 8.977 -4.078 1 97.81 436 GLU B O 1
ATOM 6617 N N . ASP B 1 437 ? -18.281 7.02 -4.754 1 98.12 437 ASP B N 1
ATOM 6618 C CA . ASP B 1 437 ? -18.125 6.398 -3.439 1 98.12 437 ASP B CA 1
ATOM 6619 C C . ASP B 1 437 ? -16.656 6.367 -3.018 1 98.12 437 ASP B C 1
ATOM 6621 O O . ASP B 1 437 ? -16.328 6.691 -1.874 1 98.12 437 ASP B O 1
ATOM 6625 N N . ILE B 1 438 ? -15.797 5.996 -3.965 1 98.69 438 ILE B N 1
ATOM 6626 C CA . ILE B 1 438 ? -14.367 5.93 -3.689 1 98.69 438 ILE B CA 1
ATOM 6627 C C . ILE B 1 438 ? -13.82 7.34 -3.467 1 98.69 438 ILE B C 1
ATOM 6629 O O . ILE B 1 438 ? -13.055 7.574 -2.529 1 98.69 438 ILE B O 1
ATOM 6633 N N . ALA B 1 439 ? -14.258 8.273 -4.254 1 98.12 439 ALA B N 1
ATOM 6634 C CA . ALA B 1 439 ? -13.805 9.656 -4.18 1 98.12 439 ALA B CA 1
ATOM 6635 C C . ALA B 1 439 ? -14.172 10.289 -2.838 1 98.12 439 ALA B C 1
ATOM 6637 O O . ALA B 1 439 ? -13.43 11.117 -2.311 1 98.12 439 ALA B O 1
ATOM 6638 N N . ARG B 1 440 ? -15.273 9.875 -2.262 1 97.44 440 ARG B N 1
ATOM 6639 C CA . ARG B 1 440 ? -15.789 10.492 -1.042 1 97.44 440 ARG B CA 1
ATOM 6640 C C . ARG B 1 440 ? -15.211 9.812 0.197 1 97.44 440 ARG B C 1
ATOM 6642 O O . ARG B 1 440 ? -15.383 10.305 1.314 1 97.44 440 ARG B O 1
ATOM 6649 N N . THR B 1 441 ? -14.539 8.688 -0.005 1 98.12 441 THR B N 1
ATOM 6650 C CA . THR B 1 441 ? -13.828 8.047 1.095 1 98.12 441 THR B CA 1
ATOM 6651 C C . THR B 1 441 ? -12.609 8.867 1.499 1 98.12 441 THR B C 1
ATOM 6653 O O . THR B 1 441 ? -11.883 9.375 0.641 1 98.12 441 THR B O 1
ATOM 6656 N N . CYS B 1 442 ? -12.383 9.07 2.816 1 98.56 442 CYS B N 1
ATOM 6657 C CA . CYS B 1 442 ? -11.25 9.852 3.287 1 98.56 442 CYS B CA 1
ATOM 6658 C C . CYS B 1 442 ? -9.945 9.086 3.09 1 98.56 442 CYS B C 1
ATOM 6660 O O . CYS B 1 442 ? -9.805 7.957 3.559 1 98.56 442 CYS B O 1
ATOM 6662 N N . HIS B 1 443 ? -9.047 9.586 2.377 1 98.56 443 HIS B N 1
ATOM 6663 C CA . HIS B 1 443 ? -7.727 9 2.174 1 98.56 443 HIS B CA 1
ATOM 6664 C C . HIS B 1 443 ? -6.668 9.719 3.004 1 98.56 443 HIS B C 1
ATOM 6666 O O . HIS B 1 443 ? -6.641 10.953 3.045 1 98.56 443 HIS B O 1
ATOM 6672 N N . ALA B 1 444 ? -5.828 8.961 3.59 1 97.88 444 ALA B N 1
ATOM 6673 C CA . ALA B 1 444 ? -4.781 9.531 4.43 1 97.88 444 ALA B CA 1
ATOM 6674 C C . ALA B 1 444 ? -3.859 10.438 3.617 1 97.88 444 ALA B C 1
ATOM 6676 O O . ALA B 1 444 ? -3.588 10.164 2.445 1 97.88 444 ALA B O 1
ATOM 6677 N N . HIS B 1 445 ? -3.408 11.508 4.191 1 97.38 445 HIS B N 1
ATOM 6678 C CA . HIS B 1 445 ? -2.475 12.438 3.572 1 97.38 445 HIS B CA 1
ATOM 6679 C C . HIS B 1 445 ? -1.204 12.578 4.406 1 97.38 445 HIS B C 1
ATOM 6681 O O . HIS B 1 445 ? -1.269 12.656 5.633 1 97.38 445 HIS B O 1
ATOM 6687 N N . PRO B 1 446 ? -0.063 12.68 3.828 1 97.5 446 PRO B N 1
ATOM 6688 C CA . PRO B 1 446 ? 0.155 12.391 2.41 1 97.5 446 PRO B CA 1
ATOM 6689 C C . PRO B 1 446 ? 0.387 10.906 2.137 1 97.5 446 PRO B C 1
ATOM 6691 O O . PRO B 1 446 ? 1.157 10.258 2.85 1 97.5 446 PRO B O 1
ATOM 6694 N N . GLN B 1 447 ? -0.292 10.43 1.196 1 97.44 447 GLN B N 1
ATOM 6695 C CA . GLN B 1 447 ? -0.162 9.016 0.86 1 97.44 447 GLN B CA 1
ATOM 6696 C C . GLN B 1 447 ? -0.34 8.789 -0.639 1 97.44 447 GLN B C 1
ATOM 6698 O O . GLN B 1 447 ? -0.992 9.586 -1.319 1 97.44 447 GLN B O 1
ATOM 6703 N N . LEU B 1 448 ? 0.178 7.684 -1.139 1 98.31 448 LEU B N 1
ATOM 6704 C CA . LEU B 1 448 ? 0.038 7.324 -2.547 1 98.31 448 LEU B CA 1
ATOM 6705 C C . LEU B 1 448 ? -1.426 7.094 -2.906 1 98.31 448 LEU B C 1
ATOM 6707 O O . LEU B 1 448 ? -1.854 7.41 -4.02 1 98.31 448 LEU B O 1
ATOM 6711 N N . GLY B 1 449 ? -2.172 6.559 -1.977 1 98.12 449 GLY B N 1
ATOM 6712 C CA . GLY B 1 449 ? -3.568 6.219 -2.197 1 98.12 449 GLY B CA 1
ATOM 6713 C C . GLY B 1 449 ? -4.422 7.414 -2.578 1 98.12 449 GLY B C 1
ATOM 6714 O O . GLY B 1 449 ? -5.516 7.25 -3.119 1 98.12 449 GLY B O 1
ATOM 6715 N N . GLU B 1 450 ? -3.953 8.648 -2.271 1 98.38 450 GLU B N 1
ATOM 6716 C CA . GLU B 1 450 ? -4.664 9.844 -2.705 1 98.38 450 GLU B CA 1
ATOM 6717 C C . GLU B 1 450 ? -4.801 9.891 -4.223 1 98.38 450 GLU B C 1
ATOM 6719 O O . GLU B 1 450 ? -5.734 10.492 -4.75 1 98.38 450 GLU B O 1
ATOM 6724 N N . ALA B 1 451 ? -3.9 9.18 -4.918 1 98.75 451 ALA B N 1
ATOM 6725 C CA . ALA B 1 451 ? -3.994 9.094 -6.371 1 98.75 451 ALA B CA 1
ATOM 6726 C C . ALA B 1 451 ? -5.23 8.312 -6.801 1 98.75 451 ALA B C 1
ATOM 6728 O O . ALA B 1 451 ? -5.836 8.609 -7.836 1 98.75 451 ALA B O 1
ATOM 6729 N N . VAL B 1 452 ? -5.605 7.332 -6.023 1 98.88 452 VAL B N 1
ATOM 6730 C CA . VAL B 1 452 ? -6.828 6.582 -6.297 1 98.88 452 VAL B CA 1
ATOM 6731 C C . VAL B 1 452 ? -8.039 7.496 -6.125 1 98.88 452 VAL B C 1
ATOM 6733 O O . VAL B 1 452 ? -8.93 7.523 -6.977 1 98.88 452 VAL B O 1
ATOM 6736 N N . LYS B 1 453 ? -8.031 8.273 -5.047 1 98.75 453 LYS B N 1
ATOM 6737 C CA . LYS B 1 453 ? -9.102 9.234 -4.793 1 98.75 453 LYS B CA 1
ATOM 6738 C C . LYS B 1 453 ? -9.234 10.227 -5.949 1 98.75 453 LYS B C 1
ATOM 6740 O O . LYS B 1 453 ? -10.344 10.461 -6.445 1 98.75 453 LYS B O 1
ATOM 6745 N N . GLU B 1 454 ? -8.125 10.781 -6.34 1 98.81 454 GLU B N 1
ATOM 6746 C CA . GLU B 1 454 ? -8.125 11.805 -7.379 1 98.81 454 GLU B CA 1
ATOM 6747 C C . GLU B 1 454 ? -8.539 11.227 -8.727 1 98.81 454 GLU B C 1
ATOM 6749 O O . GLU B 1 454 ? -9.203 11.898 -9.523 1 98.81 454 GLU B O 1
ATOM 6754 N N . ALA B 1 455 ? -8.125 9.984 -9.016 1 98.94 455 ALA B N 1
ATOM 6755 C CA . ALA B 1 455 ? -8.586 9.32 -10.234 1 98.94 455 ALA B CA 1
ATOM 6756 C C . ALA B 1 455 ? -10.102 9.117 -10.203 1 98.94 455 ALA B C 1
ATOM 6758 O O . ALA B 1 455 ? -10.773 9.266 -11.227 1 98.94 455 ALA B O 1
ATOM 6759 N N . ALA B 1 456 ? -10.602 8.75 -9.055 1 98.88 456 ALA B N 1
ATOM 6760 C CA . ALA B 1 456 ? -12.039 8.578 -8.898 1 98.88 456 ALA B CA 1
ATOM 6761 C C . ALA B 1 456 ? -12.773 9.906 -9.102 1 98.88 456 ALA B C 1
ATOM 6763 O O . ALA B 1 456 ? -13.82 9.945 -9.758 1 98.88 456 ALA B O 1
ATOM 6764 N N . LEU B 1 457 ? -12.227 11.008 -8.562 1 98.69 457 LEU B N 1
ATOM 6765 C CA . LEU B 1 457 ? -12.781 12.336 -8.773 1 98.69 457 LEU B CA 1
ATOM 6766 C C . LEU B 1 457 ? -12.75 12.719 -10.25 1 98.69 457 LEU B C 1
ATOM 6768 O O . LEU B 1 457 ? -13.68 13.344 -10.758 1 98.69 457 LEU B O 1
ATOM 6772 N N . ALA B 1 458 ? -11.703 12.281 -10.906 1 98.75 458 ALA B N 1
ATOM 6773 C CA . ALA B 1 458 ? -11.461 12.672 -12.289 1 98.75 458 ALA B CA 1
ATOM 6774 C C . ALA B 1 458 ? -12.539 12.094 -13.211 1 98.75 458 ALA B C 1
ATOM 6776 O O . ALA B 1 458 ? -12.797 12.641 -14.281 1 98.75 458 ALA B O 1
ATOM 6777 N N . VAL B 1 459 ? -13.133 10.992 -12.82 1 98.62 459 VAL B N 1
ATOM 6778 C CA . VAL B 1 459 ? -14.164 10.352 -13.625 1 98.62 459 VAL B CA 1
ATOM 6779 C C . VAL B 1 459 ? -15.258 11.359 -13.969 1 98.62 459 VAL B C 1
ATOM 6781 O O . VAL B 1 459 ? -15.797 11.352 -15.078 1 98.62 459 VAL B O 1
ATOM 6784 N N . ASN B 1 460 ? -15.594 12.242 -13.023 1 97.25 460 ASN B N 1
ATOM 6785 C CA . ASN B 1 460 ? -16.625 13.242 -13.234 1 97.25 460 ASN B CA 1
ATOM 6786 C C . ASN B 1 460 ? -16.047 14.656 -13.266 1 97.25 460 ASN B C 1
ATOM 6788 O O . ASN B 1 460 ? -16.719 15.617 -12.906 1 97.25 460 ASN B O 1
ATOM 6792 N N . LYS B 1 461 ? -14.727 14.781 -13.562 1 96.25 461 LYS B N 1
ATOM 6793 C CA . LYS B 1 461 ? -14.039 16.047 -13.781 1 96.25 461 LYS B CA 1
ATOM 6794 C C . LYS B 1 461 ? -14.062 16.922 -12.531 1 96.25 461 LYS B C 1
ATOM 6796 O O . LYS B 1 461 ? -14.328 18.109 -12.602 1 96.25 461 LYS B O 1
ATOM 6801 N N . ARG B 1 462 ? -13.773 16.234 -11.398 1 96.62 462 ARG B N 1
ATOM 6802 C CA . ARG B 1 462 ? -13.82 16.922 -10.117 1 96.62 462 ARG B CA 1
ATOM 6803 C C . ARG B 1 462 ? -12.461 16.891 -9.422 1 96.62 462 ARG B C 1
ATOM 6805 O O . ARG B 1 462 ? -12.375 17.094 -8.211 1 96.62 462 ARG B O 1
ATOM 6812 N N . THR B 1 463 ? -11.43 16.609 -10.148 1 98.06 463 THR B N 1
ATOM 6813 C CA . THR B 1 463 ? -10.094 16.5 -9.562 1 98.06 463 THR B CA 1
ATOM 6814 C C . THR B 1 463 ? -9.695 17.797 -8.875 1 98.06 463 THR B C 1
ATOM 6816 O O . THR B 1 463 ? -9.906 18.891 -9.43 1 98.06 463 THR B O 1
ATOM 6819 N N . ILE B 1 464 ? -9.109 17.719 -7.703 1 98.31 464 ILE B N 1
ATOM 6820 C CA . ILE B 1 464 ? -8.719 18.906 -6.949 1 98.31 464 ILE B CA 1
ATOM 6821 C C . ILE B 1 464 ? -7.254 19.234 -7.238 1 98.31 464 ILE B C 1
ATOM 6823 O O . ILE B 1 464 ? -6.898 20.391 -7.41 1 98.31 464 ILE B O 1
ATOM 6827 N N . HIS B 1 465 ? -6.434 18.234 -7.359 1 97.38 465 HIS B N 1
ATOM 6828 C CA . HIS B 1 465 ? -4.992 18.453 -7.34 1 97.38 465 HIS B CA 1
ATOM 6829 C C . HIS B 1 465 ? -4.387 18.266 -8.727 1 97.38 465 HIS B C 1
ATOM 6831 O O . HIS B 1 465 ? -3.293 17.719 -8.867 1 97.38 465 HIS B O 1
ATOM 6837 N N . MET B 1 466 ? -5.113 18.531 -9.703 1 92 466 MET B N 1
ATOM 6838 C CA . MET B 1 466 ? -4.645 18.547 -11.086 1 92 466 MET B CA 1
ATOM 6839 C C . MET B 1 466 ? -5.387 19.609 -11.898 1 92 466 MET B C 1
ATOM 6841 O O . MET B 1 466 ? -6.559 19.875 -11.641 1 92 466 MET B O 1
#

Nearest PDB structures (foldseek):
  3urh-assembly1_A  TM=9.908E-01  e=4.185E-72  Sinorhizobium meliloti 1021
  6uzi-assembly2_D  TM=9.837E-01  e=1.496E-70  Elizabethkingia anophelis NUHP1
  2f5z-assembly5_I  TM=9.820E-01  e=5.378E-68  Homo sapiens
  1dxl-assembly2_D  TM=9.843E-01  e=1.815E-66  Pisum sativum
  7kmy-assembly2_D  TM=9.733E-01  e=2.164E-54  Mycobacterium tuberculosis

Solvent-accessible surface area (backbone atoms only — not comparable to full-atom values): 45832 Å² total; per-residue (Å²): 135,59,79,20,49,31,35,27,38,19,32,16,50,19,19,44,41,18,44,45,48,23,22,75,69,70,42,46,28,35,37,30,23,61,55,95,60,49,33,36,57,41,38,68,52,35,56,48,36,50,46,19,44,39,42,38,25,46,54,54,35,36,62,72,72,48,27,64,68,42,15,36,46,70,68,46,83,44,80,38,60,67,48,31,52,51,42,28,48,48,43,30,49,55,52,30,52,44,50,53,51,47,30,60,75,47,61,38,43,77,43,66,16,47,58,25,41,77,39,86,38,32,36,38,32,45,32,96,93,41,74,48,76,46,37,24,59,29,37,35,42,17,53,24,57,41,79,45,83,48,76,56,44,72,70,72,53,74,44,32,13,36,63,56,30,65,76,60,58,88,64,82,45,71,22,34,35,26,38,20,42,37,62,67,23,46,36,53,46,47,29,44,36,50,69,64,21,48,33,36,34,34,16,54,48,82,61,50,40,75,92,52,37,66,69,58,35,53,52,48,51,52,54,44,40,74,74,57,47,39,79,42,60,33,22,33,71,57,32,51,41,84,47,93,84,25,33,42,29,38,34,25,40,57,87,62,67,76,68,44,78,46,76,24,41,27,35,37,55,33,78,50,67,35,39,47,61,82,73,33,36,42,72,83,59,58,47,51,56,47,98,80,53,24,44,46,55,54,98,80,28,36,33,82,39,82,48,35,29,48,33,30,34,20,48,41,80,74,75,42,59,37,55,8,27,46,42,16,41,25,48,25,38,40,76,69,71,45,90,60,76,74,67,80,66,38,50,54,45,69,38,81,42,90,56,16,34,21,36,30,48,51,37,67,69,55,31,58,73,70,66,53,65,62,35,67,5,60,26,49,26,74,62,32,70,34,20,52,32,65,70,48,34,59,50,32,27,36,32,34,21,32,62,84,79,32,31,47,50,16,39,40,27,33,16,74,60,16,63,48,50,48,43,36,54,36,50,33,47,76,73,60,31,29,30,61,57,53,35,71,43,61,49,51,65,78,36,68,52,40,34,53,30,35,5,25,25,24,45,76,74,55,43,77,75,110,132,58,79,20,51,31,36,28,38,20,32,16,49,19,16,43,40,16,42,47,48,24,23,73,69,69,43,47,30,34,36,30,23,61,55,96,60,49,33,36,57,42,35,69,52,34,56,47,34,50,46,19,44,41,42,37,25,47,54,55,35,38,63,73,72,47,27,63,66,42,15,36,44,70,69,46,82,44,81,36,58,66,46,31,51,49,43,29,51,49,46,30,48,55,52,32,53,46,50,55,51,45,30,59,75,47,61,39,43,78,42,66,18,47,58,26,41,77,39,86,38,31,37,38,30,45,34,95,92,41,76,48,77,46,37,23,61,28,38,35,41,18,53,23,57,40,78,45,85,49,76,56,46,71,71,71,54,76,43,33,13,36,63,57,28,66,74,61,58,86,63,82,46,70,21,35,36,25,39,19,43,36,62,68,22,46,36,54,45,49,30,45,37,50,70,65,22,47,33,39,33,36,16,53,48,82,62,51,39,76,92,51,39,66,70,57,37,53,53,47,52,53,54,43,40,75,73,58,46,38,78,42,58,32,22,33,72,57,34,48,40,84,48,92,85,25,33,42,30,38,35,24,40,56,85,62,66,75,68,45,78,48,76,24,42,28,34,38,53,32,77,50,66,36,38,48,60,84,73,32,36,40,72,81,59,58,47,52,56,45,98,79,52,23,44,47,55,54,97,79,27,35,35,84,40,82,49,35,29,48,34,29,35,20,48,42,80,76,72,41,59,39,55,7,26,47,42,14,42,25,47,24,38,39,76,69,70,43,90,61,75,74,66,80,66,37,49,54,46,67,37,81,42,90,55,17,32,18,37,30,50,49,38,66,68,54,32,58,75,69,67,53,66,64,35,66,4,59,29,49,25,74,62,31,68,33,21,51,31,64,69,47,35,60,51,32,26,37,33,34,21,32,61,86,79,31,30,47,49,18,38,42,27,34,15,74,60,15,63,45,48,48,43,34,54,36,50,34,46,75,71,60,30,29,31,63,58,54,35,68,44,63,49,50,66,78,35,66,53,40,34,54,30,37,4,25,25,22,44,74,72,57,43,78,75,108

pLDDT: mean 97.56, std 2.06, range [73.31, 98.94]

Sequence (932 aa):
MSDFDVVVIGGGPGGYVCAIRAAQLGLRVACVEKRPTLGGTCLNVGCIPSKALLQSSHLFDEANHGFAAHGITVGTLGLDMKTMMARKDEVVEANTKGIVFLFKKNKVTHVVGSARIAGAGQVVVSGEGGEQTLTTRAIVIATGSEVTPLPGVTIDEERIVSSTGALALAKVPKSLVVIGAGVIGLELGSVWRRLGAEVTVVEYLDHILPPMDGEVRKQSQRILEKQGLRFKLGRKVTAAERKGEGVSLTVEPAKGGEAETLEAETVLVAVGRRPFTDGLGLEEVGVEKTDRGFVKVDGDFQTAIEGIFAIGDVIGGMMLAHKAEDEGMALAEMLAGESAHVNYGAIPSVVYTWPEIAGVGKTEEMLKKDGVAYKVGKFPFTANARAKANGDTDGFVKILSNAETGRVLGCHIIGAQAGDLIMEVVLGMEFGASSEDIARTCHAHPQLGEAVKEAALAVNKRTIHMMSDFDVVVIGGGPGGYVCAIRAAQLGLRVACVEKRPTLGGTCLNVGCIPSKALLQSSHLFDEANHGFAAHGITVGTLGLDMKTMMARKDEVVEANTKGIVFLFKKNKVTHVVGSARIAGAGQVVVSGEGGEQTLTTRAIVIATGSEVTPLPGVTIDEERIVSSTGALALAKVPKSLVVIGAGVIGLELGSVWRRLGAEVTVVEYLDHILPPMDGEVRKQSQRILEKQGLRFKLGRKVTAAERKGEGVSLTVEPAKGGEAETLEAETVLVAVGRRPFTDGLGLEEVGVEKTDRGFVKVDGDFQTAIEGIFAIGDVIGGMMLAHKAEDEGMALAEMLAGESAHVNYGAIPSVVYTWPEIAGVGKTEEMLKKDGVAYKVGKFPFTANARAKANGDTDGFVKILSNAETGRVLGCHIIGAQAGDLIMEVVLGMEFGASSEDIARTCHAHPQLGEAVKEAALAVNKRTIHM

Secondary structure (DSSP, 8-state):
--SEEEEEE--SHHHHHHHHHHHHTT--EEEEESSSSSSHHHHHHSHHHHHHHHHHHHHHHHHHHTGGGGTEEES-EEE-HHHHHHHHHHHHHHHHHHHHHHHHHHT-EEEESEEEEEETTEEEEEETTEEEEEEEEEEEE---EEEPP-TTB---SSSEE-HHHHTT-SS--SEEEEE--SHHHHHHHHHHHHHT-EEEEE-SSSSSSTTS-HHHHHHHHHHHHHTT-EEE-SEEEEEEEEETTEEEEEEEETTS---EEEEESEEEE-S-EEE--TTS-HHHHT--B-TTSPBP--TTSB-SSTTEEE-GGGG-SS--HHHHHHHHHHHHHHHTT------GGG--EEE-SSSEEEEEE--HHHHHHHT--EEEEEEEGGG-HHHHHHT----EEEEEEETTT-BEEEEEEEETTHHHHHHHHHHHHHTT-BHHHHHHSPPPSS-TTHHHHHHHHHTTT--S--/--SEEEEEE--SHHHHHHHHHHHHTT--EEEEESSSSSSHHHHHHSHHHHHHHHHHHHHHHHHHHTGGGGTEEES-EEE-HHHHHHHHHHHHHHHHHHHHHHHHHHTPEEEESEEEEEETTEEEEEETTEEEEEEEEEEEE---EEEPP-TTB---SSSEE-HHHHTT-SS--SEEEEE--SHHHHHHHHHHHHHT-EEEEE-SSSSSSTTS-HHHHHHHHHHHHHTT-EEE-SEEEEEEEEETTEEEEEEEETTS---EEEEESEEEE-S-EEE--TTS-HHHHT--B-TTSPBP--TTSB-SSTTEEE-GGGG-SS--HHHHHHHHHHHHHHHTT------GGG--EEE-SSSEEEEEE--HHHHHHHT--EEEEEEEGGG-HHHHHHT----EEEEEEETTT-BEEEEEEEETTHHHHHHHHHHHHHTT-BHHHHHHSPPPSS-TTHHHHHHHHHTTT--S--

Organism: Rhodospirillum rubrum (strain ATCC 11170 / ATH 1.1.1 / DSM 467 / LMG 4362 / NCIMB 8255 / S1) (NCBI:txid269796)

InterPro domains:
  IPR001100 Pyridine nucleotide-disulphide oxidoreductase, class I [PIRSF000350] (3-461)
  IPR004099 Pyridine nucleotide-disulphide oxidoreductase, dimerisation domain [PF02852] (347-456)
  IPR006258 Dihydrolipoamide dehydrogenase [TIGR01350] (4-466)
  IPR012999 Pyridine nucleotide-disulphide oxidoreductase, class I, active site [PS00076] (39-49)
  IPR016156 FAD/NAD-linked reductase, dimerisation domain superfamily [G3DSA:3.30.390.30] (346-466)
  IPR016156 FAD/NAD-linked reductase, dimerisation domain superfamily [SSF55424] (344-465)
  IPR023753 FAD/NAD(P)-binding domain [PF07992] (4-328)
  IPR036188 FAD/NAD(P)-binding domain superfamily [G3DSA:3.50.50.60] (5-328)
  IPR036188 FAD/NAD(P)-binding domain superfamily [G3DSA:3.50.50.60] (148-271)
  IPR036188 FAD/NAD(P)-binding domain superfamily [SSF51905] (1-337)
  IPR050151 Class-I pyridine nucleotide-disulfide oxidoreductase [PTHR22912] (3-460)

Radius of gyration: 29.66 Å; Cα contacts (8 Å, |Δi|>4): 2356; chains: 2; bounding box: 59×96×86 Å